Protein AF-0000000084446288 (afdb_homodimer)

pLDDT: mean 91.63, std 8.55, range [51.5, 98.88]

Secondary structure (DSSP, 8-state):
--EEEEEEE-TTPPPPHHHHHHHHHHTGGG-BTEEEEEEETTEEEEEEE---S-TTT--SSEEETTEEEEEEEEETTHHHHHHHHT---SS--TTHHHHHHHHHHGGGTTTT--EEEEEEEEETTTTEEEEEE-TT--S--EEEEETTEEEEESSHHHHHHTTSS--PBPHHHHHHHHHHSS--SSB-SBTT-EEPPTTEEEEEETTEEEEEEE--SS-SS-PPP--HHHHHHHHHHHHHHHHHHHT--SS-EEEE--SSHHHHHHHHHHHHH-SSPPEEEEEEESSS-SHHHHHHHHHHHHHT-EEEEEEE-HHHHHHHHHHHHHT-SS----TTHHHHHHHHHHHTTT-SEEE--TTHHHHHT-SHHHHHHTS-GGGT---TT-S-TTTT-S-BSS---STTHHHHHHHHHH--TT--HHHHHHHHIIIIIIIIIIHHHHHHHHHTTT-EEE-GGG-HHHHHHHTTS-HHHH-BTTBS-HHHHHHHHHH-GGG-TTSPP-----THHHHHHHTHHHHHHHHHHSHHHHHHB-HHHHHHHHHTTTSHHHHHHHHHHHHHHHHHHHHTS-----SSHHHHHH--/--EEEEEEE-TTPPPPHHHHHHHHHHTGGG-BTEEEEEEETTEEEEEEE---S-TTT--SSEEETTEEEEEEEEETTHHHHHHHHT---SS--TTHHHHHHHHHHGGGTTTT--EEEEEEEEETTTTEEEEEE-TT--S--EEEEETTEEEEESSHHHHHHTTSS--PBPHHHHHHHHHHSS--SSB-SBTT-EEPPTTEEEEEETTEEEEEEE--SS-SS-PPP--HHHHHHHHHHHHHHHHHHHT--SS-EEEE--SSHHHHHHHHHHHHH-SSPPEEEEEEESSS-SHHHHHHHHHHHHHT-EEEEEEE-HHHHHHHHHHHHHT-SS----TTHHHHHHHHHHHTTT-SEEE--TTHHHHHT-SHHHHHHTS-GGGT---TT-S-TTTT-S-BSS---STTHHHHHHHHHH--TT--HHHHHHHHIIIIIIIIIIHHHHHHHHHTTT-EEE-GGG-HHHHHHHTTS-HHHH-BTTBS-HHHHHHHHHH-GGG-TTSPP-----THHHHHHHTHHHHHHHHHHSHHHHHHB-HHHHHHHHHTTTSHHHHHHHHHHHHHHHHHHHHTS-----SSHHHHHH--

Solvent-accessible surface area (backbone atoms only — not comparable to full-atom values): 58738 Å² total; per-residue (Å²): 52,31,20,36,34,37,39,40,29,22,80,93,39,68,66,57,67,68,43,55,49,33,34,48,63,58,32,33,59,22,5,78,72,39,52,17,36,44,28,47,59,23,33,32,41,32,30,18,33,39,79,46,52,38,81,83,60,40,67,38,57,41,56,54,48,56,28,37,34,35,62,21,64,46,41,50,48,35,69,57,51,37,62,76,64,66,62,88,69,74,49,72,29,46,70,50,58,58,57,56,34,31,78,73,55,47,85,58,34,63,74,78,63,44,65,36,23,24,38,39,34,42,30,62,83,76,55,35,39,36,39,37,28,21,38,64,21,57,30,56,36,29,36,29,78,44,96,60,16,36,35,38,24,44,44,66,56,22,43,36,71,36,66,70,39,66,63,42,76,29,66,63,33,49,35,14,29,61,34,70,27,26,44,47,78,47,57,46,45,36,52,70,39,31,46,58,47,52,12,28,29,40,34,30,42,68,26,34,79,76,44,79,42,74,44,74,68,67,80,86,61,37,62,47,93,76,52,69,70,57,48,42,53,45,36,53,56,27,44,48,51,32,47,58,43,70,64,70,60,76,52,54,62,35,30,48,42,48,55,44,63,46,23,43,51,50,48,49,48,47,39,73,75,38,92,60,61,44,41,31,37,30,76,44,56,78,70,64,86,72,52,27,62,53,46,27,48,50,38,31,54,75,58,53,35,47,73,46,79,41,76,47,47,71,69,56,46,45,41,41,42,37,56,54,43,55,44,39,68,76,54,44,62,52,76,62,46,57,59,47,30,52,48,27,56,56,41,44,78,71,26,45,33,32,37,37,35,54,49,37,42,52,63,32,41,47,46,69,65,38,60,34,38,59,36,55,62,90,72,67,21,47,66,81,79,75,64,43,48,53,59,96,47,88,36,55,70,60,78,74,74,68,44,52,52,53,54,52,51,43,44,57,67,30,54,44,81,57,46,50,58,43,51,22,49,30,41,27,38,51,70,33,51,36,31,37,29,59,33,40,42,49,45,31,33,18,20,68,51,42,23,29,80,42,44,44,51,68,27,71,57,34,42,70,49,44,63,40,49,41,65,68,51,24,38,47,93,93,37,48,25,37,43,61,32,52,44,31,51,73,75,42,48,82,59,45,54,83,53,80,80,55,73,89,72,80,60,54,24,48,52,42,25,76,42,14,86,70,47,26,62,40,42,38,65,27,66,66,33,45,72,45,36,40,57,86,39,39,42,61,37,20,54,44,5,65,40,72,61,40,13,52,39,41,47,41,51,50,46,47,31,52,32,37,42,33,65,54,70,62,46,89,49,58,62,31,46,68,50,36,54,62,60,126,52,32,21,36,34,36,40,39,28,23,81,94,38,66,65,57,67,69,44,54,50,34,34,48,61,59,31,33,59,21,5,78,75,38,52,15,36,44,30,46,60,23,33,32,41,31,29,18,34,38,78,45,52,37,81,82,60,40,68,37,58,42,55,55,47,56,28,37,35,37,62,21,66,45,40,51,47,36,70,58,51,37,63,76,64,66,62,89,69,73,49,72,30,45,69,50,56,57,56,56,34,31,77,73,55,46,87,58,33,62,74,81,62,42,64,38,24,24,37,40,35,40,29,62,82,76,56,34,39,36,39,37,28,20,39,63,21,57,31,56,36,28,37,28,77,43,96,59,16,35,36,38,23,44,43,64,58,21,43,36,69,34,65,68,39,66,63,43,75,28,65,63,34,49,33,14,30,59,34,69,28,24,42,48,77,46,56,46,46,37,52,69,38,32,46,59,48,50,12,29,28,39,33,29,41,68,25,35,80,77,44,79,43,72,46,73,65,65,80,86,62,37,61,47,93,74,52,71,69,59,46,40,52,44,36,53,55,27,43,47,51,33,46,56,42,69,63,71,60,76,53,52,59,34,30,48,40,50,57,46,62,45,22,45,51,51,48,49,49,47,37,73,73,38,90,60,61,43,41,32,38,32,75,44,56,76,72,62,86,72,51,26,62,54,46,27,49,50,37,29,56,74,53,53,34,47,73,46,80,41,76,47,47,70,69,54,47,44,40,42,43,37,56,54,43,55,44,39,69,78,53,44,62,52,75,63,45,56,57,47,29,54,46,27,56,56,42,43,76,73,25,47,34,32,38,37,36,56,47,38,41,52,62,32,40,47,46,69,64,37,60,33,38,58,37,57,61,90,71,66,22,48,68,80,79,74,64,42,47,51,60,95,47,88,34,55,70,59,78,73,72,69,42,52,52,52,54,50,52,44,43,57,68,30,53,43,82,56,46,48,58,43,50,21,49,30,41,26,38,49,70,33,50,36,29,38,27,58,32,42,43,49,46,31,32,18,22,67,49,43,23,26,76,42,43,45,50,68,27,70,56,33,42,71,49,45,63,40,48,41,66,68,51,24,37,45,93,90,39,48,24,37,44,60,32,53,44,30,51,74,75,42,47,80,60,43,52,83,52,80,79,55,75,88,69,80,58,54,25,48,53,42,23,75,40,14,86,70,46,26,63,40,41,37,65,27,67,67,34,44,72,43,36,39,56,85,38,38,42,61,37,20,54,43,5,63,41,72,60,40,13,51,40,42,45,40,50,50,47,46,30,50,32,36,41,33,64,54,70,63,48,88,49,59,62,30,47,68,50,38,54,62,58,124

Sequence (1168 aa):
MCGIAGLALRPGQAPDSRVLEALTRALAHRGPDGQGHHVVGSVALAHTRLAIIDLETGDQPLFAGPAALVGNGEIYNNPELRAANAFSCATGSDCEPPLHLWRQEGIRFADGLRGMWALAIHDRAARRVVLSRDPFGIKPLYIAEVAGGIAFASEPQALVAAGLVAPKVRAESRDELMQLQFTTGQETIFEGIRRVLPGETLAISDGAVVERHRQAALPEGGPEETSEAEAIARFGRAFAEAVEFHQRADVPYGMFLSGGTDSAAVLHAMSRLNERPVLAFTAGFDTGDKDEREQAAAVARAAGARHVRLEVSEAEVWRHLPEIVGAMDDPAADYAIVPTWFLARRAREEVKVVLSGEGGDEILAGYGRHRSAMRPWWLGGKAMRAHGTFDRLDVLRDPPRLWRDGFEAAETAAATPGRTRLMAAQALDIADWLPNDLLLKLDRCLMAHGVEGRVPFLDRAVTEACWRLPDGLKVRRETGKWLLRQWLAQNFPASQPFAKKKGFTVPMGAWIASAADRLAPLVAAQPGVAEIARPERILPLFRAAGSKREGFAAWHLLFYALWHARHVERRAMQGDVFEALAARMCGIAGLALRPGQAPDSRVLEALTRALAHRGPDGQGHHVVGSVALAHTRLAIIDLETGDQPLFAGPAALVGNGEIYNNPELRAANAFSCATGSDCEPPLHLWRQEGIRFADGLRGMWALAIHDRAARRVVLSRDPFGIKPLYIAEVAGGIAFASEPQALVAAGLVAPKVRAESRDELMQLQFTTGQETIFEGIRRVLPGETLAISDGAVVERHRQAALPEGGPEETSEAEAIARFGRAFAEAVEFHQRADVPYGMFLSGGTDSAAVLHAMSRLNERPVLAFTAGFDTGDKDEREQAAAVARAAGARHVRLEVSEAEVWRHLPEIVGAMDDPAADYAIVPTWFLARRAREEVKVVLSGEGGDEILAGYGRHRSAMRPWWLGGKAMRAHGTFDRLDVLRDPPRLWRDGFEAAETAAATPGRTRLMAAQALDIADWLPNDLLLKLDRCLMAHGVEGRVPFLDRAVTEACWRLPDGLKVRRETGKWLLRQWLAQNFPASQPFAKKKGFTVPMGAWIASAADRLAPLVAAQPGVAEIARPERILPLFRAAGSKREGFAAWHLLFYALWHARHVERRAMQGDVFEALAAR

Radius of gyration: 37.72 Å; Cα contacts (8 Å, |Δi|>4): 2582; chains: 2; bounding box: 59×123×79 Å

InterPro domains:
  IPR001962 Asparagine synthase [PF00733] (237-564)
  IPR001962 Asparagine synthase [cd01991] (249-507)
  IPR006426 Asparagine synthase, glutamine-hydrolyzing [PIRSF001589] (1-574)
  IPR006426 Asparagine synthase, glutamine-hydrolyzing [TIGR01536] (2-504)
  IPR014729 Rossmann-like alpha/beta/alpha sandwich fold [G3DSA:3.40.50.620] (223-537)
  IPR017932 Glutamine amidotransferase type 2 domain [PF13537] (47-160)
  IPR017932 Glutamine amidotransferase type 2 domain [PS51278] (2-207)
  IPR029055 Nucleophile aminohydrolases, N-terminal [G3DSA:3.60.20.10] (12-215)
  IPR029055 Nucleophile aminohydrolases, N-terminal [SSF56235] (1-211)
  IPR033738 Asparagine synthase, N-terminal domain [cd00712] (2-212)
  IPR051786 Asparagine Synthetase/Amidase [PTHR43284] (1-568)

Nearest PDB structures (foldseek):
  7ylz-assembly1_A  TM=8.416E-01  e=2.008E-30  Streptomyces sp. RM72
  7ylz-assembly2_B  TM=8.341E-01  e=2.647E-30  Streptomyces sp. RM72
  1ct9-assembly1_D  TM=7.962E-01  e=8.033E-26  Escherichia coli
  1ct9-assembly1_A  TM=7.570E-01  e=1.272E-26  Escherichia coli
  1ct9-assembly2_C  TM=7.939E-01  e=4.219E-25  Escherichia coli

Structure (mmCIF, N/CA/C/O backbone):
data_AF-0000000084446288-model_v1
#
loop_
_entity.id
_entity.type
_entity.pdbx_description
1 polymer 'asparagine synthase (glutamine-hydrolyzing)'
#
loop_
_atom_site.group_PDB
_atom_site.id
_atom_site.type_symbol
_atom_site.label_atom_id
_atom_site.label_alt_id
_atom_site.label_comp_id
_atom_site.label_asym_id
_atom_site.label_entity_id
_atom_site.label_seq_id
_atom_site.pdbx_PDB_ins_code
_atom_site.Cartn_x
_atom_site.Cartn_y
_atom_site.Cartn_z
_atom_site.occupancy
_atom_site.B_iso_or_equiv
_atom_site.auth_seq_id
_atom_site.auth_comp_id
_atom_site.auth_asym_id
_atom_site.auth_atom_id
_atom_site.pdbx_PDB_model_num
ATOM 1 N N . MET A 1 1 ? 2.148 -14.875 -15.906 1 72.94 1 MET A N 1
ATOM 2 C CA . MET A 1 1 ? 1.218 -14.633 -14.805 1 72.94 1 MET A CA 1
ATOM 3 C C . MET A 1 1 ? 1.897 -13.883 -13.672 1 72.94 1 MET A C 1
ATOM 5 O O . MET A 1 1 ? 3.121 -13.734 -13.664 1 72.94 1 MET A O 1
ATOM 9 N N . CYS A 1 2 ? 1.247 -13.391 -12.672 1 91.44 2 CYS A N 1
ATOM 10 C CA . CYS A 1 2 ? 1.559 -12.469 -11.586 1 91.44 2 CYS A CA 1
ATOM 11 C C . CYS A 1 2 ? 2.064 -13.211 -10.359 1 91.44 2 CYS A C 1
ATOM 13 O O . CYS A 1 2 ? 2.154 -14.445 -10.367 1 91.44 2 CYS A O 1
ATOM 15 N N . GLY A 1 3 ? 2.768 -12.547 -9.492 1 96.88 3 GLY A N 1
ATOM 16 C CA . GLY A 1 3 ? 3.062 -13.023 -8.148 1 96.88 3 GLY A CA 1
ATOM 17 C C . GLY A 1 3 ? 2.35 -12.227 -7.066 1 96.88 3 GLY A C 1
ATOM 18 O O . GLY A 1 3 ? 2.193 -11.008 -7.184 1 96.88 3 GLY A O 1
ATOM 19 N N . ILE A 1 4 ? 1.919 -12.906 -6.031 1 98.44 4 ILE A N 1
ATOM 20 C CA . ILE A 1 4 ? 1.309 -12.211 -4.906 1 98.44 4 ILE A CA 1
ATOM 21 C C . ILE A 1 4 ? 1.956 -12.672 -3.604 1 98.44 4 ILE A C 1
ATOM 23 O O . ILE A 1 4 ? 2.447 -13.797 -3.51 1 98.44 4 ILE A O 1
ATOM 27 N N . ALA A 1 5 ? 2.002 -11.82 -2.666 1 98.69 5 ALA A N 1
ATOM 28 C CA . ALA A 1 5 ? 2.451 -12.094 -1.304 1 98.69 5 ALA A CA 1
ATOM 29 C C . ALA A 1 5 ? 1.832 -11.117 -0.311 1 98.69 5 ALA A C 1
ATOM 31 O O . ALA A 1 5 ? 1.223 -10.125 -0.709 1 98.69 5 ALA A O 1
ATOM 32 N N . GLY A 1 6 ? 1.967 -11.469 0.956 1 98.44 6 GLY A N 1
ATOM 33 C CA . GLY A 1 6 ? 1.427 -10.531 1.926 1 98.44 6 GLY A CA 1
ATOM 34 C C . GLY A 1 6 ? 1.547 -11.016 3.357 1 98.44 6 GLY A C 1
ATOM 35 O O . GLY A 1 6 ? 2.096 -12.086 3.611 1 98.44 6 GLY A O 1
ATOM 36 N N . LEU A 1 7 ? 1.133 -10.102 4.277 1 98.06 7 LEU A N 1
ATOM 37 C CA . LEU A 1 7 ? 1.097 -10.32 5.719 1 98.06 7 LEU A CA 1
ATOM 38 C C . LEU A 1 7 ? -0.276 -9.977 6.289 1 98.06 7 LEU A C 1
ATOM 40 O O . LEU A 1 7 ? -0.839 -8.93 5.965 1 98.06 7 LEU A O 1
ATOM 44 N N . ALA A 1 8 ? -0.879 -10.797 6.988 1 98 8 ALA A N 1
ATOM 45 C CA . ALA A 1 8 ? -2.084 -10.586 7.785 1 98 8 ALA A CA 1
ATOM 46 C C . ALA A 1 8 ? -1.797 -10.773 9.273 1 98 8 ALA A C 1
ATOM 48 O O . ALA A 1 8 ? -1.863 -11.898 9.789 1 98 8 ALA A O 1
ATOM 49 N N . LEU A 1 9 ? -1.577 -9.664 9.969 1 96.25 9 LEU A N 1
ATOM 50 C CA . LEU A 1 9 ? -1.101 -9.711 11.344 1 96.25 9 LEU A CA 1
ATOM 51 C C . LEU A 1 9 ? -2.217 -9.359 12.32 1 96.25 9 LEU A C 1
ATOM 53 O O . LEU A 1 9 ? -3.312 -8.977 11.906 1 96.25 9 LEU A O 1
ATOM 57 N N . ARG A 1 10 ? -1.953 -9.547 13.594 1 94.62 10 ARG A N 1
ATOM 58 C CA . ARG A 1 10 ? -2.893 -9.164 14.641 1 94.62 10 ARG A CA 1
ATOM 59 C C . ARG A 1 10 ? -3.014 -7.652 14.75 1 94.62 10 ARG A C 1
ATOM 61 O O . ARG A 1 10 ? -2.053 -6.926 14.484 1 94.62 10 ARG A O 1
ATOM 68 N N . PRO A 1 11 ? -4.27 -7.23 15.164 1 85.31 11 PRO A N 1
ATOM 69 C CA . PRO A 1 11 ? -4.426 -5.785 15.352 1 85.31 11 PRO A CA 1
ATOM 70 C C . PRO A 1 11 ? -3.363 -5.188 16.266 1 85.31 11 PRO A C 1
ATOM 72 O O . PRO A 1 11 ? -2.992 -5.805 17.266 1 85.31 11 PRO A O 1
ATOM 75 N N . GLY A 1 12 ? -2.926 -4.02 15.961 1 81.62 12 GLY A N 1
ATOM 76 C CA . GLY A 1 12 ? -1.901 -3.355 16.75 1 81.62 12 GLY A CA 1
ATOM 77 C C . GLY A 1 12 ? -0.495 -3.615 16.234 1 81.62 12 GLY A C 1
ATOM 78 O O . GLY A 1 12 ? 0.442 -2.898 16.594 1 81.62 12 GLY A O 1
ATOM 79 N N . GLN A 1 13 ? -0.419 -4.648 15.367 1 87.38 13 GLN A N 1
ATOM 80 C CA . GLN A 1 13 ? 0.88 -4.934 14.773 1 87.38 13 GLN A CA 1
ATOM 81 C C . GLN A 1 13 ? 0.989 -4.324 13.375 1 87.38 13 GLN A C 1
ATOM 83 O O . GLN A 1 13 ? 0.066 -4.441 12.57 1 87.38 13 GLN A O 1
ATOM 88 N N . ALA A 1 14 ? 2.113 -3.715 13.117 1 86.44 14 ALA A N 1
ATOM 89 C CA . ALA A 1 14 ? 2.34 -3.127 11.805 1 86.44 14 ALA A CA 1
ATOM 90 C C . ALA A 1 14 ? 3.238 -4.02 10.953 1 86.44 14 ALA A C 1
ATOM 92 O O . ALA A 1 14 ? 4.254 -4.527 11.43 1 86.44 14 ALA A O 1
ATOM 93 N N . PRO A 1 15 ? 2.803 -4.273 9.719 1 92.44 15 PRO A N 1
ATOM 94 C CA . PRO A 1 15 ? 3.703 -5.016 8.836 1 92.44 15 PRO A CA 1
ATOM 95 C C . PRO A 1 15 ? 5.055 -4.328 8.648 1 92.44 15 PRO A C 1
ATOM 97 O O . PRO A 1 15 ? 5.113 -3.107 8.492 1 92.44 15 PRO A O 1
ATOM 100 N N . ASP A 1 16 ? 6.129 -5.137 8.695 1 90.12 16 ASP A N 1
ATOM 101 C CA . ASP A 1 16 ? 7.477 -4.621 8.469 1 90.12 16 ASP A CA 1
ATOM 102 C C . ASP A 1 16 ? 7.711 -4.34 6.984 1 90.12 16 ASP A C 1
ATOM 104 O O . ASP A 1 16 ? 7.625 -5.246 6.152 1 90.12 16 ASP A O 1
ATOM 108 N N . SER A 1 17 ? 8.086 -3.162 6.656 1 86.94 17 SER A N 1
ATOM 109 C CA . SER A 1 17 ? 8.273 -2.756 5.27 1 86.94 17 SER A CA 1
ATOM 110 C C . SER A 1 17 ? 9.422 -3.518 4.617 1 86.94 17 SER A C 1
ATOM 112 O O . SER A 1 17 ? 9.391 -3.787 3.416 1 86.94 17 SER A O 1
ATOM 114 N N . ARG A 1 18 ? 10.438 -3.875 5.398 1 90.19 18 ARG A N 1
ATOM 115 C CA . ARG A 1 18 ? 11.578 -4.625 4.875 1 90.19 18 ARG A CA 1
ATOM 116 C C . ARG A 1 18 ? 11.164 -6.027 4.453 1 90.19 18 ARG A C 1
ATOM 118 O O . ARG A 1 18 ? 11.656 -6.555 3.451 1 90.19 18 ARG A O 1
ATOM 125 N N . VAL A 1 19 ? 10.32 -6.609 5.176 1 94.69 19 VAL A N 1
ATOM 126 C CA . VAL A 1 19 ? 9.805 -7.938 4.867 1 94.69 19 VAL A CA 1
ATOM 127 C C . VAL A 1 19 ? 8.969 -7.883 3.592 1 94.69 19 VAL A C 1
ATOM 129 O O . VAL A 1 19 ? 9.109 -8.734 2.711 1 94.69 19 VAL A O 1
ATOM 132 N N . LEU A 1 20 ? 8.156 -6.895 3.5 1 94.31 20 LEU A N 1
ATOM 133 C CA . LEU A 1 20 ? 7.305 -6.75 2.324 1 94.31 20 LEU A CA 1
ATOM 134 C C . LEU A 1 20 ? 8.141 -6.547 1.065 1 94.31 20 LEU A C 1
ATOM 136 O O . LEU A 1 20 ? 7.828 -7.105 0.011 1 94.31 20 LEU A O 1
ATOM 140 N N . GLU A 1 21 ? 9.203 -5.812 1.111 1 91.94 21 GLU A N 1
ATOM 141 C CA . GLU A 1 21 ? 10.102 -5.59 -0.017 1 91.94 21 GLU A CA 1
ATOM 142 C C . GLU A 1 21 ? 10.812 -6.879 -0.421 1 91.94 21 GLU A C 1
ATOM 144 O O . GLU A 1 21 ? 11 -7.145 -1.61 1 91.94 21 GLU A O 1
ATOM 149 N N . ALA A 1 22 ? 11.258 -7.613 0.538 1 96.12 22 ALA A N 1
ATOM 150 C CA . ALA A 1 22 ? 11.922 -8.883 0.274 1 96.12 22 ALA A CA 1
ATOM 151 C C . ALA A 1 22 ? 10.984 -9.859 -0.436 1 96.12 22 ALA A C 1
ATOM 153 O O . ALA A 1 22 ? 11.398 -10.57 -1.353 1 96.12 22 ALA A O 1
ATOM 154 N N . LEU A 1 23 ? 9.75 -9.875 -0.03 1 97.5 23 LEU A N 1
ATOM 155 C CA . LEU A 1 23 ? 8.75 -10.711 -0.685 1 97.5 23 LEU A CA 1
ATOM 156 C C . LEU A 1 23 ? 8.57 -10.297 -2.143 1 97.5 23 LEU A C 1
ATOM 158 O O . LEU A 1 23 ? 8.531 -11.148 -3.033 1 97.5 23 LEU A O 1
ATOM 162 N N . THR A 1 24 ? 8.492 -9.039 -2.375 1 95.44 24 THR A N 1
ATOM 163 C CA . THR A 1 24 ? 8.273 -8.5 -3.713 1 95.44 24 THR A CA 1
ATOM 164 C C . THR A 1 24 ? 9.461 -8.82 -4.621 1 95.44 24 THR A C 1
ATOM 166 O O . THR A 1 24 ? 9.273 -9.258 -5.762 1 95.44 24 THR A O 1
ATOM 169 N N . ARG A 1 25 ? 10.672 -8.68 -4.137 1 94.25 25 ARG A N 1
ATOM 170 C CA . ARG A 1 25 ? 11.883 -8.945 -4.91 1 94.25 25 ARG A CA 1
ATOM 171 C C . ARG A 1 25 ? 11.977 -10.422 -5.281 1 94.25 25 ARG A C 1
ATOM 173 O O . ARG A 1 25 ? 12.367 -10.766 -6.402 1 94.25 25 ARG A O 1
ATOM 180 N N . ALA A 1 26 ? 11.586 -11.227 -4.41 1 96.81 26 ALA A N 1
ATOM 181 C CA . ALA A 1 26 ? 11.664 -12.672 -4.613 1 96.81 26 ALA A CA 1
ATOM 182 C C . ALA A 1 26 ? 10.688 -13.133 -5.691 1 96.81 26 ALA A C 1
ATOM 184 O O . ALA A 1 26 ? 10.891 -14.18 -6.32 1 96.81 26 ALA A O 1
ATOM 185 N N . LEU A 1 27 ? 9.656 -12.398 -5.98 1 97.06 27 LEU A N 1
ATOM 186 C CA . LEU A 1 27 ? 8.633 -12.805 -6.938 1 97.06 27 LEU A CA 1
ATOM 187 C C . LEU A 1 27 ? 8.727 -11.977 -8.219 1 97.06 27 LEU A C 1
ATOM 189 O O . LEU A 1 27 ? 7.859 -12.07 -9.086 1 97.06 27 LEU A O 1
ATOM 193 N N . ALA A 1 28 ? 9.773 -11.203 -8.391 1 93.25 28 ALA A N 1
ATOM 194 C CA . ALA A 1 28 ? 9.898 -10.266 -9.508 1 93.25 28 ALA A CA 1
ATOM 195 C C . ALA A 1 28 ? 9.891 -11 -10.844 1 93.25 28 ALA A C 1
ATOM 197 O O . ALA A 1 28 ? 9.383 -10.484 -11.836 1 93.25 28 ALA A O 1
ATOM 198 N N . HIS A 1 29 ? 10.414 -12.203 -10.922 1 93.44 29 HIS A N 1
ATOM 199 C CA . HIS A 1 29 ? 10.5 -12.984 -12.148 1 93.44 29 HIS A CA 1
ATOM 200 C C . HIS A 1 29 ? 9.109 -13.336 -12.672 1 93.44 29 HIS A C 1
ATOM 202 O O . HIS A 1 29 ? 8.93 -13.547 -13.875 1 93.44 29 HIS A O 1
ATOM 208 N N . ARG A 1 30 ? 8.117 -13.422 -11.82 1 95.12 30 ARG A N 1
ATOM 209 C CA . ARG A 1 30 ? 6.758 -13.789 -12.211 1 95.12 30 ARG A CA 1
ATOM 210 C C . ARG A 1 30 ? 6.047 -12.617 -12.883 1 95.12 30 ARG A C 1
ATOM 212 O O . ARG A 1 30 ? 5.066 -12.812 -13.602 1 95.12 30 ARG A O 1
ATOM 219 N N . GLY A 1 31 ? 6.469 -11.438 -12.5 1 92.88 31 GLY A N 1
ATOM 220 C CA . GLY A 1 31 ? 5.816 -10.242 -13.031 1 92.88 31 GLY A CA 1
ATOM 221 C C . GLY A 1 31 ? 6.781 -9.109 -13.297 1 92.88 31 GLY A C 1
ATOM 222 O O . GLY A 1 31 ? 6.848 -8.148 -12.531 1 92.88 31 GLY A O 1
ATOM 223 N N . PRO A 1 32 ? 7.379 -9.164 -14.383 1 87.25 32 PRO A N 1
ATOM 224 C CA . PRO A 1 32 ? 8.43 -8.188 -14.672 1 87.25 32 PRO A CA 1
ATOM 225 C C . PRO A 1 32 ? 7.871 -6.832 -15.109 1 87.25 32 PRO A C 1
ATOM 227 O O . PRO A 1 32 ? 8.617 -5.859 -15.227 1 87.25 32 PRO A O 1
ATOM 230 N N . ASP A 1 33 ? 6.555 -6.777 -15.234 1 87.19 33 ASP A N 1
ATOM 231 C CA . ASP A 1 33 ? 5.984 -5.594 -15.875 1 87.19 33 ASP A CA 1
ATOM 232 C C . ASP A 1 33 ? 5.605 -4.539 -14.844 1 87.19 33 ASP A C 1
ATOM 234 O O . ASP A 1 33 ? 5.203 -3.428 -15.203 1 87.19 33 ASP A O 1
ATOM 238 N N . GLY A 1 34 ? 5.711 -4.914 -13.555 1 86.19 34 GLY A N 1
ATOM 239 C CA . GLY A 1 34 ? 5.332 -3.951 -12.531 1 86.19 34 GLY A CA 1
ATOM 240 C C . GLY A 1 34 ? 5.199 -4.566 -11.148 1 86.19 34 GLY A C 1
ATOM 241 O O . GLY A 1 34 ? 5.219 -5.793 -11.008 1 86.19 34 GLY A O 1
ATOM 242 N N . GLN A 1 35 ? 5.176 -3.615 -10.141 1 90.31 35 GLN A N 1
ATOM 243 C CA . GLN A 1 35 ? 4.949 -4.039 -8.758 1 90.31 35 GLN A CA 1
ATOM 244 C C . GLN A 1 35 ? 3.99 -3.094 -8.047 1 90.31 35 GLN A C 1
ATOM 246 O O . GLN A 1 35 ? 3.838 -1.937 -8.445 1 90.31 35 GLN A O 1
ATOM 251 N N . GLY A 1 36 ? 3.334 -3.564 -6.992 1 92.5 36 GLY A N 1
ATOM 252 C CA . GLY A 1 36 ? 2.402 -2.773 -6.207 1 92.5 36 GLY A CA 1
ATOM 253 C C . GLY A 1 36 ? 2.258 -3.268 -4.777 1 92.5 36 GLY A C 1
ATOM 254 O O . GLY A 1 36 ? 2.473 -4.449 -4.5 1 92.5 36 GLY A O 1
ATOM 255 N N . HIS A 1 37 ? 1.971 -2.232 -3.873 1 94.62 37 HIS A N 1
ATOM 256 C CA . HIS A 1 37 ? 1.777 -2.549 -2.463 1 94.62 37 HIS A CA 1
ATOM 257 C C . HIS A 1 37 ? 0.502 -1.909 -1.925 1 94.62 37 HIS A C 1
ATOM 259 O O . HIS A 1 37 ? 0.106 -0.831 -2.373 1 94.62 37 HIS A O 1
ATOM 265 N N . HIS A 1 38 ? -0.132 -2.537 -1.063 1 94.38 38 HIS A N 1
ATOM 266 C CA . HIS A 1 38 ? -1.229 -2.053 -0.232 1 94.38 38 HIS A CA 1
ATOM 267 C C . HIS A 1 38 ? -0.972 -2.346 1.243 1 94.38 38 HIS A C 1
ATOM 269 O O . HIS A 1 38 ? -0.938 -3.508 1.653 1 94.38 38 HIS A O 1
ATOM 275 N N . VAL A 1 39 ? -0.729 -1.293 1.984 1 93.88 39 VAL A N 1
ATOM 276 C CA . VAL A 1 39 ? -0.498 -1.451 3.416 1 93.88 39 VAL A CA 1
ATOM 277 C C . VAL A 1 39 ? -1.492 -0.596 4.199 1 93.88 39 VAL A C 1
ATOM 279 O O . VAL A 1 39 ? -1.5 0.631 4.07 1 93.88 39 VAL A O 1
ATOM 282 N N . VAL A 1 40 ? -2.281 -1.146 4.984 1 90.69 40 VAL A N 1
ATOM 283 C CA . VAL A 1 40 ? -3.244 -0.466 5.844 1 90.69 40 VAL A CA 1
ATOM 284 C C . VAL A 1 40 ? -3.387 -1.228 7.16 1 90.69 40 VAL A C 1
ATOM 286 O O . VAL A 1 40 ? -3.713 -2.416 7.164 1 90.69 40 VAL A O 1
ATOM 289 N N . GLY A 1 41 ? -3.121 -0.502 8.266 1 87.81 41 GLY A N 1
ATOM 290 C CA . GLY A 1 41 ? -3.203 -1.163 9.562 1 87.81 41 GLY A CA 1
ATOM 291 C C . GLY A 1 41 ? -2.246 -2.332 9.695 1 87.81 41 GLY A C 1
ATOM 292 O O . GLY A 1 41 ? -1.043 -2.186 9.469 1 87.81 41 GLY A O 1
ATOM 293 N N . SER A 1 42 ? -2.85 -3.545 9.961 1 92.69 42 SER A N 1
ATOM 294 C CA . SER A 1 42 ? -2.055 -4.738 10.234 1 92.69 42 SER A CA 1
ATOM 295 C C . SER A 1 42 ? -1.938 -5.621 9 1 92.69 42 SER A C 1
ATOM 297 O O . SER A 1 42 ? -1.539 -6.785 9.094 1 92.69 42 SER A O 1
ATOM 299 N N . VAL A 1 43 ? -2.309 -5.102 7.852 1 95.88 43 VAL A N 1
ATOM 300 C CA . VAL A 1 43 ? -2.346 -5.914 6.641 1 95.88 43 VAL A CA 1
ATOM 301 C C . VAL A 1 43 ? -1.438 -5.297 5.578 1 95.88 43 VAL A C 1
ATOM 303 O O . VAL A 1 43 ? -1.404 -4.074 5.414 1 95.88 43 VAL A O 1
ATOM 306 N N . ALA A 1 44 ? -0.672 -6.117 4.898 1 97.06 44 ALA A N 1
ATOM 307 C CA . ALA A 1 44 ? 0.138 -5.711 3.754 1 97.06 44 ALA A CA 1
ATOM 308 C C . ALA A 1 44 ? -0.027 -6.684 2.59 1 97.06 44 ALA A C 1
ATOM 310 O O . ALA A 1 44 ? -0.007 -7.902 2.785 1 97.06 44 ALA A O 1
ATOM 311 N N . LEU A 1 45 ? -0.29 -6.191 1.423 1 97.94 45 LEU A N 1
ATOM 312 C CA . LEU A 1 45 ? -0.359 -6.969 0.189 1 97.94 45 LEU A CA 1
ATOM 313 C C . LEU A 1 45 ? 0.708 -6.512 -0.8 1 97.94 45 LEU A C 1
ATOM 315 O O . LEU A 1 45 ? 0.985 -5.316 -0.913 1 97.94 45 LEU A O 1
ATOM 319 N N . ALA A 1 46 ? 1.287 -7.438 -1.49 1 97.31 46 ALA A N 1
ATOM 320 C CA . ALA A 1 46 ? 2.254 -7.172 -2.553 1 97.31 46 ALA A CA 1
ATOM 321 C C . ALA A 1 46 ? 1.866 -7.891 -3.84 1 97.31 46 ALA A C 1
ATOM 323 O O . ALA A 1 46 ? 1.336 -9 -3.803 1 97.31 46 ALA A O 1
ATOM 324 N N . HIS A 1 47 ? 2.109 -7.289 -4.961 1 96.75 47 HIS A N 1
ATOM 325 C CA . HIS A 1 47 ? 1.818 -7.84 -6.281 1 96.75 47 HIS A CA 1
ATOM 326 C C . HIS A 1 47 ? 2.963 -7.57 -7.254 1 96.75 47 HIS A C 1
ATOM 328 O O . HIS A 1 47 ? 3.547 -6.484 -7.246 1 96.75 47 HIS A O 1
ATOM 334 N N . THR A 1 48 ? 3.381 -8.539 -8.008 1 94.69 48 THR A N 1
ATOM 335 C CA . THR A 1 48 ? 4.215 -8.375 -9.195 1 94.69 48 THR A CA 1
ATOM 336 C C . THR A 1 48 ? 3.43 -8.711 -10.461 1 94.69 48 THR A C 1
ATOM 338 O O . THR A 1 48 ? 2.783 -9.758 -10.539 1 94.69 48 THR A O 1
ATOM 341 N N . ARG A 1 49 ? 3.486 -7.957 -11.453 1 91.12 49 ARG A N 1
ATOM 342 C CA . ARG A 1 49 ? 2.506 -8.039 -12.531 1 91.12 49 ARG A CA 1
ATOM 343 C C . ARG A 1 49 ? 3.152 -8.523 -13.828 1 91.12 49 ARG A C 1
ATOM 345 O O . ARG A 1 49 ? 4.195 -8.008 -14.234 1 91.12 49 ARG A O 1
ATOM 352 N N . LEU A 1 50 ? 2.59 -9.508 -14.367 1 90.75 50 LEU A N 1
ATOM 353 C CA . LEU A 1 50 ? 2.705 -9.836 -15.781 1 90.75 50 LEU A CA 1
ATOM 354 C C . LEU A 1 50 ? 1.48 -9.359 -16.547 1 90.75 50 LEU A C 1
ATOM 356 O O . LEU A 1 50 ? 0.401 -9.945 -16.438 1 90.75 50 LEU A O 1
ATOM 360 N N . ALA A 1 51 ? 1.62 -8.406 -17.344 1 83.69 51 ALA A N 1
ATOM 361 C CA . ALA A 1 51 ? 0.472 -7.73 -17.938 1 83.69 51 ALA A CA 1
ATOM 362 C C . ALA A 1 51 ? -0.058 -8.5 -19.141 1 83.69 51 ALA A C 1
ATOM 364 O O . ALA A 1 51 ? 0.647 -8.672 -20.141 1 83.69 51 ALA A O 1
ATOM 365 N N . ILE A 1 52 ? -1.303 -8.969 -18.969 1 82.69 52 ILE A N 1
ATOM 366 C CA . ILE A 1 52 ? -1.916 -9.742 -20.047 1 82.69 52 ILE A CA 1
ATOM 367 C C . ILE A 1 52 ? -3.25 -9.117 -20.438 1 82.69 52 ILE A C 1
ATOM 369 O O . ILE A 1 52 ? -3.496 -8.852 -21.625 1 82.69 52 ILE A O 1
ATOM 373 N N . ILE A 1 53 ? -4.082 -8.961 -19.484 1 78.44 53 ILE A N 1
ATOM 374 C CA . ILE A 1 53 ? -5.371 -8.312 -19.703 1 78.44 53 ILE A CA 1
ATOM 375 C C . ILE A 1 53 ? -5.336 -6.895 -19.125 1 78.44 53 ILE A C 1
ATOM 377 O O . ILE A 1 53 ? -4.84 -6.684 -18.016 1 78.44 53 ILE A O 1
ATOM 381 N N . ASP A 1 54 ? -5.82 -5.859 -19.875 1 77.94 54 ASP A N 1
ATOM 382 C CA . ASP A 1 54 ? -5.906 -4.461 -19.469 1 77.94 54 ASP A CA 1
ATOM 383 C C . ASP A 1 54 ? -4.527 -3.895 -19.141 1 77.94 54 ASP A C 1
ATOM 385 O O . ASP A 1 54 ? -4.223 -3.6 -17.984 1 77.94 54 ASP A O 1
ATOM 389 N N . LEU A 1 55 ? -3.758 -3.58 -20.078 1 75.75 55 LEU A N 1
ATOM 390 C CA . LEU A 1 55 ? -2.365 -3.156 -19.969 1 75.75 55 LEU A CA 1
ATOM 391 C C . LEU A 1 55 ? -2.27 -1.759 -19.375 1 75.75 55 LEU A C 1
ATOM 393 O O . LEU A 1 55 ? -1.257 -1.41 -18.766 1 75.75 55 LEU A O 1
ATOM 397 N N . GLU A 1 56 ? -3.322 -1.085 -19.438 1 70.19 56 GLU A N 1
ATOM 398 C CA . GLU A 1 56 ? -3.273 0.328 -19.078 1 70.19 56 GLU A CA 1
ATOM 399 C C . GLU A 1 56 ? -3.725 0.541 -17.641 1 70.19 56 GLU A C 1
ATOM 401 O O . GLU A 1 56 ? -3.066 1.251 -16.875 1 70.19 56 GLU A O 1
ATOM 406 N N . THR A 1 57 ? -4.758 -0.143 -17.234 1 72.5 57 THR A N 1
ATOM 407 C CA . THR A 1 57 ? -5.355 0.169 -15.938 1 72.5 57 THR A CA 1
ATOM 408 C C . THR A 1 57 ? -5.312 -1.045 -15.008 1 72.5 57 THR A C 1
ATOM 410 O O . THR A 1 57 ? -5.785 -0.983 -13.875 1 72.5 57 THR A O 1
ATOM 413 N N . GLY A 1 58 ? -4.645 -2.016 -15.445 1 77.31 58 GLY A N 1
ATOM 414 C CA . GLY A 1 58 ? -4.754 -3.275 -14.734 1 77.31 58 GLY A CA 1
ATOM 415 C C . GLY A 1 58 ? -3.713 -3.434 -13.641 1 77.31 58 GLY A C 1
ATOM 416 O O . GLY A 1 58 ? -3.562 -4.52 -13.07 1 77.31 58 GLY A O 1
ATOM 417 N N . ASP A 1 59 ? -3.01 -2.359 -13.344 1 83.56 59 ASP A N 1
ATOM 418 C CA . ASP A 1 59 ? -2.043 -2.457 -12.25 1 83.56 59 ASP A CA 1
ATOM 419 C C . ASP A 1 59 ? -2.736 -2.779 -10.93 1 83.56 59 ASP A C 1
ATOM 421 O O . ASP A 1 59 ? -3.844 -2.305 -10.672 1 83.56 59 ASP A O 1
ATOM 425 N N . GLN A 1 60 ? -2.092 -3.572 -10.18 1 90.19 60 GLN A N 1
ATOM 426 C CA . GLN A 1 60 ? -2.643 -4.004 -8.898 1 90.19 60 GLN A CA 1
ATOM 427 C C . GLN A 1 60 ? -1.835 -3.439 -7.738 1 90.19 60 GLN A C 1
ATOM 429 O O . GLN A 1 60 ? -0.642 -3.164 -7.879 1 90.19 60 GLN A O 1
ATOM 434 N N . PRO A 1 61 ? -2.48 -3.244 -6.574 1 93.5 61 PRO A N 1
ATOM 435 C CA . PRO A 1 61 ? -3.777 -3.775 -6.148 1 93.5 61 PRO A CA 1
ATOM 436 C C . PRO A 1 61 ? -4.953 -3.08 -6.832 1 93.5 61 PRO A C 1
ATOM 438 O O . PRO A 1 61 ? -4.824 -1.94 -7.281 1 93.5 61 PRO A O 1
ATOM 441 N N . LEU A 1 62 ? -6.059 -3.863 -6.957 1 92.19 62 LEU A N 1
ATOM 442 C CA . LEU A 1 62 ? -7.355 -3.348 -7.387 1 92.19 62 LEU A CA 1
ATOM 443 C C . LEU A 1 62 ? -8.203 -2.945 -6.191 1 92.19 62 LEU A C 1
ATOM 445 O O . LEU A 1 62 ? -8.062 -3.51 -5.102 1 92.19 62 LEU A O 1
ATOM 449 N N . PHE A 1 63 ? -9.109 -2.025 -6.426 1 86.69 63 PHE A N 1
ATOM 450 C CA . PHE A 1 63 ? -9.852 -1.496 -5.285 1 86.69 63 PHE A CA 1
ATOM 451 C C . PHE A 1 63 ? -11.336 -1.403 -5.598 1 86.69 63 PHE A C 1
ATOM 453 O O . PHE A 1 63 ? -11.719 -1.143 -6.742 1 86.69 63 PHE A O 1
ATOM 460 N N . ALA A 1 64 ? -12.156 -1.59 -4.672 1 85 64 ALA A N 1
ATOM 461 C CA . ALA A 1 64 ? -13.602 -1.373 -4.684 1 85 64 ALA A CA 1
ATOM 462 C C . ALA A 1 64 ? -14.117 -1.057 -3.283 1 85 64 ALA A C 1
ATOM 464 O O . ALA A 1 64 ? -14.273 -1.956 -2.453 1 85 64 ALA A O 1
ATOM 465 N N . GLY A 1 65 ? -14.398 0.221 -3.1 1 78.38 65 GLY A N 1
ATOM 466 C CA . GLY A 1 65 ? -14.781 0.604 -1.75 1 78.38 65 GLY A CA 1
ATOM 467 C C . GLY A 1 65 ? -13.695 0.351 -0.727 1 78.38 65 GLY A C 1
ATOM 468 O O . GLY A 1 65 ? -12.562 0.811 -0.892 1 78.38 65 GLY A O 1
ATOM 469 N N . PRO A 1 66 ? -14.07 -0.437 0.332 1 80.75 66 PRO A N 1
ATOM 470 C CA . PRO A 1 66 ? -13.094 -0.707 1.39 1 80.75 66 PRO A CA 1
ATOM 471 C C . PRO A 1 66 ? -12.219 -1.92 1.088 1 80.75 66 PRO A C 1
ATOM 473 O O . PRO A 1 66 ? -11.422 -2.336 1.932 1 80.75 66 PRO A O 1
ATOM 476 N N . ALA A 1 67 ? -12.391 -2.453 -0.092 1 89.69 67 ALA A N 1
ATOM 477 C CA . ALA A 1 67 ? -11.703 -3.713 -0.372 1 89.69 67 ALA A CA 1
ATOM 478 C C . ALA A 1 67 ? -10.586 -3.516 -1.395 1 89.69 67 ALA A C 1
ATOM 480 O O . ALA A 1 67 ? -10.703 -2.676 -2.291 1 89.69 67 ALA A O 1
ATOM 481 N N . ALA A 1 68 ? -9.5 -4.242 -1.148 1 93.19 68 ALA A N 1
ATOM 482 C CA . ALA A 1 68 ? -8.367 -4.281 -2.074 1 93.19 68 ALA A CA 1
ATOM 483 C C . ALA A 1 68 ? -8.039 -5.719 -2.477 1 93.19 68 ALA A C 1
ATOM 485 O O . ALA A 1 68 ? -8.188 -6.645 -1.675 1 93.19 68 ALA A O 1
ATOM 486 N N . LEU A 1 69 ? -7.602 -5.93 -3.686 1 96.5 69 LEU A N 1
ATOM 487 C CA . LEU A 1 69 ? -7.316 -7.273 -4.172 1 96.5 69 LEU A CA 1
ATOM 488 C C . LEU A 1 69 ? -6 -7.309 -4.941 1 96.5 69 LEU A C 1
ATOM 490 O O . LEU A 1 69 ? -5.719 -6.406 -5.738 1 96.5 69 LEU A O 1
ATOM 494 N N . VAL A 1 70 ? -5.191 -8.32 -4.586 1 97.12 70 VAL A N 1
ATOM 495 C CA . VAL A 1 70 ? -4.109 -8.734 -5.473 1 97.12 70 VAL A CA 1
ATOM 496 C C . VAL A 1 70 ? -4.348 -10.164 -5.949 1 97.12 70 VAL A C 1
ATOM 498 O O . VAL A 1 70 ? -4.855 -11 -5.199 1 97.12 70 VAL A O 1
ATOM 501 N N . GLY A 1 71 ? -4.02 -10.445 -7.211 1 97.25 71 GLY A N 1
ATOM 502 C CA . GLY A 1 71 ? -4.328 -11.758 -7.754 1 97.25 71 GLY A CA 1
ATOM 503 C C . GLY A 1 71 ? -3.322 -12.219 -8.789 1 97.25 71 GLY A C 1
ATOM 504 O O . GLY A 1 71 ? -2.723 -11.406 -9.492 1 97.25 71 GLY A O 1
ATOM 505 N N . ASN A 1 72 ? -3.139 -13.523 -8.789 1 95.94 72 ASN A N 1
ATOM 506 C CA . ASN A 1 72 ? -2.439 -14.258 -9.836 1 95.94 72 ASN A CA 1
ATOM 507 C C . ASN A 1 72 ? -3.357 -15.266 -10.523 1 95.94 72 ASN A C 1
ATOM 509 O O . ASN A 1 72 ? -3.752 -16.266 -9.922 1 95.94 72 ASN A O 1
ATOM 513 N N . GLY A 1 73 ? -3.736 -14.938 -11.719 1 95.38 73 GLY A N 1
ATOM 514 C CA . GLY A 1 73 ? -4.629 -15.852 -12.422 1 95.38 73 GLY A CA 1
ATOM 515 C C . GLY A 1 73 ? -5.438 -15.172 -13.516 1 95.38 73 GLY A C 1
ATOM 516 O O . GLY A 1 73 ? -5.102 -14.062 -13.945 1 95.38 73 GLY A O 1
ATOM 517 N N . GLU A 1 74 ? -6.41 -15.898 -14.023 1 96.62 74 GLU A N 1
ATOM 518 C CA . GLU A 1 74 ? -7.344 -15.469 -15.055 1 96.62 74 GLU A CA 1
ATOM 519 C C . GLU A 1 74 ? -8.758 -15.977 -14.773 1 96.62 74 GLU A C 1
ATOM 521 O O . GLU A 1 74 ? -8.984 -17.188 -14.711 1 96.62 74 GLU A O 1
ATOM 526 N N . ILE A 1 75 ? -9.602 -14.992 -14.57 1 97.44 75 ILE A N 1
ATOM 527 C CA . ILE A 1 75 ? -11.016 -15.336 -14.43 1 97.44 75 ILE A CA 1
ATOM 528 C C . ILE A 1 75 ? -11.688 -15.312 -15.805 1 97.44 75 ILE A C 1
ATOM 530 O O . ILE A 1 75 ? -12.102 -14.258 -16.281 1 97.44 75 ILE A O 1
ATOM 534 N N . TYR A 1 76 ? -11.922 -16.469 -16.266 1 97.19 76 TYR A N 1
ATOM 535 C CA . TYR A 1 76 ? -12.312 -16.609 -17.672 1 97.19 76 TYR A CA 1
ATOM 536 C C . TYR A 1 76 ? -13.734 -16.109 -17.891 1 97.19 76 TYR A C 1
ATOM 538 O O . TYR A 1 76 ? -14.07 -15.633 -18.969 1 97.19 76 TYR A O 1
ATOM 546 N N . ASN A 1 77 ? -14.578 -16.234 -16.953 1 96.56 77 ASN A N 1
ATOM 547 C CA . ASN A 1 77 ? -15.961 -15.805 -17.125 1 96.56 77 ASN A CA 1
ATOM 548 C C . ASN A 1 77 ? -16.172 -14.383 -16.625 1 96.56 77 ASN A C 1
ATOM 550 O O . ASN A 1 77 ? -17.25 -14.047 -16.141 1 96.56 77 ASN A O 1
ATOM 554 N N . ASN A 1 78 ? -15.109 -13.586 -16.781 1 94 78 ASN A N 1
ATOM 555 C CA . ASN A 1 78 ? -15.133 -12.188 -16.391 1 94 78 ASN A CA 1
ATOM 556 C C . ASN A 1 78 ? -16.266 -11.43 -17.078 1 94 78 ASN A C 1
ATOM 558 O O . ASN A 1 78 ? -17.109 -10.812 -16.406 1 94 78 ASN A O 1
ATOM 562 N N . PRO A 1 79 ? -16.422 -11.445 -18.391 1 94.94 79 PRO A N 1
ATOM 563 C CA . PRO A 1 79 ? -17.516 -10.727 -19.047 1 94.94 79 PRO A CA 1
ATOM 564 C C . PRO A 1 79 ? -18.891 -11.195 -18.578 1 94.94 79 PRO A C 1
ATOM 566 O O . PRO A 1 79 ? -19.797 -10.383 -18.375 1 94.94 79 PRO A O 1
ATOM 569 N N . GLU A 1 80 ? -19.047 -12.453 -18.438 1 95.19 80 GLU A N 1
ATOM 570 C CA . GLU A 1 80 ? -20.312 -13.039 -18 1 95.19 80 GLU A CA 1
ATOM 571 C C . GLU A 1 80 ? -20.656 -12.609 -16.578 1 95.19 80 GLU A C 1
ATOM 573 O O . GLU A 1 80 ? -21.828 -12.32 -16.266 1 95.19 80 GLU A O 1
ATOM 578 N N . LEU A 1 81 ? -19.625 -12.594 -15.711 1 95.81 81 LEU A N 1
ATOM 579 C CA . LEU A 1 81 ? -19.828 -12.172 -14.336 1 95.81 81 LEU A CA 1
ATOM 580 C C . LEU A 1 81 ? -20.266 -10.711 -14.273 1 95.81 81 LEU A C 1
ATOM 582 O O . LEU A 1 81 ? -21.156 -10.352 -13.508 1 95.81 81 LEU A O 1
ATOM 586 N N . ARG A 1 82 ? -19.547 -9.852 -15.055 1 94.19 82 ARG A N 1
ATOM 587 C CA . ARG A 1 82 ? -19.875 -8.43 -15.094 1 94.19 82 ARG A CA 1
ATOM 588 C C . ARG A 1 82 ? -21.312 -8.219 -15.57 1 94.19 82 ARG A C 1
ATOM 590 O O . ARG A 1 82 ? -22.062 -7.43 -14.977 1 94.19 82 ARG A O 1
ATOM 597 N N . ALA A 1 83 ? -21.734 -8.891 -16.578 1 95.06 83 ALA A N 1
ATOM 598 C CA . ALA A 1 83 ? -23.078 -8.766 -17.141 1 95.06 83 ALA A CA 1
ATOM 599 C C . ALA A 1 83 ? -24.125 -9.297 -16.172 1 95.06 83 ALA A C 1
ATOM 601 O O . ALA A 1 83 ? -25.156 -8.656 -15.961 1 95.06 83 ALA A O 1
ATOM 602 N N . ALA A 1 84 ? -23.844 -10.461 -15.664 1 94.5 84 ALA A N 1
ATOM 603 C CA . ALA A 1 84 ? -24.812 -11.141 -14.812 1 94.5 84 ALA A CA 1
ATOM 604 C C . ALA A 1 84 ? -25.078 -10.344 -13.539 1 94.5 84 ALA A C 1
ATOM 606 O O . ALA A 1 84 ? -26.188 -10.391 -12.992 1 94.5 84 ALA A O 1
ATOM 607 N N . ASN A 1 85 ? -24.047 -9.555 -13.094 1 93.81 85 ASN A N 1
ATOM 608 C CA . ASN A 1 85 ? -24.172 -8.867 -11.812 1 93.81 85 ASN A CA 1
ATOM 609 C C . ASN A 1 85 ? -24.25 -7.355 -11.992 1 93.81 85 ASN A C 1
ATOM 611 O O . ASN A 1 85 ? -24.359 -6.617 -11.008 1 93.81 85 ASN A O 1
ATOM 615 N N . ALA A 1 86 ? -24.078 -6.781 -13.188 1 91.12 86 ALA A N 1
ATOM 616 C CA . ALA A 1 86 ? -24.094 -5.352 -13.5 1 91.12 86 ALA A CA 1
ATOM 617 C C . ALA A 1 86 ? -23.062 -4.602 -12.664 1 91.12 86 ALA A C 1
ATOM 619 O O . ALA A 1 86 ? -23.375 -3.588 -12.039 1 91.12 86 ALA A O 1
ATOM 620 N N . PHE A 1 87 ? -21.844 -5.113 -12.656 1 88.44 87 PHE A N 1
ATOM 621 C CA . PHE A 1 87 ? -20.797 -4.512 -11.852 1 88.44 87 PHE A CA 1
ATOM 622 C C . PHE A 1 87 ? -20.312 -3.207 -12.477 1 88.44 87 PHE A C 1
ATOM 624 O O . PHE A 1 87 ? -20.172 -3.111 -13.695 1 88.44 87 PHE A O 1
ATOM 631 N N . SER A 1 88 ? -20.125 -2.156 -11.672 1 83.62 88 SER A N 1
ATOM 632 C CA . SER A 1 88 ? -19.406 -0.953 -12.078 1 83.62 88 SER A CA 1
ATOM 633 C C . SER A 1 88 ? -17.906 -1.078 -11.781 1 83.62 88 SER A C 1
ATOM 635 O O . SER A 1 88 ? -17.438 -0.6 -10.75 1 83.62 88 SER A O 1
ATOM 637 N N . CYS A 1 89 ? -17.141 -1.636 -12.797 1 86.75 89 CYS A N 1
ATOM 638 C CA . CYS A 1 89 ? -15.719 -1.874 -12.609 1 86.75 89 CYS A CA 1
ATOM 639 C C . CYS A 1 89 ? -14.906 -0.644 -13 1 86.75 89 CYS A C 1
ATOM 641 O O . CYS A 1 89 ? -15.258 0.069 -13.938 1 86.75 89 CYS A O 1
ATOM 643 N N . ALA A 1 90 ? -13.891 -0.404 -12.266 1 79.81 90 ALA A N 1
ATOM 644 C CA . ALA A 1 90 ? -13.016 0.739 -12.516 1 79.81 90 ALA A CA 1
ATOM 645 C C . ALA A 1 90 ? -11.969 0.41 -13.578 1 79.81 90 ALA A C 1
ATOM 647 O O . ALA A 1 90 ? -11.391 1.312 -14.188 1 79.81 90 ALA A O 1
ATOM 648 N N . THR A 1 91 ? -11.789 -0.875 -13.727 1 86.25 91 THR A N 1
ATOM 649 C CA . THR A 1 91 ? -10.766 -1.317 -14.664 1 86.25 91 THR A CA 1
ATOM 650 C C . THR A 1 91 ? -11.305 -2.418 -15.57 1 86.25 91 THR A C 1
ATOM 652 O O . THR A 1 91 ? -12.445 -2.859 -15.414 1 86.25 91 THR A O 1
ATOM 655 N N . GLY A 1 92 ? -10.562 -2.775 -16.562 1 87.62 92 GLY A N 1
ATOM 656 C CA . GLY A 1 92 ? -10.883 -3.908 -17.406 1 87.62 92 GLY A CA 1
ATOM 657 C C . GLY A 1 92 ? -10.258 -5.207 -16.938 1 87.62 92 GLY A C 1
ATOM 658 O O . GLY A 1 92 ? -10.367 -6.234 -17.609 1 87.62 92 GLY A O 1
ATOM 659 N N . SER A 1 93 ? -9.68 -5.203 -15.781 1 90.88 93 SER A N 1
ATOM 660 C CA . SER A 1 93 ? -8.969 -6.371 -15.273 1 90.88 93 SER A CA 1
ATOM 661 C C . SER A 1 93 ? -9.93 -7.52 -14.984 1 90.88 93 SER A C 1
ATOM 663 O O . SER A 1 93 ? -11.016 -7.301 -14.438 1 90.88 93 SER A O 1
ATOM 665 N N . ASP A 1 94 ? -9.547 -8.688 -15.312 1 94.19 94 ASP A N 1
ATOM 666 C CA . ASP A 1 94 ? -10.375 -9.867 -15.062 1 94.19 94 ASP A CA 1
ATOM 667 C C . ASP A 1 94 ? -10.383 -10.227 -13.57 1 94.19 94 ASP A C 1
ATOM 669 O O . ASP A 1 94 ? -11.227 -11.008 -13.125 1 94.19 94 ASP A O 1
ATOM 673 N N . CYS A 1 95 ? -9.562 -9.609 -12.828 1 93.75 95 CYS A N 1
ATOM 674 C CA . CYS A 1 95 ? -9.492 -9.914 -11.398 1 93.75 95 CYS A CA 1
ATOM 675 C C . CYS A 1 95 ? -10.352 -8.945 -10.594 1 93.75 95 CYS A C 1
ATOM 677 O O . CYS A 1 95 ? -10.43 -9.055 -9.367 1 93.75 95 CYS A O 1
ATOM 679 N N . GLU A 1 96 ? -11.031 -7.996 -11.242 1 93.56 96 GLU A N 1
ATOM 680 C CA . GLU A 1 96 ? -11.844 -7.043 -10.484 1 93.56 96 GLU A CA 1
ATOM 681 C C . GLU A 1 96 ? -13.18 -7.656 -10.078 1 93.56 96 GLU A C 1
ATOM 683 O O . GLU A 1 96 ? -13.625 -7.492 -8.945 1 93.56 96 GLU A O 1
ATOM 688 N N . PRO A 1 97 ? -13.82 -8.445 -10.914 1 95.5 97 PRO A N 1
ATOM 689 C CA . PRO A 1 97 ? -15.125 -9 -10.539 1 95.5 97 PRO A CA 1
ATOM 690 C C . PRO A 1 97 ? -15.078 -9.82 -9.25 1 95.5 97 PRO A C 1
ATOM 692 O O . PRO A 1 97 ? -15.984 -9.727 -8.422 1 95.5 97 PRO A O 1
ATOM 695 N N . PRO A 1 98 ? -14.047 -10.672 -9.055 1 96.94 98 PRO A N 1
ATOM 696 C CA . PRO A 1 98 ? -13.984 -11.391 -7.781 1 96.94 98 PRO A CA 1
ATOM 697 C C . PRO A 1 98 ? -14.086 -10.469 -6.57 1 96.94 98 PRO A C 1
ATOM 699 O O . PRO A 1 98 ? -14.648 -10.852 -5.539 1 96.94 98 PRO A O 1
ATOM 702 N N . LEU A 1 99 ? -13.453 -9.312 -6.711 1 94.44 99 LEU A N 1
ATOM 703 C CA . LEU A 1 99 ? -13.5 -8.328 -5.633 1 94.44 99 LEU A CA 1
ATOM 704 C C . LEU A 1 99 ? -14.938 -7.906 -5.34 1 94.44 99 LEU A C 1
ATOM 706 O O . LEU A 1 99 ? -15.344 -7.836 -4.176 1 94.44 99 LEU A O 1
ATOM 710 N N . HIS A 1 100 ? -15.688 -7.621 -6.312 1 93.38 100 HIS A N 1
ATOM 711 C CA . HIS A 1 100 ? -17.094 -7.273 -6.168 1 93.38 100 HIS A CA 1
ATOM 712 C C . HIS A 1 100 ? -17.906 -8.461 -5.656 1 93.38 100 HIS A C 1
ATOM 714 O O . HIS A 1 100 ? -18.812 -8.289 -4.836 1 93.38 100 HIS A O 1
ATOM 720 N N . LEU A 1 101 ? -17.625 -9.617 -6.137 1 96.75 101 LEU A N 1
ATOM 721 C CA . LEU A 1 101 ? -18.328 -10.82 -5.703 1 96.75 101 LEU A CA 1
ATOM 722 C C . LEU A 1 101 ? -18.094 -11.07 -4.215 1 96.75 101 LEU A C 1
ATOM 724 O O . LEU A 1 101 ? -19.016 -11.508 -3.512 1 96.75 101 LEU A O 1
ATOM 728 N N . TRP A 1 102 ? -16.906 -10.875 -3.75 1 95.31 102 TRP A N 1
ATOM 729 C CA . TRP A 1 102 ? -16.641 -11 -2.318 1 95.31 102 TRP A CA 1
ATOM 730 C C . TRP A 1 102 ? -17.562 -10.094 -1.519 1 95.31 102 TRP A C 1
ATOM 732 O O . TRP A 1 102 ? -18.125 -10.508 -0.504 1 95.31 102 TRP A O 1
ATOM 742 N N . ARG A 1 103 ? -17.656 -8.891 -1.943 1 89.75 103 ARG A N 1
ATOM 743 C CA . ARG A 1 103 ? -18.469 -7.91 -1.228 1 89.75 103 ARG A CA 1
ATOM 744 C C . ARG A 1 103 ? -19.938 -8.32 -1.212 1 89.75 103 ARG A C 1
ATOM 746 O O . ARG A 1 103 ? -20.672 -7.996 -0.276 1 89.75 103 ARG A O 1
ATOM 753 N N . GLN A 1 104 ? -20.328 -9.148 -2.131 1 92.12 104 GLN A N 1
ATOM 754 C CA . GLN A 1 104 ? -21.719 -9.586 -2.262 1 92.12 104 GLN A CA 1
ATOM 755 C C . GLN A 1 104 ? -21.938 -10.93 -1.576 1 92.12 104 GLN A C 1
ATOM 757 O O . GLN A 1 104 ? -22.953 -11.141 -0.917 1 92.12 104 GLN A O 1
ATOM 762 N N . GLU A 1 105 ? -20.953 -11.938 -1.667 1 94.75 105 GLU A N 1
ATOM 763 C CA . GLU A 1 105 ? -21.219 -13.336 -1.354 1 94.75 105 GLU A CA 1
ATOM 764 C C . GLU A 1 105 ? -20.344 -13.82 -0.2 1 94.75 105 GLU A C 1
ATOM 766 O O . GLU A 1 105 ? -20.547 -14.922 0.319 1 94.75 105 GLU A O 1
ATOM 771 N N . GLY A 1 106 ? -19.406 -13.117 0.232 1 94.81 106 GLY A N 1
ATOM 772 C CA . GLY A 1 106 ? -18.531 -13.516 1.324 1 94.81 106 GLY A CA 1
ATOM 773 C C . GLY A 1 106 ? -17.609 -14.656 0.961 1 94.81 106 GLY A C 1
ATOM 774 O O . GLY A 1 106 ? -17.031 -14.672 -0.126 1 94.81 106 GLY A O 1
ATOM 775 N N . ILE A 1 107 ? -17.484 -15.656 1.826 1 96.38 107 ILE A N 1
ATOM 776 C CA . ILE A 1 107 ? -16.453 -16.688 1.75 1 96.38 107 ILE A CA 1
ATOM 777 C C . ILE A 1 107 ? -16.719 -17.578 0.54 1 96.38 107 ILE A C 1
ATOM 779 O O . ILE A 1 107 ? -15.82 -18.281 0.071 1 96.38 107 ILE A O 1
ATOM 783 N N . ARG A 1 108 ? -17.891 -17.594 -0.005 1 96.94 108 ARG A N 1
ATOM 784 C CA . ARG A 1 108 ? -18.266 -18.438 -1.139 1 96.94 108 ARG A CA 1
ATOM 785 C C . ARG A 1 108 ? -18.125 -17.672 -2.453 1 96.94 108 ARG A C 1
ATOM 787 O O . ARG A 1 108 ? -18.625 -18.109 -3.488 1 96.94 108 ARG A O 1
ATOM 794 N N . PHE A 1 109 ? -17.406 -16.531 -2.412 1 96.81 109 PHE A N 1
ATOM 795 C CA . PHE A 1 109 ? -17.359 -15.625 -3.551 1 96.81 109 PHE A CA 1
ATOM 796 C C . PHE A 1 109 ? -16.781 -16.312 -4.777 1 96.81 109 PHE A C 1
ATOM 798 O O . PHE A 1 109 ? -17.078 -15.938 -5.91 1 96.81 109 PHE A O 1
ATOM 805 N N . ALA A 1 110 ? -15.984 -17.406 -4.5 1 97.44 110 ALA A N 1
ATOM 806 C CA . ALA A 1 110 ? -15.25 -18 -5.605 1 97.44 110 ALA A CA 1
ATOM 807 C C . ALA A 1 110 ? -16.031 -19.156 -6.238 1 97.44 110 ALA A C 1
ATOM 809 O O . ALA A 1 110 ? -15.617 -19.703 -7.254 1 97.44 110 ALA A O 1
ATOM 810 N N . ASP A 1 111 ? -17.172 -19.469 -5.715 1 96.25 111 ASP A N 1
ATOM 811 C CA . ASP A 1 111 ? -17.938 -20.641 -6.148 1 96.25 111 ASP A CA 1
ATOM 812 C C . ASP A 1 111 ? -18.359 -20.5 -7.609 1 96.25 111 ASP A C 1
ATOM 814 O O . ASP A 1 111 ? -18.484 -21.516 -8.32 1 96.25 111 ASP A O 1
ATOM 818 N N . GLY A 1 112 ? -18.547 -19.312 -7.984 1 94.94 112 GLY A N 1
ATOM 819 C CA . GLY A 1 112 ? -19.047 -19.109 -9.336 1 94.94 112 GLY A CA 1
ATOM 820 C C . GLY A 1 112 ? -17.938 -18.781 -10.328 1 94.94 112 GLY A C 1
ATOM 821 O O . GLY A 1 112 ? -18.203 -18.609 -11.523 1 94.94 112 GLY A O 1
ATOM 822 N N . LEU A 1 113 ? -16.734 -18.734 -9.891 1 97 113 LEU A N 1
ATOM 823 C CA . LEU A 1 113 ? -15.633 -18.359 -10.773 1 97 113 LEU A CA 1
ATOM 824 C C . LEU A 1 113 ? -15.234 -19.516 -11.68 1 97 113 LEU A C 1
ATOM 826 O O . LEU A 1 113 ? -15.25 -20.672 -11.258 1 97 113 LEU A O 1
ATOM 830 N N . ARG A 1 114 ? -14.969 -19.219 -12.883 1 97.19 114 ARG A N 1
ATOM 831 C CA . ARG A 1 114 ? -14.383 -20.156 -13.844 1 97.19 114 ARG A CA 1
ATOM 832 C C . ARG A 1 114 ? -13 -19.688 -14.281 1 97.19 114 ARG A C 1
ATOM 834 O O . ARG A 1 114 ? -12.836 -18.562 -14.773 1 97.19 114 ARG A O 1
ATOM 841 N N . GLY A 1 115 ? -12 -20.531 -13.922 1 97.38 115 GLY A N 1
ATOM 842 C CA . GLY A 1 115 ? -10.664 -20.125 -14.312 1 97.38 115 GLY A CA 1
ATOM 843 C C . GLY A 1 115 ? -9.586 -20.656 -13.383 1 97.38 115 GLY A C 1
ATOM 844 O O . GLY A 1 115 ? -9.758 -21.688 -12.75 1 97.38 115 GLY A O 1
ATOM 845 N N . MET A 1 116 ? -8.445 -20.047 -13.43 1 98.12 116 MET A N 1
ATOM 846 C CA . MET A 1 116 ? -7.297 -20.328 -12.562 1 98.12 116 MET A CA 1
ATOM 847 C C . MET A 1 116 ? -6.93 -19.094 -11.742 1 98.12 116 MET A C 1
ATOM 849 O O . MET A 1 116 ? -6.977 -17.969 -12.242 1 98.12 116 MET A O 1
ATOM 853 N N . TRP A 1 117 ? -6.672 -19.328 -10.398 1 98.12 117 TRP A N 1
ATOM 854 C CA . TRP A 1 117 ? -6.391 -18.125 -9.617 1 98.12 117 TRP A CA 1
ATOM 855 C C . TRP A 1 117 ? -5.73 -18.484 -8.289 1 98.12 117 TRP A C 1
ATOM 857 O O . TRP A 1 117 ? -5.895 -19.609 -7.785 1 98.12 117 TRP A O 1
ATOM 867 N N . ALA A 1 118 ? -4.949 -17.656 -7.801 1 98.69 118 ALA A N 1
ATOM 868 C CA . ALA A 1 118 ? -4.594 -17.391 -6.41 1 98.69 118 ALA A CA 1
ATOM 869 C C . ALA A 1 118 ? -4.883 -15.938 -6.043 1 98.69 118 ALA A C 1
ATOM 871 O O . ALA A 1 118 ? -4.285 -15.016 -6.605 1 98.69 118 ALA A O 1
ATOM 872 N N . LEU A 1 119 ? -5.805 -15.68 -5.184 1 98.56 119 LEU A N 1
ATOM 873 C CA . LEU A 1 119 ? -6.258 -14.328 -4.863 1 98.56 119 LEU A CA 1
ATOM 874 C C . LEU A 1 119 ? -6.051 -14.023 -3.383 1 98.56 119 LEU A C 1
ATOM 876 O O . LEU A 1 119 ? -6.145 -14.914 -2.541 1 98.56 119 LEU A O 1
ATOM 880 N N . ALA A 1 120 ? -5.789 -12.766 -3.137 1 98.75 120 ALA A N 1
ATOM 881 C CA . ALA A 1 120 ? -5.797 -12.211 -1.784 1 98.75 120 ALA A CA 1
ATOM 882 C C . ALA A 1 120 ? -6.637 -10.938 -1.72 1 98.75 120 ALA A C 1
ATOM 884 O O . ALA A 1 120 ? -6.402 -9.992 -2.477 1 98.75 120 ALA A O 1
ATOM 885 N N . ILE A 1 121 ? -7.598 -10.891 -0.878 1 98.19 121 ILE A N 1
ATOM 886 C CA . ILE A 1 121 ? -8.484 -9.742 -0.703 1 98.19 121 ILE A CA 1
ATOM 887 C C . ILE A 1 121 ? -8.367 -9.219 0.726 1 98.19 121 ILE A C 1
ATOM 889 O O . ILE A 1 121 ? -8.445 -9.984 1.687 1 98.19 121 ILE A O 1
ATOM 893 N N . HIS A 1 122 ? -8.094 -7.957 0.843 1 96.62 122 HIS A N 1
ATOM 894 C CA . HIS A 1 122 ? -8.195 -7.266 2.123 1 96.62 122 HIS A CA 1
ATOM 895 C C . HIS A 1 122 ? -9.484 -6.449 2.207 1 96.62 122 HIS A C 1
ATOM 897 O O . HIS A 1 122 ? -9.656 -5.48 1.465 1 96.62 122 HIS A O 1
ATOM 903 N N . ASP A 1 123 ? -10.359 -6.859 3.01 1 93.12 123 ASP A N 1
ATOM 904 C CA . ASP A 1 123 ? -11.594 -6.129 3.27 1 93.12 123 ASP A CA 1
ATOM 905 C C . ASP A 1 123 ? -11.555 -5.441 4.633 1 93.12 123 ASP A C 1
ATOM 907 O O . ASP A 1 123 ? -11.82 -6.07 5.66 1 93.12 123 ASP A O 1
ATOM 911 N N . ARG A 1 124 ? -11.367 -4.164 4.547 1 86.44 124 ARG A N 1
ATOM 912 C CA . ARG A 1 124 ? -11.188 -3.396 5.773 1 86.44 124 ARG A CA 1
ATOM 913 C C . ARG A 1 124 ? -12.492 -3.305 6.562 1 86.44 124 ARG A C 1
ATOM 915 O O . ARG A 1 124 ? -12.477 -3.281 7.793 1 86.44 124 ARG A O 1
ATOM 922 N N . ALA A 1 125 ? -13.555 -3.156 5.867 1 83.44 125 ALA A N 1
ATOM 923 C CA . ALA A 1 125 ? -14.852 -3.062 6.539 1 83.44 125 ALA A CA 1
ATOM 924 C C . ALA A 1 125 ? -15.164 -4.34 7.309 1 83.44 125 ALA A C 1
ATOM 926 O O . ALA A 1 125 ? -15.648 -4.289 8.438 1 83.44 125 ALA A O 1
ATOM 927 N N . ALA A 1 126 ? -14.836 -5.484 6.715 1 88 126 ALA A N 1
ATOM 928 C CA . ALA A 1 126 ? -15.086 -6.773 7.355 1 88 126 ALA A CA 1
ATOM 929 C C . ALA A 1 126 ? -13.922 -7.18 8.25 1 88 126 ALA A C 1
ATOM 931 O O . ALA A 1 126 ? -14.023 -8.133 9.023 1 88 126 ALA A O 1
ATOM 932 N N . ARG A 1 127 ? -12.828 -6.5 8.234 1 89.12 127 ARG A N 1
ATOM 933 C CA . ARG A 1 127 ? -11.594 -6.805 8.961 1 89.12 127 ARG A CA 1
ATOM 934 C C . ARG A 1 127 ? -11.125 -8.227 8.664 1 89.12 127 ARG A C 1
ATOM 936 O O . ARG A 1 127 ? -10.883 -9.008 9.586 1 89.12 127 ARG A O 1
ATOM 943 N N . ARG A 1 128 ? -11.023 -8.531 7.348 1 95.06 128 ARG A N 1
ATOM 944 C CA . ARG A 1 128 ? -10.641 -9.859 6.906 1 95.06 128 ARG A CA 1
ATOM 945 C C . ARG A 1 128 ? -9.641 -9.789 5.75 1 95.06 128 ARG A C 1
ATOM 947 O O . ARG A 1 128 ? -9.711 -8.883 4.918 1 95.06 128 ARG A O 1
ATOM 954 N N . VAL A 1 129 ? -8.719 -10.695 5.848 1 97.94 129 VAL A N 1
ATOM 955 C CA . VAL A 1 129 ? -7.934 -11.031 4.664 1 97.94 129 VAL A CA 1
ATOM 956 C C . VAL A 1 129 ? -8.367 -12.383 4.117 1 97.94 129 VAL A C 1
ATOM 958 O O . VAL A 1 129 ? -8.43 -13.367 4.863 1 97.94 129 VAL A O 1
ATOM 961 N N . VAL A 1 130 ? -8.625 -12.461 2.861 1 98.69 130 VAL A N 1
ATOM 962 C CA . VAL A 1 130 ? -9.156 -13.68 2.258 1 98.69 130 VAL A CA 1
ATOM 963 C C . VAL A 1 130 ? -8.195 -14.195 1.194 1 98.69 130 VAL A C 1
ATOM 965 O O . VAL A 1 130 ? -7.75 -13.438 0.326 1 98.69 130 VAL A O 1
ATOM 968 N N . LEU A 1 131 ? -7.816 -15.477 1.35 1 98.75 131 LEU A N 1
ATOM 969 C CA . LEU A 1 131 ? -7.008 -16.172 0.353 1 98.75 131 LEU A CA 1
ATOM 970 C C . LEU A 1 131 ? -7.832 -17.234 -0.372 1 98.75 131 LEU A C 1
ATOM 972 O O . LEU A 1 131 ? -8.594 -17.969 0.257 1 98.75 131 LEU A O 1
ATOM 976 N N . SER A 1 132 ? -7.652 -17.281 -1.661 1 98.75 132 SER A N 1
ATOM 977 C CA . SER A 1 132 ? -8.43 -18.25 -2.432 1 98.75 132 SER A CA 1
ATOM 978 C C . SER A 1 132 ? -7.594 -18.859 -3.561 1 98.75 132 SER A C 1
ATOM 980 O O . SER A 1 132 ? -6.84 -18.141 -4.227 1 98.75 132 SER A O 1
ATOM 982 N N . ARG A 1 133 ? -7.703 -20.172 -3.688 1 98.69 133 ARG A N 1
ATOM 983 C CA . ARG A 1 133 ? -7.027 -20.891 -4.758 1 98.69 133 ARG A CA 1
ATOM 984 C C . ARG A 1 133 ? -8.031 -21.641 -5.633 1 98.69 133 ARG A C 1
ATOM 986 O O . ARG A 1 133 ? -9.047 -22.125 -5.141 1 98.69 133 ARG A O 1
ATOM 993 N N . ASP A 1 134 ? -7.742 -21.766 -6.898 1 98.44 134 ASP A N 1
ATOM 994 C CA . ASP A 1 134 ? -8.648 -22.406 -7.844 1 98.44 134 ASP A CA 1
ATOM 995 C C . ASP A 1 134 ? -8.797 -23.906 -7.547 1 98.44 134 ASP A C 1
ATOM 997 O O . ASP A 1 134 ? -7.906 -24.5 -6.945 1 98.44 134 ASP A O 1
ATOM 1001 N N . PRO A 1 135 ? -9.812 -24.547 -7.984 1 97.56 135 PRO A N 1
ATOM 1002 C CA . PRO A 1 135 ? -10.172 -25.906 -7.566 1 97.56 135 PRO A CA 1
ATOM 1003 C C . PRO A 1 135 ? -9.18 -26.953 -8.062 1 97.56 135 PRO A C 1
ATOM 1005 O O . PRO A 1 135 ? -9.008 -27.984 -7.43 1 97.56 135 PRO A O 1
ATOM 1008 N N . PHE A 1 136 ? -8.547 -26.766 -9.133 1 97.94 136 PHE A N 1
ATOM 1009 C CA . PHE A 1 136 ? -7.621 -27.75 -9.664 1 97.94 136 PHE A CA 1
ATOM 1010 C C . PHE A 1 136 ? -6.203 -27.5 -9.164 1 97.94 136 PHE A C 1
ATOM 1012 O O . PHE A 1 136 ? -5.312 -28.328 -9.359 1 97.94 136 PHE A O 1
ATOM 1019 N N . GLY A 1 137 ? -6.016 -26.359 -8.547 1 97.75 137 GLY A N 1
ATOM 1020 C CA . GLY A 1 137 ? -4.691 -26 -8.062 1 97.75 137 GLY A CA 1
ATOM 1021 C C . GLY A 1 137 ? -3.75 -25.578 -9.172 1 97.75 137 GLY A C 1
ATOM 1022 O O . GLY A 1 137 ? -2.559 -25.891 -9.141 1 97.75 137 GLY A O 1
ATOM 1023 N N . ILE A 1 138 ? -4.27 -24.906 -10.125 1 98.31 138 ILE A N 1
ATOM 1024 C CA . ILE A 1 138 ? -3.459 -24.469 -11.258 1 98.31 138 ILE A CA 1
ATOM 1025 C C . ILE A 1 138 ? -2.484 -23.375 -10.805 1 98.31 138 ILE A C 1
ATOM 1027 O O . ILE A 1 138 ? -1.304 -23.406 -11.164 1 98.31 138 ILE A O 1
ATOM 1031 N N . LYS A 1 139 ? -2.953 -22.438 -10.07 1 98.31 139 LYS A N 1
ATOM 1032 C CA . LYS A 1 139 ? -2.072 -21.406 -9.531 1 98.31 139 LYS A CA 1
ATOM 1033 C C . LYS A 1 139 ? -1.714 -21.703 -8.078 1 98.31 139 LYS A C 1
ATOM 1035 O O . LYS A 1 139 ? -2.598 -21.812 -7.227 1 98.31 139 LYS A O 1
ATOM 1040 N N . PRO A 1 140 ? -0.454 -21.719 -7.781 1 97.94 140 PRO A N 1
ATOM 1041 C CA . PRO A 1 140 ? -0.044 -22.094 -6.422 1 97.94 140 PRO A CA 1
ATOM 1042 C C . PRO A 1 140 ? -0.17 -20.922 -5.438 1 97.94 140 PRO A C 1
ATOM 1044 O O . PRO A 1 140 ? -0.096 -19.766 -5.84 1 97.94 140 PRO A O 1
ATOM 1047 N N . LEU A 1 141 ? -0.334 -21.234 -4.223 1 98.62 141 LEU A N 1
ATOM 1048 C CA . LEU A 1 141 ? -0.375 -20.312 -3.092 1 98.62 141 LEU A CA 1
ATOM 1049 C C . LEU A 1 141 ? 0.044 -21.016 -1.804 1 98.62 141 LEU A C 1
ATOM 1051 O O . LEU A 1 141 ? -0.398 -22.141 -1.526 1 98.62 141 LEU A O 1
ATOM 1055 N N . TYR A 1 142 ? 0.906 -20.344 -1.053 1 98.81 142 TYR A N 1
ATOM 1056 C CA . TYR A 1 142 ? 1.46 -20.938 0.159 1 98.81 142 TYR A CA 1
ATOM 1057 C C . TYR A 1 142 ? 1.244 -20.031 1.361 1 98.81 142 TYR A C 1
ATOM 1059 O O . TYR A 1 142 ? 1.165 -18.812 1.216 1 98.81 142 TYR A O 1
ATOM 1067 N N . ILE A 1 143 ? 1.177 -20.594 2.5 1 98.69 143 ILE A N 1
ATOM 1068 C CA . ILE A 1 143 ? 1.058 -19.828 3.73 1 98.69 143 ILE A CA 1
ATOM 1069 C C . ILE A 1 143 ? 2.076 -20.328 4.754 1 98.69 143 ILE A C 1
ATOM 1071 O O . ILE A 1 143 ? 2.508 -21.484 4.699 1 98.69 143 ILE A O 1
ATOM 1075 N N . ALA A 1 144 ? 2.451 -19.5 5.645 1 98.5 144 ALA A N 1
ATOM 1076 C CA . ALA A 1 144 ? 3.312 -19.812 6.785 1 98.5 144 ALA A CA 1
ATOM 1077 C C . ALA A 1 144 ? 2.865 -19.047 8.031 1 98.5 144 ALA A C 1
ATOM 1079 O O . ALA A 1 144 ? 2.545 -17.859 7.957 1 98.5 144 ALA A O 1
ATOM 1080 N N . GLU A 1 145 ? 2.754 -19.781 9.117 1 96.62 145 GLU A N 1
ATOM 1081 C CA . GLU A 1 145 ? 2.543 -19.094 10.391 1 96.62 145 GLU A CA 1
ATOM 1082 C C . GLU A 1 145 ? 3.809 -18.375 10.844 1 96.62 145 GLU A C 1
ATOM 1084 O O . GLU A 1 145 ? 4.895 -18.953 10.852 1 96.62 145 GLU A O 1
ATOM 1089 N N . VAL A 1 146 ? 3.689 -17.109 11.094 1 94.81 146 VAL A N 1
ATOM 1090 C CA . VAL A 1 146 ? 4.809 -16.297 11.57 1 94.81 146 VAL A CA 1
ATOM 1091 C C . VAL A 1 146 ? 4.445 -15.633 12.891 1 94.81 146 VAL A C 1
ATOM 1093 O O . VAL A 1 146 ? 3.318 -15.773 13.375 1 94.81 146 VAL A O 1
ATOM 1096 N N . ALA A 1 147 ? 5.461 -14.898 13.469 1 88.88 147 ALA A N 1
ATOM 1097 C CA . ALA A 1 147 ? 5.191 -14.188 14.719 1 88.88 147 ALA A CA 1
ATOM 1098 C C . ALA A 1 147 ? 4.129 -13.109 14.516 1 88.88 147 ALA A C 1
ATOM 1100 O O . ALA A 1 147 ? 4.309 -12.195 13.719 1 88.88 147 ALA A O 1
ATOM 1101 N N . GLY A 1 148 ? 3.025 -13.328 15.055 1 88.56 148 GLY A N 1
ATOM 1102 C CA . GLY A 1 148 ? 1.995 -12.305 15.062 1 88.56 148 GLY A CA 1
ATOM 1103 C C . GLY A 1 148 ? 0.952 -12.5 13.977 1 88.56 148 GLY A C 1
ATOM 1104 O O . GLY A 1 148 ? 0.053 -11.672 13.82 1 88.56 148 GLY A O 1
ATOM 1105 N N . GLY A 1 149 ? 1.188 -13.539 13.164 1 97.31 149 GLY A N 1
ATOM 1106 C CA . GLY A 1 149 ? 0.13 -13.711 12.18 1 97.31 149 GLY A CA 1
ATOM 1107 C C . GLY A 1 149 ? 0.48 -14.719 11.102 1 97.31 149 GLY A C 1
ATOM 1108 O O . GLY A 1 149 ? 1.086 -15.75 11.383 1 97.31 149 GLY A O 1
ATOM 1109 N N . ILE A 1 150 ? -0.079 -14.445 9.883 1 98.31 150 ILE A N 1
ATOM 1110 C CA . ILE A 1 150 ? 0.068 -15.336 8.742 1 98.31 150 ILE A CA 1
ATOM 1111 C C . ILE A 1 150 ? 0.708 -14.586 7.578 1 98.31 150 ILE A C 1
ATOM 1113 O O . ILE A 1 150 ? 0.33 -13.445 7.281 1 98.31 150 ILE A O 1
ATOM 1117 N N . ALA A 1 151 ? 1.751 -15.172 6.992 1 98.69 151 ALA A N 1
ATOM 1118 C CA . ALA A 1 151 ? 2.314 -14.711 5.723 1 98.69 151 ALA A CA 1
ATOM 1119 C C . ALA A 1 151 ? 1.904 -15.633 4.574 1 98.69 151 ALA A C 1
ATOM 1121 O O . ALA A 1 151 ? 1.603 -16.812 4.789 1 98.69 151 ALA A O 1
ATOM 1122 N N . PHE A 1 152 ? 1.853 -15.141 3.383 1 98.88 152 PHE A N 1
ATOM 1123 C CA . PHE A 1 152 ? 1.523 -15.961 2.223 1 98.88 152 PHE A CA 1
ATOM 1124 C C . PHE A 1 152 ? 2.289 -15.492 0.992 1 98.88 152 PHE A C 1
ATOM 1126 O O . PHE A 1 152 ? 2.754 -14.352 0.941 1 98.88 152 PHE A O 1
ATOM 1133 N N . ALA A 1 153 ? 2.443 -16.391 0.039 1 98.88 153 ALA A N 1
ATOM 1134 C CA . ALA A 1 153 ? 3.115 -16.047 -1.213 1 98.88 153 ALA A CA 1
ATOM 1135 C C . ALA A 1 153 ? 2.785 -17.062 -2.303 1 98.88 153 ALA A C 1
ATOM 1137 O O . ALA A 1 153 ? 2.391 -18.203 -2.008 1 98.88 153 ALA A O 1
ATOM 1138 N N . SER A 1 154 ? 3.053 -16.672 -3.539 1 98.56 154 SER A N 1
ATOM 1139 C CA . SER A 1 154 ? 2.857 -17.547 -4.695 1 98.56 154 SER A CA 1
ATOM 1140 C C . SER A 1 154 ? 3.904 -18.656 -4.742 1 98.56 154 SER A C 1
ATOM 1142 O O . SER A 1 154 ? 3.682 -19.688 -5.355 1 98.56 154 SER A O 1
ATOM 1144 N N . GLU A 1 155 ? 5.035 -18.438 -4.16 1 98.44 155 GLU A N 1
ATOM 1145 C CA . GLU A 1 155 ? 6.141 -19.391 -4.133 1 98.44 155 GLU A CA 1
ATOM 1146 C C . GLU A 1 155 ? 6.742 -19.5 -2.736 1 98.44 155 GLU A C 1
ATOM 1148 O O . GLU A 1 155 ? 6.957 -18.484 -2.068 1 98.44 155 GLU A O 1
ATOM 1153 N N . PRO A 1 156 ? 7.055 -20.719 -2.322 1 98.25 156 PRO A N 1
ATOM 1154 C CA . PRO A 1 156 ? 7.664 -20.8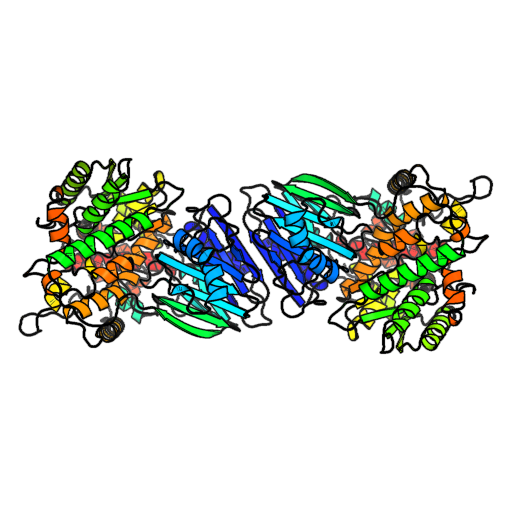59 -0.996 1 98.25 156 PRO A CA 1
ATOM 1155 C C . PRO A 1 156 ? 9.008 -20.141 -0.884 1 98.25 156 PRO A C 1
ATOM 1157 O O . PRO A 1 156 ? 9.352 -19.625 0.185 1 98.25 156 PRO A O 1
ATOM 1160 N N . GLN A 1 157 ? 9.742 -20.109 -1.946 1 96.69 157 GLN A N 1
ATOM 1161 C CA . GLN A 1 157 ? 11.055 -19.484 -1.91 1 96.69 157 GLN A CA 1
ATOM 1162 C C . GLN A 1 157 ? 10.953 -18.016 -1.532 1 96.69 157 GLN A C 1
ATOM 1164 O O . GLN A 1 157 ? 11.883 -17.438 -0.946 1 96.69 157 GLN A O 1
ATOM 1169 N N . ALA A 1 158 ? 9.867 -17.375 -1.808 1 98.19 158 ALA A N 1
ATOM 1170 C CA . ALA A 1 158 ? 9.68 -15.977 -1.43 1 98.19 158 ALA A CA 1
ATOM 1171 C C . ALA A 1 158 ? 9.586 -15.828 0.086 1 98.19 158 ALA A C 1
ATOM 1173 O O . ALA A 1 158 ? 10.125 -14.875 0.654 1 98.19 158 ALA A O 1
ATOM 1174 N N . LEU A 1 159 ? 8.922 -16.719 0.721 1 98.44 159 LEU A N 1
ATOM 1175 C CA . LEU A 1 159 ? 8.805 -16.703 2.176 1 98.44 159 LEU A CA 1
ATOM 1176 C C . LEU A 1 159 ? 10.164 -16.953 2.828 1 98.44 159 LEU A C 1
ATOM 1178 O O . LEU A 1 159 ? 10.492 -16.328 3.834 1 98.44 159 LEU A O 1
ATOM 1182 N N . VAL A 1 160 ? 10.938 -17.797 2.211 1 97.88 160 VAL A N 1
ATOM 1183 C CA . VAL A 1 160 ? 12.281 -18.094 2.709 1 97.88 160 VAL A CA 1
ATOM 1184 C C . VAL A 1 160 ? 13.203 -16.906 2.486 1 97.88 160 VAL A C 1
ATOM 1186 O O . VAL A 1 160 ? 13.93 -16.5 3.391 1 97.88 160 VAL A O 1
ATOM 1189 N N . ALA A 1 161 ? 13.148 -16.344 1.323 1 96.62 161 ALA A N 1
ATOM 1190 C CA . ALA A 1 161 ? 14 -15.219 0.954 1 96.62 161 ALA A CA 1
ATOM 1191 C C . ALA A 1 161 ? 13.727 -14.008 1.84 1 96.62 161 ALA A C 1
ATOM 1193 O O . ALA A 1 161 ? 14.633 -13.227 2.135 1 96.62 161 ALA A O 1
ATOM 1194 N N . ALA A 1 162 ? 12.516 -13.914 2.373 1 97.06 162 ALA A N 1
ATOM 1195 C CA . ALA A 1 162 ? 12.117 -12.781 3.207 1 97.06 162 ALA A CA 1
ATOM 1196 C C . ALA A 1 162 ? 12.469 -13.031 4.672 1 97.06 162 ALA A C 1
ATOM 1198 O O . ALA A 1 162 ? 12.227 -12.18 5.527 1 97.06 162 ALA A O 1
ATOM 1199 N N . GLY A 1 163 ? 13.031 -14.117 4.945 1 96.44 163 GLY A N 1
ATOM 1200 C CA . GLY A 1 163 ? 13.461 -14.453 6.293 1 96.44 163 GLY A CA 1
ATOM 1201 C C . GLY A 1 163 ? 12.312 -14.844 7.207 1 96.44 163 GLY A C 1
ATOM 1202 O O . GLY A 1 163 ? 12.461 -14.852 8.43 1 96.44 163 GLY A O 1
ATOM 1203 N N . LEU A 1 164 ? 11.203 -15.086 6.652 1 96.5 164 LEU A N 1
ATOM 1204 C CA . LEU A 1 164 ? 10.016 -15.414 7.441 1 96.5 164 LEU A CA 1
ATOM 1205 C C . LEU A 1 164 ? 10.055 -16.859 7.918 1 96.5 164 LEU A C 1
ATOM 1207 O O . LEU A 1 164 ? 9.508 -17.188 8.969 1 96.5 164 LEU A O 1
ATOM 1211 N N . VAL A 1 165 ? 10.688 -17.75 7.004 1 97.19 165 VAL A N 1
ATOM 1212 C CA . VAL A 1 165 ? 10.82 -19.172 7.316 1 97.19 165 VAL A CA 1
ATOM 1213 C C . VAL A 1 165 ? 12.234 -19.656 6.992 1 97.19 165 VAL A C 1
ATOM 1215 O O . VAL A 1 165 ? 12.805 -19.266 5.965 1 97.19 165 VAL A O 1
ATOM 1218 N N . ALA A 1 166 ? 12.852 -20.469 7.824 1 96.06 166 ALA A N 1
ATOM 1219 C CA . ALA A 1 166 ? 14.148 -21.078 7.539 1 96.06 166 ALA A CA 1
ATOM 1220 C C . ALA A 1 166 ? 14.008 -22.203 6.523 1 96.06 166 ALA A C 1
ATOM 1222 O O . ALA A 1 166 ? 13.039 -22.969 6.559 1 96.06 166 ALA A O 1
ATOM 1223 N N . PRO A 1 167 ? 15.023 -22.344 5.598 1 96.81 167 PRO A N 1
ATOM 1224 C CA . PRO A 1 167 ? 14.945 -23.391 4.578 1 96.81 167 PRO A CA 1
ATOM 1225 C C . PRO A 1 167 ? 15.367 -24.766 5.102 1 96.81 167 PRO A C 1
ATOM 1227 O O . PRO A 1 167 ? 16.312 -25.359 4.582 1 96.81 167 PRO A O 1
ATOM 1230 N N . LYS A 1 168 ? 14.68 -25.281 5.992 1 97.12 168 LYS A N 1
ATOM 1231 C CA . LYS A 1 168 ? 14.906 -26.609 6.547 1 97.12 168 LYS A CA 1
ATOM 1232 C C . LYS A 1 168 ? 14.086 -27.656 5.809 1 97.12 168 LYS A C 1
ATOM 1234 O O . LYS A 1 168 ? 12.875 -27.5 5.629 1 97.12 168 LYS A O 1
ATOM 1239 N N . VAL A 1 169 ? 14.82 -28.75 5.391 1 96.94 169 VAL A N 1
ATOM 1240 C CA . VAL A 1 169 ? 14.188 -29.797 4.594 1 96.94 169 VAL A CA 1
ATOM 1241 C C . VAL A 1 169 ? 13.422 -30.75 5.508 1 96.94 169 VAL A C 1
ATOM 1243 O O . VAL A 1 169 ? 13.969 -31.234 6.496 1 96.94 169 VAL A O 1
ATOM 1246 N N . ARG A 1 170 ? 12.227 -30.953 5.16 1 95 170 ARG A N 1
ATOM 1247 C CA . ARG A 1 170 ? 11.422 -31.969 5.816 1 95 170 ARG A CA 1
ATOM 1248 C C . ARG A 1 170 ? 11.773 -33.375 5.289 1 95 170 ARG A C 1
ATOM 1250 O O . ARG A 1 170 ? 11.57 -33.656 4.109 1 95 170 ARG A O 1
ATOM 1257 N N . ALA A 1 171 ? 12.219 -34.188 6.117 1 93.31 171 ALA A N 1
ATOM 1258 C CA . ALA A 1 171 ? 12.734 -35.5 5.719 1 93.31 171 ALA A CA 1
ATOM 1259 C C . ALA A 1 171 ? 11.664 -36.312 5.012 1 93.31 171 ALA A C 1
ATOM 1261 O O . ALA A 1 171 ? 11.945 -37.031 4.031 1 93.31 171 ALA A O 1
ATOM 1262 N N . GLU A 1 172 ? 10.492 -36.219 5.512 1 91.38 172 GLU A N 1
ATOM 1263 C CA . GLU A 1 172 ? 9.398 -37 4.93 1 91.38 172 GLU A CA 1
ATOM 1264 C C . GLU A 1 172 ? 9.125 -36.562 3.492 1 91.38 172 GLU A C 1
ATOM 1266 O O . GLU A 1 172 ? 8.953 -37.406 2.609 1 91.38 172 GLU A O 1
ATOM 1271 N N . SER A 1 173 ? 9.125 -35.312 3.273 1 94.38 173 SER A N 1
ATOM 1272 C CA . SER A 1 173 ? 8.867 -34.781 1.94 1 94.38 173 SER A CA 1
ATOM 1273 C C . SER A 1 173 ? 10.031 -35.062 0.999 1 94.38 173 SER A C 1
ATOM 1275 O O . SER A 1 173 ? 9.828 -35.312 -0.195 1 94.38 173 SER A O 1
ATOM 1277 N N . ARG A 1 174 ? 11.242 -35 1.51 1 94 174 ARG A N 1
ATOM 1278 C CA . ARG A 1 174 ? 12.414 -35.375 0.722 1 94 174 ARG A CA 1
ATOM 1279 C C . ARG A 1 174 ? 12.32 -36.812 0.226 1 94 174 ARG A C 1
ATOM 1281 O O . ARG A 1 174 ? 12.602 -37.094 -0.943 1 94 174 ARG A O 1
ATOM 1288 N N . ASP A 1 175 ? 11.938 -37.656 1.109 1 92.12 175 ASP A N 1
ATOM 1289 C CA . ASP A 1 175 ? 11.797 -39.062 0.75 1 92.12 175 ASP A CA 1
ATOM 1290 C C . ASP A 1 175 ? 10.734 -39.25 -0.329 1 92.12 175 ASP A C 1
ATOM 1292 O O . ASP A 1 175 ? 10.891 -40.094 -1.226 1 92.12 175 ASP A O 1
ATOM 1296 N N . GLU A 1 176 ? 9.68 -38.5 -0.2 1 93.06 176 GLU A N 1
ATOM 1297 C CA . GLU A 1 176 ? 8.656 -38.531 -1.24 1 93.06 176 GLU A CA 1
ATOM 1298 C C . GLU A 1 176 ? 9.227 -38.094 -2.588 1 93.06 176 GLU A C 1
ATOM 1300 O O . GLU A 1 176 ? 8.977 -38.75 -3.609 1 93.06 176 GLU A O 1
ATOM 1305 N N . LEU A 1 177 ? 10 -37.094 -2.557 1 94.19 177 LEU A N 1
ATOM 1306 C CA . LEU A 1 177 ? 10.602 -36.594 -3.783 1 94.19 177 LEU A CA 1
ATOM 1307 C C . LEU A 1 177 ? 11.492 -37.625 -4.438 1 94.19 177 LEU A C 1
ATOM 1309 O O . LEU A 1 177 ? 11.438 -37.812 -5.652 1 94.19 177 LEU A O 1
ATOM 1313 N N . MET A 1 178 ? 12.25 -38.344 -3.637 1 92.62 178 MET A N 1
ATOM 1314 C CA . MET A 1 178 ? 13.188 -39.344 -4.141 1 92.62 178 MET A CA 1
ATOM 1315 C C . MET A 1 178 ? 12.445 -40.531 -4.723 1 92.62 178 MET A C 1
ATOM 1317 O O . MET A 1 178 ? 12.859 -41.094 -5.742 1 92.62 178 MET A O 1
ATOM 1321 N N . GLN A 1 179 ? 11.328 -40.812 -4.105 1 90.69 179 GLN A N 1
ATOM 1322 C CA . GLN A 1 179 ? 10.648 -42.062 -4.453 1 90.69 179 GLN A CA 1
ATOM 1323 C C . GLN A 1 179 ? 9.57 -41.812 -5.504 1 90.69 179 GLN A C 1
ATOM 1325 O O . GLN A 1 179 ? 9.281 -42.688 -6.316 1 90.69 179 GLN A O 1
ATOM 1330 N N . LEU A 1 180 ? 8.961 -40.688 -5.465 1 90.06 180 LEU A N 1
ATOM 1331 C CA . LEU A 1 180 ? 7.793 -40.438 -6.305 1 90.06 180 LEU A CA 1
ATOM 1332 C C . LEU A 1 180 ? 8.086 -39.375 -7.34 1 90.06 180 LEU A C 1
ATOM 1334 O O . LEU A 1 180 ? 7.328 -39.188 -8.297 1 90.06 180 LEU A O 1
ATOM 1338 N N . GLN A 1 181 ? 9.133 -38.594 -7.176 1 92.75 181 GLN A N 1
ATOM 1339 C CA . GLN A 1 181 ? 9.562 -37.5 -8.031 1 92.75 181 GLN A CA 1
ATOM 1340 C C . GLN A 1 181 ? 8.844 -36.219 -7.66 1 92.75 181 GLN A C 1
ATOM 1342 O O . GLN A 1 181 ? 9.195 -35.125 -8.148 1 92.75 181 GLN A O 1
ATOM 1347 N N . PHE A 1 182 ? 7.781 -36.281 -6.711 1 93.25 182 PHE A N 1
ATOM 1348 C CA . PHE A 1 182 ? 7.098 -35.094 -6.219 1 93.25 182 PHE A CA 1
ATOM 1349 C C . PHE A 1 182 ? 6.699 -35.281 -4.758 1 93.25 182 PHE A C 1
ATOM 1351 O O . PHE A 1 182 ? 6.938 -36.344 -4.164 1 93.25 182 PHE A O 1
ATOM 1358 N N . THR A 1 183 ? 6.16 -34.188 -4.133 1 93.62 183 THR A N 1
ATOM 1359 C CA . THR A 1 183 ? 5.695 -34.25 -2.75 1 93.62 183 THR A CA 1
ATOM 1360 C C . THR A 1 183 ? 4.176 -34.125 -2.686 1 93.62 183 THR A C 1
ATOM 1362 O O . THR A 1 183 ? 3.551 -33.594 -3.6 1 93.62 183 THR A O 1
ATOM 1365 N N . THR A 1 184 ? 3.58 -34.625 -1.582 1 91.5 184 THR A N 1
ATOM 1366 C CA . THR A 1 184 ? 2.127 -34.75 -1.525 1 91.5 184 THR A CA 1
ATOM 1367 C C . THR A 1 184 ? 1.554 -33.844 -0.423 1 91.5 184 THR A C 1
ATOM 1369 O O . THR A 1 184 ? 2.283 -33.406 0.464 1 91.5 184 THR A O 1
ATOM 1372 N N . GLY A 1 185 ? 0.315 -33.469 -0.568 1 91.38 185 GLY A N 1
ATOM 1373 C CA . GLY A 1 185 ? -0.47 -32.875 0.502 1 91.38 185 GLY A CA 1
ATOM 1374 C C . GLY A 1 185 ? -0.13 -31.422 0.754 1 91.38 185 GLY A C 1
ATOM 1375 O O . GLY A 1 185 ? 0.33 -30.719 -0.15 1 91.38 185 GLY A O 1
ATOM 1376 N N . GLN A 1 186 ? -0.509 -31.047 1.937 1 94.06 186 GLN A N 1
ATOM 1377 C CA . GLN A 1 186 ? -0.422 -29.656 2.34 1 94.06 186 GLN A CA 1
ATOM 1378 C C . GLN A 1 186 ? 1.009 -29.281 2.709 1 94.06 186 GLN A C 1
ATOM 1380 O O . GLN A 1 186 ? 1.42 -28.125 2.523 1 94.06 186 GLN A O 1
ATOM 1385 N N . GLU A 1 187 ? 1.745 -30.203 3.236 1 95 187 GLU A N 1
ATOM 1386 C CA . GLU A 1 187 ? 3.107 -29.938 3.682 1 95 187 GLU A CA 1
ATOM 1387 C C . GLU A 1 187 ? 4.07 -29.859 2.5 1 95 187 GLU A C 1
ATOM 1389 O O . GLU A 1 187 ? 4.012 -30.703 1.596 1 95 187 GLU A O 1
ATOM 1394 N N . THR A 1 188 ? 4.895 -28.875 2.49 1 97.12 188 THR A N 1
ATOM 1395 C CA . THR A 1 188 ? 5.938 -28.781 1.474 1 97.12 188 THR A CA 1
ATOM 1396 C C . THR A 1 188 ? 7.246 -29.391 1.985 1 97.12 188 THR A C 1
ATOM 1398 O O . THR A 1 188 ? 7.305 -29.891 3.105 1 97.12 188 THR A O 1
ATOM 1401 N N . ILE A 1 189 ? 8.195 -29.359 1.186 1 96.94 189 ILE A N 1
ATOM 1402 C CA . ILE A 1 189 ? 9.508 -29.875 1.549 1 96.94 189 ILE A CA 1
ATOM 1403 C C . ILE A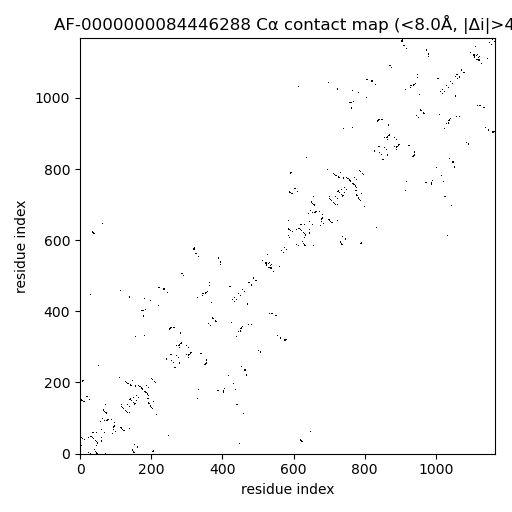 1 189 ? 10.156 -28.969 2.58 1 96.94 189 ILE A C 1
ATOM 1405 O O . ILE A 1 189 ? 11.086 -29.375 3.285 1 96.94 189 ILE A O 1
ATOM 1409 N N . PHE A 1 190 ? 9.711 -27.719 2.672 1 98.12 190 PHE A N 1
ATOM 1410 C CA . PHE A 1 190 ? 10.211 -26.766 3.664 1 98.12 190 PHE A CA 1
ATOM 1411 C C . PHE A 1 190 ? 9.383 -26.844 4.941 1 98.12 190 PHE A C 1
ATOM 1413 O O . PHE A 1 190 ? 8.172 -26.625 4.918 1 98.12 190 PHE A O 1
ATOM 1420 N N . GLU A 1 191 ? 10.016 -27.031 6.027 1 97.12 191 GLU A N 1
ATOM 1421 C CA . GLU A 1 191 ? 9.328 -27 7.312 1 97.12 191 GLU A CA 1
ATOM 1422 C C . GLU A 1 191 ? 8.719 -25.609 7.562 1 97.12 191 GLU A C 1
ATOM 1424 O O . GLU A 1 191 ? 9.375 -24.594 7.367 1 97.12 191 GLU A O 1
ATOM 1429 N N . GLY A 1 192 ? 7.383 -25.609 7.852 1 96.56 192 GLY A N 1
ATOM 1430 C CA . GLY A 1 192 ? 6.75 -24.344 8.211 1 96.56 192 GLY A CA 1
ATOM 1431 C C . GLY A 1 192 ? 5.996 -23.703 7.066 1 96.56 192 GLY A C 1
ATOM 1432 O O . GLY A 1 192 ? 5.281 -22.719 7.262 1 96.56 192 GLY A O 1
ATOM 1433 N N . ILE A 1 193 ? 6.191 -24.219 5.941 1 98.31 193 ILE A N 1
ATOM 1434 C CA . ILE A 1 193 ? 5.453 -23.688 4.797 1 98.31 193 ILE A CA 1
ATOM 1435 C C . ILE A 1 193 ? 4.43 -24.719 4.332 1 98.31 193 ILE A C 1
ATOM 1437 O O . ILE A 1 193 ? 4.77 -25.891 4.121 1 98.31 193 ILE A O 1
ATOM 1441 N N . ARG A 1 194 ? 3.188 -24.297 4.184 1 98.25 194 ARG A N 1
ATOM 1442 C CA . ARG A 1 194 ? 2.096 -25.156 3.742 1 98.25 194 ARG A CA 1
ATOM 1443 C C . ARG A 1 194 ? 1.459 -24.625 2.463 1 98.25 194 ARG A C 1
ATOM 1445 O O . ARG A 1 194 ? 1.493 -23.422 2.205 1 98.25 194 ARG A O 1
ATOM 1452 N N . ARG A 1 195 ? 0.885 -25.562 1.729 1 98.06 195 ARG A N 1
ATOM 1453 C CA . ARG A 1 195 ? 0.12 -25.172 0.548 1 98.06 195 ARG A CA 1
ATOM 1454 C C . ARG A 1 195 ? -1.312 -24.812 0.921 1 98.06 195 ARG A C 1
ATOM 1456 O O . ARG A 1 195 ? -1.914 -25.438 1.793 1 98.06 195 ARG A O 1
ATOM 1463 N N . VAL A 1 196 ? -1.795 -23.688 0.357 1 98.31 196 VAL A N 1
ATOM 1464 C CA . VAL A 1 196 ? -3.246 -23.594 0.246 1 98.31 196 VAL A CA 1
ATOM 1465 C C . VAL A 1 196 ? -3.758 -24.641 -0.737 1 98.31 196 VAL A C 1
ATOM 1467 O O . VAL A 1 196 ? -3.354 -24.656 -1.901 1 98.31 196 VAL A O 1
ATOM 1470 N N . LEU A 1 197 ? -4.613 -25.469 -0.308 1 97.19 197 LEU A N 1
ATOM 1471 C CA . LEU A 1 197 ? -5.004 -26.625 -1.105 1 97.19 197 LEU A CA 1
ATOM 1472 C C . LEU A 1 197 ? -5.859 -26.203 -2.295 1 97.19 197 LEU A C 1
ATOM 1474 O O . LEU A 1 197 ? -6.484 -25.141 -2.27 1 97.19 197 LEU A O 1
ATOM 1478 N N . PRO A 1 198 ? -5.875 -27.047 -3.311 1 97.38 198 PRO A N 1
ATOM 1479 C CA . PRO A 1 198 ? -6.773 -26.766 -4.434 1 97.38 198 PRO A CA 1
ATOM 1480 C C . PRO A 1 198 ? -8.227 -26.594 -3.994 1 97.38 198 PRO A C 1
ATOM 1482 O O . PRO A 1 198 ? -8.766 -27.422 -3.26 1 97.38 198 PRO A O 1
ATOM 1485 N N . GLY A 1 199 ? -8.797 -25.453 -4.422 1 97.75 199 GLY A N 1
ATOM 1486 C CA . GLY A 1 199 ? -10.195 -25.188 -4.137 1 97.75 199 GLY A CA 1
ATOM 1487 C C . GLY A 1 199 ? -10.422 -24.578 -2.768 1 97.75 199 GLY A C 1
ATOM 1488 O O . GLY A 1 199 ? -11.555 -24.25 -2.402 1 97.75 199 GLY A O 1
ATOM 1489 N N . GLU A 1 200 ? -9.43 -24.297 -2.08 1 97.94 200 GLU A N 1
ATOM 1490 C CA . GLU A 1 200 ? -9.547 -23.828 -0.704 1 97.94 200 GLU A CA 1
ATOM 1491 C C . GLU A 1 200 ? -9.609 -22.297 -0.646 1 97.94 200 GLU A C 1
ATOM 1493 O O . GLU A 1 200 ? -8.906 -21.609 -1.387 1 97.94 200 GLU A O 1
ATOM 1498 N N . THR A 1 201 ? -10.523 -21.781 0.158 1 98.62 201 THR A N 1
ATOM 1499 C CA . THR A 1 201 ? -10.586 -20.375 0.554 1 98.62 201 THR A CA 1
ATOM 1500 C C . THR A 1 201 ? -10.43 -20.234 2.066 1 98.62 201 THR A C 1
ATOM 1502 O O . THR A 1 201 ? -11.133 -20.906 2.832 1 98.62 201 THR A O 1
ATOM 1505 N N . LEU A 1 202 ? -9.523 -19.375 2.434 1 98.5 202 LEU A N 1
ATOM 1506 C CA . LEU A 1 202 ? -9.242 -19.141 3.844 1 98.5 202 LEU A CA 1
ATOM 1507 C C . LEU A 1 202 ? -9.555 -17.688 4.219 1 98.5 202 LEU A C 1
ATOM 1509 O O . LEU A 1 202 ? -9.188 -16.766 3.498 1 98.5 202 LEU A O 1
ATOM 1513 N N . ALA A 1 203 ? -10.266 -17.484 5.199 1 98.31 203 ALA A N 1
ATOM 1514 C CA . ALA A 1 203 ? -10.438 -16.156 5.785 1 98.31 203 ALA A CA 1
ATOM 1515 C C . ALA A 1 203 ? -9.594 -15.992 7.043 1 98.31 203 ALA A C 1
ATOM 1517 O O . ALA A 1 203 ? -9.641 -16.828 7.945 1 98.31 203 ALA A O 1
ATOM 1518 N N . ILE A 1 204 ? -8.844 -14.945 7.082 1 98.25 204 ILE A N 1
ATOM 1519 C CA . ILE A 1 204 ? -7.922 -14.672 8.18 1 98.25 204 ILE A CA 1
ATOM 1520 C C . ILE A 1 204 ? -8.375 -13.414 8.93 1 98.25 204 ILE A C 1
ATOM 1522 O O . ILE A 1 204 ? -8.688 -12.398 8.312 1 98.25 204 ILE A O 1
ATOM 1526 N N . SER A 1 205 ? -8.508 -13.469 10.109 1 95.81 205 SER A N 1
ATOM 1527 C CA . SER A 1 205 ? -8.797 -12.344 10.992 1 95.81 205 SER A CA 1
ATOM 1528 C C . SER A 1 205 ? -7.914 -12.367 12.234 1 95.81 205 SER A C 1
ATOM 1530 O O . SER A 1 205 ? -7.668 -13.438 12.805 1 95.81 205 SER A O 1
ATOM 1532 N N . ASP A 1 206 ? -7.367 -11.211 12.602 1 93.69 206 ASP A N 1
ATOM 1533 C CA . ASP A 1 206 ? -6.531 -11.055 13.789 1 93.69 206 ASP A CA 1
ATOM 1534 C C . ASP A 1 206 ? -5.363 -12.039 13.773 1 93.69 206 ASP A C 1
ATOM 1536 O O . ASP A 1 206 ? -5.055 -12.656 14.789 1 93.69 206 ASP A O 1
ATOM 1540 N N . GLY A 1 207 ? -4.902 -12.336 12.602 1 94.38 207 GLY A N 1
ATOM 1541 C CA . GLY A 1 207 ? -3.68 -13.109 12.461 1 94.38 207 GLY A CA 1
ATOM 1542 C C . GLY A 1 207 ? -3.914 -14.609 12.477 1 94.38 207 GLY A C 1
ATOM 1543 O O . GLY A 1 207 ? -2.971 -15.383 12.625 1 94.38 207 GLY A O 1
ATOM 1544 N N . ALA A 1 208 ? -5.152 -15.047 12.352 1 96.19 208 ALA A N 1
ATOM 1545 C CA . ALA A 1 208 ? -5.461 -16.469 12.391 1 96.19 208 ALA A CA 1
ATOM 1546 C C . ALA A 1 208 ? -6.531 -16.828 11.359 1 96.19 208 ALA A C 1
ATOM 1548 O O . ALA A 1 208 ? -7.406 -16.016 11.062 1 96.19 208 ALA A O 1
ATOM 1549 N N . VAL A 1 209 ? -6.371 -18.047 10.898 1 96.5 209 VAL A N 1
ATOM 1550 C CA . VAL A 1 209 ? -7.43 -18.531 10.023 1 96.5 209 VAL A CA 1
ATOM 1551 C C . VAL A 1 209 ? -8.695 -18.797 10.836 1 96.5 209 VAL A C 1
ATOM 1553 O O . VAL A 1 209 ? -8.688 -19.562 11.797 1 96.5 209 VAL A O 1
ATOM 1556 N N . VAL A 1 210 ? -9.758 -18.203 10.438 1 96.56 210 VAL A N 1
ATOM 1557 C CA . VAL A 1 210 ? -10.953 -18.266 11.273 1 96.56 210 VAL A CA 1
ATOM 1558 C C . VAL A 1 210 ? -12.07 -18.969 10.508 1 96.56 210 VAL A C 1
ATOM 1560 O O . VAL A 1 210 ? -13.062 -19.406 11.094 1 96.56 210 VAL A O 1
ATOM 1563 N N . GLU A 1 211 ? -11.922 -19 9.258 1 96 211 GLU A N 1
ATOM 1564 C CA . GLU A 1 211 ? -12.93 -19.641 8.406 1 96 211 GLU A CA 1
ATOM 1565 C C . GLU A 1 211 ? -12.297 -20.312 7.203 1 96 211 GLU A C 1
ATOM 1567 O O . GLU A 1 211 ? -11.266 -19.859 6.699 1 96 211 GLU A O 1
ATOM 1572 N N . ARG A 1 212 ? -12.859 -21.453 6.832 1 96.81 212 ARG A N 1
ATOM 1573 C CA . ARG A 1 212 ? -12.406 -22.219 5.672 1 96.81 212 ARG A CA 1
ATOM 1574 C C . ARG A 1 212 ? -13.586 -22.672 4.816 1 96.81 212 ARG A C 1
ATOM 1576 O O . ARG A 1 212 ? -14.664 -22.938 5.344 1 96.81 212 ARG A O 1
ATOM 1583 N N . HIS A 1 213 ? -13.32 -22.594 3.564 1 97 213 HIS A N 1
ATOM 1584 C CA . HIS A 1 213 ? -14.234 -23.141 2.57 1 97 213 HIS A CA 1
ATOM 1585 C C . HIS A 1 213 ? -13.484 -23.859 1.458 1 97 213 HIS A C 1
ATOM 1587 O O . HIS A 1 213 ? -12.398 -23.422 1.054 1 97 213 HIS A O 1
ATOM 1593 N N . ARG A 1 214 ? -14.039 -25.031 1.069 1 95.56 214 ARG A N 1
ATOM 1594 C CA . ARG A 1 214 ? -13.359 -25.766 -0.004 1 95.56 214 ARG A CA 1
ATOM 1595 C C . ARG A 1 214 ? -14.352 -26.156 -1.1 1 95.56 214 ARG A C 1
ATOM 1597 O O . ARG A 1 214 ? -15.383 -26.766 -0.82 1 95.56 214 ARG A O 1
ATOM 1604 N N . GLN A 1 215 ? -13.961 -25.766 -2.213 1 94.94 215 GLN A N 1
ATOM 1605 C CA . GLN A 1 215 ? -14.711 -26.172 -3.4 1 94.94 215 GLN A CA 1
ATOM 1606 C C . GLN A 1 215 ? -14.047 -27.344 -4.109 1 94.94 215 GLN A C 1
ATOM 1608 O O . GLN A 1 215 ? -12.875 -27.266 -4.48 1 94.94 215 GLN A O 1
ATOM 1613 N N . ALA A 1 216 ? -14.789 -28.422 -4.332 1 91.5 216 ALA A N 1
ATOM 1614 C CA . ALA A 1 216 ? -14.25 -29.594 -5.027 1 91.5 216 ALA A CA 1
ATOM 1615 C C . ALA A 1 216 ? -14.117 -29.328 -6.527 1 91.5 216 ALA A C 1
ATOM 1617 O O . ALA A 1 216 ? -14.984 -28.672 -7.125 1 91.5 216 ALA A O 1
ATOM 1618 N N . ALA A 1 217 ? -13.047 -29.922 -7.035 1 93 217 ALA A N 1
ATOM 1619 C CA . ALA A 1 217 ? -12.852 -29.812 -8.477 1 93 217 ALA A CA 1
ATOM 1620 C C . ALA A 1 217 ? -13.797 -30.734 -9.242 1 93 217 ALA A C 1
ATOM 1622 O O . ALA A 1 217 ? -14.211 -30.422 -10.359 1 93 217 ALA A O 1
ATOM 1623 N N . LEU A 1 218 ? -14.086 -31.891 -8.57 1 94.31 218 LEU A N 1
ATOM 1624 C CA . LEU A 1 218 ? -14.859 -32.938 -9.234 1 94.31 218 LEU A CA 1
ATOM 1625 C C . LEU A 1 218 ? -16.266 -33.031 -8.641 1 94.31 218 LEU A C 1
ATOM 1627 O O . LEU A 1 218 ? -16.438 -32.906 -7.422 1 94.31 218 LEU A O 1
ATOM 1631 N N . PRO A 1 219 ? -17.219 -33.25 -9.477 1 91.31 219 PRO A N 1
ATOM 1632 C CA . PRO A 1 219 ? -18.562 -33.469 -8.945 1 91.31 219 PRO A CA 1
ATOM 1633 C C . PRO A 1 219 ? -18.688 -34.75 -8.141 1 91.31 219 PRO A C 1
ATOM 1635 O O . PRO A 1 219 ? -17.938 -35.688 -8.367 1 91.31 219 PRO A O 1
ATOM 1638 N N . GLU A 1 220 ? -19.703 -34.844 -7.281 1 88.69 220 GLU A N 1
ATOM 1639 C CA . GLU A 1 220 ? -20 -36.031 -6.492 1 88.69 220 GLU A CA 1
ATOM 1640 C C . GLU A 1 220 ? -20.797 -37.031 -7.305 1 88.69 220 GLU A C 1
ATOM 1642 O O . GLU A 1 220 ? -21.453 -36.688 -8.281 1 88.69 220 GLU A O 1
ATOM 1647 N N . GLY A 1 221 ? -20.594 -38.25 -6.797 1 88.94 221 GLY A N 1
ATOM 1648 C CA . GLY A 1 221 ? -21.438 -39.281 -7.383 1 88.94 221 GLY A CA 1
ATOM 1649 C C . GLY A 1 221 ? -20.672 -40.219 -8.305 1 88.94 221 GLY A C 1
ATOM 1650 O O . GLY A 1 221 ? -19.531 -39.969 -8.672 1 88.94 221 GLY A O 1
ATOM 1651 N N . GLY A 1 222 ? -21.297 -41.344 -8.648 1 90.19 222 GLY A N 1
ATOM 1652 C CA . GLY A 1 222 ? -20.75 -42.344 -9.555 1 90.19 222 GLY A CA 1
ATOM 1653 C C . GLY A 1 222 ? -21.125 -42.125 -11 1 90.19 222 GLY A C 1
ATOM 1654 O O . GLY A 1 222 ? -21.703 -41.062 -11.344 1 90.19 222 GLY A O 1
ATOM 1655 N N . PRO A 1 223 ? -20.875 -43.125 -11.789 1 93 223 PRO A N 1
ATOM 1656 C CA . PRO A 1 223 ? -21.172 -42.969 -13.211 1 93 223 PRO A CA 1
ATOM 1657 C C . PRO A 1 223 ? -22.656 -42.812 -13.492 1 93 223 PRO A C 1
ATOM 1659 O O . PRO A 1 223 ? -23.484 -43.375 -12.773 1 93 223 PRO A O 1
ATOM 1662 N N . GLU A 1 224 ? -22.906 -42.094 -14.438 1 94 224 GLU A N 1
ATOM 1663 C CA . GLU A 1 224 ? -24.266 -41.938 -14.914 1 94 224 GLU A CA 1
ATOM 1664 C C . GLU A 1 224 ? -24.5 -42.75 -16.203 1 94 224 GLU A C 1
ATOM 1666 O O . GLU A 1 224 ? -23.547 -43.094 -16.891 1 94 224 GLU A O 1
ATOM 1671 N N . GLU A 1 225 ? -25.781 -42.969 -16.406 1 91.69 225 GLU A N 1
ATOM 1672 C CA . GLU A 1 225 ? -26.125 -43.656 -17.641 1 91.69 225 GLU A CA 1
ATOM 1673 C C . GLU A 1 225 ? -26.203 -42.656 -18.812 1 91.69 225 GLU A C 1
ATOM 1675 O O . GLU A 1 225 ? -26.859 -41.625 -18.703 1 91.69 225 GLU A O 1
ATOM 1680 N N . THR A 1 226 ? -25.484 -43.031 -19.891 1 94.56 226 THR A N 1
ATOM 1681 C CA . THR A 1 226 ? -25.516 -42.219 -21.109 1 94.56 226 THR A CA 1
ATOM 1682 C C . THR A 1 226 ? -25.031 -43.031 -22.312 1 94.56 226 THR A C 1
ATOM 1684 O O . THR A 1 226 ? -24.297 -44 -22.156 1 94.56 226 THR A O 1
ATOM 1687 N N . SER A 1 227 ? -25.453 -42.625 -23.469 1 94.75 227 SER A N 1
ATOM 1688 C CA . SER A 1 227 ? -24.969 -43.25 -24.688 1 94.75 227 SER A CA 1
ATOM 1689 C C . SER A 1 227 ? -23.672 -42.625 -25.156 1 94.75 227 SER A C 1
ATOM 1691 O O . SER A 1 227 ? -23.359 -41.5 -24.797 1 94.75 227 SER A O 1
ATOM 1693 N N . GLU A 1 228 ? -22.969 -43.375 -25.859 1 94.75 228 GLU A N 1
ATOM 1694 C CA . GLU A 1 228 ? -21.703 -42.875 -26.406 1 94.75 228 GLU A CA 1
ATOM 1695 C C . GLU A 1 228 ? -21.922 -41.656 -27.266 1 94.75 228 GLU A C 1
ATOM 1697 O O . GLU A 1 228 ? -21.172 -40.656 -27.172 1 94.75 228 GLU A O 1
ATOM 1702 N N . ALA A 1 229 ? -22.984 -41.656 -28.047 1 95.81 229 ALA A N 1
ATOM 1703 C CA . ALA A 1 229 ? -23.266 -40.531 -28.938 1 95.81 229 ALA A CA 1
ATOM 1704 C C . ALA A 1 229 ? -23.578 -39.25 -28.141 1 95.81 229 ALA A C 1
ATOM 1706 O O . ALA A 1 229 ? -23.109 -38.156 -28.484 1 95.81 229 ALA A O 1
ATOM 1707 N N . GLU A 1 230 ? -24.312 -39.406 -27.156 1 96.12 230 GLU A N 1
ATOM 1708 C CA . GLU A 1 230 ? -24.656 -38.281 -26.312 1 96.12 230 GLU A CA 1
ATOM 1709 C C . GLU A 1 230 ? -23.422 -37.781 -25.562 1 96.12 230 GLU A C 1
ATOM 1711 O O . GLU A 1 230 ? -23.25 -36.562 -25.391 1 96.12 230 GLU A O 1
ATOM 1716 N N . ALA A 1 231 ? -22.625 -38.625 -25.109 1 97.31 231 ALA A N 1
ATOM 1717 C CA . ALA A 1 231 ? -21.406 -38.281 -24.391 1 97.31 231 ALA A CA 1
ATOM 1718 C C . ALA A 1 231 ? -20.438 -37.5 -25.281 1 97.31 231 ALA A C 1
ATOM 1720 O O . ALA A 1 231 ? -19.828 -36.531 -24.844 1 97.31 231 ALA A O 1
ATOM 1721 N N . ILE A 1 232 ? -20.297 -37.906 -26.5 1 96.94 232 ILE A N 1
ATOM 1722 C CA . ILE A 1 232 ? -19.406 -37.25 -27.453 1 96.94 232 ILE A CA 1
ATOM 1723 C C . ILE A 1 232 ? -19.906 -35.844 -27.75 1 96.94 232 ILE A C 1
ATOM 1725 O O . ILE A 1 232 ? -19.109 -34.875 -27.797 1 96.94 232 ILE A O 1
ATOM 1729 N N . ALA A 1 233 ? -21.141 -35.656 -27.906 1 96.25 233 ALA A N 1
ATOM 1730 C CA . ALA A 1 233 ? -21.734 -34.344 -28.188 1 96.25 233 ALA A CA 1
ATOM 1731 C C . ALA A 1 233 ? -21.562 -33.406 -27 1 96.25 233 ALA A C 1
ATOM 1733 O O . ALA A 1 233 ? -21.25 -32.219 -27.172 1 96.25 233 ALA A O 1
ATOM 1734 N N . ARG A 1 234 ? -21.797 -33.969 -25.938 1 96.5 234 ARG A N 1
ATOM 1735 C CA . ARG A 1 234 ? -21.672 -33.219 -24.703 1 96.5 234 ARG A CA 1
ATOM 1736 C C . ARG A 1 234 ? -20.234 -32.781 -24.484 1 96.5 234 ARG A C 1
ATOM 1738 O O . ARG A 1 234 ? -19.984 -31.609 -24.141 1 96.5 234 ARG A O 1
ATOM 1745 N N . PHE A 1 235 ? -19.359 -33.562 -24.656 1 96.38 235 PHE A N 1
ATOM 1746 C CA . PHE A 1 235 ? -17.953 -33.25 -24.547 1 96.38 235 PHE A CA 1
ATOM 1747 C C . PHE A 1 235 ? -17.562 -32.156 -25.562 1 96.38 235 PHE A C 1
ATOM 1749 O O . PHE A 1 235 ? -16.906 -31.188 -25.203 1 96.38 235 PHE A O 1
ATOM 1756 N N . GLY A 1 236 ? -17.875 -32.375 -26.766 1 97.25 236 GLY A N 1
ATOM 1757 C CA . GLY A 1 236 ? -17.531 -31.438 -27.828 1 97.25 236 GLY A CA 1
ATOM 1758 C C . GLY A 1 236 ? -17.969 -30.016 -27.531 1 97.25 236 GLY A C 1
ATOM 1759 O O . GLY A 1 236 ? -17.219 -29.062 -27.75 1 97.25 236 GLY A O 1
ATOM 1760 N N . ARG A 1 237 ? -19.125 -29.828 -27.062 1 96.75 237 ARG A N 1
ATOM 1761 C CA . ARG A 1 237 ? -19.672 -28.516 -26.75 1 96.75 237 ARG A CA 1
ATOM 1762 C C . ARG A 1 237 ? -18.922 -27.875 -25.578 1 96.75 237 ARG A C 1
ATOM 1764 O O . ARG A 1 237 ? -18.516 -26.719 -25.656 1 96.75 237 ARG A O 1
ATOM 1771 N N . ALA A 1 238 ? -18.703 -28.641 -24.594 1 97.75 238 ALA A N 1
ATOM 1772 C CA . ALA A 1 238 ? -18.031 -28.141 -23.391 1 97.75 238 ALA A CA 1
ATOM 1773 C C . ALA A 1 238 ? -16.578 -27.781 -23.703 1 97.75 238 ALA A C 1
ATOM 1775 O O . ALA A 1 238 ? -16.062 -26.781 -23.203 1 97.75 238 ALA A O 1
ATOM 1776 N N . PHE A 1 239 ? -16.016 -28.578 -24.516 1 97.75 239 PHE A N 1
ATOM 1777 C CA . PHE A 1 239 ? -14.594 -28.391 -24.812 1 97.75 239 PHE A CA 1
ATOM 1778 C C . PHE A 1 239 ? -14.391 -27.172 -25.703 1 97.75 239 PHE A C 1
ATOM 1780 O O . PHE A 1 239 ? -13.469 -26.391 -25.5 1 97.75 239 PHE A O 1
ATOM 1787 N N . ALA A 1 240 ? -15.133 -26.969 -26.656 1 97 240 ALA A N 1
ATOM 1788 C CA . ALA A 1 240 ? -15.055 -25.797 -27.531 1 97 240 ALA A CA 1
ATOM 1789 C C . ALA A 1 240 ? -15.242 -24.516 -26.734 1 97 240 ALA A C 1
ATOM 1791 O O . ALA A 1 240 ? -14.539 -23.531 -26.953 1 97 240 ALA A O 1
ATOM 1792 N N . GLU A 1 241 ? -16.125 -24.516 -25.875 1 97.25 241 GLU A N 1
ATOM 1793 C CA . GLU A 1 241 ? -16.359 -23.375 -25.016 1 97.25 241 GLU A CA 1
ATOM 1794 C C . GLU A 1 241 ? -15.164 -23.094 -24.125 1 97.25 241 GLU A C 1
ATOM 1796 O O . GLU A 1 241 ? -14.758 -21.953 -23.938 1 97.25 241 GLU A O 1
ATOM 1801 N N . ALA A 1 242 ? -14.656 -24.141 -23.547 1 98 242 ALA A N 1
ATOM 1802 C CA . ALA A 1 242 ? -13.492 -24 -22.672 1 98 242 ALA A CA 1
ATOM 1803 C C . ALA A 1 242 ? -12.32 -23.375 -23.422 1 98 242 ALA A C 1
ATOM 1805 O O . ALA A 1 242 ? -11.656 -22.484 -22.891 1 98 242 ALA A O 1
ATOM 1806 N N . VAL A 1 243 ? -12.047 -23.797 -24.594 1 97.88 243 VAL A N 1
ATOM 1807 C CA . VAL A 1 243 ? -10.93 -23.281 -25.375 1 97.88 243 VAL A CA 1
ATOM 1808 C C . VAL A 1 243 ? -11.18 -21.812 -25.75 1 97.88 243 VAL A C 1
ATOM 1810 O O . VAL A 1 243 ? -10.266 -21 -25.719 1 97.88 243 VAL A O 1
ATOM 1813 N N . GLU A 1 244 ? -12.383 -21.5 -26.078 1 97 244 GLU A N 1
ATOM 1814 C CA . GLU A 1 244 ? -12.742 -20.125 -26.375 1 97 244 GLU A CA 1
ATOM 1815 C C . GLU A 1 244 ? -12.453 -19.203 -25.188 1 97 244 GLU A C 1
ATOM 1817 O O . GLU A 1 244 ? -11.844 -18.156 -25.344 1 97 244 GLU A O 1
ATOM 1822 N N . PHE A 1 245 ? -12.828 -19.625 -24.031 1 97.06 245 PHE A N 1
ATOM 1823 C CA . PHE A 1 245 ? -12.617 -18.859 -22.812 1 97.06 245 PHE A CA 1
ATOM 1824 C C . PHE A 1 245 ? -11.133 -18.703 -22.516 1 97.06 245 PHE A C 1
ATOM 1826 O O . PHE A 1 245 ? -10.68 -17.625 -22.125 1 97.06 245 PHE A O 1
ATOM 1833 N N . HIS A 1 246 ? -10.367 -19.688 -22.766 1 97.5 246 HIS A N 1
ATOM 1834 C CA . HIS A 1 246 ? -8.953 -19.703 -22.438 1 97.5 246 HIS A CA 1
ATOM 1835 C C . HIS A 1 246 ? -8.148 -18.875 -23.438 1 97.5 246 HIS A C 1
ATOM 1837 O O . HIS A 1 246 ? -6.977 -18.562 -23.188 1 97.5 246 HIS A O 1
ATOM 1843 N N . GLN A 1 247 ? -8.734 -18.438 -24.547 1 95.62 247 GLN A N 1
ATOM 1844 C CA . GLN A 1 247 ? -8.047 -17.625 -25.547 1 95.62 247 GLN A CA 1
ATOM 1845 C C . GLN A 1 247 ? -8.258 -16.141 -25.297 1 95.62 247 GLN A C 1
ATOM 1847 O O . GLN A 1 247 ? -7.688 -15.305 -26 1 95.62 247 GLN A O 1
ATOM 1852 N N . ARG A 1 248 ? -8.93 -15.766 -24.312 1 92.69 248 ARG A N 1
ATOM 1853 C CA . ARG A 1 248 ? -9.172 -14.359 -24 1 92.69 248 ARG A CA 1
ATOM 1854 C C . ARG A 1 248 ? -7.895 -13.68 -23.516 1 92.69 248 ARG A C 1
ATOM 1856 O O . ARG A 1 248 ? -7.383 -13.992 -22.438 1 92.69 248 ARG A O 1
ATOM 1863 N N . ALA A 1 249 ? -7.367 -12.75 -24.297 1 90.19 249 ALA A N 1
ATOM 1864 C CA . ALA A 1 249 ? -6.133 -12.039 -23.984 1 90.19 249 ALA A CA 1
ATOM 1865 C C . ALA A 1 249 ? -5.977 -10.797 -24.859 1 90.19 249 ALA A C 1
ATOM 1867 O O . ALA A 1 249 ? -6.418 -10.789 -26.016 1 90.19 249 ALA A O 1
ATOM 1868 N N . ASP A 1 250 ? -5.305 -9.719 -24.312 1 86 250 ASP A N 1
ATOM 1869 C CA . ASP A 1 250 ? -4.98 -8.523 -25.078 1 86 250 ASP A CA 1
ATOM 1870 C C . ASP A 1 250 ? -3.555 -8.586 -25.625 1 86 250 ASP A C 1
ATOM 1872 O O . ASP A 1 250 ? -3.002 -7.574 -26.047 1 86 250 ASP A O 1
ATOM 1876 N N . VAL A 1 251 ? -2.977 -9.727 -25.469 1 88.81 251 VAL A N 1
ATOM 1877 C CA . VAL A 1 251 ? -1.616 -9.977 -25.938 1 88.81 251 VAL A CA 1
ATOM 1878 C C . VAL A 1 251 ? -1.589 -11.234 -26.797 1 88.81 251 VAL A C 1
ATOM 1880 O O . VAL A 1 251 ? -2.535 -12.031 -26.781 1 88.81 251 VAL A O 1
ATOM 1883 N N . PRO A 1 252 ? -0.539 -11.5 -27.625 1 91.25 252 PRO A N 1
ATOM 1884 C CA . PRO A 1 252 ? -0.433 -12.711 -28.453 1 91.25 252 PRO A CA 1
ATOM 1885 C C . PRO A 1 252 ? -0.362 -13.984 -27.609 1 91.25 252 PRO A C 1
ATOM 1887 O O . PRO A 1 252 ? 0.219 -13.984 -26.531 1 91.25 252 PRO A O 1
ATOM 1890 N N . TYR A 1 253 ? -1.024 -15.047 -28.172 1 94.81 253 TYR A N 1
ATOM 1891 C CA . TYR A 1 253 ? -1.002 -16.344 -27.516 1 94.81 253 TYR A CA 1
ATOM 1892 C C . TYR A 1 253 ? -0.727 -17.469 -28.516 1 94.81 253 TYR A C 1
ATOM 1894 O O . TYR A 1 253 ? -0.889 -17.281 -29.719 1 94.81 253 TYR A O 1
ATOM 1902 N N . GLY A 1 254 ? -0.317 -18.578 -28.078 1 97.38 254 GLY A N 1
ATOM 1903 C CA . GLY A 1 254 ? -0.057 -19.797 -28.828 1 97.38 254 GLY A CA 1
ATOM 1904 C C . GLY A 1 254 ? -0.359 -21.047 -28.031 1 97.38 254 GLY A C 1
ATOM 1905 O O . GLY A 1 254 ? -1.227 -21.047 -27.156 1 97.38 254 GLY A O 1
ATOM 1906 N N . MET A 1 255 ? 0.207 -22.125 -28.5 1 97.88 255 MET A N 1
ATOM 1907 C CA . MET A 1 255 ? -0.024 -23.359 -27.75 1 97.88 255 MET A CA 1
ATOM 1908 C C . MET A 1 255 ? 1.17 -24.312 -27.875 1 97.88 255 MET A C 1
ATOM 1910 O O . MET A 1 255 ? 1.991 -24.156 -28.781 1 97.88 255 MET A O 1
ATOM 1914 N N . PHE A 1 256 ? 1.293 -25.203 -26.969 1 96.94 256 PHE A N 1
ATOM 1915 C CA . PHE A 1 256 ? 2.268 -26.281 -27.031 1 96.94 256 PHE A CA 1
ATOM 1916 C C . PHE A 1 256 ? 1.665 -27.516 -27.703 1 96.94 256 PHE A C 1
ATOM 1918 O O . PHE A 1 256 ? 0.636 -28.016 -27.25 1 96.94 256 PHE A O 1
ATOM 1925 N N . LEU A 1 257 ? 2.303 -27.953 -28.734 1 94.81 257 LEU A N 1
ATOM 1926 C CA . LEU A 1 257 ? 1.812 -29.094 -29.516 1 94.81 257 LEU A CA 1
ATOM 1927 C C . LEU A 1 257 ? 2.734 -30.297 -29.359 1 94.81 257 LEU A C 1
ATOM 1929 O O . LEU A 1 257 ? 3.951 -30.172 -29.516 1 94.81 257 LEU A O 1
ATOM 1933 N N . SER A 1 258 ? 2.084 -31.375 -28.969 1 89.31 258 SER A N 1
ATOM 1934 C CA . SER A 1 258 ? 2.787 -32.656 -28.938 1 89.31 258 SER A CA 1
ATOM 1935 C C . SER A 1 258 ? 2.193 -33.625 -29.953 1 89.31 258 SER A C 1
ATOM 1937 O O . SER A 1 258 ? 1.32 -33.25 -30.75 1 89.31 258 SER A O 1
ATOM 1939 N N . GLY A 1 259 ? 2.674 -34.781 -30.062 1 82.5 259 GLY A N 1
ATOM 1940 C CA . GLY A 1 259 ? 2.109 -35.812 -30.922 1 82.5 259 GLY A CA 1
ATOM 1941 C C . GLY A 1 259 ? 0.928 -36.531 -30.297 1 82.5 259 GLY A C 1
ATOM 1942 O O . GLY A 1 259 ? 0.409 -37.5 -30.875 1 82.5 259 GLY A O 1
ATOM 1943 N N . GLY A 1 260 ? 0.417 -36 -29.219 1 88 260 GLY A N 1
ATOM 1944 C CA . GLY A 1 260 ? -0.641 -36.688 -28.5 1 88 260 GLY A CA 1
ATOM 1945 C C . GLY A 1 260 ? -2.025 -36.156 -28.812 1 88 260 GLY A C 1
ATOM 1946 O O . GLY A 1 260 ? -2.164 -35.125 -29.5 1 88 260 GLY A O 1
ATOM 1947 N N . THR A 1 261 ? -3.002 -36.844 -28.328 1 93.19 261 THR A N 1
ATOM 1948 C CA . THR A 1 261 ? -4.398 -36.562 -28.641 1 93.19 261 THR A CA 1
ATOM 1949 C C . THR A 1 261 ? -4.859 -35.281 -27.938 1 93.19 261 THR A C 1
ATOM 1951 O O . THR A 1 261 ? -5.648 -34.531 -28.5 1 93.19 261 THR A O 1
ATOM 1954 N N . ASP A 1 262 ? -4.367 -35.094 -26.75 1 94.62 262 ASP A N 1
ATOM 1955 C CA . ASP A 1 262 ? -4.848 -33.938 -25.984 1 94.62 262 ASP A CA 1
ATOM 1956 C C . ASP A 1 262 ? -4.488 -32.625 -26.688 1 94.62 262 ASP A C 1
ATOM 1958 O O . ASP A 1 262 ? -5.352 -31.766 -26.891 1 94.62 262 ASP A O 1
ATOM 1962 N N . SER A 1 263 ? -3.191 -32.5 -27.031 1 94.75 263 SER A N 1
ATOM 1963 C CA . SER A 1 263 ? -2.76 -31.281 -27.703 1 94.75 263 SER A CA 1
ATOM 1964 C C . SER A 1 263 ? -3.398 -31.156 -29.078 1 94.75 263 SER A C 1
ATOM 1966 O O . SER A 1 263 ? -3.686 -30.047 -29.547 1 94.75 263 SER A O 1
ATOM 1968 N N . ALA A 1 264 ? -3.648 -32.25 -29.719 1 95.5 264 ALA A N 1
ATOM 1969 C CA . ALA A 1 264 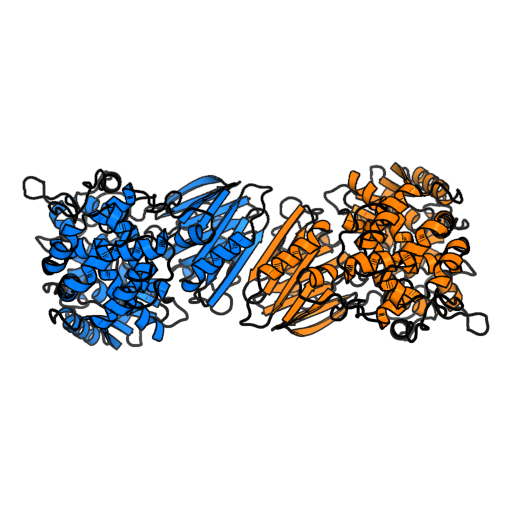? -4.332 -32.219 -31 1 95.5 264 ALA A CA 1
ATOM 1970 C C . ALA A 1 264 ? -5.75 -31.656 -30.859 1 95.5 264 ALA A C 1
ATOM 1972 O O . ALA A 1 264 ? -6.223 -30.906 -31.719 1 95.5 264 ALA A O 1
ATOM 1973 N N . ALA A 1 265 ? -6.395 -32.094 -29.844 1 97.5 265 ALA A N 1
ATOM 1974 C CA . ALA A 1 265 ? -7.746 -31.594 -29.609 1 97.5 265 ALA A CA 1
ATOM 1975 C C . ALA A 1 265 ? -7.746 -30.078 -29.391 1 97.5 265 ALA A C 1
ATOM 1977 O O . ALA A 1 265 ? -8.609 -29.375 -29.922 1 97.5 265 ALA A O 1
ATOM 1978 N N . VAL A 1 266 ? -6.797 -29.594 -28.609 1 97.88 266 VAL A N 1
ATOM 1979 C CA . VAL A 1 266 ? -6.684 -28.172 -28.344 1 97.88 266 VAL A CA 1
ATOM 1980 C C . VAL A 1 266 ? -6.41 -27.422 -29.656 1 97.88 266 VAL A C 1
ATOM 1982 O O . VAL A 1 266 ? -7.051 -26.406 -29.953 1 97.88 266 VAL A O 1
ATOM 1985 N N . LEU A 1 267 ? -5.527 -27.938 -30.422 1 97.88 267 LEU A N 1
ATOM 1986 C CA . LEU A 1 267 ? -5.188 -27.312 -31.688 1 97.88 267 LEU A CA 1
ATOM 1987 C C . LEU A 1 267 ? -6.406 -27.234 -32.594 1 97.88 267 LEU A C 1
ATOM 1989 O O . LEU A 1 267 ? -6.664 -26.219 -33.219 1 97.88 267 LEU A O 1
ATOM 1993 N N . HIS A 1 268 ? -7.086 -28.297 -32.656 1 97.25 268 HIS A N 1
ATOM 1994 C CA . HIS A 1 268 ? -8.273 -28.344 -33.531 1 97.25 268 HIS A CA 1
ATOM 1995 C C . HIS A 1 268 ? -9.289 -27.281 -33.094 1 97.25 268 HIS A C 1
ATOM 1997 O O . HIS A 1 268 ? -9.797 -26.531 -33.938 1 97.25 268 HIS A O 1
ATOM 2003 N N . ALA A 1 269 ? -9.578 -27.312 -31.859 1 97.62 269 ALA A N 1
ATOM 2004 C CA . ALA A 1 269 ? -10.539 -26.344 -31.344 1 97.62 269 ALA A CA 1
ATOM 2005 C C . ALA A 1 269 ? -10.078 -24.922 -31.625 1 97.62 269 ALA A C 1
ATOM 2007 O O . ALA A 1 269 ? -10.875 -24.078 -32.031 1 97.62 269 ALA A O 1
ATOM 2008 N N . MET A 1 270 ? -8.797 -24.641 -31.391 1 97.62 270 MET A N 1
ATOM 2009 C CA . MET A 1 270 ? -8.258 -23.297 -31.609 1 97.62 270 MET A CA 1
ATOM 2010 C C . MET A 1 270 ? -8.336 -22.938 -33.094 1 97.62 270 MET A C 1
ATOM 2012 O O . MET A 1 270 ? -8.664 -21.797 -33.438 1 97.62 270 MET A O 1
ATOM 2016 N N . SER A 1 271 ? -8.07 -23.828 -33.906 1 97.12 271 SER A N 1
ATOM 2017 C CA . SER A 1 271 ? -8.07 -23.578 -35.344 1 97.12 271 SER A CA 1
ATOM 2018 C C . SER A 1 271 ? -9.469 -23.219 -35.844 1 97.12 271 SER A C 1
ATOM 2020 O O . SER A 1 271 ? -9.617 -22.422 -36.781 1 97.12 271 SER A O 1
ATOM 2022 N N . ARG A 1 272 ? -10.43 -23.734 -35.25 1 94.81 272 ARG A N 1
ATOM 2023 C CA . ARG A 1 272 ? -11.812 -23.438 -35.625 1 94.81 272 ARG A CA 1
ATOM 2024 C C . ARG A 1 272 ? -12.242 -22.078 -35.094 1 94.81 272 ARG A C 1
ATOM 2026 O O . ARG A 1 272 ? -13.125 -21.438 -35.688 1 94.81 272 ARG A O 1
ATOM 2033 N N . LEU A 1 273 ? -11.617 -21.688 -34.031 1 94 273 LEU A N 1
ATOM 2034 C CA . LEU A 1 273 ? -12.047 -20.469 -33.344 1 94 273 LEU A CA 1
ATOM 2035 C C . LEU A 1 273 ? -11.266 -19.25 -33.844 1 94 273 LEU A C 1
ATOM 2037 O O . LEU A 1 273 ? -11.688 -18.109 -33.625 1 94 273 LEU A O 1
ATOM 2041 N N . ASN A 1 274 ? -10.156 -19.531 -34.5 1 94.06 274 ASN A N 1
ATOM 2042 C CA . ASN A 1 274 ? -9.297 -18.422 -34.906 1 94.06 274 ASN A CA 1
ATOM 2043 C C . ASN A 1 274 ? -9.258 -18.281 -36.438 1 94.06 274 ASN A C 1
ATOM 2045 O O . ASN A 1 274 ? -9.242 -19.281 -37.156 1 94.06 274 ASN A O 1
ATOM 2049 N N . GLU A 1 275 ? -9.188 -16.984 -36.844 1 88.56 275 GLU A N 1
ATOM 2050 C CA . GLU A 1 275 ? -9.07 -16.734 -38.281 1 88.56 275 GLU A CA 1
ATOM 2051 C C . GLU A 1 275 ? -7.629 -16.875 -38.75 1 88.56 275 GLU A C 1
ATOM 2053 O O . GLU A 1 275 ? -7.371 -17.375 -39.844 1 88.56 275 GLU A O 1
ATOM 2058 N N . ARG A 1 276 ? -6.809 -16.406 -37.875 1 91.62 276 ARG A N 1
ATOM 2059 C CA . ARG A 1 276 ? -5.391 -16.516 -38.219 1 91.62 276 ARG A CA 1
ATOM 2060 C C . ARG A 1 276 ? -4.836 -17.875 -37.781 1 91.62 276 ARG A C 1
ATOM 2062 O O . ARG A 1 276 ? -5.355 -18.5 -36.844 1 91.62 276 ARG A O 1
ATOM 2069 N N . PRO A 1 277 ? -3.783 -18.312 -38.406 1 94.38 277 PRO A N 1
ATOM 2070 C CA . PRO A 1 277 ? -3.172 -19.594 -38.031 1 94.38 277 PRO A CA 1
ATOM 2071 C C . PRO A 1 277 ? -2.723 -19.609 -36.562 1 94.38 277 PRO A C 1
ATOM 2073 O O . PRO A 1 277 ? -2.131 -18.641 -36.094 1 94.38 277 PRO A O 1
ATOM 2076 N N . VAL A 1 278 ? -2.984 -20.719 -35.969 1 95.69 278 VAL A N 1
ATOM 2077 C CA . VAL A 1 278 ? -2.584 -20.906 -34.594 1 95.69 278 VAL A CA 1
ATOM 2078 C C . VAL A 1 278 ? -1.072 -21.109 -34.5 1 95.69 278 VAL A C 1
ATOM 2080 O O . VAL A 1 278 ? -0.5 -21.859 -35.312 1 95.69 278 VAL A O 1
ATOM 2083 N N . LEU A 1 279 ? -0.412 -20.406 -33.625 1 96.69 279 LEU A N 1
ATOM 2084 C CA . LEU A 1 279 ? 1.009 -20.609 -33.375 1 96.69 279 LEU A CA 1
ATOM 2085 C C . LEU A 1 279 ? 1.224 -21.812 -32.438 1 96.69 279 LEU A C 1
ATOM 2087 O O . LEU A 1 279 ? 0.821 -21.766 -31.281 1 96.69 279 LEU A O 1
ATOM 2091 N N . ALA A 1 280 ? 1.851 -22.828 -32.969 1 97.31 280 ALA A N 1
ATOM 2092 C CA . ALA A 1 280 ? 2.059 -24.062 -32.219 1 97.31 280 ALA A CA 1
ATOM 2093 C C . ALA A 1 280 ? 3.545 -24.359 -32.062 1 97.31 280 ALA A C 1
ATOM 2095 O O . ALA A 1 280 ? 4.309 -24.312 -33.031 1 97.31 280 ALA A O 1
ATOM 2096 N N . PHE A 1 281 ? 3.961 -24.594 -30.797 1 95.81 281 PHE A N 1
ATOM 2097 C CA . PHE A 1 281 ? 5.359 -24.875 -30.484 1 95.81 281 PHE A CA 1
ATOM 2098 C C . PHE A 1 281 ? 5.555 -26.344 -30.125 1 95.81 281 PHE A C 1
ATOM 2100 O O . PHE A 1 281 ? 4.766 -26.906 -29.359 1 95.81 281 PHE A O 1
ATOM 2107 N N . THR A 1 282 ? 6.555 -26.922 -30.656 1 93.38 282 THR A N 1
ATOM 2108 C CA . THR A 1 282 ? 6.914 -28.297 -30.344 1 93.38 282 THR A CA 1
ATOM 2109 C C . THR A 1 282 ? 8.414 -28.422 -30.062 1 93.38 282 THR A C 1
ATOM 2111 O O . THR A 1 282 ? 9.227 -27.828 -30.766 1 93.38 282 THR A O 1
ATOM 2114 N N . ALA A 1 283 ? 8.695 -29.062 -29.016 1 89.75 283 ALA A N 1
ATOM 2115 C CA . ALA A 1 283 ? 10.109 -29.297 -28.703 1 89.75 283 ALA A CA 1
ATOM 2116 C C . ALA A 1 283 ? 10.523 -30.719 -29.094 1 89.75 283 ALA A C 1
ATOM 2118 O O . ALA A 1 283 ? 9.734 -31.656 -28.969 1 89.75 283 ALA A O 1
ATOM 2119 N N . GLY A 1 284 ? 11.68 -30.797 -29.688 1 85.81 284 GLY A N 1
ATOM 2120 C CA . GLY A 1 284 ? 12.297 -32.094 -29.984 1 85.81 284 GLY A CA 1
ATOM 2121 C C . GLY A 1 284 ? 13.758 -32.156 -29.594 1 85.81 284 GLY A C 1
ATOM 2122 O O . GLY A 1 284 ? 14.375 -31.109 -29.297 1 85.81 284 GLY A O 1
ATOM 2123 N N . PHE A 1 285 ? 14.211 -33.344 -29.5 1 81.06 285 PHE A N 1
ATOM 2124 C CA . PHE A 1 285 ? 15.609 -33.562 -29.109 1 81.06 285 PHE A CA 1
ATOM 2125 C C . PHE A 1 285 ? 16.391 -34.188 -30.266 1 81.06 285 PHE A C 1
ATOM 2127 O O . PHE A 1 285 ? 15.82 -34.844 -31.141 1 81.06 285 PHE A O 1
ATOM 2134 N N . ASP A 1 286 ? 17.641 -33.75 -30.469 1 68 286 ASP A N 1
ATOM 2135 C CA . ASP A 1 286 ? 18.5 -34.156 -31.578 1 68 286 ASP A CA 1
ATOM 2136 C C . ASP A 1 286 ? 18.656 -35.688 -31.594 1 68 286 ASP A C 1
ATOM 2138 O O . ASP A 1 286 ? 18.844 -36.281 -32.656 1 68 286 ASP A O 1
ATOM 2142 N N . THR A 1 287 ? 18.859 -36.188 -30.5 1 60.16 287 THR A N 1
ATOM 2143 C CA . THR A 1 287 ? 19.062 -37.625 -30.391 1 60.16 287 THR A CA 1
ATOM 2144 C C . THR A 1 287 ? 17.828 -38.312 -29.812 1 60.16 287 THR A C 1
ATOM 2146 O O . THR A 1 287 ? 17.125 -37.75 -28.984 1 60.16 287 THR A O 1
ATOM 2149 N N . GLY A 1 288 ? 17.078 -39.062 -30.781 1 54.81 288 GLY A N 1
ATOM 2150 C CA . GLY A 1 288 ? 15.984 -39.844 -30.234 1 54.81 288 GLY A CA 1
ATOM 2151 C C . GLY A 1 288 ? 14.977 -40.281 -31.281 1 54.81 288 GLY A C 1
ATOM 2152 O O . GLY A 1 288 ? 15.039 -39.812 -32.438 1 54.81 288 GLY A O 1
ATOM 2153 N N . ASP A 1 289 ? 14.273 -41.156 -30.953 1 51.91 289 ASP A N 1
ATOM 2154 C CA . ASP A 1 289 ? 13.328 -41.781 -31.859 1 51.91 289 ASP A CA 1
ATOM 2155 C C . ASP A 1 289 ? 12.391 -40.781 -32.5 1 51.91 289 ASP A C 1
ATOM 2157 O O . ASP A 1 289 ? 11.875 -39.875 -31.828 1 51.91 289 ASP A O 1
ATOM 2161 N N . LYS A 1 290 ? 12.367 -40.375 -33.969 1 52.22 290 LYS A N 1
ATOM 2162 C CA . LYS A 1 290 ? 11.734 -39.562 -34.969 1 52.22 290 LYS A CA 1
ATOM 2163 C C . LYS A 1 290 ? 10.266 -39.281 -34.625 1 52.22 290 LYS A C 1
ATOM 2165 O O . LYS A 1 290 ? 9.578 -38.562 -35.344 1 52.22 290 LYS A O 1
ATOM 2170 N N . ASP A 1 291 ? 9.555 -39.719 -33.875 1 57.72 291 ASP A N 1
ATOM 2171 C CA . ASP A 1 291 ? 8.219 -40.031 -34.406 1 57.72 291 ASP A CA 1
ATOM 2172 C C . ASP A 1 291 ? 7.207 -38.969 -33.969 1 57.72 291 ASP A C 1
ATOM 2174 O O . ASP A 1 291 ? 6.309 -38.625 -34.719 1 57.72 291 ASP A O 1
ATOM 2178 N N . GLU A 1 292 ? 7.535 -38.156 -32.719 1 68.5 292 GLU A N 1
ATOM 2179 C CA . GLU A 1 292 ? 6.359 -37.375 -32.344 1 68.5 292 GLU A CA 1
ATOM 2180 C C . GLU A 1 292 ? 6.309 -36.062 -33.094 1 68.5 292 GLU A C 1
ATOM 2182 O O . GLU A 1 292 ? 5.238 -35.469 -33.281 1 68.5 292 GLU A O 1
ATOM 2187 N N . ARG A 1 293 ? 7.523 -35.656 -33.656 1 76.06 293 ARG A N 1
ATOM 2188 C CA . ARG A 1 293 ? 7.598 -34.375 -34.344 1 76.06 293 ARG A CA 1
ATOM 2189 C C . ARG A 1 293 ? 6.895 -34.438 -35.688 1 76.06 293 ARG A C 1
ATOM 2191 O O . ARG A 1 293 ? 6.223 -33.5 -36.094 1 76.06 293 ARG A O 1
ATOM 2198 N N . GLU A 1 294 ? 7.113 -35.562 -36.188 1 81 294 GLU A N 1
ATOM 2199 C CA . GLU A 1 294 ? 6.477 -35.719 -37.469 1 81 294 GLU A CA 1
ATOM 2200 C C . GLU A 1 294 ? 4.957 -35.75 -37.344 1 81 294 GLU A C 1
ATOM 2202 O O . GLU A 1 294 ? 4.242 -35.188 -38.188 1 81 294 GLU A O 1
ATOM 2207 N N . GLN A 1 295 ? 4.621 -36.469 -36.406 1 84.12 295 GLN A N 1
ATOM 2208 C CA . GLN A 1 295 ? 3.182 -36.5 -36.188 1 84.12 295 GLN A CA 1
ATOM 2209 C C . GLN A 1 295 ? 2.635 -35.125 -35.812 1 84.12 295 GLN A C 1
ATOM 2211 O O . GLN A 1 295 ? 1.572 -34.719 -36.312 1 84.12 295 GLN A O 1
ATOM 2216 N N . ALA A 1 296 ? 3.32 -34.438 -34.969 1 88.88 296 ALA A N 1
ATOM 2217 C CA . ALA A 1 296 ? 2.908 -33.094 -34.594 1 88.88 296 ALA A CA 1
ATOM 2218 C C . ALA A 1 296 ? 2.871 -32.156 -35.812 1 88.88 296 ALA A C 1
ATOM 2220 O O . ALA A 1 296 ? 1.953 -31.359 -35.969 1 88.88 296 ALA A O 1
ATOM 2221 N N . ALA A 1 297 ? 3.826 -32.344 -36.625 1 91.06 297 ALA A N 1
ATOM 2222 C CA . ALA A 1 297 ? 3.887 -31.531 -37.844 1 91.06 297 ALA A CA 1
ATOM 2223 C C . ALA A 1 297 ? 2.705 -31.828 -38.75 1 91.06 297 ALA A C 1
ATOM 2225 O O . ALA A 1 297 ? 2.141 -30.922 -39.375 1 91.06 297 ALA A O 1
ATOM 2226 N N . ALA A 1 298 ? 2.406 -33.031 -38.875 1 91.31 298 ALA A N 1
ATOM 2227 C CA . ALA A 1 298 ? 1.283 -33.438 -39.719 1 91.31 298 ALA A CA 1
ATOM 2228 C C . ALA A 1 298 ? -0.031 -32.875 -39.188 1 91.31 298 ALA A C 1
ATOM 2230 O O . ALA A 1 298 ? -0.874 -32.406 -39.969 1 91.31 298 ALA A O 1
ATOM 2231 N N . VAL A 1 299 ? -0.17 -33.031 -37.969 1 92.75 299 VAL A N 1
ATOM 2232 C CA . VAL A 1 299 ? -1.373 -32.5 -37.312 1 92.75 299 VAL A CA 1
ATOM 2233 C C . VAL A 1 299 ? -1.454 -31 -37.469 1 92.75 299 VAL A C 1
ATOM 2235 O O . VAL A 1 299 ? -2.523 -30.453 -37.75 1 92.75 299 VAL A O 1
ATOM 2238 N N . ALA A 1 300 ? -0.34 -30.297 -37.312 1 94.75 300 ALA A N 1
ATOM 2239 C CA . ALA A 1 300 ? -0.285 -28.859 -37.469 1 94.75 300 ALA A CA 1
ATOM 2240 C C . ALA A 1 300 ? -0.666 -28.453 -38.906 1 94.75 300 ALA A C 1
ATOM 2242 O O .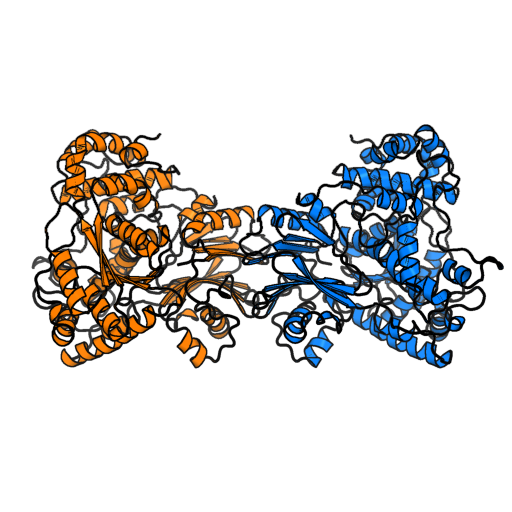 ALA A 1 300 ? -1.438 -27.516 -39.094 1 94.75 300 ALA A O 1
ATOM 2243 N N . ARG A 1 301 ? -0.198 -29.172 -39.812 1 95.5 301 ARG A N 1
ATOM 2244 C CA . ARG A 1 301 ? -0.503 -28.906 -41.219 1 95.5 301 ARG A CA 1
ATOM 2245 C C . ARG A 1 301 ? -1.988 -29.109 -41.5 1 95.5 301 ARG A C 1
ATOM 2247 O O . ARG A 1 301 ? -2.607 -28.297 -42.188 1 95.5 301 ARG A O 1
ATOM 2254 N N . ALA A 1 302 ? -2.432 -30.141 -41 1 95.19 302 ALA A N 1
ATOM 2255 C CA . ALA A 1 302 ? -3.838 -30.469 -41.219 1 95.19 302 ALA A CA 1
ATOM 2256 C C . ALA A 1 302 ? -4.746 -29.375 -40.656 1 95.19 302 ALA A C 1
ATOM 2258 O O . ALA A 1 302 ? -5.812 -29.094 -41.219 1 95.19 302 ALA A O 1
ATOM 2259 N N . ALA A 1 303 ? -4.312 -28.75 -39.625 1 94.62 303 ALA A N 1
ATOM 2260 C CA . ALA A 1 303 ? -5.109 -27.719 -38.969 1 94.62 303 ALA A CA 1
ATOM 2261 C C . ALA A 1 303 ? -4.82 -26.344 -39.562 1 94.62 303 ALA A C 1
ATOM 2263 O O . ALA A 1 303 ? -5.457 -25.359 -39.188 1 94.62 303 ALA A O 1
ATOM 2264 N N . GLY A 1 304 ? -3.801 -26.234 -40.375 1 94.56 304 GLY A N 1
ATOM 2265 C CA . GLY A 1 304 ? -3.398 -24.953 -40.938 1 94.56 304 GLY A CA 1
ATOM 2266 C C . GLY A 1 304 ? -2.672 -24.062 -39.938 1 94.56 304 GLY A C 1
ATOM 2267 O O . GLY A 1 304 ? -2.729 -22.844 -40.031 1 94.56 304 GLY A O 1
ATOM 2268 N N . ALA A 1 305 ? -1.937 -24.625 -39.062 1 95.69 305 ALA A N 1
ATOM 2269 C CA . ALA A 1 305 ? -1.265 -23.875 -38 1 95.69 305 ALA A CA 1
ATOM 2270 C C . ALA A 1 305 ? 0.133 -23.453 -38.438 1 95.69 305 ALA A C 1
ATOM 2272 O O . ALA A 1 305 ? 0.713 -24.031 -39.344 1 95.69 305 ALA A O 1
ATOM 2273 N N . ARG A 1 306 ? 0.622 -22.328 -37.812 1 95.75 306 ARG A N 1
ATOM 2274 C CA . ARG A 1 306 ? 2.041 -22 -37.906 1 95.75 306 ARG A CA 1
ATOM 2275 C C . ARG A 1 306 ? 2.844 -22.797 -36.875 1 95.75 306 ARG A C 1
ATOM 2277 O O . ARG A 1 306 ? 2.76 -22.531 -35.656 1 95.75 306 ARG A O 1
ATOM 2284 N N . HIS A 1 307 ? 3.605 -23.703 -37.375 1 94.94 307 HIS A N 1
ATOM 2285 C CA . HIS A 1 307 ? 4.289 -24.656 -36.531 1 94.94 307 HIS A CA 1
ATOM 2286 C C . HIS A 1 307 ? 5.742 -24.266 -36.312 1 94.94 307 HIS A C 1
ATOM 2288 O O . HIS A 1 307 ? 6.504 -24.125 -37.25 1 94.94 307 HIS A O 1
ATOM 2294 N N . VAL A 1 308 ? 6.176 -24.016 -35.031 1 94.31 308 VAL A N 1
ATOM 2295 C CA . VAL A 1 308 ? 7.551 -23.719 -34.656 1 94.31 308 VAL A CA 1
ATOM 2296 C C . VAL A 1 308 ? 8.18 -24.922 -33.969 1 94.31 308 VAL A C 1
ATOM 2298 O O . VAL A 1 308 ? 7.707 -25.344 -32.906 1 94.31 308 VAL A O 1
ATOM 2301 N N . ARG A 1 309 ? 9.219 -25.391 -34.562 1 92.31 309 ARG A N 1
ATOM 2302 C CA . ARG A 1 309 ? 9.914 -26.547 -34 1 92.31 309 ARG A CA 1
ATOM 2303 C C . ARG A 1 309 ? 11.219 -26.141 -33.312 1 92.31 309 ARG A C 1
ATOM 2305 O O . ARG A 1 309 ? 12.023 -25.422 -33.906 1 92.31 309 ARG A O 1
ATOM 2312 N N . LEU A 1 310 ? 11.328 -26.594 -32.125 1 90.75 310 LEU A N 1
ATOM 2313 C CA . LEU A 1 310 ? 12.555 -26.344 -31.375 1 90.75 310 LEU A CA 1
ATOM 2314 C C . LEU A 1 310 ? 13.359 -27.625 -31.188 1 90.75 310 LEU A C 1
ATOM 2316 O O . LEU A 1 310 ? 12.812 -28.641 -30.766 1 90.75 310 LEU A O 1
ATOM 2320 N N . GLU A 1 311 ? 14.57 -27.516 -31.547 1 89.12 311 GLU A N 1
ATOM 2321 C CA . GLU A 1 311 ? 15.484 -28.625 -31.297 1 89.12 311 GLU A CA 1
ATOM 2322 C C . GLU A 1 311 ? 16.422 -28.328 -30.141 1 89.12 311 GLU A C 1
ATOM 2324 O O . GLU A 1 311 ? 17.156 -27.344 -30.156 1 89.12 311 GLU A O 1
ATOM 2329 N N . VAL A 1 312 ? 16.359 -29.141 -29.172 1 90.75 312 VAL A N 1
ATOM 2330 C CA . VAL A 1 312 ? 17.188 -28.953 -27.984 1 90.75 312 VAL A CA 1
ATOM 2331 C C . VAL A 1 312 ? 18.344 -29.953 -28 1 90.75 312 VAL A C 1
ATOM 2333 O O . VAL A 1 312 ? 18.125 -31.156 -28.125 1 90.75 312 VAL A O 1
ATOM 2336 N N . SER A 1 313 ? 19.547 -29.406 -27.812 1 91.19 313 SER A N 1
ATOM 2337 C CA . SER A 1 313 ? 20.719 -30.266 -27.828 1 91.19 313 SER A CA 1
ATOM 2338 C C . SER A 1 313 ? 21.109 -30.688 -26.422 1 91.19 313 SER A C 1
ATOM 2340 O O . SER A 1 313 ? 20.734 -30.047 -25.438 1 91.19 313 SER A O 1
ATOM 2342 N N . GLU A 1 314 ? 21.844 -31.672 -26.438 1 91.75 314 GLU A N 1
ATOM 2343 C CA . GLU A 1 314 ? 22.391 -32.125 -25.172 1 91.75 314 GLU A CA 1
ATOM 2344 C C . GLU A 1 314 ? 23.203 -31.016 -24.5 1 91.75 314 GLU A C 1
ATOM 2346 O O . GLU A 1 314 ? 23.094 -30.797 -23.297 1 91.75 314 GLU A O 1
ATOM 2351 N N . ALA A 1 315 ? 23.984 -30.328 -25.234 1 92.88 315 ALA A N 1
ATOM 2352 C CA . ALA A 1 315 ? 24.844 -29.25 -24.703 1 92.88 315 ALA A CA 1
ATOM 2353 C C . ALA A 1 315 ? 24 -28.141 -24.078 1 92.88 315 ALA A C 1
ATOM 2355 O O . ALA A 1 315 ? 24.375 -27.594 -23.047 1 92.88 315 ALA A O 1
ATOM 2356 N N . GLU A 1 316 ? 22.953 -27.844 -24.672 1 93.56 316 GLU A N 1
ATOM 2357 C CA . GLU A 1 316 ? 22.062 -26.828 -24.141 1 93.56 316 GLU A CA 1
ATOM 2358 C C . GLU A 1 316 ? 21.438 -27.266 -22.828 1 93.56 316 GLU A C 1
ATOM 2360 O O . GLU A 1 316 ? 21.25 -26.453 -21.922 1 93.56 316 GLU A O 1
ATOM 2365 N N . VAL A 1 317 ? 21.109 -28.484 -22.766 1 93.06 317 VAL A N 1
ATOM 2366 C CA . VAL A 1 317 ? 20.516 -29 -21.547 1 93.06 317 VAL A CA 1
ATOM 2367 C C . VAL A 1 317 ? 21.516 -28.922 -20.391 1 93.06 317 VAL A C 1
ATOM 2369 O O . VAL A 1 317 ? 21.172 -28.438 -19.312 1 93.06 317 VAL A O 1
ATOM 2372 N N . TRP A 1 318 ? 22.734 -29.359 -20.625 1 94.5 318 TRP A N 1
ATOM 2373 C CA . TRP A 1 318 ? 23.734 -29.297 -19.578 1 94.5 318 TRP A CA 1
ATOM 2374 C C . TRP A 1 318 ? 24 -27.859 -19.156 1 94.5 318 TRP A C 1
ATOM 2376 O O . TRP A 1 318 ? 24.25 -27.578 -17.984 1 94.5 318 TRP A O 1
ATOM 2386 N N . ARG A 1 319 ? 23.906 -26.953 -20.047 1 95.31 319 ARG A N 1
ATOM 2387 C CA . ARG A 1 319 ? 24.188 -25.547 -19.797 1 95.31 319 ARG A CA 1
ATOM 2388 C C . ARG A 1 319 ? 23.109 -24.906 -18.938 1 95.31 319 ARG A C 1
ATOM 2390 O O . ARG A 1 319 ? 23.391 -24.125 -18.047 1 95.31 319 ARG A O 1
ATOM 2397 N N . HIS A 1 320 ? 21.891 -25.297 -19.125 1 96.12 320 HIS A N 1
ATOM 2398 C CA . HIS A 1 320 ? 20.781 -24.547 -18.531 1 96.12 320 HIS A CA 1
ATOM 2399 C C . HIS A 1 320 ? 20.125 -25.344 -17.406 1 96.12 320 HIS A C 1
ATOM 2401 O O . HIS A 1 320 ? 19.25 -24.828 -16.719 1 96.12 320 HIS A O 1
ATOM 2407 N N . LEU A 1 321 ? 20.5 -26.531 -17.172 1 96.19 321 LEU A N 1
ATOM 2408 C CA . LEU A 1 321 ? 19.844 -27.406 -16.203 1 96.19 321 LEU A CA 1
ATOM 2409 C C . LEU A 1 321 ? 19.844 -26.781 -14.812 1 96.19 321 LEU A C 1
ATOM 2411 O O . LEU A 1 321 ? 18.859 -26.891 -14.078 1 96.19 321 LEU A O 1
ATOM 2415 N N . PRO A 1 322 ? 20.938 -26.094 -14.359 1 96.62 322 PRO A N 1
ATOM 2416 C CA . PRO A 1 322 ? 20.891 -25.422 -13.055 1 96.62 322 PRO A CA 1
ATOM 2417 C C . PRO A 1 322 ? 19.781 -24.375 -12.961 1 96.62 322 PRO A C 1
ATOM 2419 O O . PRO A 1 322 ? 19.109 -24.281 -11.938 1 96.62 322 PRO A O 1
ATOM 2422 N N . GLU A 1 323 ? 19.578 -23.656 -14 1 95.69 323 GLU A N 1
ATOM 2423 C CA . GLU A 1 323 ? 18.516 -22.672 -14.039 1 95.69 323 GLU A CA 1
ATOM 2424 C C . GLU A 1 323 ? 17.141 -23.344 -14.031 1 95.69 323 GLU A C 1
ATOM 2426 O O . GLU A 1 323 ? 16.219 -22.875 -13.375 1 95.69 323 GLU A O 1
ATOM 2431 N N . ILE A 1 324 ? 17.078 -24.438 -14.75 1 97.25 324 ILE A N 1
ATOM 2432 C CA . ILE A 1 324 ? 15.828 -25.172 -14.875 1 97.25 324 ILE A CA 1
ATOM 2433 C C . ILE A 1 324 ? 15.414 -25.719 -13.516 1 97.25 324 ILE A C 1
ATOM 2435 O O . ILE A 1 324 ? 14.281 -25.484 -13.07 1 97.25 324 ILE A O 1
ATOM 2439 N N . VAL A 1 325 ? 16.297 -26.359 -12.859 1 97.19 325 VAL A N 1
ATOM 2440 C CA . VAL A 1 325 ? 16 -26.922 -11.547 1 97.19 325 VAL A CA 1
ATOM 2441 C C . VAL A 1 325 ? 15.797 -25.797 -10.531 1 97.19 325 VAL A C 1
ATOM 2443 O O . VAL A 1 325 ? 14.977 -25.922 -9.625 1 97.19 325 VAL A O 1
ATOM 2446 N N . GLY A 1 326 ? 16.5 -24.734 -10.711 1 96.19 326 GLY A N 1
ATOM 2447 C CA . GLY A 1 326 ? 16.375 -23.562 -9.836 1 96.19 326 GLY A CA 1
ATOM 2448 C C . GLY A 1 326 ? 14.984 -22.969 -9.852 1 96.19 326 GLY A C 1
ATOM 2449 O O . GLY A 1 326 ? 14.547 -22.359 -8.867 1 96.19 326 GLY A O 1
ATOM 2450 N N . ALA A 1 327 ? 14.289 -23.188 -10.875 1 95.75 327 ALA A N 1
ATOM 2451 C CA . ALA A 1 327 ? 12.93 -22.641 -10.984 1 95.75 327 ALA A CA 1
ATOM 2452 C C . ALA A 1 327 ? 11.945 -23.484 -10.164 1 95.75 327 ALA A C 1
ATOM 2454 O O . ALA A 1 327 ? 10.852 -23.016 -9.844 1 95.75 327 ALA A O 1
ATOM 2455 N N . MET A 1 328 ? 12.32 -24.609 -9.828 1 97.88 328 MET A N 1
ATOM 2456 C CA . MET A 1 328 ? 11.438 -25.562 -9.156 1 97.88 328 MET A CA 1
ATOM 2457 C C . MET A 1 328 ? 11.617 -25.484 -7.641 1 97.88 328 MET A C 1
ATOM 2459 O O . MET A 1 328 ? 12 -26.469 -7.012 1 97.88 328 MET A O 1
ATOM 2463 N N . ASP A 1 329 ? 11.219 -24.391 -7.035 1 97.56 329 ASP A N 1
ATOM 2464 C CA . ASP A 1 329 ? 11.367 -24.203 -5.598 1 97.56 329 ASP A CA 1
ATOM 2465 C C . ASP A 1 329 ? 10.562 -25.234 -4.816 1 97.56 329 ASP A C 1
ATOM 2467 O O . ASP A 1 329 ? 11.062 -25.828 -3.857 1 97.56 329 ASP A O 1
ATOM 2471 N N . ASP A 1 330 ? 9.266 -25.359 -5.09 1 98.12 330 ASP A N 1
ATOM 2472 C CA . ASP A 1 330 ? 8.555 -26.578 -4.73 1 98.12 330 ASP A CA 1
ATOM 2473 C C . ASP A 1 330 ? 8.883 -27.703 -5.695 1 98.12 330 ASP A C 1
ATOM 2475 O O . ASP A 1 330 ? 8.5 -27.656 -6.871 1 98.12 330 ASP A O 1
ATOM 2479 N N . PRO A 1 331 ? 9.648 -28.656 -5.215 1 97.62 331 PRO A N 1
ATOM 2480 C CA . PRO A 1 331 ? 10.328 -29.547 -6.164 1 97.62 331 PRO A CA 1
ATOM 2481 C C . PRO A 1 331 ? 9.391 -30.562 -6.801 1 97.62 331 PRO A C 1
ATOM 2483 O O . PRO A 1 331 ? 8.516 -31.109 -6.121 1 97.62 331 PRO A O 1
ATOM 2486 N N . ALA A 1 332 ? 9.57 -30.828 -8.055 1 97.31 332 ALA A N 1
ATOM 2487 C CA . ALA A 1 332 ? 9.078 -31.938 -8.867 1 97.31 332 ALA A CA 1
ATOM 2488 C C . ALA A 1 332 ? 10.156 -32.438 -9.828 1 97.31 332 ALA A C 1
ATOM 2490 O O . ALA A 1 332 ? 10.531 -31.719 -10.766 1 97.31 332 ALA A O 1
ATOM 2491 N N . ALA A 1 333 ? 10.648 -33.594 -9.648 1 96.12 333 ALA A N 1
ATOM 2492 C CA . ALA A 1 333 ? 11.742 -34.156 -10.438 1 96.12 333 ALA A CA 1
ATOM 2493 C C . ALA A 1 333 ? 11.219 -34.875 -11.672 1 96.12 333 ALA A C 1
ATOM 2495 O O . ALA A 1 333 ? 11.602 -36.031 -11.93 1 96.12 333 ALA A O 1
ATOM 2496 N N . ASP A 1 334 ? 10.367 -34.25 -12.391 1 93.62 334 ASP A N 1
ATOM 2497 C CA . ASP A 1 334 ? 9.852 -34.688 -13.688 1 93.62 334 ASP A CA 1
ATOM 2498 C C . ASP A 1 334 ? 10.758 -34.219 -14.82 1 93.62 334 ASP A C 1
ATOM 2500 O O . ASP A 1 334 ? 11.016 -33.031 -14.969 1 93.62 334 ASP A O 1
ATOM 2504 N N . TYR A 1 335 ? 11.188 -35.219 -15.672 1 91.31 335 TYR A N 1
ATOM 2505 C CA . TYR A 1 335 ? 12.07 -34.875 -16.781 1 91.31 335 TYR A CA 1
ATOM 2506 C C . TYR A 1 335 ? 11.43 -33.812 -17.688 1 91.31 335 TYR A C 1
ATOM 2508 O O . TYR A 1 335 ? 12.133 -33.031 -18.344 1 91.31 335 TYR A O 1
ATOM 2516 N N . ALA A 1 336 ? 10.195 -33.75 -17.609 1 92.56 336 ALA A N 1
ATOM 2517 C CA . ALA A 1 336 ? 9.461 -32.906 -18.531 1 92.56 336 ALA A CA 1
ATOM 2518 C C . ALA A 1 336 ? 9.711 -31.422 -18.219 1 92.56 336 ALA A C 1
ATOM 2520 O O . ALA A 1 336 ? 9.375 -30.547 -19.016 1 92.56 336 ALA A O 1
ATOM 2521 N N . ILE A 1 337 ? 10.375 -31.078 -17.062 1 95.81 337 ILE A N 1
ATOM 2522 C CA . ILE A 1 337 ? 10.703 -29.688 -16.75 1 95.81 337 ILE A CA 1
ATOM 2523 C C . ILE A 1 337 ? 11.703 -29.141 -17.766 1 95.81 337 ILE A C 1
ATOM 2525 O O . ILE A 1 337 ? 11.727 -27.953 -18.047 1 95.81 337 ILE A O 1
ATOM 2529 N N . VAL A 1 338 ? 12.492 -30.031 -18.359 1 95.44 338 VAL A N 1
ATOM 2530 C CA . VAL A 1 338 ? 13.562 -29.625 -19.281 1 95.44 338 VAL A CA 1
ATOM 2531 C C . VAL A 1 338 ? 12.953 -29.109 -20.578 1 95.44 338 VAL A C 1
ATOM 2533 O O . VAL A 1 338 ? 13.133 -27.938 -20.938 1 95.44 338 VAL A O 1
ATOM 2536 N N . PRO A 1 339 ? 12.195 -29.938 -21.281 1 94.5 339 PRO A N 1
ATOM 2537 C CA . PRO A 1 339 ? 11.625 -29.406 -22.531 1 94.5 339 PRO A CA 1
ATOM 2538 C C . PRO A 1 339 ? 10.648 -28.266 -22.281 1 94.5 339 PRO A C 1
ATOM 2540 O O . PRO A 1 339 ? 10.562 -27.328 -23.094 1 94.5 339 PRO A O 1
ATOM 2543 N N . THR A 1 340 ? 9.891 -28.312 -21.203 1 95.75 340 THR A N 1
ATOM 2544 C CA . THR A 1 340 ? 8.914 -27.266 -20.906 1 95.75 340 THR A CA 1
ATOM 2545 C C . THR A 1 340 ? 9.602 -25.922 -20.719 1 95.75 340 THR A C 1
ATOM 2547 O O . THR A 1 340 ? 9.125 -24.906 -21.203 1 95.75 340 THR A O 1
ATOM 2550 N N . TRP A 1 341 ? 10.695 -25.906 -19.969 1 96.81 341 TRP A N 1
ATOM 2551 C CA . TRP A 1 341 ? 11.461 -24.688 -19.734 1 96.81 341 TRP A CA 1
ATOM 2552 C C . TRP A 1 341 ? 11.977 -24.094 -21.047 1 96.81 341 TRP A C 1
ATOM 2554 O O . TRP A 1 341 ? 11.859 -22.891 -21.281 1 96.81 341 TRP A O 1
ATOM 2564 N N . PHE A 1 342 ? 12.484 -24.953 -21.938 1 96.62 342 PHE A N 1
ATOM 2565 C CA . PHE A 1 342 ? 13.016 -24.5 -23.219 1 96.62 342 PHE A CA 1
ATOM 2566 C C . PHE A 1 342 ? 11.891 -23.984 -24.109 1 96.62 342 PHE A C 1
ATOM 2568 O O . PHE A 1 342 ? 12.062 -22.984 -24.812 1 96.62 342 PHE A O 1
ATOM 2575 N N . LEU A 1 343 ? 10.789 -24.703 -24.062 1 96.38 343 LEU A N 1
ATOM 2576 C CA . LEU A 1 343 ? 9.633 -24.25 -24.844 1 96.38 343 LEU A CA 1
ATOM 2577 C C . LEU A 1 343 ? 9.172 -22.875 -24.391 1 96.38 343 LEU A C 1
ATOM 2579 O O . LEU A 1 343 ? 8.859 -22.016 -25.219 1 96.38 343 LEU A O 1
ATOM 2583 N N . ALA A 1 344 ? 9.156 -22.719 -23.109 1 96.62 344 ALA A N 1
ATOM 2584 C CA . ALA A 1 344 ? 8.734 -21.438 -22.547 1 96.62 344 ALA A CA 1
ATOM 2585 C C . ALA A 1 344 ? 9.688 -20.312 -22.953 1 96.62 344 ALA A C 1
ATOM 2587 O O . ALA A 1 344 ? 9.258 -19.219 -23.328 1 96.62 344 ALA A O 1
ATOM 2588 N N . ARG A 1 345 ? 10.945 -20.562 -22.828 1 97.25 345 ARG A N 1
ATOM 2589 C CA . ARG A 1 345 ? 11.961 -19.594 -23.219 1 97.25 345 ARG A CA 1
ATOM 2590 C C . ARG A 1 345 ? 11.766 -19.172 -24.672 1 97.25 345 ARG A C 1
ATOM 2592 O O . ARG A 1 345 ? 11.859 -17.984 -24.984 1 97.25 345 ARG A O 1
ATOM 2599 N N . ARG A 1 346 ? 11.453 -20.141 -25.484 1 96.5 346 ARG A N 1
ATOM 2600 C CA . ARG A 1 346 ? 11.25 -19.828 -26.891 1 96.5 346 ARG A CA 1
ATOM 2601 C C . ARG A 1 346 ? 9.945 -19.078 -27.109 1 96.5 346 ARG A C 1
ATOM 2603 O O . ARG A 1 346 ? 9.883 -18.141 -27.906 1 96.5 346 ARG A O 1
ATOM 2610 N N . ALA A 1 347 ? 8.93 -19.562 -26.516 1 96.75 347 ALA A N 1
ATOM 2611 C CA . ALA A 1 347 ? 7.598 -18.984 -26.688 1 96.75 347 ALA A CA 1
ATOM 2612 C C . ALA A 1 347 ? 7.59 -17.516 -26.297 1 96.75 347 ALA A C 1
ATOM 2614 O O . ALA A 1 347 ? 6.918 -16.703 -26.922 1 96.75 347 ALA A O 1
ATOM 2615 N N . ARG A 1 348 ? 8.352 -17.156 -25.234 1 95.25 348 ARG A N 1
ATOM 2616 C CA . ARG A 1 348 ? 8.359 -15.797 -24.688 1 95.25 348 ARG A CA 1
ATOM 2617 C C . ARG A 1 348 ? 8.797 -14.789 -25.75 1 95.25 348 ARG A C 1
ATOM 2619 O O . ARG A 1 348 ? 8.453 -13.609 -25.672 1 95.25 348 ARG A O 1
ATOM 2626 N N . GLU A 1 349 ? 9.5 -15.258 -26.734 1 96.44 349 GLU A N 1
ATOM 2627 C CA . GLU A 1 349 ? 9.984 -14.375 -27.797 1 96.44 349 GLU A CA 1
ATOM 2628 C C . GLU A 1 349 ? 8.828 -13.867 -28.656 1 96.44 349 GLU A C 1
ATOM 2630 O O . GLU A 1 349 ? 8.953 -12.836 -29.328 1 96.44 349 GLU A O 1
ATOM 2635 N N . GLU A 1 350 ? 7.703 -14.617 -28.547 1 95.38 350 GLU A N 1
ATOM 2636 C CA . GLU A 1 350 ? 6.652 -14.266 -29.5 1 95.38 350 GLU A CA 1
ATOM 2637 C C . GLU A 1 350 ? 5.312 -14.078 -28.797 1 95.38 350 GLU A C 1
ATOM 2639 O O . GLU A 1 350 ? 4.457 -13.32 -29.266 1 95.38 350 GLU A O 1
ATOM 2644 N N . VAL A 1 351 ? 5.172 -14.844 -27.734 1 96.12 351 VAL A N 1
ATOM 2645 C CA . VAL A 1 351 ? 3.859 -14.797 -27.094 1 96.12 351 VAL A CA 1
ATOM 2646 C C . VAL A 1 351 ? 4.02 -14.633 -25.594 1 96.12 351 VAL A C 1
ATOM 2648 O O . VAL A 1 351 ? 5.102 -14.867 -25.047 1 96.12 351 VAL A O 1
ATOM 2651 N N . LYS A 1 352 ? 2.939 -14.273 -24.859 1 95.06 352 LYS A N 1
ATOM 2652 C CA . LYS A 1 352 ? 2.922 -14.164 -23.406 1 95.06 352 LYS A CA 1
ATOM 2653 C C . LYS A 1 352 ? 2.021 -15.227 -22.781 1 95.06 352 LYS A C 1
ATOM 2655 O O . LYS A 1 352 ? 2.064 -15.453 -21.578 1 95.06 352 LYS A O 1
ATOM 2660 N N . VAL A 1 353 ? 1.204 -15.891 -23.672 1 96.38 353 VAL A N 1
ATOM 2661 C CA . VAL A 1 353 ? 0.266 -16.906 -23.203 1 96.38 353 VAL A CA 1
ATOM 2662 C C . VAL A 1 353 ? 0.377 -18.156 -24.062 1 96.38 353 VAL A C 1
ATOM 2664 O O . VAL A 1 353 ? 0.526 -18.062 -25.281 1 96.38 353 VAL A O 1
ATOM 2667 N N . VAL A 1 354 ? 0.322 -19.266 -23.422 1 98 354 VAL A N 1
ATOM 2668 C CA . VAL A 1 354 ? 0.317 -20.516 -24.172 1 98 354 VAL A CA 1
ATOM 2669 C C . VAL A 1 354 ? -0.75 -21.453 -23.609 1 98 354 VAL A C 1
ATOM 2671 O O . VAL A 1 354 ? -0.943 -21.531 -22.391 1 98 354 VAL A O 1
ATOM 2674 N N . LEU A 1 355 ? -1.502 -22.062 -24.5 1 98.12 355 LEU A N 1
ATOM 2675 C CA . LEU A 1 355 ? -2.424 -23.125 -24.094 1 98.12 355 LEU A CA 1
ATOM 2676 C C . LEU A 1 355 ? -1.744 -24.484 -24.156 1 98.12 355 LEU A C 1
ATOM 2678 O O . LEU A 1 355 ? -0.876 -24.719 -25 1 98.12 355 LEU A O 1
ATOM 2682 N N . SER A 1 356 ? -2.119 -25.359 -23.219 1 97.25 356 SER A N 1
ATOM 2683 C CA . SER A 1 356 ? -1.54 -26.703 -23.141 1 97.25 356 SER A CA 1
ATOM 2684 C C . SER A 1 356 ? -2.619 -27.766 -22.953 1 97.25 356 SER A C 1
ATOM 2686 O O . SER A 1 356 ? -3.727 -27.453 -22.5 1 97.25 356 SER A O 1
ATOM 2688 N N . GLY A 1 357 ? -2.275 -28.984 -23.359 1 96.12 357 GLY A N 1
ATOM 2689 C CA . GLY A 1 357 ? -3.203 -30.109 -23.234 1 96.12 357 GLY A CA 1
ATOM 2690 C C . GLY A 1 357 ? -3.154 -30.781 -21.875 1 96.12 357 GLY A C 1
ATOM 2691 O O . GLY A 1 357 ? -3.781 -31.812 -21.672 1 96.12 357 GLY A O 1
ATOM 2692 N N . GLU A 1 358 ? -2.494 -30.219 -20.938 1 95.06 358 GLU A N 1
ATOM 2693 C CA . GLU A 1 358 ? -2.422 -30.781 -19.594 1 95.06 358 GLU A CA 1
ATOM 2694 C C . GLU A 1 358 ? -3.812 -30.969 -19 1 95.06 358 GLU A C 1
ATOM 2696 O O . GLU A 1 358 ? -4.691 -30.125 -19.188 1 95.06 358 GLU A O 1
ATOM 2701 N N . GLY A 1 359 ? -4.008 -32.062 -18.266 1 96 359 GLY A N 1
ATOM 2702 C CA . GLY A 1 359 ? -5.273 -32.375 -17.625 1 96 359 GLY A CA 1
ATOM 2703 C C . GLY A 1 359 ? -6.121 -33.375 -18.375 1 96 359 GLY A C 1
ATOM 2704 O O . GLY A 1 359 ? -7.031 -33.969 -17.812 1 96 359 GLY A O 1
ATOM 2705 N N . GLY A 1 360 ? -5.82 -33.594 -19.641 1 95.81 360 GLY A N 1
ATOM 2706 C CA . GLY A 1 360 ? -6.598 -34.5 -20.469 1 95.81 360 GLY A CA 1
ATOM 2707 C C . GLY A 1 360 ? -6.543 -35.938 -19.984 1 95.81 360 GLY A C 1
ATOM 2708 O O . GLY A 1 360 ? -7.566 -36.625 -19.953 1 95.81 360 GLY A O 1
ATOM 2709 N N . ASP A 1 361 ? -5.363 -36.406 -19.625 1 95.19 361 ASP A N 1
ATOM 2710 C CA . ASP A 1 361 ? -5.184 -37.781 -19.156 1 95.19 361 ASP A CA 1
ATOM 2711 C C . ASP A 1 361 ? -5.914 -38 -17.844 1 95.19 361 ASP A C 1
ATOM 2713 O O . ASP A 1 361 ? -6.488 -39.062 -17.625 1 95.19 361 ASP A O 1
ATOM 2717 N N . GLU A 1 362 ? -5.867 -37.094 -17 1 95.19 362 GLU A N 1
ATOM 2718 C CA . GLU A 1 362 ? -6.484 -37.25 -15.695 1 95.19 362 GLU A CA 1
ATOM 2719 C C . GLU A 1 362 ? -8.008 -37.281 -15.797 1 95.19 362 GLU A C 1
ATOM 2721 O O . GLU A 1 362 ? -8.672 -38.062 -15.109 1 95.19 362 GLU A O 1
ATOM 2726 N N . ILE A 1 363 ? -8.516 -36.469 -16.672 1 95.75 363 ILE A N 1
ATOM 2727 C CA . ILE A 1 363 ? -9.961 -36.344 -16.781 1 95.75 363 ILE A CA 1
ATOM 2728 C C . ILE A 1 363 ? -10.531 -37.5 -17.578 1 95.75 363 ILE A C 1
ATOM 2730 O O . ILE A 1 363 ? -11.602 -38.031 -17.266 1 95.75 363 ILE A O 1
ATOM 2734 N N . LEU A 1 364 ? -9.781 -38.031 -18.594 1 96.69 364 LEU A N 1
ATOM 2735 C CA . LEU A 1 364 ? -10.344 -39 -19.531 1 96.69 364 LEU A CA 1
ATOM 2736 C C . LEU A 1 364 ? -9.625 -40.344 -19.438 1 96.69 364 LEU A C 1
ATOM 2738 O O . LEU A 1 364 ? -9.75 -41.188 -20.328 1 96.69 364 LEU A O 1
ATOM 2742 N N . ALA A 1 365 ? -8.82 -40.531 -18.375 1 94.75 365 ALA A N 1
ATOM 2743 C CA . ALA A 1 365 ? -8.172 -41.812 -18.062 1 94.75 365 ALA A CA 1
ATOM 2744 C C . ALA A 1 365 ? -7.18 -42.188 -19.156 1 94.75 365 ALA A C 1
ATOM 2746 O O . ALA A 1 365 ? -7.277 -43.281 -19.734 1 94.75 365 ALA A O 1
ATOM 2747 N N . GLY A 1 366 ? -6.207 -41.406 -19.266 1 91.12 366 GLY A N 1
ATOM 2748 C CA . GLY A 1 366 ? -5.242 -41.625 -20.328 1 91.12 366 GLY A CA 1
ATOM 2749 C C . GLY A 1 366 ? -4.035 -42.438 -19.891 1 91.12 366 GLY A C 1
ATOM 2750 O O . GLY A 1 366 ? -3.283 -42.938 -20.734 1 91.12 366 GLY A O 1
ATOM 2751 N N . TYR A 1 367 ? -3.824 -42.656 -18.672 1 86.69 367 TYR A N 1
ATOM 2752 C CA . TYR A 1 367 ? -2.615 -43.312 -18.188 1 86.69 367 TYR A CA 1
ATOM 2753 C C . TYR A 1 367 ? -2.811 -44.812 -18.109 1 86.69 367 TYR A C 1
ATOM 2755 O O . TYR A 1 367 ? -3.895 -45.312 -17.766 1 86.69 367 TYR A O 1
ATOM 2763 N N . GLY A 1 368 ? -1.705 -45.5 -18.344 1 84.19 368 GLY A N 1
ATOM 2764 C CA . GLY A 1 368 ? -1.727 -46.938 -18.188 1 84.19 368 GLY A CA 1
ATOM 2765 C C . GLY A 1 368 ? -2.076 -47.375 -16.766 1 84.19 368 GLY A C 1
ATOM 2766 O O . GLY A 1 368 ? -2.746 -48.375 -16.578 1 84.19 368 GLY A O 1
ATOM 2767 N N . ARG A 1 369 ? -1.655 -46.688 -15.844 1 83.12 369 ARG A N 1
ATOM 2768 C CA . ARG A 1 369 ? -1.927 -47.031 -14.453 1 83.12 369 ARG A CA 1
ATOM 2769 C C . ARG A 1 369 ? -3.418 -46.938 -14.148 1 83.12 369 ARG A C 1
ATOM 2771 O O . ARG A 1 369 ? -3.92 -47.656 -13.266 1 83.12 369 ARG A O 1
ATOM 2778 N N . HIS A 1 370 ? -4.109 -46.125 -14.812 1 85.31 370 HIS A N 1
ATOM 2779 C CA . HIS A 1 370 ? -5.559 -46.094 -14.656 1 85.31 370 HIS A CA 1
ATOM 2780 C C . HIS A 1 370 ? -6.203 -47.406 -15.109 1 85.31 370 HIS A C 1
ATOM 2782 O O . HIS A 1 370 ? -7.094 -47.938 -14.438 1 85.31 370 HIS A O 1
ATOM 2788 N N . ARG A 1 371 ? -5.711 -47.844 -16.156 1 82.62 371 ARG A N 1
ATOM 2789 C CA . ARG A 1 371 ? -6.215 -49.094 -16.688 1 82.62 371 ARG A CA 1
ATOM 2790 C C . ARG A 1 371 ? -5.898 -50.25 -15.75 1 82.62 371 ARG A C 1
ATOM 2792 O O . ARG A 1 371 ? -6.73 -51.156 -15.555 1 82.62 371 ARG A O 1
ATOM 2799 N N . SER A 1 372 ? -4.723 -50.188 -15.258 1 81 372 SER A N 1
ATOM 2800 C CA . SER A 1 372 ? -4.301 -51.25 -14.344 1 81 372 SER A CA 1
ATOM 2801 C C . SER A 1 372 ? -5.129 -51.25 -13.062 1 81 372 SER A C 1
ATOM 2803 O O . SER A 1 372 ? -5.367 -52.281 -12.461 1 81 372 SER A O 1
ATOM 2805 N N . ALA A 1 373 ? -5.52 -50.156 -12.672 1 79.56 373 ALA A N 1
ATOM 2806 C CA . ALA A 1 373 ? -6.277 -50 -11.43 1 79.56 373 ALA A CA 1
ATOM 2807 C C . ALA A 1 373 ? -7.68 -50.594 -11.57 1 79.56 373 ALA A C 1
ATOM 2809 O O . ALA A 1 373 ? -8.32 -50.906 -10.57 1 79.56 373 ALA A O 1
ATOM 2810 N N . MET A 1 374 ? -8.078 -50.688 -12.727 1 77.75 374 MET A N 1
ATOM 2811 C CA . MET A 1 374 ? -9.414 -51.219 -12.984 1 77.75 374 MET A CA 1
ATOM 2812 C C . MET A 1 374 ? -9.484 -52.688 -12.641 1 77.75 374 MET A C 1
ATOM 2814 O O . MET A 1 374 ? -10.555 -53.219 -12.336 1 77.75 374 MET A O 1
ATOM 2818 N N . ARG A 1 375 ? -8.281 -53.312 -12.664 1 73.75 375 ARG A N 1
ATOM 2819 C CA . ARG A 1 375 ? -8.25 -54.75 -12.484 1 73.75 375 ARG A CA 1
ATOM 2820 C C . ARG A 1 375 ? -8.047 -55.125 -11.023 1 73.75 375 ARG A C 1
ATOM 2822 O O . ARG A 1 375 ? -7.324 -54.438 -10.297 1 73.75 375 ARG A O 1
ATOM 2829 N N . PRO A 1 376 ? -8.805 -56.188 -10.562 1 62.41 376 PRO A N 1
ATOM 2830 C CA . PRO A 1 376 ? -8.539 -56.688 -9.211 1 62.41 376 PRO A CA 1
ATOM 2831 C C . PRO A 1 376 ? -7.117 -57.219 -9.039 1 62.41 376 PRO A C 1
ATOM 2833 O O . PRO A 1 376 ? -6.453 -57.531 -10.031 1 62.41 376 PRO A O 1
ATOM 2836 N N . TRP A 1 377 ? -6.574 -57.188 -7.809 1 60.47 377 TRP A N 1
ATOM 2837 C CA . TRP A 1 377 ? -5.188 -57.562 -7.535 1 60.47 377 TRP A CA 1
ATOM 2838 C C . TRP A 1 377 ? -4.859 -58.938 -8.086 1 60.47 377 TRP A C 1
ATOM 2840 O O . TRP A 1 377 ? -3.742 -59.188 -8.547 1 60.47 377 TRP A O 1
ATOM 2850 N N . TRP A 1 378 ? -5.824 -59.781 -8.008 1 57.69 378 TRP A N 1
ATOM 2851 C CA . TRP A 1 378 ? -5.566 -61.156 -8.398 1 57.69 378 TRP A CA 1
ATOM 2852 C C . TRP A 1 378 ? -5.52 -61.281 -9.914 1 57.69 378 TRP A C 1
ATOM 2854 O O . TRP A 1 378 ? -5.082 -62.312 -10.438 1 57.69 378 TRP A O 1
ATOM 2864 N N . LEU A 1 379 ? -5.934 -60.375 -10.461 1 56.47 379 LEU A N 1
ATOM 2865 C CA . LEU A 1 379 ? -5.875 -60.406 -11.922 1 56.47 379 LEU A CA 1
ATOM 2866 C C . LEU A 1 379 ? -4.84 -59.406 -12.445 1 56.47 379 LEU A C 1
ATOM 2868 O O . LEU A 1 379 ? -4.996 -58.844 -13.539 1 56.47 379 LEU A O 1
ATOM 2872 N N . GLY A 1 380 ? -3.908 -59.062 -11.531 1 55.97 380 GLY A N 1
ATOM 2873 C CA . GLY A 1 380 ? -2.795 -58.281 -12.023 1 55.97 380 GLY A CA 1
ATOM 2874 C C . GLY A 1 380 ? -2.941 -56.781 -11.719 1 55.97 380 GLY A C 1
ATOM 2875 O O . GLY A 1 380 ? -2.17 -55.969 -12.211 1 55.97 380 GLY A O 1
ATOM 2876 N N . GLY A 1 381 ? -3.982 -56.562 -10.984 1 57.31 381 GLY A N 1
ATOM 2877 C CA . GLY A 1 381 ? -4.129 -55.188 -10.586 1 57.31 381 GLY A CA 1
ATOM 2878 C C . GLY A 1 381 ? -3.025 -54.688 -9.664 1 57.31 381 GLY A C 1
ATOM 2879 O O . GLY A 1 381 ? -2.553 -55.438 -8.805 1 57.31 381 GLY A O 1
ATOM 2880 N N . LYS A 1 382 ? -2.314 -53.562 -10.07 1 61.88 382 LYS A N 1
ATOM 2881 C CA . LYS A 1 382 ? -1.22 -53 -9.273 1 61.88 382 LYS A CA 1
ATOM 2882 C C . LYS A 1 382 ? -1.603 -51.656 -8.656 1 61.88 382 LYS A C 1
ATOM 2884 O O . LYS A 1 382 ? -2.328 -50.875 -9.273 1 61.88 382 LYS A O 1
ATOM 2889 N N . ALA A 1 383 ? -1.293 -51.656 -7.414 1 66 383 ALA A N 1
ATOM 2890 C CA . ALA A 1 383 ? -1.502 -50.375 -6.727 1 66 383 ALA A CA 1
ATOM 2891 C C . ALA A 1 383 ? -0.685 -49.25 -7.375 1 66 383 ALA A C 1
ATOM 2893 O O . ALA A 1 383 ? 0.428 -49.5 -7.852 1 66 383 ALA A O 1
ATOM 2894 N N . MET A 1 384 ? -1.317 -48.188 -7.52 1 70.38 384 MET A N 1
ATOM 2895 C CA . MET A 1 384 ? -0.617 -47.031 -8.078 1 70.38 384 MET A CA 1
ATOM 2896 C C . MET A 1 384 ? 0.605 -46.688 -7.238 1 70.38 384 MET A C 1
ATOM 2898 O O . MET A 1 384 ? 0.52 -46.594 -6.012 1 70.38 384 MET A O 1
ATOM 2902 N N . ARG A 1 385 ? 1.718 -46.594 -7.844 1 67.56 385 ARG A N 1
ATOM 2903 C CA . ARG A 1 385 ? 2.969 -46.156 -7.23 1 67.56 385 ARG A CA 1
ATOM 2904 C C . ARG A 1 385 ? 3.328 -47.031 -6.035 1 67.56 385 ARG A C 1
ATOM 2906 O O . ARG A 1 385 ? 3.633 -46.531 -4.957 1 67.56 385 ARG A O 1
ATOM 2913 N N . ALA A 1 386 ? 3.244 -48.25 -6.246 1 69.19 386 ALA A N 1
ATOM 2914 C CA . ALA A 1 386 ? 3.539 -49.25 -5.223 1 69.19 386 ALA A CA 1
ATOM 2915 C C . ALA A 1 386 ? 5.043 -49.406 -5.008 1 69.19 386 ALA A C 1
ATOM 29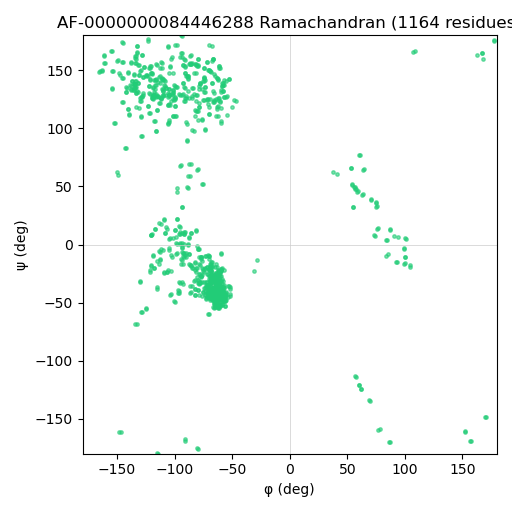17 O O . ALA A 1 386 ? 5.488 -49.844 -3.953 1 69.19 386 ALA A O 1
ATOM 2918 N N . HIS A 1 387 ? 5.75 -48.969 -6.023 1 79.25 387 HIS A N 1
ATOM 2919 C CA . HIS A 1 387 ? 7.203 -49.062 -5.922 1 79.25 387 HIS A CA 1
ATOM 2920 C C . HIS A 1 387 ? 7.863 -47.688 -6.121 1 79.25 387 HIS A C 1
ATOM 2922 O O . HIS A 1 387 ? 7.414 -46.906 -6.945 1 79.25 387 HIS A O 1
ATOM 2928 N N . GLY A 1 388 ? 8.891 -47.594 -5.398 1 84.19 388 GLY A N 1
ATOM 2929 C CA . GLY A 1 388 ? 9.648 -46.344 -5.5 1 84.19 388 GLY A CA 1
ATOM 2930 C C . GLY A 1 388 ? 10.797 -46.438 -6.484 1 84.19 388 GLY A C 1
ATOM 2931 O O . GLY A 1 388 ? 11.234 -47.531 -6.855 1 84.19 388 GLY A O 1
ATOM 2932 N N . THR A 1 389 ? 11.297 -45.312 -6.848 1 86.19 389 THR A N 1
ATOM 2933 C CA . THR A 1 389 ? 12.344 -45.188 -7.852 1 86.19 389 THR A CA 1
ATOM 2934 C C . THR A 1 389 ? 13.617 -45.906 -7.387 1 86.19 389 THR A C 1
ATOM 2936 O O . THR A 1 389 ? 14.328 -46.5 -8.195 1 86.19 389 THR A O 1
ATOM 2939 N N . PHE A 1 390 ? 13.922 -45.844 -6.188 1 87.75 390 PHE A N 1
ATOM 2940 C CA . PHE A 1 390 ? 15.195 -46.375 -5.695 1 87.75 390 PHE A CA 1
ATOM 2941 C C . PHE A 1 390 ? 15 -47.75 -5.086 1 87.75 390 PHE A C 1
ATOM 2943 O O . PHE A 1 390 ? 15.922 -48.312 -4.477 1 87.75 390 PHE A O 1
ATOM 2950 N N . ASP A 1 391 ? 13.734 -48.156 -5.297 1 83.25 391 ASP A N 1
ATOM 2951 C CA . ASP A 1 391 ? 13.516 -49.531 -4.793 1 83.25 391 ASP A CA 1
ATOM 2952 C C . ASP A 1 391 ? 14.469 -50.5 -5.453 1 83.25 391 ASP A C 1
ATOM 2954 O O . ASP A 1 391 ? 14.664 -50.5 -6.672 1 83.25 391 ASP A O 1
ATOM 2958 N N . ARG A 1 392 ? 15.109 -51.312 -4.754 1 82.94 392 ARG A N 1
ATOM 2959 C CA . ARG A 1 392 ? 15.984 -52.406 -5.207 1 82.94 392 ARG A CA 1
ATOM 2960 C C . ARG A 1 392 ? 17.297 -51.844 -5.734 1 82.94 392 ARG A C 1
ATOM 2962 O O . ARG A 1 392 ? 18.047 -52.562 -6.422 1 82.94 392 ARG A O 1
ATOM 2969 N N . LEU A 1 393 ? 17.469 -50.562 -5.562 1 87.5 393 LEU A N 1
ATOM 2970 C CA . LEU A 1 393 ? 18.766 -49.969 -5.871 1 87.5 393 LEU A CA 1
ATOM 2971 C C . LEU A 1 393 ? 19.562 -49.719 -4.598 1 87.5 393 LEU A C 1
ATOM 2973 O O . LEU A 1 393 ? 19 -49.312 -3.574 1 87.5 393 LEU A O 1
ATOM 2977 N N . ASP A 1 394 ? 20.672 -50.156 -4.461 1 86.88 394 ASP A N 1
ATOM 2978 C CA . ASP A 1 394 ? 21.516 -50.031 -3.283 1 86.88 394 ASP A CA 1
ATOM 2979 C C . ASP A 1 394 ? 22.344 -48.75 -3.354 1 86.88 394 ASP A C 1
ATOM 2981 O O . ASP A 1 394 ? 23.578 -48.812 -3.275 1 86.88 394 ASP A O 1
ATOM 2985 N N . VAL A 1 395 ? 21.578 -47.656 -3.434 1 91.31 395 VAL A N 1
ATOM 2986 C CA . VAL A 1 395 ? 22.266 -46.375 -3.6 1 91.31 395 VAL A CA 1
ATOM 2987 C C . VAL A 1 395 ? 22.031 -45.5 -2.381 1 91.31 395 VAL A C 1
ATOM 2989 O O . VAL A 1 395 ? 22.953 -44.844 -1.892 1 91.31 395 VAL A O 1
ATOM 2992 N N . LEU A 1 396 ? 20.812 -45.531 -1.813 1 90.44 396 LEU A N 1
ATOM 2993 C CA . LEU A 1 396 ? 20.484 -44.688 -0.668 1 90.44 396 LEU A CA 1
ATOM 2994 C C . LEU A 1 396 ? 20.984 -45.312 0.628 1 90.44 396 LEU A C 1
ATOM 2996 O O . LEU A 1 396 ? 20.984 -46.531 0.779 1 90.44 396 LEU A O 1
ATOM 3000 N N . ARG A 1 397 ? 21.344 -44.406 1.521 1 87.75 397 ARG A N 1
ATOM 3001 C CA . ARG A 1 397 ? 21.906 -44.875 2.787 1 87.75 397 ARG A CA 1
ATOM 3002 C C . ARG A 1 397 ? 20.828 -45.562 3.633 1 87.75 397 ARG A C 1
ATOM 3004 O O . ARG A 1 397 ? 21.062 -46.625 4.215 1 87.75 397 ARG A O 1
ATOM 3011 N N . ASP A 1 398 ? 19.672 -44.844 3.727 1 84.75 398 ASP A N 1
ATOM 3012 C CA . ASP A 1 398 ? 18.547 -45.375 4.512 1 84.75 398 ASP A CA 1
ATOM 3013 C C . ASP A 1 398 ? 17.328 -45.625 3.629 1 84.75 398 ASP A C 1
ATOM 3015 O O . ASP A 1 398 ? 17 -44.812 2.76 1 84.75 398 ASP A O 1
ATOM 3019 N N . PRO A 1 399 ? 16.859 -46.719 3.879 1 78.69 399 PRO A N 1
ATOM 3020 C CA . PRO A 1 399 ? 15.648 -46.969 3.098 1 78.69 399 PRO A CA 1
ATOM 3021 C C . PRO A 1 399 ? 14.547 -45.938 3.391 1 78.69 399 PRO A C 1
ATOM 3023 O O . PRO A 1 399 ? 14.273 -45.656 4.555 1 78.69 399 PRO A O 1
ATOM 3026 N N . PRO A 1 400 ? 14.172 -45.344 2.361 1 73.94 400 PRO A N 1
ATOM 3027 C CA . PRO A 1 400 ? 13.117 -44.375 2.586 1 73.94 400 PRO A CA 1
ATOM 3028 C C . PRO A 1 400 ? 11.852 -44.969 3.176 1 73.94 400 PRO A C 1
ATOM 3030 O O . PRO A 1 400 ? 11.156 -45.75 2.504 1 73.94 400 PRO A O 1
ATOM 3033 N N . ARG A 1 401 ? 11.711 -44.625 4.539 1 72.06 401 ARG A N 1
ATOM 3034 C CA . ARG A 1 401 ? 10.539 -45.125 5.246 1 72.06 401 ARG A CA 1
ATOM 3035 C C . ARG A 1 401 ? 9.375 -44.156 5.156 1 72.06 401 ARG A C 1
ATOM 3037 O O . ARG A 1 401 ? 9.578 -42.938 4.996 1 72.06 401 ARG A O 1
ATOM 3044 N N . LEU A 1 402 ? 8.125 -44.438 4.754 1 74.69 402 LEU A N 1
ATOM 3045 C CA . LEU A 1 402 ? 6.875 -43.688 4.926 1 74.69 402 LEU A CA 1
ATOM 3046 C C . LEU A 1 402 ? 6.598 -42.812 3.725 1 74.69 402 LEU A C 1
ATOM 3048 O O . LEU A 1 402 ? 5.758 -41.906 3.793 1 74.69 402 LEU A O 1
ATOM 3052 N N . TRP A 1 403 ? 7.484 -43.031 2.729 1 77.19 403 TRP A N 1
ATOM 3053 C CA . TRP A 1 403 ? 7.355 -42.156 1.552 1 77.19 403 TRP A CA 1
ATOM 3054 C C . TRP A 1 403 ? 5.977 -42.312 0.92 1 77.19 403 TRP A C 1
ATOM 3056 O O . TRP A 1 403 ? 5.543 -41.438 0.154 1 77.19 403 TRP A O 1
ATOM 3066 N N . ARG A 1 404 ? 5.219 -43.25 1.397 1 78.75 404 ARG A N 1
ATOM 3067 C CA . ARG A 1 404 ? 3.926 -43.5 0.774 1 78.75 404 ARG A CA 1
ATOM 3068 C C . ARG A 1 404 ? 2.787 -42.906 1.596 1 78.75 404 ARG A C 1
ATOM 3070 O O . ARG A 1 404 ? 1.641 -42.875 1.142 1 78.75 404 ARG A O 1
ATOM 3077 N N . ASP A 1 405 ? 3.055 -42.469 2.775 1 75.12 405 ASP A N 1
ATOM 3078 C CA . ASP A 1 405 ? 1.998 -42.062 3.695 1 75.12 405 ASP A CA 1
ATOM 3079 C C . ASP A 1 405 ? 1.128 -40.969 3.076 1 75.12 405 ASP A C 1
ATOM 3081 O O . ASP A 1 405 ? -0.102 -41.031 3.117 1 75.12 405 ASP A O 1
ATOM 3085 N N . GLY A 1 406 ? 1.752 -40.031 2.572 1 73.94 406 GLY A N 1
ATOM 3086 C CA . GLY A 1 406 ? 0.995 -38.938 1.95 1 73.94 406 GLY A CA 1
ATOM 3087 C C . GLY A 1 406 ? 0.166 -39.406 0.767 1 73.94 406 GLY A C 1
ATOM 3088 O O . GLY A 1 406 ? -0.978 -38.969 0.598 1 73.94 406 GLY A O 1
ATOM 3089 N N . PHE A 1 407 ? 0.72 -40.25 0.124 1 76.88 407 PHE A N 1
ATOM 3090 C CA . PHE A 1 407 ? 0.044 -40.812 -1.048 1 76.88 407 PHE A CA 1
ATOM 3091 C C . PHE A 1 407 ? -1.149 -41.656 -0.638 1 76.88 407 PHE A C 1
ATOM 3093 O O . PHE A 1 407 ? -2.209 -41.594 -1.264 1 76.88 407 PHE A O 1
ATOM 3100 N N . GLU A 1 408 ? -0.952 -42.375 0.328 1 79.75 408 GLU A N 1
ATOM 3101 C CA . GLU A 1 408 ? -2.031 -43.25 0.822 1 79.75 408 GLU A CA 1
ATOM 3102 C C . GLU A 1 408 ? -3.178 -42.406 1.386 1 79.75 408 GLU A C 1
ATOM 3104 O O . GLU A 1 408 ? -4.348 -42.781 1.239 1 79.75 408 GLU A O 1
ATOM 3109 N N . ALA A 1 409 ? -2.836 -41.375 2.006 1 75.12 409 ALA A N 1
ATOM 3110 C CA . ALA A 1 409 ? -3.861 -40.469 2.516 1 75.12 409 ALA A CA 1
ATOM 3111 C C . ALA A 1 409 ? -4.684 -39.875 1.377 1 75.12 409 ALA A C 1
ATOM 3113 O O . ALA A 1 409 ? -5.91 -39.781 1.472 1 75.12 409 ALA A O 1
ATOM 3114 N N . ALA A 1 410 ? -4.043 -39.531 0.392 1 75.94 410 ALA A N 1
ATOM 3115 C CA . ALA A 1 410 ? -4.727 -39 -0.781 1 75.94 410 ALA A CA 1
ATOM 3116 C C . ALA A 1 410 ? -5.613 -40.062 -1.43 1 75.94 410 ALA A C 1
ATOM 3118 O O . ALA A 1 410 ? -6.703 -39.781 -1.914 1 75.94 410 ALA A O 1
ATOM 3119 N N . GLU A 1 411 ? -5.133 -41.188 -1.43 1 79.19 411 GLU A N 1
ATOM 3120 C CA . GLU A 1 411 ? -5.871 -42.312 -2.006 1 79.19 411 GLU A CA 1
ATOM 3121 C C . GLU A 1 411 ? -7.176 -42.562 -1.25 1 79.19 411 GLU A C 1
ATOM 3123 O O . GLU A 1 411 ? -8.227 -42.781 -1.862 1 79.19 411 GLU A O 1
ATOM 3128 N N . THR A 1 412 ? -7.02 -42.469 -0.011 1 75.38 412 THR A N 1
ATOM 3129 C CA . THR A 1 412 ? -8.195 -42.688 0.829 1 75.38 412 THR A CA 1
ATOM 3130 C C . THR A 1 412 ? -9.219 -41.562 0.627 1 75.38 412 THR A C 1
ATOM 3132 O O . THR A 1 412 ? -10.414 -41.844 0.527 1 75.38 412 THR A O 1
ATOM 3135 N N . ALA A 1 413 ? -8.719 -40.469 0.489 1 76.19 413 ALA A N 1
ATOM 3136 C CA . ALA A 1 413 ? -9.594 -39.312 0.313 1 76.19 413 ALA A CA 1
ATOM 3137 C C . ALA A 1 413 ? -10.281 -39.344 -1.053 1 76.19 413 ALA A C 1
ATOM 3139 O O . ALA A 1 413 ? -11.406 -38.875 -1.202 1 76.19 413 ALA A O 1
ATOM 3140 N N . ALA A 1 414 ? -9.648 -39.906 -1.956 1 79.62 414 ALA A N 1
ATOM 3141 C CA . ALA A 1 414 ? -10.141 -39.906 -3.332 1 79.62 414 ALA A CA 1
ATOM 3142 C C . ALA A 1 414 ? -11.188 -41 -3.521 1 79.62 414 ALA A C 1
ATOM 3144 O O . ALA A 1 414 ? -11.992 -40.969 -4.457 1 79.62 414 ALA A O 1
ATOM 3145 N N . ALA A 1 415 ? -11.117 -41.938 -2.6 1 77 415 ALA A N 1
ATOM 3146 C CA . ALA A 1 415 ? -12.031 -43.062 -2.725 1 77 415 ALA A CA 1
ATOM 3147 C C . ALA A 1 415 ? -13.383 -42.75 -2.076 1 77 415 ALA A C 1
ATOM 3149 O O . ALA A 1 415 ? -13.781 -43.406 -1.121 1 77 415 ALA A O 1
ATOM 3150 N N . THR A 1 416 ? -14.055 -41.938 -2.619 1 80.5 416 THR A N 1
ATOM 3151 C CA . THR A 1 416 ? -15.367 -41.562 -2.115 1 80.5 416 THR A CA 1
ATOM 3152 C C . THR A 1 416 ? -16.422 -42.594 -2.52 1 80.5 416 THR A C 1
ATOM 3154 O O . THR A 1 416 ? -16.328 -43.188 -3.582 1 80.5 416 THR A O 1
ATOM 3157 N N . PRO A 1 417 ? -17.422 -42.656 -1.725 1 80.38 417 PRO A N 1
ATOM 3158 C CA . PRO A 1 417 ? -18.484 -43.594 -2.059 1 80.38 417 PRO A CA 1
ATOM 3159 C C . PRO A 1 417 ? -19.125 -43.312 -3.42 1 80.38 417 PRO A C 1
ATOM 3161 O O . PRO A 1 417 ? -19.344 -42.156 -3.777 1 80.38 417 PRO A O 1
ATOM 3164 N N . GLY A 1 418 ? -19.203 -44.344 -4.098 1 86.81 418 GLY A N 1
ATOM 3165 C CA . GLY A 1 418 ? -19.859 -44.25 -5.391 1 86.81 418 GLY A CA 1
ATOM 3166 C C . GLY A 1 418 ? -18.875 -44.25 -6.555 1 86.81 418 GLY A C 1
ATOM 3167 O O . GLY A 1 418 ? -19.266 -44.562 -7.688 1 86.81 418 GLY A O 1
ATOM 3168 N N . ARG A 1 419 ? -17.734 -44 -6.32 1 89.25 419 ARG A N 1
ATOM 3169 C CA . ARG A 1 419 ? -16.719 -44 -7.379 1 89.25 419 ARG A CA 1
ATOM 3170 C C . ARG A 1 419 ? -16.297 -45.406 -7.734 1 89.25 419 ARG A C 1
ATOM 3172 O O . ARG A 1 419 ? -16.172 -46.281 -6.852 1 89.25 419 ARG A O 1
ATOM 3179 N N . THR A 1 420 ? -16.172 -45.594 -8.992 1 92.12 420 THR A N 1
ATOM 3180 C CA . THR A 1 420 ? -15.539 -46.844 -9.43 1 92.12 420 THR A CA 1
ATOM 3181 C C . THR A 1 420 ? -14.055 -46.812 -9.094 1 92.12 420 THR A C 1
ATOM 3183 O O . THR A 1 420 ? -13.508 -45.781 -8.688 1 92.12 420 THR A O 1
ATOM 3186 N N . ARG A 1 421 ? -13.43 -47.969 -9.289 1 90.38 421 ARG A N 1
ATOM 3187 C CA . ARG A 1 421 ? -11.992 -48.031 -9.07 1 90.38 421 ARG A CA 1
ATOM 3188 C C . ARG A 1 421 ? -11.234 -47.094 -10.008 1 90.38 421 ARG A C 1
ATOM 3190 O O . ARG A 1 421 ? -10.242 -46.5 -9.617 1 90.38 421 ARG A O 1
ATOM 3197 N N . LEU A 1 422 ? -11.711 -47.031 -11.211 1 92.19 422 LEU A N 1
ATOM 3198 C CA . LEU A 1 422 ? -11.102 -46.156 -12.18 1 92.19 422 LEU A CA 1
ATOM 3199 C C . LEU A 1 422 ? -11.242 -44.688 -11.742 1 92.19 422 LEU A C 1
ATOM 3201 O O . LEU A 1 422 ? -10.273 -43.938 -11.75 1 92.19 422 LEU A O 1
ATOM 3205 N N . MET A 1 423 ? -12.453 -44.344 -11.352 1 93.25 423 MET A N 1
ATOM 3206 C CA . MET A 1 423 ? -12.727 -43 -10.906 1 93.25 423 MET A CA 1
ATOM 3207 C C . MET A 1 423 ? -11.875 -42.625 -9.695 1 93.25 423 MET A C 1
ATOM 3209 O O . MET A 1 423 ? -11.375 -41.5 -9.586 1 93.25 423 MET A O 1
ATOM 3213 N N . ALA A 1 424 ? -11.719 -43.562 -8.852 1 91.62 424 ALA A N 1
ATOM 3214 C CA . ALA A 1 424 ? -10.906 -43.312 -7.656 1 91.62 424 ALA A CA 1
ATOM 3215 C C . ALA A 1 424 ? -9.445 -43.062 -8.023 1 91.62 424 ALA A C 1
ATOM 3217 O O . ALA A 1 424 ? -8.789 -42.219 -7.434 1 91.62 424 ALA A O 1
ATOM 3218 N N . ALA A 1 425 ? -8.977 -43.812 -8.953 1 91.88 425 ALA A N 1
ATOM 3219 C CA . ALA A 1 425 ? -7.602 -43.656 -9.406 1 91.88 425 ALA A CA 1
ATOM 3220 C C . ALA A 1 425 ? -7.398 -42.281 -10.062 1 91.88 425 ALA A C 1
ATOM 3222 O O . ALA A 1 425 ? -6.387 -41.625 -9.836 1 91.88 425 ALA A O 1
ATOM 3223 N N . GLN A 1 426 ? -8.312 -41.938 -10.898 1 94.06 426 GLN A N 1
ATOM 3224 C CA . GLN A 1 426 ? -8.258 -40.625 -11.539 1 94.06 426 GLN A CA 1
ATOM 3225 C C . GLN A 1 426 ? -8.32 -39.5 -10.508 1 94.06 426 GLN A C 1
ATOM 3227 O O . GLN A 1 426 ? -7.555 -38.531 -10.586 1 94.06 426 GLN A O 1
ATOM 3232 N N . ALA A 1 427 ? -9.25 -39.656 -9.602 1 93.81 427 ALA A N 1
ATOM 3233 C CA . ALA A 1 427 ? -9.43 -38.656 -8.562 1 93.81 427 ALA A CA 1
ATOM 3234 C C . ALA A 1 427 ? -8.164 -38.5 -7.738 1 93.81 427 ALA A C 1
ATOM 3236 O O . ALA A 1 427 ? -7.832 -37.375 -7.32 1 93.81 427 ALA A O 1
ATOM 3237 N N . LEU A 1 428 ? -7.508 -39.531 -7.535 1 91.38 428 LEU A N 1
ATOM 3238 C CA . LEU A 1 428 ? -6.258 -39.5 -6.785 1 91.38 428 LEU A CA 1
ATOM 3239 C C . LEU A 1 428 ? -5.203 -38.688 -7.527 1 91.38 428 LEU A C 1
ATOM 3241 O O . LEU A 1 428 ? -4.535 -37.844 -6.93 1 91.38 428 LEU A O 1
ATOM 3245 N N . ASP A 1 429 ? -5.07 -38.875 -8.781 1 93.56 429 ASP A N 1
ATOM 3246 C CA . ASP A 1 429 ? -4.113 -38.125 -9.594 1 93.56 429 ASP A CA 1
ATOM 3247 C C . ASP A 1 429 ? -4.473 -36.625 -9.625 1 93.56 429 ASP A C 1
ATOM 3249 O O . ASP A 1 429 ? -3.592 -35.781 -9.594 1 93.56 429 ASP A O 1
ATOM 3253 N N . ILE A 1 430 ? -5.738 -36.406 -9.734 1 94.62 430 ILE A N 1
ATOM 3254 C CA . ILE A 1 430 ? -6.207 -35.031 -9.836 1 94.62 430 ILE A CA 1
ATOM 3255 C C . ILE A 1 430 ? -5.988 -34.312 -8.508 1 94.62 430 ILE A C 1
ATOM 3257 O O . ILE A 1 430 ? -5.672 -33.125 -8.484 1 94.62 430 ILE A O 1
ATOM 3261 N N . ALA A 1 431 ? -6.066 -35 -7.473 1 90.62 431 ALA A N 1
ATOM 3262 C CA . ALA A 1 431 ? -5.953 -34.406 -6.145 1 90.62 431 ALA A CA 1
ATOM 3263 C C . ALA A 1 431 ? -4.492 -34.156 -5.77 1 90.62 431 ALA A C 1
ATOM 3265 O O . ALA A 1 431 ? -4.172 -33.219 -5.043 1 90.62 431 ALA A O 1
ATOM 3266 N N . ASP A 1 432 ? -3.631 -34.969 -6.27 1 89.06 432 ASP A N 1
ATOM 3267 C CA . ASP A 1 432 ? -2.295 -34.906 -5.684 1 89.06 432 ASP A CA 1
ATOM 3268 C C . ASP A 1 432 ? -1.229 -34.75 -6.766 1 89.06 432 ASP A C 1
ATOM 3270 O O . ASP A 1 432 ? -0.566 -33.719 -6.852 1 89.06 432 ASP A O 1
ATOM 3274 N N . TRP A 1 433 ? -1.146 -35.656 -7.699 1 92.5 433 TRP A N 1
ATOM 3275 C CA . TRP A 1 433 ? -0.111 -35.656 -8.727 1 92.5 433 TRP A CA 1
ATOM 3276 C C . TRP A 1 433 ? -0.264 -34.438 -9.641 1 92.5 433 TRP A C 1
ATOM 3278 O O . TRP A 1 433 ? 0.716 -33.75 -9.945 1 92.5 433 TRP A O 1
ATOM 3288 N N . LEU A 1 434 ? -1.401 -34.156 -10.047 1 96 434 LEU A N 1
ATOM 3289 C CA . LEU A 1 434 ? -1.679 -33.094 -11.008 1 96 434 LEU A CA 1
ATOM 3290 C C . LEU A 1 434 ? -1.257 -31.734 -10.453 1 96 434 LEU A C 1
ATOM 3292 O O . LEU A 1 434 ? -0.454 -31.016 -11.062 1 96 434 LEU A O 1
ATOM 3296 N N . PRO A 1 435 ? -1.732 -31.312 -9.25 1 96.94 435 PRO A N 1
ATOM 3297 C CA . PRO A 1 435 ? -1.373 -29.984 -8.75 1 96.94 435 PRO A CA 1
ATOM 3298 C C . PRO A 1 435 ? 0.064 -29.922 -8.242 1 96.94 435 PRO A C 1
ATOM 3300 O O . PRO A 1 435 ? 0.675 -28.844 -8.25 1 96.94 435 PRO A O 1
ATOM 3303 N N . ASN A 1 436 ? 0.679 -31.031 -7.844 1 96.44 436 ASN A N 1
ATOM 3304 C CA . ASN A 1 436 ? 1.951 -31 -7.133 1 96.44 436 ASN A CA 1
ATOM 3305 C C . ASN A 1 436 ? 3.111 -31.406 -8.031 1 96.44 436 ASN A C 1
ATOM 3307 O O . ASN A 1 436 ? 4.273 -31.328 -7.629 1 96.44 436 ASN A O 1
ATOM 3311 N N . ASP A 1 437 ? 2.793 -31.781 -9.258 1 96.88 437 ASP A N 1
ATOM 3312 C CA . ASP A 1 437 ? 3.842 -32.125 -10.219 1 96.88 437 ASP A CA 1
ATOM 3313 C C . ASP A 1 437 ? 3.584 -31.469 -11.57 1 96.88 437 ASP A C 1
ATOM 3315 O O . ASP A 1 437 ? 4.199 -30.453 -11.898 1 96.88 437 ASP A O 1
ATOM 3319 N N . LEU A 1 438 ? 2.564 -31.891 -12.242 1 97 438 LEU A N 1
ATOM 3320 C CA . LEU A 1 438 ? 2.334 -31.484 -13.617 1 97 438 LEU A CA 1
ATOM 3321 C C . LEU A 1 438 ? 2.055 -29.984 -13.703 1 97 438 LEU A C 1
ATOM 3323 O O . LEU A 1 438 ? 2.699 -29.266 -14.469 1 97 438 LEU A O 1
ATOM 3327 N N . LEU A 1 439 ? 1.066 -29.547 -12.906 1 98.12 439 LEU A N 1
ATOM 3328 C CA . LEU A 1 439 ? 0.69 -28.141 -12.961 1 98.12 439 LEU A CA 1
ATOM 3329 C C . LEU A 1 439 ? 1.765 -27.266 -12.32 1 98.12 439 LEU A C 1
ATOM 3331 O O . LEU A 1 439 ? 1.991 -26.141 -12.758 1 98.12 439 LEU A O 1
ATOM 3335 N N . LEU A 1 440 ? 2.377 -27.766 -11.305 1 97.94 440 LEU A N 1
ATOM 3336 C CA . LEU A 1 440 ? 3.482 -27.047 -10.672 1 97.94 440 LEU A CA 1
ATOM 3337 C C . LEU A 1 440 ? 4.633 -26.844 -11.656 1 97.94 440 LEU A C 1
ATOM 3339 O O . LEU A 1 440 ? 5.176 -25.75 -11.766 1 97.94 440 LEU A O 1
ATOM 3343 N N . LYS A 1 441 ? 4.973 -27.891 -12.328 1 97.5 441 LYS A N 1
ATOM 3344 C CA . LYS A 1 441 ? 6.004 -27.844 -13.359 1 97.5 441 LYS A CA 1
ATOM 3345 C C . LYS A 1 441 ? 5.66 -26.797 -14.43 1 97.5 441 LYS A C 1
ATOM 3347 O O . LYS A 1 441 ? 6.508 -26 -14.82 1 97.5 441 LYS A O 1
ATOM 3352 N N . LEU A 1 442 ? 4.477 -26.891 -14.852 1 97.38 442 LEU A N 1
ATOM 3353 C CA . LEU A 1 442 ? 4.035 -25.969 -15.891 1 97.38 442 LEU A CA 1
ATOM 3354 C C . LEU A 1 442 ? 4.141 -24.516 -15.406 1 97.38 442 LEU A C 1
ATOM 3356 O O . LEU A 1 442 ? 4.672 -23.656 -16.125 1 97.38 442 LEU A O 1
ATOM 3360 N N . ASP A 1 443 ? 3.689 -24.281 -14.234 1 97.44 443 ASP A N 1
ATOM 3361 C CA . ASP A 1 443 ? 3.705 -22.938 -13.664 1 97.44 443 ASP A CA 1
ATOM 3362 C C . ASP A 1 443 ? 5.137 -22.438 -13.5 1 97.44 443 ASP A C 1
ATOM 3364 O O . ASP A 1 443 ? 5.465 -21.328 -13.938 1 97.44 443 ASP A O 1
ATOM 3368 N N . ARG A 1 444 ? 5.973 -23.203 -12.922 1 97.88 444 ARG A N 1
ATOM 3369 C CA . ARG A 1 444 ? 7.32 -22.766 -12.578 1 97.88 444 ARG A CA 1
ATOM 3370 C C . ARG A 1 444 ? 8.156 -22.547 -13.828 1 97.88 444 ARG A C 1
ATOM 3372 O O . ARG A 1 444 ? 8.844 -21.516 -13.953 1 97.88 444 ARG A O 1
ATOM 3379 N N . CYS A 1 445 ? 8.109 -23.469 -14.734 1 97.62 445 CYS A N 1
ATOM 3380 C CA . CYS A 1 445 ? 8.922 -23.375 -15.945 1 97.62 445 CYS A CA 1
ATOM 3381 C C . CYS A 1 445 ? 8.461 -22.203 -16.812 1 97.62 445 CYS A C 1
ATOM 3383 O O . CYS A 1 445 ? 9.289 -21.469 -17.359 1 97.62 445 CYS A O 1
ATOM 3385 N N . LEU A 1 446 ? 7.199 -22.062 -16.906 1 97.56 446 LEU A N 1
ATOM 3386 C CA . LEU A 1 446 ? 6.676 -20.969 -17.719 1 97.56 446 LEU A CA 1
ATOM 3387 C C . LEU A 1 446 ? 6.934 -19.625 -17.047 1 97.56 446 LEU A C 1
ATOM 3389 O O . LEU A 1 446 ? 7.398 -18.688 -17.688 1 97.56 446 LEU A O 1
ATOM 3393 N N . MET A 1 447 ? 6.719 -19.547 -15.734 1 96.56 447 MET A N 1
ATOM 3394 C CA . MET A 1 447 ? 6.836 -18.281 -15.031 1 96.56 447 MET A CA 1
ATOM 3395 C C . MET A 1 447 ? 8.297 -17.875 -14.875 1 96.56 447 MET A C 1
ATOM 3397 O O . MET A 1 447 ? 8.602 -16.703 -14.68 1 96.56 447 MET A O 1
ATOM 3401 N N . ALA A 1 448 ? 9.18 -18.812 -14.984 1 96.06 448 ALA A N 1
ATOM 3402 C CA . ALA A 1 448 ? 10.602 -18.469 -15.008 1 96.06 448 ALA A CA 1
ATOM 3403 C C . ALA A 1 448 ? 10.922 -17.547 -16.172 1 96.06 448 ALA A C 1
ATOM 3405 O O . ALA A 1 448 ? 11.93 -16.828 -16.141 1 96.06 448 ALA A O 1
ATOM 3406 N N . HIS A 1 449 ? 10.062 -17.547 -17.188 1 95.5 449 HIS A N 1
ATOM 3407 C CA . HIS A 1 449 ? 10.305 -16.75 -18.375 1 95.5 449 HIS A CA 1
ATOM 3408 C C . HIS A 1 449 ? 9.188 -15.742 -18.609 1 95.5 449 HIS A C 1
ATOM 3410 O O . HIS A 1 449 ? 9.086 -15.141 -19.688 1 95.5 449 HIS A O 1
ATOM 3416 N N . GLY A 1 450 ? 8.305 -15.648 -17.641 1 94 450 GLY A N 1
ATOM 3417 C CA . GLY A 1 450 ? 7.211 -14.695 -17.75 1 94 450 GLY A CA 1
ATOM 3418 C C . GLY A 1 450 ? 6.18 -15.086 -18.797 1 94 450 GLY A C 1
ATOM 3419 O O . GLY A 1 450 ? 5.691 -14.234 -19.547 1 94 450 GLY A O 1
ATOM 3420 N N . VAL A 1 451 ? 5.883 -16.344 -18.875 1 96 451 VAL A N 1
ATOM 3421 C CA . VAL A 1 451 ? 4.86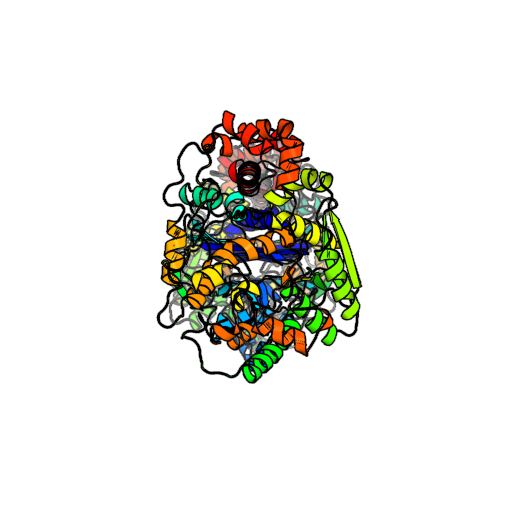3 -16.844 -19.781 1 96 451 VAL A CA 1
ATOM 3422 C C . VAL A 1 451 ? 3.729 -17.484 -18.984 1 96 451 VAL A C 1
ATOM 3424 O O . VAL A 1 451 ? 3.973 -18.203 -18.016 1 96 451 VAL A O 1
ATOM 3427 N N . GLU A 1 452 ? 2.518 -17.188 -19.406 1 97 452 GLU A N 1
ATOM 3428 C CA . GLU A 1 452 ? 1.355 -17.75 -18.734 1 97 452 GLU A CA 1
ATOM 3429 C C . GLU A 1 452 ? 0.863 -19.016 -19.438 1 97 452 GLU A C 1
ATOM 3431 O O . GLU A 1 452 ? 0.661 -19.016 -20.656 1 97 452 GLU A O 1
ATOM 3436 N N . GLY A 1 453 ? 0.695 -20.047 -18.656 1 97.75 453 GLY A N 1
ATOM 3437 C CA . GLY A 1 453 ? 0.145 -21.297 -19.188 1 97.75 453 GLY A CA 1
ATOM 3438 C C . GLY A 1 453 ? -1.32 -21.484 -18.844 1 97.75 453 GLY A C 1
ATOM 3439 O O . GLY A 1 453 ? -1.728 -21.297 -17.703 1 97.75 453 GLY A O 1
ATOM 3440 N N . ARG A 1 454 ? -2.117 -21.859 -19.875 1 98.12 454 ARG A N 1
ATOM 3441 C CA . ARG A 1 454 ? -3.539 -22.125 -19.688 1 98.12 454 ARG A CA 1
ATOM 3442 C C . ARG A 1 454 ? -3.893 -23.531 -20.109 1 98.12 454 ARG A C 1
ATOM 3444 O O . ARG A 1 454 ? -3.35 -24.047 -21.094 1 98.12 454 ARG A O 1
ATOM 3451 N N . VAL A 1 455 ? -4.832 -24.219 -19.344 1 98.56 455 VAL A N 1
ATOM 3452 C CA . VAL A 1 455 ? -5.094 -25.641 -19.516 1 98.56 455 VAL A CA 1
ATOM 3453 C C . VAL A 1 455 ? -6.594 -25.875 -19.688 1 98.56 455 VAL A C 1
ATOM 3455 O O . VAL A 1 455 ? -7.27 -26.281 -18.734 1 98.56 455 VAL A O 1
ATOM 3458 N N . PRO A 1 456 ? -7.066 -25.922 -20.891 1 98.31 456 PRO A N 1
ATOM 3459 C CA . PRO A 1 456 ? -8.508 -25.953 -21.125 1 98.31 456 PRO A CA 1
ATOM 3460 C C . PRO A 1 456 ? -9.156 -27.266 -20.656 1 98.31 456 PRO A C 1
ATOM 3462 O O . PRO A 1 456 ? -10.344 -27.281 -20.328 1 98.31 456 PRO A O 1
ATOM 3465 N N . PHE A 1 457 ? -8.477 -28.359 -20.594 1 98.31 457 PHE A N 1
ATOM 3466 C CA . PHE A 1 457 ? -9.039 -29.625 -20.141 1 98.31 457 PHE A CA 1
ATOM 3467 C C . PHE A 1 457 ? -9.461 -29.547 -18.672 1 98.31 457 PHE A C 1
ATOM 3469 O O . PHE A 1 457 ? -10.312 -30.312 -18.219 1 98.31 457 PHE A O 1
ATOM 3476 N N . LEU A 1 458 ? -8.852 -28.688 -17.969 1 98.19 458 LEU A N 1
ATOM 3477 C CA . LEU A 1 458 ? -9.172 -28.516 -16.562 1 98.19 458 LEU A CA 1
ATOM 3478 C C . LEU A 1 458 ? -10.125 -27.344 -16.359 1 98.19 458 LEU A C 1
ATOM 3480 O O . LEU A 1 458 ? -9.867 -26.453 -15.547 1 98.19 458 LEU A O 1
ATOM 3484 N N . ASP A 1 459 ? -11.102 -27.344 -17.109 1 97.5 459 ASP A N 1
ATOM 3485 C CA . ASP A 1 459 ? -12.203 -26.406 -17.031 1 97.5 459 ASP A CA 1
ATOM 3486 C C . ASP A 1 459 ? -13.445 -27.047 -16.422 1 97.5 459 ASP A C 1
ATOM 3488 O O . ASP A 1 459 ? -13.711 -28.219 -16.656 1 97.5 459 ASP A O 1
ATOM 3492 N N . ARG A 1 460 ? -14.164 -26.25 -15.75 1 95.06 460 ARG A N 1
ATOM 3493 C CA . ARG A 1 460 ? -15.352 -26.734 -15.055 1 95.06 460 ARG A CA 1
ATOM 3494 C C . ARG A 1 460 ? -16.344 -27.344 -16.031 1 95.06 460 ARG A C 1
ATOM 3496 O O . ARG A 1 460 ? -16.953 -28.375 -15.75 1 95.06 460 ARG A O 1
ATOM 3503 N N . ALA A 1 461 ? -16.5 -26.703 -17.094 1 95.62 461 ALA A N 1
ATOM 3504 C CA . ALA A 1 461 ? -17.453 -27.203 -18.078 1 95.62 461 ALA A CA 1
ATOM 3505 C C . ALA A 1 461 ? -17.016 -28.562 -18.625 1 95.62 461 ALA A C 1
ATOM 3507 O O . ALA A 1 461 ? -17.859 -29.438 -18.875 1 95.62 461 ALA A O 1
ATOM 3508 N N . VAL A 1 462 ? -15.781 -28.766 -18.812 1 98 462 VAL A N 1
ATOM 3509 C CA . VAL A 1 462 ? -15.25 -30.031 -19.328 1 98 462 VAL A CA 1
ATOM 3510 C C . VAL A 1 462 ? -15.391 -31.109 -18.25 1 98 462 VAL A C 1
ATOM 3512 O O . VAL A 1 462 ? -15.773 -32.25 -18.562 1 98 462 VAL A O 1
ATOM 3515 N N . THR A 1 463 ? -15.109 -30.812 -17.062 1 96.44 463 THR A N 1
ATOM 3516 C CA . THR A 1 463 ? -15.227 -31.75 -15.945 1 96.44 463 THR A CA 1
ATOM 3517 C C . THR A 1 463 ? -16.672 -32.219 -15.773 1 96.44 463 THR A C 1
ATOM 3519 O O . THR A 1 463 ? -16.938 -33.406 -15.594 1 96.44 463 THR A O 1
ATOM 3522 N N . GLU A 1 464 ? -17.547 -31.281 -15.852 1 94.44 464 GLU A N 1
ATOM 3523 C CA . GLU A 1 464 ? -18.969 -31.609 -15.734 1 94.44 464 GLU A CA 1
ATOM 3524 C C . GLU A 1 464 ? -19.422 -32.531 -16.859 1 94.44 464 GLU A C 1
ATOM 3526 O O . GLU A 1 464 ? -20.266 -33.406 -16.656 1 94.44 464 GLU A O 1
ATOM 3531 N N . ALA A 1 465 ? -18.828 -32.344 -17.922 1 96.56 465 ALA A N 1
ATOM 3532 C CA . ALA A 1 465 ? -19.234 -33.094 -19.109 1 96.56 465 ALA A CA 1
ATOM 3533 C C . ALA A 1 465 ? -18.672 -34.531 -19.078 1 96.56 465 ALA A C 1
ATOM 3535 O O . ALA A 1 465 ? -19.281 -35.438 -19.609 1 96.56 465 ALA A O 1
ATOM 3536 N N . CYS A 1 466 ? -17.562 -34.781 -18.375 1 97.12 466 CYS A N 1
ATOM 3537 C CA . CYS A 1 466 ? -16.828 -36 -18.625 1 97.12 466 CYS A CA 1
ATOM 3538 C C . CYS A 1 466 ? -16.719 -36.844 -17.344 1 97.12 466 CYS A C 1
ATOM 3540 O O . CYS A 1 466 ? -16.5 -38.062 -17.406 1 97.12 466 CYS A O 1
ATOM 3542 N N . TRP A 1 467 ? -16.812 -36.312 -16.172 1 95.88 467 TRP A N 1
ATOM 3543 C CA . TRP A 1 467 ? -16.391 -36.969 -14.938 1 95.88 467 TRP A CA 1
ATOM 3544 C C . TRP A 1 467 ? -17.281 -38.156 -14.641 1 95.88 467 TRP A C 1
ATOM 3546 O O . TRP A 1 467 ? -16.797 -39.219 -14.289 1 95.88 467 TRP A O 1
ATOM 3556 N N . ARG A 1 468 ? -18.562 -38.031 -14.867 1 94.75 468 ARG A N 1
ATOM 3557 C CA . ARG A 1 468 ? -19.5 -39.094 -14.453 1 94.75 468 ARG A CA 1
ATOM 3558 C C . ARG A 1 468 ? -19.828 -40 -15.617 1 94.75 468 ARG A C 1
ATOM 3560 O O . ARG A 1 468 ? -20.844 -40.719 -15.578 1 94.75 468 ARG A O 1
ATOM 3567 N N . LEU A 1 469 ? -19 -40.031 -16.578 1 97.19 469 LEU A N 1
ATOM 3568 C CA . LEU A 1 469 ? -19.156 -40.969 -17.672 1 97.19 469 LEU A CA 1
ATOM 3569 C C . LEU A 1 469 ? -18.875 -42.406 -17.188 1 97.19 469 LEU A C 1
ATOM 3571 O O . LEU A 1 469 ? -18.031 -42.625 -16.328 1 97.19 469 LEU A O 1
ATOM 3575 N N . PRO A 1 470 ? -19.531 -43.375 -17.828 1 94.75 470 PRO A N 1
ATOM 3576 C CA . PRO A 1 470 ? -19.172 -44.781 -17.531 1 94.75 470 PRO A CA 1
ATOM 3577 C C . PRO A 1 470 ? -17.719 -45.094 -17.875 1 94.75 470 PRO A C 1
ATOM 3579 O O . PRO A 1 470 ? -17.188 -44.594 -18.859 1 94.75 470 PRO A O 1
ATOM 3582 N N . ASP A 1 471 ? -17.172 -46.094 -17.109 1 94.38 471 ASP A N 1
ATOM 3583 C CA . ASP A 1 471 ? -15.773 -46.469 -17.312 1 94.38 471 ASP A CA 1
ATOM 3584 C C . ASP A 1 471 ? -15.516 -46.875 -18.75 1 94.38 471 ASP A C 1
ATOM 3586 O O . ASP A 1 471 ? -14.453 -46.594 -19.312 1 94.38 471 ASP A O 1
ATOM 3590 N N . GLY A 1 472 ? -16.469 -47.5 -19.266 1 93.94 472 GLY A N 1
ATOM 3591 C CA . GLY A 1 472 ? -16.328 -48 -20.625 1 93.94 472 GLY A CA 1
ATOM 3592 C C . GLY A 1 472 ? -16.203 -46.906 -21.656 1 93.94 472 GLY A C 1
ATOM 3593 O O . GLY A 1 472 ? -15.758 -47.125 -22.781 1 93.94 472 GLY A O 1
ATOM 3594 N N . LEU A 1 473 ? -16.594 -45.688 -21.391 1 95 473 LEU A N 1
ATOM 3595 C CA . LEU A 1 473 ? -16.469 -44.562 -22.312 1 95 473 LEU A CA 1
ATOM 3596 C C . LEU A 1 473 ? -15.141 -43.844 -22.109 1 95 473 LEU A C 1
ATOM 3598 O O . LEU A 1 473 ? -14.773 -43 -22.906 1 95 473 LEU A O 1
ATOM 3602 N N . LYS A 1 474 ? -14.461 -44.25 -21.094 1 96.06 474 LYS A N 1
ATOM 3603 C CA . LYS A 1 474 ? -13.133 -43.688 -20.875 1 96.06 474 LYS A CA 1
ATOM 3604 C C . LYS A 1 474 ? -12.039 -44.656 -21.297 1 96.06 474 LYS A C 1
ATOM 3606 O O . LYS A 1 474 ? -11.023 -44.25 -21.859 1 96.06 474 LYS A O 1
ATOM 3611 N N . VAL A 1 475 ? -12.297 -45.906 -20.906 1 94.44 475 VAL A N 1
ATOM 3612 C CA . VAL A 1 475 ? -11.344 -46.969 -21.234 1 94.44 475 VAL A CA 1
ATOM 3613 C C . VAL A 1 475 ? -12.07 -48.125 -21.922 1 94.44 475 VAL A C 1
ATOM 3615 O O . VAL A 1 475 ? -13.086 -48.625 -21.422 1 94.44 475 VAL A O 1
ATOM 3618 N N . ARG A 1 476 ? -11.555 -48.5 -22.938 1 90.31 476 ARG A N 1
ATOM 3619 C CA . ARG A 1 476 ? -12.055 -49.688 -23.625 1 90.31 476 ARG A CA 1
ATOM 3620 C C . ARG A 1 476 ? -10.914 -50.594 -24.016 1 90.31 476 ARG A C 1
ATOM 3622 O O . ARG A 1 476 ? -10.039 -50.219 -24.797 1 90.31 476 ARG A O 1
ATOM 3629 N N . ARG A 1 477 ? -11.023 -51.844 -23.391 1 82.81 477 ARG A N 1
ATOM 3630 C CA . ARG A 1 477 ? -9.938 -52.781 -23.562 1 82.81 477 ARG A CA 1
ATOM 3631 C C . ARG A 1 477 ? -8.609 -52.188 -23.094 1 82.81 477 ARG A C 1
ATOM 3633 O O . ARG A 1 477 ? -8.508 -51.719 -21.969 1 82.81 477 ARG A O 1
ATOM 3640 N N . GLU A 1 478 ? -7.707 -51.969 -23.984 1 82.81 478 GLU A N 1
ATOM 3641 C CA . GLU A 1 478 ? -6.402 -51.469 -23.562 1 82.81 478 GLU A CA 1
ATOM 3642 C C . GLU A 1 478 ? -6.172 -50.031 -24.047 1 82.81 478 GLU A C 1
ATOM 3644 O O . GLU A 1 478 ? -5.047 -49.531 -24.016 1 82.81 478 GLU A O 1
ATOM 3649 N N . THR A 1 479 ? -7.316 -49.469 -24.391 1 89.19 479 THR A N 1
ATOM 3650 C CA . THR A 1 479 ? -7.176 -48.125 -24.938 1 89.19 479 THR A CA 1
ATOM 3651 C C . THR A 1 479 ? -7.789 -47.094 -24 1 89.19 479 THR A C 1
ATOM 3653 O O . THR A 1 479 ? -8.977 -47.188 -23.672 1 89.19 479 THR A O 1
ATOM 3656 N N . GLY A 1 480 ? -6.988 -46.156 -23.562 1 92.25 480 GLY A N 1
ATOM 3657 C CA . GLY A 1 480 ? -7.461 -45.062 -22.734 1 92.25 480 GLY A CA 1
ATOM 3658 C C . GLY A 1 480 ? -7.984 -43.875 -23.547 1 92.25 480 GLY A C 1
ATOM 3659 O O . GLY A 1 480 ? -7.832 -43.844 -24.766 1 92.25 480 GLY A O 1
ATOM 3660 N N . LYS A 1 481 ? -8.75 -43 -22.938 1 96.06 481 LYS A N 1
ATOM 3661 C CA . LYS A 1 481 ? -9.32 -41.781 -23.531 1 96.06 481 LYS A CA 1
ATOM 3662 C C . LYS A 1 481 ? -10.195 -42.156 -24.734 1 96.06 481 LYS A C 1
ATOM 3664 O O . LYS A 1 481 ? -10.109 -41.5 -25.781 1 96.06 481 LYS A O 1
ATOM 3669 N N . TRP A 1 482 ? -10.953 -43.094 -24.516 1 95.5 482 TRP A N 1
ATOM 3670 C CA . TRP A 1 482 ? -11.781 -43.594 -25.594 1 95.5 482 TRP A CA 1
ATOM 3671 C C . TRP A 1 482 ? -12.688 -42.531 -26.156 1 95.5 482 TRP A C 1
ATOM 3673 O O . TRP A 1 482 ? -12.766 -42.344 -27.375 1 95.5 482 TRP A O 1
ATOM 3683 N N . LEU A 1 483 ? -13.344 -41.812 -25.344 1 96.69 483 LEU A N 1
ATOM 3684 C CA . LEU A 1 483 ? -14.281 -40.781 -25.75 1 96.69 483 LEU A CA 1
ATOM 3685 C C . LEU A 1 483 ? -13.57 -39.719 -26.578 1 96.69 483 LEU A C 1
ATOM 3687 O O . LEU A 1 483 ? -14.102 -39.25 -27.594 1 96.69 483 LEU A O 1
ATOM 3691 N N . LEU A 1 484 ? -12.422 -39.25 -26.109 1 96.88 484 LEU A N 1
ATOM 3692 C CA . LEU A 1 484 ? -11.656 -38.219 -26.812 1 96.88 484 LEU A CA 1
ATOM 3693 C C . LEU A 1 484 ? -11.227 -38.719 -28.188 1 96.88 484 LEU A C 1
ATOM 3695 O O . LEU A 1 484 ? -11.297 -37.969 -29.156 1 96.88 484 LEU A O 1
ATOM 3699 N N . ARG A 1 485 ? -10.82 -39.938 -28.203 1 96.44 485 ARG A N 1
ATOM 3700 C CA . ARG A 1 485 ? -10.398 -40.5 -29.469 1 96.44 485 ARG A CA 1
ATOM 3701 C C . ARG A 1 485 ? -11.57 -40.594 -30.453 1 96.44 485 ARG A C 1
ATOM 3703 O O . ARG A 1 485 ? -11.398 -40.312 -31.641 1 96.44 485 ARG A O 1
ATOM 3710 N N . GLN A 1 486 ? -12.695 -40.969 -29.922 1 96.5 486 GLN A N 1
ATOM 3711 C CA . GLN A 1 486 ? -13.891 -41.031 -30.75 1 96.5 486 GLN A CA 1
ATOM 3712 C C . GLN A 1 486 ? -14.266 -39.656 -31.266 1 96.5 486 GLN A C 1
ATOM 3714 O O . GLN A 1 486 ? -14.617 -39.469 -32.438 1 96.5 486 GLN A O 1
ATOM 3719 N N . TRP A 1 487 ? -14.203 -38.719 -30.422 1 97.44 487 TRP A N 1
ATOM 3720 C CA . TRP A 1 487 ? -14.508 -37.344 -30.797 1 97.44 487 TRP A CA 1
ATOM 3721 C C . TRP A 1 487 ? -13.555 -36.844 -31.875 1 97.44 487 TRP A C 1
ATOM 3723 O O . TRP A 1 487 ? -13.977 -36.188 -32.844 1 97.44 487 TRP A O 1
ATOM 3733 N N . LEU A 1 488 ? -12.32 -37.125 -31.781 1 96.75 488 LEU A N 1
ATOM 3734 C CA . LEU A 1 488 ? -11.312 -36.719 -32.75 1 96.75 488 LEU A CA 1
ATOM 3735 C C . LEU A 1 488 ? -11.516 -37.438 -34.062 1 96.75 488 LEU A C 1
ATOM 3737 O O . LEU A 1 488 ? -11.312 -36.875 -35.156 1 96.75 488 LEU A O 1
ATOM 3741 N N . ALA A 1 489 ? -11.875 -38.656 -33.906 1 96.12 489 ALA A N 1
ATOM 3742 C CA . ALA A 1 489 ? -12.125 -39.438 -35.125 1 96.12 489 ALA A CA 1
ATOM 3743 C C . ALA A 1 489 ? -13.234 -38.812 -35.969 1 96.12 489 ALA A C 1
ATOM 3745 O O . ALA A 1 489 ? -13.203 -38.844 -37.188 1 96.12 489 ALA A O 1
ATOM 3746 N N . GLN A 1 490 ? -14.102 -38.219 -35.375 1 96.12 490 GLN A N 1
ATOM 3747 C CA . GLN A 1 490 ? -15.242 -37.625 -36.031 1 96.12 490 GLN A CA 1
ATOM 3748 C C . GLN A 1 490 ? -14.906 -36.219 -36.5 1 96.12 490 GLN A C 1
ATOM 3750 O O . GLN A 1 490 ? -15.344 -35.781 -37.594 1 96.12 490 GLN A O 1
ATOM 3755 N N . ASN A 1 491 ? -14.125 -35.469 -35.781 1 94.88 491 ASN A N 1
ATOM 3756 C CA . ASN A 1 491 ? -13.992 -34.031 -36 1 94.88 491 ASN A CA 1
ATOM 3757 C C . ASN A 1 491 ? -12.625 -33.688 -36.594 1 94.88 491 ASN A C 1
ATOM 3759 O O . ASN A 1 491 ? -12.469 -32.656 -37.25 1 94.88 491 ASN A O 1
ATOM 3763 N N . PHE A 1 492 ? -11.734 -34.531 -36.344 1 96.38 492 PHE A N 1
ATOM 3764 C CA . PHE A 1 492 ? -10.367 -34.281 -36.781 1 96.38 492 PHE A CA 1
ATOM 3765 C C . PHE A 1 492 ? -9.641 -35.594 -37.094 1 96.38 492 PHE A C 1
ATOM 3767 O O . PHE A 1 492 ? -8.578 -35.844 -36.531 1 96.38 492 PHE A O 1
ATOM 3774 N N . PRO A 1 493 ? -10.07 -36.281 -37.906 1 94.38 493 PRO A N 1
ATOM 3775 C CA . PRO A 1 493 ? -9.508 -37.625 -38.188 1 94.38 493 PRO A CA 1
ATOM 3776 C C . PRO A 1 493 ? -8.047 -37.562 -38.625 1 94.38 493 PRO A C 1
ATOM 3778 O O . PRO A 1 493 ? -7.305 -38.531 -38.438 1 94.38 493 PRO A O 1
ATOM 3781 N N . ALA A 1 494 ? -7.633 -36.469 -39.125 1 91.5 494 ALA A N 1
ATOM 3782 C CA . ALA A 1 494 ? -6.262 -36.312 -39.594 1 91.5 494 ALA A CA 1
ATOM 3783 C C . ALA A 1 494 ? -5.266 -36.469 -38.438 1 91.5 494 ALA A C 1
ATOM 3785 O O . ALA A 1 494 ? -4.082 -36.719 -38.656 1 91.5 494 ALA A O 1
ATOM 3786 N N . SER A 1 495 ? -5.738 -36.312 -37.25 1 91.25 495 SER A N 1
ATOM 3787 C CA . SER A 1 495 ? -4.859 -36.438 -36.094 1 91.25 495 SER A CA 1
ATOM 3788 C C . SER A 1 495 ? -4.578 -37.906 -35.812 1 91.25 495 SER A C 1
ATOM 3790 O O . SER A 1 495 ? -3.764 -38.25 -34.938 1 91.25 495 SER A O 1
ATOM 3792 N N . GLN A 1 496 ? -5.238 -38.812 -36.406 1 91.88 496 GLN A N 1
ATOM 3793 C CA . GLN A 1 496 ? -5.059 -40.25 -36.219 1 91.88 496 GLN A CA 1
ATOM 3794 C C . GLN A 1 496 ? -5.145 -40.625 -34.719 1 91.88 496 GLN A C 1
ATOM 3796 O O . GLN A 1 496 ? -4.211 -41.188 -34.188 1 91.88 496 GLN A O 1
ATOM 3801 N N . PRO A 1 497 ? -6.27 -40.438 -34.188 1 92.44 497 PRO A N 1
ATOM 3802 C CA . PRO A 1 497 ? -6.379 -40.531 -32.719 1 92.44 497 PRO A CA 1
ATOM 3803 C C . PRO A 1 497 ? -6.168 -41.969 -32.219 1 92.44 497 PRO A C 1
ATOM 3805 O O . PRO A 1 497 ? -5.895 -42.156 -31.016 1 92.44 497 PRO A O 1
ATOM 3808 N N . PHE A 1 498 ? -6.246 -42.938 -33 1 91.5 498 PHE A N 1
ATOM 3809 C CA . PHE A 1 498 ? -6.113 -44.312 -32.531 1 91.5 498 PHE A CA 1
ATOM 3810 C C . PHE A 1 498 ? -4.746 -44.906 -32.906 1 91.5 498 PHE A C 1
ATOM 3812 O O . PHE A 1 498 ? -4.473 -46.062 -32.656 1 91.5 498 PHE A O 1
ATOM 3819 N N . ALA A 1 499 ? -4.004 -44.062 -33.438 1 82.31 499 ALA A N 1
ATOM 3820 C CA . ALA A 1 499 ? -2.652 -44.5 -33.75 1 82.31 499 ALA A CA 1
ATOM 3821 C C . ALA A 1 499 ? -1.821 -44.719 -32.5 1 82.31 499 ALA A C 1
ATOM 3823 O O . ALA A 1 499 ? -2.084 -44.094 -31.469 1 82.31 499 ALA A O 1
ATOM 3824 N N . LYS A 1 500 ? -0.932 -45.625 -32.625 1 72.5 500 LYS A N 1
ATOM 3825 C CA . LYS A 1 500 ? -0.072 -45.906 -31.484 1 72.5 500 LYS A CA 1
ATOM 3826 C C . LYS A 1 500 ? 0.78 -44.719 -31.125 1 72.5 500 LYS A C 1
ATOM 3828 O O . LYS A 1 500 ? 1.329 -44.031 -32 1 72.5 500 LYS A O 1
ATOM 3833 N N . LYS A 1 501 ? 0.632 -44.344 -29.797 1 65.19 501 LYS A N 1
ATOM 3834 C CA . LYS A 1 501 ? 1.367 -43.156 -29.328 1 65.19 501 LYS A CA 1
ATOM 3835 C C . LYS A 1 501 ? 2.873 -43.375 -29.453 1 65.19 501 LYS A C 1
ATOM 3837 O O . LYS A 1 501 ? 3.396 -44.438 -29.094 1 65.19 501 LYS A O 1
ATOM 3842 N N . LYS A 1 502 ? 3.453 -42.469 -30.297 1 57.28 502 LYS A N 1
ATOM 3843 C CA . LYS A 1 502 ? 4.914 -42.469 -30.297 1 57.28 502 LYS A CA 1
ATOM 3844 C C . LYS A 1 502 ? 5.465 -41.625 -29.156 1 57.28 502 LYS A C 1
ATOM 3846 O O . LYS A 1 502 ? 4.941 -40.531 -28.859 1 57.28 502 LYS A O 1
ATOM 3851 N N . GLY A 1 503 ? 5.852 -42.156 -28.047 1 54.25 503 GLY A N 1
ATOM 3852 C CA . GLY A 1 503 ? 6.25 -41.562 -26.781 1 54.25 503 GLY A CA 1
ATOM 3853 C C . GLY A 1 503 ? 7.25 -40.438 -26.938 1 54.25 503 GLY A C 1
ATOM 3854 O O . GLY A 1 503 ? 8.016 -40.406 -27.906 1 54.25 503 GLY A O 1
ATOM 3855 N N . PHE A 1 504 ? 6.969 -39.156 -26.406 1 58.81 504 PHE A N 1
ATOM 3856 C CA . PHE A 1 504 ? 7.934 -38.062 -26.234 1 58.81 504 PHE A CA 1
ATOM 3857 C C . PHE A 1 504 ? 8.867 -38.375 -25.062 1 58.81 504 PHE A C 1
ATOM 3859 O O . PHE A 1 504 ? 8.414 -38.5 -23.922 1 58.81 504 PHE A O 1
ATOM 3866 N N . THR A 1 505 ? 10.141 -38.906 -25.375 1 65.88 505 THR A N 1
ATOM 3867 C CA . THR A 1 505 ? 11.008 -39.156 -24.234 1 65.88 505 THR A CA 1
ATOM 3868 C C . THR A 1 505 ? 12.258 -38.281 -24.297 1 65.88 505 THR A C 1
ATOM 3870 O O . THR A 1 505 ? 12.883 -38.156 -25.344 1 65.88 505 THR A O 1
ATOM 3873 N N . VAL A 1 506 ? 12.461 -37.594 -23.203 1 79.12 506 VAL A N 1
ATOM 3874 C CA . VAL A 1 506 ? 13.727 -36.875 -23 1 79.12 506 VAL A CA 1
ATOM 3875 C C . VAL A 1 506 ? 14.836 -37.906 -22.75 1 79.12 506 VAL A C 1
ATOM 3877 O O . VAL A 1 506 ? 14.758 -38.688 -21.812 1 79.12 506 VAL A O 1
ATOM 3880 N N . PRO A 1 507 ? 15.773 -37.875 -23.562 1 87.94 507 PRO A N 1
ATOM 3881 C CA . PRO A 1 507 ? 16.828 -38.875 -23.375 1 87.94 507 PRO A CA 1
ATOM 3882 C C . PRO A 1 507 ? 17.766 -38.531 -22.234 1 87.94 507 PRO A C 1
ATOM 3884 O O . PRO A 1 507 ? 19 -38.656 -22.391 1 87.94 507 PRO A O 1
ATOM 3887 N N . MET A 1 508 ? 17.281 -38.281 -21.156 1 90.12 508 MET A N 1
ATOM 3888 C CA . MET A 1 508 ? 18.062 -37.812 -20 1 90.12 508 MET A CA 1
ATOM 3889 C C . MET A 1 508 ? 18.953 -38.938 -19.484 1 90.12 508 MET A C 1
ATOM 3891 O O . MET A 1 508 ? 20.125 -38.688 -19.188 1 90.12 508 MET A O 1
ATOM 3895 N N . GLY A 1 509 ? 18.375 -40.094 -19.422 1 91.62 509 GLY A N 1
ATOM 3896 C CA . GLY A 1 509 ? 19.172 -41.25 -18.969 1 91.62 509 GLY A CA 1
ATOM 3897 C C . GLY A 1 509 ? 20.406 -41.469 -19.797 1 91.62 509 GLY A C 1
ATOM 3898 O O . GLY A 1 509 ? 21.5 -41.688 -19.266 1 91.62 509 GLY A O 1
ATOM 3899 N N . ALA A 1 510 ? 20.25 -41.406 -21.062 1 91.31 510 ALA A N 1
ATOM 3900 C CA . ALA A 1 510 ? 21.359 -41.625 -21.984 1 91.31 510 ALA A CA 1
ATOM 3901 C C . ALA A 1 510 ? 22.406 -40.531 -21.844 1 91.31 510 ALA A C 1
ATOM 3903 O O . ALA A 1 510 ? 23.609 -40.781 -21.906 1 91.31 510 ALA A O 1
ATOM 3904 N N . TRP A 1 511 ? 22.016 -39.344 -21.719 1 92.81 511 TRP A N 1
ATOM 3905 C CA . TRP A 1 511 ? 22.938 -38.219 -21.547 1 92.81 511 TRP A CA 1
ATOM 3906 C C . TRP A 1 511 ? 23.703 -38.344 -20.25 1 92.81 511 TRP A C 1
ATOM 3908 O O . TRP A 1 511 ? 24.906 -38.062 -20.203 1 92.81 511 TRP A O 1
ATOM 3918 N N . ILE A 1 512 ? 23.031 -38.719 -19.266 1 95.25 512 ILE A N 1
ATOM 3919 C CA . ILE A 1 512 ? 23.688 -38.906 -17.984 1 95.25 512 ILE A CA 1
ATOM 3920 C C . ILE A 1 512 ? 24.734 -40.031 -18.078 1 95.25 512 ILE A C 1
ATOM 3922 O O . ILE A 1 512 ? 25.859 -39.875 -17.594 1 95.25 512 ILE A O 1
ATOM 3926 N N . ALA A 1 513 ? 24.312 -41.062 -18.734 1 95.12 513 ALA A N 1
ATOM 3927 C CA . ALA A 1 513 ? 25.234 -42.188 -18.906 1 95.12 513 ALA A CA 1
ATOM 3928 C C . ALA A 1 513 ? 26.484 -41.75 -19.672 1 95.12 513 ALA A C 1
ATOM 3930 O O . ALA A 1 513 ? 27.594 -42.156 -19.328 1 95.12 513 ALA A O 1
ATOM 3931 N N . SER A 1 514 ? 26.359 -41 -20.656 1 93.31 514 SER A N 1
ATOM 3932 C CA . SER A 1 514 ? 27.469 -40.562 -21.5 1 93.31 514 SER A CA 1
ATOM 3933 C C . SER A 1 514 ? 28.406 -39.656 -20.719 1 93.31 514 SER A C 1
ATOM 3935 O O . SER A 1 514 ? 29.594 -39.594 -21 1 93.31 514 SER A O 1
ATOM 3937 N N . ALA A 1 515 ? 27.906 -38.969 -19.766 1 94.56 515 ALA A N 1
ATOM 3938 C CA . ALA A 1 515 ? 28.703 -38 -19.016 1 94.56 515 ALA A CA 1
ATOM 3939 C C . ALA A 1 515 ? 29.016 -38.531 -17.609 1 94.56 515 ALA A C 1
ATOM 3941 O O . ALA A 1 515 ? 29.453 -37.75 -16.75 1 94.56 515 ALA A O 1
ATOM 3942 N N . ALA A 1 516 ? 28.812 -39.688 -17.406 1 96.12 516 ALA A N 1
ATOM 3943 C CA . ALA A 1 516 ? 28.797 -40.281 -16.078 1 96.12 516 ALA A CA 1
ATOM 3944 C C . ALA A 1 516 ? 30.109 -40.031 -15.336 1 96.12 516 ALA A C 1
ATOM 3946 O O . ALA A 1 516 ? 30.109 -39.688 -14.156 1 96.12 516 ALA A O 1
ATOM 3947 N N . ASP A 1 517 ? 31.203 -40.156 -15.969 1 94.94 517 ASP A N 1
ATOM 3948 C CA . ASP A 1 517 ? 32.531 -40.094 -15.328 1 94.94 517 ASP A CA 1
ATOM 3949 C C . ASP A 1 517 ? 32.812 -38.688 -14.812 1 94.94 517 ASP A C 1
ATOM 3951 O O . ASP A 1 517 ? 33.5 -38.5 -13.797 1 94.94 517 ASP A O 1
ATOM 3955 N N . ARG A 1 518 ? 32.25 -37.75 -15.398 1 94.56 518 ARG A N 1
ATOM 3956 C CA . ARG A 1 518 ? 32.438 -36.344 -14.984 1 94.56 518 ARG A CA 1
ATOM 3957 C C . ARG A 1 518 ? 31.359 -35.906 -13.984 1 94.56 518 ARG A C 1
ATOM 3959 O O . ARG A 1 518 ? 31.641 -35.156 -13.055 1 94.56 518 ARG A O 1
ATOM 3966 N N . LEU A 1 519 ? 30.219 -36.406 -14.133 1 94.75 519 LEU A N 1
ATOM 3967 C CA . LEU A 1 519 ? 29.047 -35.938 -13.406 1 94.75 519 LEU A CA 1
ATOM 3968 C C . LEU A 1 519 ? 28.938 -36.625 -12.039 1 94.75 519 LEU A C 1
ATOM 3970 O O . LEU A 1 519 ? 28.609 -35.969 -11.047 1 94.75 519 LEU A O 1
ATOM 3974 N N . ALA A 1 520 ? 29.188 -37.812 -11.984 1 96.06 520 ALA A N 1
ATOM 3975 C CA . ALA A 1 520 ? 28.922 -38.625 -10.805 1 96.06 520 ALA A CA 1
ATOM 3976 C C . ALA A 1 520 ? 29.719 -38.125 -9.602 1 96.06 520 ALA A C 1
ATOM 3978 O O . ALA A 1 520 ? 29.188 -38 -8.5 1 96.06 520 ALA A O 1
ATOM 3979 N N . PRO A 1 521 ? 30.984 -37.844 -9.75 1 95.06 521 PRO A N 1
ATOM 3980 C CA . PRO A 1 521 ? 31.734 -37.375 -8.586 1 95.06 521 PRO A CA 1
ATOM 3981 C C . PRO A 1 521 ? 31.219 -36.031 -8.062 1 95.06 521 PRO A C 1
ATOM 3983 O O . PRO A 1 521 ? 31.234 -35.781 -6.855 1 95.06 521 PRO A O 1
ATOM 3986 N N . LEU A 1 522 ? 30.797 -35.156 -8.891 1 95.25 522 LEU A N 1
ATOM 3987 C CA . LEU A 1 522 ? 30.266 -33.844 -8.492 1 95.25 522 LEU A CA 1
ATOM 3988 C C . LEU A 1 522 ? 28.953 -34 -7.73 1 95.25 522 LEU A C 1
ATOM 3990 O O . LEU A 1 522 ? 28.734 -33.344 -6.715 1 95.25 522 LEU A O 1
ATOM 3994 N N . VAL A 1 523 ? 28.141 -34.906 -8.18 1 95.5 523 VAL A N 1
ATOM 3995 C CA . VAL A 1 523 ? 26.844 -35.156 -7.539 1 95.5 523 VAL A CA 1
ATOM 3996 C C . VAL A 1 523 ? 27.062 -35.844 -6.188 1 95.5 523 VAL A C 1
ATOM 3998 O O . VAL A 1 523 ? 26.406 -35.5 -5.203 1 95.5 523 VAL A O 1
ATOM 4001 N N . ALA A 1 524 ? 27.938 -36.75 -6.145 1 95.31 524 ALA A N 1
ATOM 4002 C CA . ALA A 1 524 ? 28.234 -37.469 -4.914 1 95.31 524 ALA A CA 1
ATOM 4003 C C . ALA A 1 524 ? 28.75 -36.531 -3.834 1 95.31 524 ALA A C 1
ATOM 4005 O O . ALA A 1 524 ? 28.5 -36.719 -2.646 1 95.31 524 ALA A O 1
ATOM 4006 N N . ALA A 1 525 ? 29.375 -35.5 -4.23 1 93.75 525 ALA A N 1
ATOM 4007 C CA . ALA A 1 525 ? 30.016 -34.562 -3.293 1 93.75 525 ALA A CA 1
ATOM 4008 C C . ALA A 1 525 ? 29.016 -33.531 -2.795 1 93.75 525 ALA A C 1
ATOM 4010 O O . ALA A 1 525 ? 29.281 -32.844 -1.801 1 93.75 525 ALA A O 1
ATOM 4011 N N . GLN A 1 526 ? 27.953 -33.375 -3.428 1 93.69 526 GLN A N 1
ATOM 4012 C CA . GLN A 1 526 ? 26.969 -32.375 -3.041 1 93.69 526 GLN A CA 1
ATOM 4013 C C . GLN A 1 526 ? 26.344 -32.719 -1.684 1 93.69 526 GLN A C 1
ATOM 4015 O O . GLN A 1 526 ? 25.891 -33.812 -1.466 1 93.69 526 GLN A O 1
ATOM 4020 N N . PRO A 1 527 ? 26.25 -31.781 -0.748 1 93.5 527 PRO A N 1
ATOM 4021 C CA . PRO A 1 527 ? 25.891 -32.062 0.646 1 93.5 527 PRO A CA 1
ATOM 4022 C C . PRO A 1 527 ? 24.531 -32.719 0.786 1 93.5 527 PRO A C 1
ATOM 4024 O O . PRO A 1 527 ? 24.359 -33.625 1.619 1 93.5 527 PRO A O 1
ATOM 4027 N N . GLY A 1 528 ? 23.562 -32.281 0.09 1 94.31 528 GLY A N 1
ATOM 4028 C CA . GLY A 1 528 ? 22.25 -32.875 0.158 1 94.31 528 GLY A CA 1
ATOM 4029 C C . GLY A 1 528 ? 22.25 -34.344 -0.255 1 94.31 528 GLY A C 1
ATOM 4030 O O . GLY A 1 528 ? 21.594 -35.156 0.388 1 94.31 528 GLY A O 1
ATOM 4031 N N . VAL A 1 529 ? 22.984 -34.625 -1.272 1 95.69 529 VAL A N 1
ATOM 4032 C CA . VAL A 1 529 ? 23.062 -36 -1.781 1 95.69 529 VAL A CA 1
ATOM 4033 C C . VAL A 1 529 ? 23.938 -36.844 -0.857 1 95.69 529 VAL A C 1
ATOM 4035 O O . VAL A 1 529 ? 23.609 -38 -0.575 1 95.69 529 VAL A O 1
ATOM 4038 N N . ALA A 1 530 ? 25.016 -36.219 -0.429 1 94.12 530 ALA A N 1
ATOM 4039 C CA . ALA A 1 530 ? 25.938 -36.938 0.46 1 94.12 530 ALA A CA 1
ATOM 4040 C C . ALA A 1 530 ? 25.234 -37.406 1.728 1 94.12 530 ALA A C 1
ATOM 4042 O O . ALA A 1 530 ? 25.594 -38.438 2.301 1 94.12 530 ALA A O 1
ATOM 4043 N N . GLU A 1 531 ? 24.281 -36.656 2.08 1 93.56 531 GLU A N 1
ATOM 4044 C CA . GLU A 1 531 ? 23.531 -37 3.289 1 93.56 531 GLU A CA 1
ATOM 4045 C C . GLU A 1 531 ? 22.688 -38.25 3.098 1 93.56 531 GLU A C 1
ATOM 4047 O O . GLU A 1 531 ? 22.5 -39.031 4.039 1 93.56 531 GLU A O 1
ATOM 4052 N N . ILE A 1 532 ? 22.297 -38.531 1.896 1 93.31 532 ILE A N 1
ATOM 4053 C CA . ILE A 1 532 ? 21.25 -39.531 1.771 1 93.31 532 ILE A CA 1
ATOM 4054 C C . ILE A 1 532 ? 21.75 -40.719 0.925 1 93.31 532 ILE A C 1
ATOM 4056 O O . ILE A 1 532 ? 21.141 -41.781 0.9 1 93.31 532 ILE A O 1
ATOM 4060 N N . ALA A 1 533 ? 22.859 -40.562 0.111 1 93.5 533 ALA A N 1
ATOM 4061 C CA . ALA A 1 533 ? 23.281 -41.562 -0.849 1 93.5 533 ALA A CA 1
ATOM 4062 C C . ALA A 1 533 ? 24.719 -42.031 -0.562 1 93.5 533 ALA A C 1
ATOM 4064 O O . ALA A 1 533 ? 25.531 -41.25 -0.067 1 93.5 533 ALA A O 1
ATOM 4065 N N . ARG A 1 534 ? 24.969 -43.281 -0.959 1 94.69 534 ARG A N 1
ATOM 4066 C CA . ARG A 1 534 ? 26.312 -43.812 -0.875 1 94.69 534 ARG A CA 1
ATOM 4067 C C . ARG A 1 534 ? 27.172 -43.375 -2.055 1 94.69 534 ARG A C 1
ATOM 4069 O O . ARG A 1 534 ? 26.906 -43.75 -3.199 1 94.69 534 ARG A O 1
ATOM 4076 N N . PRO A 1 535 ? 28.281 -42.75 -1.767 1 92.81 535 PRO A N 1
ATOM 4077 C CA . PRO A 1 535 ? 29.047 -42.125 -2.857 1 92.81 535 PRO A CA 1
ATOM 4078 C C . PRO A 1 535 ? 29.609 -43.156 -3.832 1 92.81 535 PRO A C 1
ATOM 4080 O O . PRO A 1 535 ? 29.672 -42.906 -5.035 1 92.81 535 PRO A O 1
ATOM 4083 N N . GLU A 1 536 ? 30.031 -44.281 -3.365 1 91.38 536 GLU A N 1
ATOM 4084 C CA . GLU A 1 536 ? 30.656 -45.312 -4.195 1 91.38 536 GLU A CA 1
ATOM 4085 C C . GLU A 1 536 ? 29.656 -45.938 -5.16 1 91.38 536 GLU A C 1
ATOM 4087 O O . GLU A 1 536 ? 30.047 -46.594 -6.125 1 91.38 536 GLU A O 1
ATOM 4092 N N . ARG A 1 537 ? 28.422 -45.719 -4.93 1 94.12 537 ARG A N 1
ATOM 4093 C CA . ARG A 1 537 ? 27.391 -46.344 -5.738 1 94.12 537 ARG A CA 1
ATOM 4094 C C . ARG A 1 537 ? 26.875 -45.375 -6.805 1 94.12 537 ARG A C 1
ATOM 4096 O O . ARG A 1 537 ? 26.172 -45.781 -7.73 1 94.12 537 ARG A O 1
ATOM 4103 N N . ILE A 1 538 ? 27.234 -44.188 -6.785 1 96.12 538 ILE A N 1
ATOM 4104 C CA . ILE A 1 538 ? 26.672 -43.156 -7.656 1 96.12 538 ILE A CA 1
ATOM 4105 C C . ILE A 1 538 ? 27.25 -43.312 -9.062 1 96.12 538 ILE A C 1
ATOM 4107 O O . ILE A 1 538 ? 26.516 -43.25 -10.055 1 96.12 538 ILE A O 1
ATOM 4111 N N . LEU A 1 539 ? 28.578 -43.531 -9.195 1 95.94 539 LEU A N 1
ATOM 4112 C CA . LEU A 1 539 ? 29.188 -43.656 -10.516 1 95.94 539 LEU A CA 1
ATOM 4113 C C . LEU A 1 539 ? 28.625 -44.875 -11.258 1 95.94 539 LEU A C 1
ATOM 4115 O O . LEU A 1 539 ? 28.219 -44.75 -12.414 1 95.94 539 LEU A O 1
ATOM 4119 N N . PRO A 1 540 ? 28.578 -46.031 -10.609 1 94.62 540 PRO A N 1
ATOM 4120 C CA . PRO A 1 540 ? 27.953 -47.188 -11.289 1 94.62 540 PRO A CA 1
ATOM 4121 C C . PRO A 1 540 ? 26.516 -46.906 -11.711 1 94.62 540 PRO A C 1
ATOM 4123 O O . PRO A 1 540 ? 26.094 -47.312 -12.797 1 94.62 540 PRO A O 1
ATOM 4126 N N . LEU A 1 541 ? 25.781 -46.281 -10.898 1 96.5 541 LEU A N 1
ATOM 4127 C CA . LEU A 1 541 ? 24.406 -45.938 -11.227 1 96.5 541 LEU A CA 1
ATOM 4128 C C . LEU A 1 541 ? 24.344 -45.031 -12.453 1 96.5 541 LEU A C 1
ATOM 4130 O O . LEU A 1 541 ? 23.531 -45.25 -13.359 1 96.5 541 LEU A O 1
ATOM 4134 N N . PHE A 1 542 ? 25.203 -44.031 -12.516 1 97.19 542 PHE A N 1
ATOM 4135 C CA . PHE A 1 542 ? 25.203 -43.062 -13.609 1 97.19 542 PHE A CA 1
ATOM 4136 C C . PHE A 1 542 ? 25.641 -43.75 -14.914 1 97.19 542 PHE A C 1
ATOM 4138 O O . PHE A 1 542 ? 25.125 -43.438 -15.984 1 97.19 542 PHE A O 1
ATOM 4145 N N . ARG A 1 543 ? 26.531 -44.625 -14.82 1 96 543 ARG A N 1
ATOM 4146 C CA . ARG A 1 543 ? 26.984 -45.375 -16 1 96 543 ARG A CA 1
ATOM 4147 C C . ARG A 1 543 ? 25.875 -46.25 -16.547 1 96 543 ARG A C 1
ATOM 4149 O O . ARG A 1 543 ? 25.781 -46.469 -17.766 1 96 543 ARG A O 1
ATOM 4156 N N . ALA A 1 544 ? 25.031 -46.656 -15.711 1 95.25 544 ALA A N 1
ATOM 4157 C CA . ALA A 1 544 ? 23.938 -47.562 -16.094 1 95.25 544 ALA A CA 1
ATOM 4158 C C . ALA A 1 544 ? 22.672 -46.75 -16.406 1 95.25 544 ALA A C 1
ATOM 4160 O O . ALA A 1 544 ? 21.594 -47.344 -16.609 1 95.25 544 ALA A O 1
ATOM 4161 N N . ALA A 1 545 ? 22.75 -45.562 -16.5 1 92.62 545 ALA A N 1
ATOM 4162 C CA . ALA A 1 545 ? 21.578 -44.688 -16.562 1 92.62 545 ALA A CA 1
ATOM 4163 C C . ALA A 1 545 ? 20.844 -44.844 -17.891 1 92.62 545 ALA A C 1
ATOM 4165 O O . ALA A 1 545 ? 19.719 -44.375 -18.047 1 92.62 545 ALA A O 1
ATOM 4166 N N . GLY A 1 546 ? 21.453 -45.531 -18.781 1 90.25 546 GLY A N 1
ATOM 4167 C CA . GLY A 1 546 ? 20.781 -45.812 -20.047 1 90.25 546 GLY A CA 1
ATOM 4168 C C . GLY A 1 546 ? 19.547 -46.688 -19.875 1 90.25 546 GLY A C 1
ATOM 4169 O O . GLY A 1 546 ? 18.656 -46.688 -20.719 1 90.25 546 GLY A O 1
ATOM 4170 N N . SER A 1 547 ? 19.547 -47.438 -18.828 1 89.5 547 SER A N 1
ATOM 4171 C CA . SER A 1 547 ? 18.375 -48.25 -18.5 1 89.5 547 SER A CA 1
ATOM 4172 C C . SER A 1 547 ? 17.297 -47.406 -17.828 1 89.5 547 SER A C 1
ATOM 4174 O O . SER A 1 547 ? 17.594 -46.344 -17.25 1 89.5 547 SER A O 1
ATOM 4176 N N . LYS A 1 548 ? 16.078 -47.906 -17.875 1 86.62 548 LYS A N 1
ATOM 4177 C CA . LYS A 1 548 ? 14.93 -47.125 -17.438 1 86.62 548 LYS A CA 1
ATOM 4178 C C . LYS A 1 548 ? 14.992 -46.844 -15.945 1 86.62 548 LYS A C 1
ATOM 4180 O O . LYS A 1 548 ? 14.969 -45.688 -15.523 1 86.62 548 LYS A O 1
ATOM 4185 N N . ARG A 1 549 ? 15.109 -47.812 -15.141 1 89.69 549 ARG A N 1
ATOM 4186 C CA . ARG A 1 549 ? 15.086 -47.656 -13.688 1 89.69 549 ARG A CA 1
ATOM 4187 C C . ARG A 1 549 ? 16.281 -46.875 -13.195 1 89.69 549 ARG A C 1
ATOM 4189 O O . ARG A 1 549 ? 16.125 -45.938 -12.398 1 89.69 549 ARG A O 1
ATOM 4196 N N . GLU A 1 550 ? 17.422 -47.25 -13.602 1 92.44 550 GLU A N 1
ATOM 4197 C CA . GLU A 1 550 ? 18.641 -46.531 -13.195 1 92.44 550 GLU A CA 1
ATOM 4198 C C . GLU A 1 550 ? 18.672 -45.125 -13.727 1 92.44 550 GLU A C 1
ATOM 4200 O O . GLU A 1 550 ? 19.188 -44.219 -13.07 1 92.44 550 GLU A O 1
ATOM 4205 N N . GLY A 1 551 ? 18.094 -44.969 -14.867 1 93.31 551 GLY A N 1
ATOM 4206 C CA . GLY A 1 551 ? 18.031 -43.656 -15.438 1 93.31 551 GLY A CA 1
ATOM 4207 C C . GLY A 1 551 ? 17.219 -42.688 -14.602 1 93.31 551 GLY A C 1
ATOM 4208 O O . GLY A 1 551 ? 17.625 -41.531 -14.391 1 93.31 551 GLY A O 1
ATOM 4209 N N . PHE A 1 552 ? 16.078 -43.125 -14.086 1 92.31 552 PHE A N 1
ATOM 4210 C CA . PHE A 1 552 ? 15.234 -42.312 -13.234 1 92.31 552 PHE A CA 1
ATOM 4211 C C . PHE A 1 552 ? 15.93 -42 -11.914 1 92.31 552 PHE A C 1
ATOM 4213 O O . PHE A 1 552 ? 15.883 -40.875 -11.438 1 92.31 552 PHE A O 1
ATOM 4220 N N . ALA A 1 553 ? 16.516 -42.969 -11.352 1 95 553 ALA A N 1
ATOM 4221 C CA . ALA A 1 553 ? 17.219 -42.781 -10.078 1 95 553 ALA A CA 1
ATOM 4222 C C . ALA A 1 553 ? 18.375 -41.781 -10.227 1 95 553 ALA A C 1
ATOM 4224 O O . ALA A 1 553 ? 18.562 -40.906 -9.375 1 95 553 ALA A O 1
ATOM 4225 N N . ALA A 1 554 ? 19.109 -41.938 -11.305 1 96.19 554 ALA A N 1
ATOM 4226 C CA . ALA A 1 554 ? 20.234 -41.031 -11.562 1 96.19 554 ALA A CA 1
ATOM 4227 C C . ALA A 1 554 ? 19.75 -39.594 -11.75 1 96.19 554 ALA A C 1
ATOM 4229 O O . ALA A 1 554 ? 20.359 -38.656 -11.234 1 96.19 554 ALA A O 1
ATOM 4230 N N . TRP A 1 555 ? 18.672 -39.5 -12.398 1 96.44 555 TRP A N 1
ATOM 4231 C CA . TRP A 1 555 ? 18.094 -38.156 -12.617 1 96.44 555 TRP A CA 1
ATOM 4232 C C . TRP A 1 555 ? 17.625 -37.562 -11.297 1 96.44 555 TRP A C 1
ATOM 4234 O O . TRP A 1 555 ? 17.875 -36.375 -11.039 1 96.44 555 TRP A O 1
ATOM 4244 N N . HIS A 1 556 ? 16.953 -38.312 -10.438 1 96.56 556 HIS A N 1
ATOM 4245 C CA . HIS A 1 556 ? 16.469 -37.812 -9.164 1 96.56 556 HIS A CA 1
ATOM 4246 C C . HIS A 1 556 ? 17.609 -37.281 -8.297 1 96.56 556 HIS A C 1
ATOM 4248 O O . HIS A 1 556 ? 17.484 -36.25 -7.66 1 96.56 556 HIS A O 1
ATOM 4254 N N . LEU A 1 557 ? 18.688 -38 -8.32 1 97.25 557 LEU A N 1
ATOM 4255 C CA . LEU A 1 557 ? 19.844 -37.562 -7.535 1 97.25 557 LEU A CA 1
ATOM 4256 C C . LEU A 1 557 ? 20.453 -36.281 -8.109 1 97.25 557 LEU A C 1
ATOM 4258 O O . LEU A 1 557 ? 20.828 -35.375 -7.367 1 97.25 557 LEU A O 1
ATOM 4262 N N . LEU A 1 558 ? 20.562 -36.281 -9.43 1 97.12 558 LEU A N 1
ATOM 4263 C CA . LEU A 1 558 ? 21.109 -35.094 -10.078 1 97.12 558 LEU A CA 1
ATOM 4264 C C . LEU A 1 558 ? 20.219 -33.875 -9.828 1 97.12 558 LEU A C 1
ATOM 4266 O O . LEU A 1 558 ? 20.719 -32.781 -9.492 1 97.12 558 LEU A O 1
ATOM 4270 N N . PHE A 1 559 ? 18.938 -34.062 -9.953 1 97.44 559 PHE A N 1
ATOM 4271 C CA . PHE A 1 559 ? 17.953 -33 -9.688 1 97.44 559 PHE A CA 1
ATOM 4272 C C . PHE A 1 559 ? 18.078 -32.5 -8.258 1 97.44 559 PHE A C 1
ATOM 4274 O O . PHE A 1 559 ? 18.141 -31.297 -8.016 1 97.44 559 PHE A O 1
ATOM 4281 N N . TYR A 1 560 ? 18.047 -33.375 -7.32 1 97.5 560 TYR A N 1
ATOM 4282 C CA . TYR A 1 560 ? 18.094 -33 -5.91 1 97.5 560 TYR A CA 1
ATOM 4283 C C . TYR A 1 560 ? 19.391 -32.281 -5.566 1 97.5 560 TYR A C 1
ATOM 4285 O O . TYR A 1 560 ? 19.375 -31.344 -4.762 1 97.5 560 TYR A O 1
ATOM 4293 N N . ALA A 1 561 ? 20.469 -32.719 -6.117 1 97.31 561 ALA A N 1
ATOM 4294 C CA . ALA A 1 561 ? 21.75 -32.062 -5.887 1 97.31 561 ALA A CA 1
ATOM 4295 C C . ALA A 1 561 ? 21.688 -30.594 -6.301 1 97.31 561 ALA A C 1
ATOM 4297 O O . ALA A 1 561 ? 22.094 -29.703 -5.539 1 97.31 561 ALA A O 1
ATOM 4298 N N . LEU A 1 562 ? 21.188 -30.375 -7.449 1 97.38 562 LEU A N 1
ATOM 4299 C CA . LEU A 1 562 ? 21.078 -29.016 -7.965 1 97.38 562 LEU A CA 1
ATOM 4300 C C . LEU A 1 562 ? 20.047 -28.203 -7.176 1 97.38 562 LEU A C 1
ATOM 4302 O O . LEU A 1 562 ? 20.281 -27.047 -6.855 1 97.38 562 LEU A O 1
ATOM 4306 N N . TRP A 1 563 ? 18.984 -28.828 -6.848 1 97.56 563 TRP A N 1
ATOM 4307 C CA . TRP A 1 563 ? 17.891 -28.188 -6.113 1 97.56 563 TRP A CA 1
ATOM 4308 C C . TRP A 1 563 ? 18.344 -27.781 -4.719 1 97.56 563 TRP A C 1
ATOM 4310 O O . TRP A 1 563 ? 18.078 -26.656 -4.281 1 97.56 563 TRP A O 1
ATOM 4320 N N . HIS A 1 564 ? 18.953 -28.672 -4.008 1 97.62 564 HIS A N 1
ATOM 4321 C CA . HIS A 1 564 ? 19.453 -28.422 -2.662 1 97.62 564 HIS A CA 1
ATOM 4322 C C . HIS A 1 564 ? 20.453 -27.266 -2.656 1 97.62 564 HIS A C 1
ATOM 4324 O O . HIS A 1 564 ? 20.422 -26.406 -1.778 1 97.62 564 HIS A O 1
ATOM 4330 N N . ALA A 1 565 ? 21.297 -27.281 -3.607 1 96.44 565 ALA A N 1
ATOM 4331 C CA . ALA A 1 565 ? 22.297 -26.219 -3.719 1 96.44 565 ALA A CA 1
ATOM 4332 C C . ALA A 1 565 ? 21.625 -24.844 -3.887 1 96.44 565 ALA A C 1
ATOM 4334 O O . ALA A 1 565 ? 22.031 -23.875 -3.252 1 96.44 565 ALA A O 1
ATOM 4335 N N . ARG A 1 566 ? 20.609 -24.812 -4.586 1 96.75 566 ARG A N 1
ATOM 4336 C CA . ARG A 1 566 ? 19.953 -23.562 -4.91 1 96.75 566 ARG A CA 1
ATOM 4337 C C . ARG A 1 566 ? 19.031 -23.109 -3.773 1 96.75 566 ARG A C 1
ATOM 4339 O O . ARG A 1 566 ? 19.031 -21.953 -3.385 1 96.75 566 ARG A O 1
ATOM 4346 N N . HIS A 1 567 ? 18.266 -23.984 -3.197 1 96.69 567 HIS A N 1
ATOM 4347 C CA . HIS A 1 567 ? 17.125 -23.562 -2.387 1 96.69 567 HIS A CA 1
ATOM 4348 C C . HIS A 1 567 ? 17.391 -23.766 -0.902 1 96.69 567 HIS A C 1
ATOM 4350 O O . HIS A 1 567 ? 16.766 -23.141 -0.054 1 96.69 567 HIS A O 1
ATOM 4356 N N . VAL A 1 568 ? 18.266 -24.641 -0.606 1 96.75 568 VAL A N 1
ATOM 4357 C CA . VAL A 1 568 ? 18.609 -24.891 0.792 1 96.75 568 VAL A CA 1
ATOM 4358 C C . VAL A 1 568 ? 19.906 -24.156 1.147 1 96.75 568 VAL A C 1
ATOM 4360 O O . VAL A 1 568 ? 19.953 -23.406 2.113 1 96.75 568 VAL A O 1
ATOM 4363 N N . GLU A 1 569 ? 20.922 -24.344 0.272 1 94.56 569 GLU A N 1
ATOM 4364 C CA . GLU A 1 569 ? 22.203 -23.688 0.514 1 94.56 569 GLU A CA 1
ATOM 4365 C C . GLU A 1 569 ? 22.188 -22.234 0.012 1 94.56 569 GLU A C 1
ATOM 4367 O O . GLU A 1 569 ? 23.062 -21.453 0.356 1 94.56 569 GLU A O 1
ATOM 4372 N N . ARG A 1 570 ? 21.188 -21.875 -0.841 1 93.38 570 ARG A N 1
ATOM 4373 C CA . ARG A 1 570 ? 20.953 -20.531 -1.355 1 93.38 570 ARG A CA 1
ATOM 4374 C C . ARG A 1 570 ? 22.125 -20.062 -2.205 1 93.38 570 ARG A C 1
ATOM 4376 O O . ARG A 1 570 ? 22.562 -18.906 -2.086 1 93.38 570 ARG A O 1
ATOM 4383 N N . ARG A 1 571 ? 22.578 -20.984 -3.043 1 92.44 571 ARG A N 1
ATOM 4384 C CA . ARG A 1 571 ? 23.641 -20.625 -3.967 1 92.44 571 ARG A CA 1
ATOM 4385 C C . ARG A 1 571 ? 23.094 -20.031 -5.25 1 92.44 571 ARG A C 1
ATOM 4387 O O . ARG A 1 571 ? 21.984 -20.359 -5.672 1 92.44 571 ARG A O 1
ATOM 4394 N N . ALA A 1 572 ? 23.734 -19.125 -6.203 1 85.31 572 ALA A N 1
ATOM 4395 C CA . ALA A 1 572 ? 23.297 -18.438 -7.418 1 85.31 572 ALA A CA 1
ATOM 4396 C C . ALA A 1 572 ? 23.328 -19.391 -8.617 1 85.31 572 ALA A C 1
ATOM 4398 O O . ALA A 1 572 ? 22.609 -19.172 -9.602 1 85.31 572 ALA A O 1
ATOM 4399 N N . MET A 1 573 ? 23.656 -20.5 -8.641 1 81.44 573 MET A N 1
ATOM 4400 C CA . MET A 1 573 ? 23.75 -21.531 -9.664 1 81.44 573 MET A CA 1
ATOM 4401 C C . MET A 1 573 ? 24.219 -20.953 -10.992 1 81.44 573 MET A C 1
ATOM 4403 O O . MET A 1 573 ? 23.5 -21.047 -12 1 81.44 573 MET A O 1
ATOM 4407 N N . GLN A 1 574 ? 25.328 -20.406 -11.164 1 85.62 574 GLN A N 1
ATOM 4408 C CA . GLN A 1 574 ? 25.891 -19.828 -12.375 1 85.62 574 GLN A CA 1
ATOM 4409 C C . GLN A 1 574 ? 26.641 -20.891 -13.188 1 85.62 574 GLN A C 1
ATOM 4411 O O . GLN A 1 574 ? 27.156 -21.844 -12.625 1 85.62 574 GLN A O 1
ATOM 4416 N N . GLY A 1 575 ? 26.562 -20.75 -14.492 1 88.31 575 GLY A N 1
ATOM 4417 C CA . GLY A 1 575 ? 27.297 -21.656 -15.367 1 88.31 575 GLY A CA 1
ATOM 4418 C C . GLY A 1 575 ? 26.531 -22.922 -15.695 1 88.31 575 GLY A C 1
ATOM 4419 O O . GLY A 1 575 ? 25.328 -23.016 -15.414 1 88.31 575 GLY A O 1
ATOM 4420 N N . ASP A 1 576 ? 27.219 -23.938 -16.344 1 93.31 576 ASP A N 1
ATOM 4421 C CA . ASP A 1 576 ? 26.594 -25.219 -16.688 1 93.31 576 ASP A CA 1
ATOM 4422 C C . ASP A 1 576 ? 26.531 -26.141 -15.484 1 93.31 576 ASP A C 1
ATOM 4424 O O . ASP A 1 576 ? 26.875 -25.75 -14.367 1 93.31 576 ASP A O 1
ATOM 4428 N N . VAL A 1 577 ? 26.078 -27.328 -15.664 1 94.31 577 VAL A N 1
ATOM 4429 C CA . VAL A 1 577 ? 25.812 -28.281 -14.586 1 94.31 577 VAL A CA 1
ATOM 4430 C C . VAL A 1 577 ? 27.109 -28.609 -13.859 1 94.31 577 VAL A C 1
ATOM 4432 O O . VAL A 1 577 ? 27.141 -28.703 -12.625 1 94.31 577 VAL A O 1
ATOM 4435 N N . PHE A 1 578 ? 28.188 -28.734 -14.594 1 93.38 578 PHE A N 1
ATOM 4436 C CA . PHE A 1 578 ? 29.469 -29.125 -14.023 1 93.38 578 PHE A CA 1
ATOM 4437 C C . PHE A 1 578 ? 30.062 -28 -13.188 1 93.38 578 PHE A C 1
ATOM 4439 O O . PHE A 1 578 ? 30.562 -28.234 -12.086 1 93.38 578 PHE A O 1
ATOM 4446 N N . GLU A 1 579 ? 29.953 -26.828 -13.648 1 92.75 579 GLU A N 1
ATOM 4447 C CA . GLU A 1 579 ? 30.438 -25.656 -12.922 1 92.75 579 GLU A CA 1
ATOM 4448 C C . GLU A 1 579 ? 29.594 -25.391 -11.68 1 92.75 579 GLU A C 1
ATOM 4450 O O . GLU A 1 579 ? 30.125 -25.078 -10.609 1 92.75 579 GLU A O 1
ATOM 4455 N N . ALA A 1 580 ? 28.297 -25.531 -11.828 1 91.62 580 ALA A N 1
ATOM 4456 C CA . ALA A 1 580 ? 27.375 -25.25 -10.734 1 91.62 580 ALA A CA 1
ATOM 4457 C C . ALA A 1 580 ? 27.594 -26.219 -9.57 1 91.62 580 ALA A C 1
ATOM 4459 O O . ALA A 1 580 ? 27.516 -25.828 -8.406 1 91.62 580 ALA A O 1
ATOM 4460 N N . LEU A 1 581 ? 27.844 -27.422 -9.891 1 92.88 581 LEU A N 1
ATOM 4461 C CA . LEU A 1 581 ? 28 -28.438 -8.852 1 92.88 581 LEU A CA 1
ATOM 4462 C C . LEU A 1 581 ? 29.406 -28.391 -8.273 1 92.88 581 LEU A C 1
ATOM 4464 O O . LEU A 1 581 ? 29.625 -28.844 -7.145 1 92.88 581 LEU A O 1
ATOM 4468 N N . ALA A 1 582 ? 30.312 -27.844 -9.094 1 90.94 582 ALA A N 1
ATOM 4469 C CA . ALA A 1 582 ? 31.688 -27.766 -8.617 1 90.94 582 ALA A CA 1
ATOM 4470 C C . ALA A 1 582 ? 31.891 -26.547 -7.711 1 90.94 582 ALA A C 1
ATOM 4472 O O . ALA A 1 582 ? 32.812 -26.531 -6.879 1 90.94 582 ALA A O 1
ATOM 4473 N N . ALA A 1 583 ? 31.094 -25.484 -8.023 1 81.06 583 ALA A N 1
ATOM 4474 C CA . ALA A 1 583 ? 31.234 -24.234 -7.266 1 81.06 583 ALA A CA 1
ATOM 4475 C C . ALA A 1 583 ? 30.875 -24.453 -5.797 1 81.06 583 ALA A C 1
ATOM 4477 O O . ALA A 1 583 ? 29.984 -25.219 -5.473 1 81.06 583 ALA A O 1
ATOM 4478 N N . ARG A 1 584 ? 31.875 -24.219 -4.938 1 69.25 584 ARG A N 1
ATOM 4479 C CA . ARG A 1 584 ? 31.625 -24.375 -3.508 1 69.25 584 ARG A CA 1
ATOM 4480 C C . ARG A 1 584 ? 31.359 -23.031 -2.842 1 69.25 584 ARG A C 1
ATOM 4482 O O . ARG A 1 584 ? 31.922 -22.016 -3.246 1 69.25 584 ARG A O 1
ATOM 4489 N N . MET B 1 1 ? -3.646 15.82 14.188 1 72.81 1 MET B N 1
ATOM 4490 C CA . MET B 1 1 ? -3.807 15.734 12.734 1 72.81 1 MET B CA 1
ATOM 4491 C C . MET B 1 1 ? -2.771 14.789 12.133 1 72.81 1 MET B C 1
ATOM 4493 O O . MET B 1 1 ? -1.821 14.391 12.805 1 72.81 1 MET B O 1
ATOM 4497 N N . CYS B 1 2 ? -2.82 14.375 10.914 1 91.44 2 CYS B N 1
ATOM 4498 C CA . CYS B 1 2 ? -2.158 13.336 10.133 1 91.44 2 CYS B CA 1
ATOM 4499 C C . CYS B 1 2 ? -0.914 13.883 9.445 1 91.44 2 CYS B C 1
ATOM 4501 O O . CYS B 1 2 ? -0.587 15.062 9.586 1 91.44 2 CYS B O 1
ATOM 4503 N N . GLY B 1 3 ? -0.003 13.039 9.062 1 96.81 3 GLY B N 1
ATOM 4504 C CA . GLY B 1 3 ? 1.074 13.359 8.141 1 96.81 3 GLY B CA 1
ATOM 4505 C C . GLY B 1 3 ? 0.936 12.656 6.801 1 96.81 3 GLY B C 1
ATOM 4506 O O . GLY B 1 3 ? 0.495 11.508 6.738 1 96.81 3 GLY B O 1
ATOM 4507 N N . ILE B 1 4 ? 1.289 13.336 5.754 1 98.44 4 ILE B N 1
ATOM 4508 C CA . ILE B 1 4 ? 1.276 12.703 4.438 1 98.44 4 ILE B CA 1
ATOM 4509 C C . ILE B 1 4 ? 2.617 12.93 3.742 1 98.44 4 ILE B C 1
ATOM 4511 O O . ILE B 1 4 ? 3.301 13.922 4.008 1 98.44 4 ILE B O 1
ATOM 4515 N N . ALA B 1 5 ? 3.008 12.039 2.934 1 98.69 5 ALA B N 1
ATOM 4516 C CA . ALA B 1 5 ? 4.184 12.133 2.072 1 98.69 5 ALA B CA 1
ATOM 4517 C C . ALA B 1 5 ? 4.031 11.234 0.843 1 98.69 5 ALA B C 1
ATOM 4519 O O . ALA B 1 5 ? 3.107 10.422 0.77 1 98.69 5 ALA B O 1
ATOM 4520 N N . GLY B 1 6 ? 4.91 11.477 -0.11 1 98.44 6 GLY B N 1
ATOM 4521 C CA . GLY B 1 6 ? 4.816 10.609 -1.273 1 98.44 6 GLY B CA 1
ATOM 4522 C C . GLY B 1 6 ? 5.809 10.961 -2.365 1 98.44 6 GLY B C 1
ATOM 4523 O O . GLY B 1 6 ? 6.617 11.883 -2.203 1 98.44 6 GLY B O 1
ATOM 4524 N N . LEU B 1 7 ? 5.789 10.109 -3.416 1 98.06 7 LEU B N 1
ATOM 4525 C CA . LEU B 1 7 ? 6.605 10.234 -4.617 1 98.06 7 LEU B CA 1
ATOM 4526 C C . LEU B 1 7 ? 5.742 10.148 -5.871 1 98.06 7 LEU B C 1
ATOM 4528 O O . LEU B 1 7 ? 4.891 9.266 -5.984 1 98.06 7 LEU B O 1
ATOM 4532 N N . ALA B 1 8 ? 5.816 11.031 -6.73 1 98 8 ALA B N 1
ATOM 4533 C CA . ALA B 1 8 ? 5.246 11.023 -8.078 1 98 8 ALA B CA 1
ATOM 4534 C C . ALA B 1 8 ? 6.34 11.055 -9.141 1 98 8 ALA B C 1
ATOM 4536 O O . ALA B 1 8 ? 6.805 12.125 -9.531 1 98 8 ALA B O 1
ATOM 4537 N N . LEU B 1 9 ? 6.676 9.875 -9.656 1 96.31 9 LEU B N 1
ATOM 4538 C CA . LEU B 1 9 ? 7.836 9.734 -10.531 1 96.31 9 LEU B CA 1
ATOM 4539 C C . LEU B 1 9 ? 7.402 9.555 -11.977 1 96.31 9 LEU B C 1
ATOM 4541 O O . LEU B 1 9 ? 6.211 9.43 -12.266 1 96.31 9 LEU B O 1
ATOM 4545 N N . ARG B 1 10 ? 8.367 9.617 -12.883 1 94.62 10 ARG B N 1
ATOM 4546 C CA . ARG B 1 10 ? 8.117 9.375 -14.305 1 94.62 10 ARG B CA 1
ATOM 4547 C C . ARG B 1 10 ? 7.762 7.91 -14.555 1 94.62 10 ARG B C 1
ATOM 4549 O O . ARG B 1 10 ? 8.234 7.023 -13.836 1 94.62 10 ARG B O 1
ATOM 4556 N N . PRO B 1 11 ? 6.883 7.734 -15.617 1 85.44 11 PRO B N 1
ATOM 4557 C CA . PRO B 1 11 ? 6.559 6.344 -15.945 1 85.44 11 PRO B CA 1
ATOM 4558 C C . PRO B 1 11 ? 7.805 5.48 -16.156 1 85.44 11 PRO B C 1
ATOM 4560 O O . PRO B 1 11 ? 8.789 5.941 -16.734 1 85.44 11 PRO B O 1
ATOM 4563 N N . GLY B 1 12 ? 7.75 4.273 -15.727 1 81.62 12 GLY B N 1
ATOM 4564 C CA . GLY B 1 12 ? 8.875 3.359 -15.852 1 81.62 12 GLY B CA 1
ATOM 4565 C C . GLY B 1 12 ? 9.781 3.354 -14.633 1 81.62 12 GLY B C 1
ATOM 4566 O O . GLY B 1 12 ? 10.586 2.438 -14.453 1 81.62 12 GLY B O 1
ATOM 4567 N N . GLN B 1 13 ? 9.562 4.402 -13.812 1 87.56 13 GLN B N 1
ATOM 4568 C CA . GLN B 1 13 ? 10.336 4.449 -12.578 1 87.56 13 GLN B CA 1
ATOM 4569 C C . GLN B 1 13 ? 9.531 3.918 -11.398 1 87.56 13 GLN B C 1
ATOM 4571 O O . GLN B 1 13 ? 8.359 4.281 -11.219 1 87.56 13 GLN B O 1
ATOM 4576 N N . ALA B 1 14 ? 10.18 3.102 -10.586 1 86.56 14 ALA B N 1
ATOM 4577 C CA . ALA B 1 14 ? 9.516 2.561 -9.406 1 86.56 14 ALA B CA 1
ATOM 4578 C C . ALA B 1 14 ? 9.945 3.303 -8.141 1 86.56 14 ALA B C 1
ATOM 4580 O O . ALA B 1 14 ? 11.133 3.561 -7.945 1 86.56 14 ALA B O 1
ATOM 4581 N N . PRO B 1 15 ? 8.953 3.715 -7.363 1 92.44 15 PRO B N 1
ATOM 4582 C CA . PRO B 1 15 ? 9.344 4.312 -6.082 1 92.44 15 PRO B CA 1
ATOM 4583 C C . PRO B 1 15 ? 10.188 3.375 -5.227 1 92.44 15 PRO B C 1
ATOM 4585 O O . PRO B 1 15 ? 9.898 2.18 -5.141 1 92.44 15 PRO B O 1
ATOM 4588 N N . ASP B 1 16 ? 11.258 3.947 -4.609 1 90.25 16 ASP B N 1
ATOM 4589 C CA . ASP B 1 16 ? 12.109 3.184 -3.703 1 90.25 16 ASP B CA 1
ATOM 4590 C C . ASP B 1 16 ? 11.414 2.953 -2.361 1 90.25 16 ASP B C 1
ATOM 4592 O O . ASP B 1 16 ? 11.07 3.908 -1.661 1 90.25 16 ASP B O 1
ATOM 4596 N N . SER B 1 17 ? 11.289 1.742 -1.96 1 87 17 SER B N 1
ATOM 4597 C CA . SER B 1 17 ? 10.578 1.395 -0.731 1 87 17 SER B CA 1
ATOM 4598 C C . SER B 1 17 ? 11.297 1.943 0.496 1 87 17 SER B C 1
ATOM 4600 O O . SER B 1 17 ? 10.664 2.287 1.494 1 87 17 SER B O 1
ATOM 4602 N N . ARG B 1 18 ? 12.633 2.035 0.439 1 90.25 18 ARG B N 1
ATOM 4603 C CA . ARG B 1 18 ? 13.414 2.561 1.554 1 90.25 18 ARG B CA 1
ATOM 4604 C C . ARG B 1 18 ? 13.133 4.047 1.764 1 90.25 18 ARG B C 1
ATOM 4606 O O . ARG B 1 18 ? 13.094 4.52 2.9 1 90.25 18 ARG B O 1
ATOM 4613 N N . VAL B 1 19 ? 12.977 4.746 0.727 1 94.75 19 VAL B N 1
ATOM 4614 C CA . VAL B 1 19 ? 12.664 6.168 0.778 1 94.75 19 VAL B CA 1
ATOM 4615 C C . VAL B 1 19 ? 11.273 6.371 1.366 1 94.75 19 VAL B C 1
ATOM 4617 O O . VAL B 1 19 ? 11.078 7.23 2.23 1 94.75 19 VAL B O 1
ATOM 4620 N N . LEU B 1 20 ? 10.359 5.57 0.934 1 94.44 20 LEU B N 1
ATOM 4621 C CA . LEU B 1 20 ? 8.992 5.68 1.428 1 94.44 20 LEU B CA 1
ATOM 4622 C C . LEU B 1 20 ? 8.93 5.395 2.924 1 94.44 20 LEU B C 1
ATOM 4624 O O . LEU B 1 20 ? 8.203 6.07 3.66 1 94.44 20 LEU B O 1
ATOM 4628 N N . GLU B 1 21 ? 9.656 4.461 3.432 1 92.06 21 GLU B N 1
ATOM 4629 C CA . GLU B 1 21 ? 9.711 4.129 4.852 1 92.06 21 GLU B CA 1
ATOM 4630 C C . GLU B 1 21 ? 10.32 5.27 5.66 1 92.06 21 GLU B C 1
ATOM 4632 O O . GLU B 1 21 ? 9.875 5.555 6.777 1 92.06 21 GLU B O 1
ATOM 4637 N N . ALA B 1 22 ? 11.367 5.824 5.16 1 96.06 22 ALA B N 1
ATOM 4638 C CA . ALA B 1 22 ? 12.016 6.945 5.828 1 96.06 22 ALA B CA 1
ATOM 4639 C C . ALA B 1 22 ? 11.07 8.133 5.957 1 96.06 22 ALA B C 1
ATOM 4641 O O . ALA B 1 22 ? 11.047 8.805 6.992 1 96.06 22 ALA B O 1
ATOM 4642 N N . LEU B 1 23 ? 10.305 8.383 4.93 1 97.56 23 LEU B N 1
ATOM 4643 C CA . LEU B 1 23 ? 9.305 9.445 4.969 1 97.56 23 LEU B CA 1
ATOM 4644 C C . LEU B 1 23 ? 8.273 9.172 6.051 1 97.56 23 LEU B C 1
ATOM 4646 O O . LEU B 1 23 ? 7.926 10.07 6.824 1 97.56 23 LEU B O 1
ATOM 4650 N N . THR B 1 24 ? 7.82 7.973 6.129 1 95.38 24 THR B N 1
ATOM 4651 C CA . THR B 1 24 ? 6.793 7.578 7.086 1 95.38 24 THR B CA 1
ATOM 4652 C C . THR B 1 24 ? 7.309 7.699 8.516 1 95.38 24 THR B C 1
ATOM 4654 O O . THR B 1 24 ? 6.617 8.234 9.391 1 95.38 24 THR B O 1
ATOM 4657 N N . ARG B 1 25 ? 8.523 7.285 8.781 1 94.19 25 ARG B N 1
ATOM 4658 C CA . ARG B 1 25 ? 9.125 7.344 10.109 1 94.19 25 ARG B CA 1
ATOM 4659 C C . ARG B 1 25 ? 9.305 8.789 10.562 1 94.19 25 ARG B C 1
ATOM 4661 O O . ARG B 1 25 ? 9.07 9.109 11.734 1 94.19 25 ARG B O 1
ATOM 4668 N N . ALA B 1 26 ? 9.641 9.602 9.664 1 96.81 26 ALA B N 1
ATOM 4669 C CA . ALA B 1 26 ? 9.898 11.008 9.969 1 96.81 26 ALA B CA 1
ATOM 4670 C C . ALA B 1 26 ? 8.609 11.727 10.359 1 96.81 26 ALA B C 1
ATOM 4672 O O . ALA B 1 26 ? 8.641 12.742 11.055 1 96.81 26 ALA B O 1
ATOM 4673 N N . LEU B 1 27 ? 7.457 11.242 9.977 1 97 27 LEU B N 1
ATOM 4674 C CA . LEU B 1 27 ? 6.184 11.906 10.234 1 97 27 LEU B CA 1
ATOM 4675 C C . LEU B 1 27 ? 5.379 11.164 11.289 1 97 27 LEU B C 1
ATOM 4677 O O . LEU B 1 27 ? 4.215 11.492 11.539 1 97 27 LEU B O 1
ATOM 4681 N N . ALA B 1 28 ? 5.969 10.195 11.961 1 93.12 28 ALA B N 1
ATOM 4682 C CA . ALA B 1 28 ? 5.262 9.328 12.898 1 93.12 28 ALA B CA 1
ATOM 4683 C C . ALA B 1 28 ? 4.664 10.133 14.055 1 93.12 28 ALA B C 1
ATOM 4685 O O . ALA B 1 28 ? 3.594 9.797 14.562 1 93.12 28 ALA B O 1
ATOM 4686 N N . HIS B 1 29 ? 5.293 11.211 14.477 1 93.19 29 HIS B N 1
ATOM 4687 C CA . HIS B 1 29 ? 4.84 12.031 15.594 1 93.19 29 HIS B CA 1
ATOM 4688 C C . HIS B 1 29 ? 3.506 12.695 15.281 1 93.19 29 HIS B C 1
ATOM 4690 O O . HIS B 1 29 ? 2.738 13.016 16.188 1 93.19 29 HIS B O 1
ATOM 4696 N N . ARG B 1 30 ? 3.193 12.938 14.031 1 95 30 ARG B N 1
ATOM 4697 C CA . ARG B 1 30 ? 1.958 13.602 13.625 1 95 30 ARG B CA 1
ATOM 4698 C C . ARG B 1 30 ? 0.771 12.641 13.703 1 95 30 ARG B C 1
ATOM 4700 O O . ARG B 1 30 ? -0.38 13.078 13.773 1 95 30 ARG B O 1
ATOM 4707 N N . GLY B 1 31 ? 1.078 11.375 13.555 1 92.75 31 GLY B N 1
ATOM 4708 C CA . GLY B 1 31 ? 0.016 10.383 13.547 1 92.75 31 GLY B CA 1
ATOM 4709 C C . GLY B 1 31 ? 0.408 9.086 14.234 1 92.75 31 GLY B C 1
ATOM 4710 O O . GLY B 1 31 ? 0.701 8.094 13.57 1 92.75 31 GLY B O 1
ATOM 4711 N N . PRO B 1 32 ? 0.289 9.078 15.469 1 87.06 32 PRO B N 1
ATOM 4712 C CA . PRO B 1 32 ? 0.772 7.93 16.234 1 87.06 32 PRO B CA 1
ATOM 4713 C C . PRO B 1 32 ? -0.198 6.75 16.203 1 87.06 32 PRO B C 1
ATOM 4715 O O . PRO B 1 32 ? 0.142 5.656 16.656 1 87.06 32 PRO B O 1
ATOM 4718 N N . ASP B 1 33 ? -1.333 6.977 15.578 1 87.12 33 ASP B N 1
ATOM 4719 C CA . ASP B 1 33 ? -2.389 5.98 15.719 1 87.12 33 ASP B CA 1
ATOM 4720 C C . ASP B 1 33 ? -2.342 4.965 14.578 1 87.12 33 ASP B C 1
ATOM 4722 O O . ASP B 1 33 ? -3.092 3.984 14.586 1 87.12 33 ASP B O 1
ATOM 4726 N N . GLY B 1 34 ? -1.46 5.23 13.594 1 86.19 34 GLY B N 1
ATOM 4727 C CA . GLY B 1 34 ? -1.397 4.305 12.477 1 86.19 34 GLY B CA 1
ATOM 4728 C C . GLY B 1 34 ? -0.61 4.84 11.297 1 86.19 34 GLY B C 1
ATOM 4729 O O . GLY B 1 34 ? -0.26 6.023 11.266 1 86.19 34 GLY B O 1
ATOM 4730 N N . GLN B 1 35 ? -0.271 3.855 10.391 1 90.38 35 GLN B N 1
ATOM 4731 C CA . GLN B 1 35 ? 0.4 4.227 9.148 1 90.38 35 GLN B CA 1
ATOM 4732 C C . GLN B 1 35 ? -0.175 3.461 7.957 1 90.38 35 GLN B C 1
ATOM 4734 O O . GLN B 1 35 ? -0.761 2.391 8.133 1 90.38 35 GLN B O 1
ATOM 4739 N N . GLY B 1 36 ? -0.038 3.982 6.754 1 92.56 36 GLY B N 1
ATOM 4740 C CA . GLY B 1 36 ? -0.52 3.355 5.535 1 92.56 36 GLY B CA 1
ATOM 4741 C C . GLY B 1 36 ? 0.262 3.77 4.305 1 92.56 36 GLY B C 1
ATOM 4742 O O . GLY B 1 36 ? 0.834 4.859 4.262 1 92.56 36 GLY B O 1
ATOM 4743 N N . HIS B 1 37 ? 0.316 2.771 3.33 1 94.62 37 HIS B N 1
ATOM 4744 C CA . HIS B 1 37 ? 1.01 3.027 2.072 1 94.62 37 HIS B CA 1
ATOM 4745 C C . HIS B 1 37 ? 0.148 2.637 0.877 1 94.62 37 HIS B C 1
ATOM 4747 O O . HIS B 1 37 ? -0.648 1.699 0.96 1 94.62 37 HIS B O 1
ATOM 4753 N N . HIS B 1 38 ? 0.255 3.32 -0.161 1 94.38 38 HIS B N 1
ATOM 4754 C CA . HIS B 1 38 ? -0.27 3.021 -1.488 1 94.38 38 HIS B CA 1
ATOM 4755 C C . HIS B 1 38 ? 0.814 3.156 -2.553 1 94.38 38 HIS B C 1
ATOM 4757 O O . HIS B 1 38 ? 1.312 4.258 -2.803 1 94.38 38 HIS B O 1
ATOM 4763 N N . VAL B 1 39 ? 1.203 2.039 -3.088 1 93.88 39 VAL B N 1
ATOM 4764 C CA . VAL B 1 39 ? 2.215 2.055 -4.137 1 93.88 39 VAL B CA 1
ATOM 4765 C C . VAL B 1 39 ? 1.669 1.376 -5.391 1 93.88 39 VAL B C 1
ATOM 4767 O O . VAL B 1 39 ? 1.331 0.19 -5.367 1 93.88 39 VAL B O 1
ATOM 4770 N N . VAL B 1 40 ? 1.58 2.027 -6.457 1 90.69 40 VAL B N 1
ATOM 4771 C CA . VAL B 1 40 ? 1.145 1.508 -7.75 1 90.69 40 VAL B CA 1
ATOM 4772 C C . VAL B 1 40 ? 1.922 2.193 -8.867 1 90.69 40 VAL B C 1
ATOM 4774 O O . VAL B 1 40 ? 1.913 3.42 -8.977 1 90.69 40 VAL B O 1
ATOM 4777 N N . GLY B 1 41 ? 2.607 1.355 -9.68 1 87.88 41 GLY B N 1
ATOM 4778 C CA . GLY B 1 41 ? 3.4 1.934 -10.758 1 87.88 41 GLY B CA 1
ATOM 4779 C C . GLY B 1 41 ? 4.484 2.869 -10.258 1 87.88 41 GLY B C 1
ATOM 4780 O O . GLY B 1 41 ? 5.297 2.492 -9.414 1 87.88 41 GLY B O 1
ATOM 4781 N N . SER B 1 42 ? 4.387 4.156 -10.742 1 92.75 42 SER B N 1
ATOM 4782 C CA . SER B 1 42 ? 5.426 5.141 -10.461 1 92.75 42 SER B CA 1
ATOM 4783 C C . SER B 1 42 ? 5.016 6.059 -9.312 1 92.75 42 SER B C 1
ATOM 4785 O O . SER B 1 42 ? 5.633 7.105 -9.094 1 92.75 42 SER B O 1
ATOM 4787 N N . VAL B 1 43 ? 3.979 5.699 -8.594 1 95.94 43 VAL B N 1
ATOM 4788 C CA . VAL B 1 43 ? 3.443 6.578 -7.559 1 95.94 43 VAL B CA 1
ATOM 4789 C C . VAL B 1 43 ? 3.459 5.855 -6.211 1 95.94 43 VAL B C 1
ATOM 4791 O O . VAL B 1 43 ? 3.145 4.668 -6.133 1 95.94 43 VAL B O 1
ATOM 4794 N N . ALA B 1 44 ? 3.867 6.547 -5.176 1 97.06 44 ALA B N 1
ATOM 4795 C CA . ALA B 1 44 ? 3.803 6.055 -3.803 1 97.06 44 ALA B CA 1
ATOM 4796 C C . ALA B 1 44 ? 3.229 7.113 -2.867 1 97.06 44 ALA B C 1
ATOM 4798 O O . ALA B 1 44 ? 3.607 8.281 -2.938 1 97.06 44 ALA B O 1
ATOM 4799 N N . LEU B 1 45 ? 2.266 6.758 -2.072 1 97.94 45 LEU B N 1
ATOM 4800 C CA . LEU B 1 45 ? 1.688 7.609 -1.036 1 97.94 45 LEU B CA 1
ATOM 4801 C C . LEU B 1 45 ? 1.903 7.004 0.347 1 97.94 45 LEU B C 1
ATOM 4803 O O . LEU B 1 45 ? 1.814 5.785 0.517 1 97.94 45 LEU B O 1
ATOM 4807 N N . ALA B 1 46 ? 2.18 7.836 1.3 1 97.38 46 ALA B N 1
ATOM 4808 C CA . ALA B 1 46 ? 2.314 7.445 2.701 1 97.38 46 ALA B CA 1
ATOM 4809 C C . ALA B 1 46 ? 1.438 8.312 3.6 1 97.38 46 ALA B C 1
ATOM 4811 O O . ALA B 1 46 ? 1.257 9.5 3.342 1 97.38 46 ALA B O 1
ATOM 4812 N N . HIS B 1 47 ? 0.875 7.738 4.633 1 96.69 47 HIS B N 1
ATOM 4813 C CA . HIS B 1 47 ? 0.025 8.422 5.602 1 96.69 47 HIS B CA 1
ATOM 4814 C C . HIS B 1 47 ? 0.35 7.984 7.027 1 96.69 47 HIS B C 1
ATOM 4816 O O . HIS B 1 47 ? 0.601 6.805 7.273 1 96.69 47 HIS B O 1
ATOM 4822 N N . THR B 1 48 ? 0.489 8.914 7.938 1 94.69 48 THR B N 1
ATOM 4823 C CA . THR B 1 48 ? 0.47 8.656 9.375 1 94.69 48 THR B CA 1
ATOM 4824 C C . THR B 1 48 ? -0.796 9.227 10.008 1 94.69 48 THR B C 1
ATOM 4826 O O . THR B 1 48 ? -1.141 10.391 9.789 1 94.69 48 THR B O 1
ATOM 4829 N N . ARG B 1 49 ? -1.467 8.539 10.812 1 90.94 49 ARG B N 1
ATOM 4830 C CA . ARG B 1 49 ? -2.838 8.883 11.18 1 90.94 49 ARG B CA 1
ATOM 4831 C C . ARG B 1 49 ? -2.928 9.312 12.641 1 90.94 49 ARG B C 1
ATOM 4833 O O . ARG B 1 49 ? -2.418 8.617 13.523 1 90.94 49 ARG B O 1
ATOM 4840 N N . LEU B 1 50 ? -3.461 10.414 12.844 1 90.44 50 LEU B N 1
ATOM 4841 C CA . LEU B 1 50 ? -4.086 10.805 14.102 1 90.44 50 LEU B CA 1
ATOM 4842 C C . LEU B 1 50 ? -5.602 10.641 14.031 1 90.44 50 LEU B C 1
ATOM 4844 O O . LEU B 1 50 ? -6.285 11.43 13.375 1 90.44 50 LEU B O 1
ATOM 4848 N N . ALA B 1 51 ? -6.148 9.734 14.703 1 83.5 51 ALA B N 1
ATOM 4849 C CA . ALA B 1 51 ? -7.543 9.344 14.523 1 83.5 51 ALA B CA 1
ATOM 4850 C C . ALA B 1 51 ? -8.477 10.289 15.273 1 83.5 51 ALA B C 1
ATOM 4852 O O . ALA B 1 51 ? -8.422 10.375 16.5 1 83.5 51 ALA B O 1
ATOM 4853 N N . ILE B 1 52 ? -9.281 10.992 14.484 1 82.44 52 ILE B N 1
ATOM 4854 C CA . ILE B 1 52 ? -10.203 11.953 15.078 1 82.44 52 ILE B CA 1
ATOM 4855 C C . ILE B 1 52 ? -11.625 11.641 14.633 1 82.44 52 ILE B C 1
ATOM 4857 O O . ILE B 1 52 ? -12.531 11.516 15.453 1 82.44 52 ILE B O 1
ATOM 4861 N N . ILE B 1 53 ? -11.805 11.602 13.375 1 78.62 53 ILE B N 1
ATOM 4862 C CA . ILE B 1 53 ? -13.102 11.242 12.797 1 78.62 53 ILE B CA 1
ATOM 4863 C C . ILE B 1 53 ? -13.047 9.82 12.242 1 78.62 53 ILE B C 1
ATOM 4865 O O . ILE B 1 53 ? -12.07 9.445 11.586 1 78.62 53 ILE B O 1
ATOM 4869 N N . ASP B 1 54 ? -14.062 8.953 12.531 1 78.12 54 ASP B N 1
ATOM 4870 C CA . ASP B 1 54 ? -14.195 7.578 12.047 1 78.12 54 ASP B CA 1
ATOM 4871 C C . ASP B 1 54 ? -13.023 6.719 12.516 1 78.12 54 ASP B C 1
ATOM 4873 O O . ASP B 1 54 ? -12.203 6.293 11.703 1 78.12 54 ASP B O 1
ATOM 4877 N N . LEU B 1 55 ? -12.984 6.305 13.695 1 76 55 LEU B N 1
ATOM 4878 C CA . LEU B 1 55 ? -11.883 5.598 14.344 1 76 55 LEU B CA 1
ATOM 4879 C C . LEU B 1 55 ? -11.766 4.172 13.812 1 76 55 LEU B C 1
ATOM 4881 O O . LEU B 1 55 ? -10.68 3.584 13.844 1 76 55 LEU B O 1
ATOM 4885 N N . GLU B 1 56 ? -12.805 3.742 13.25 1 70 56 GLU B N 1
ATOM 4886 C CA . GLU B 1 56 ? -12.852 2.33 12.875 1 70 56 GLU B CA 1
ATOM 4887 C C . GLU B 1 56 ? -12.469 2.127 11.414 1 70 56 GLU B C 1
ATOM 4889 O O . GLU B 1 56 ? -11.648 1.255 11.102 1 70 56 GLU B O 1
ATOM 4894 N N . THR B 1 57 ? -12.938 2.977 10.555 1 72.5 57 THR B N 1
ATOM 4895 C CA . THR B 1 57 ? -12.766 2.715 9.125 1 72.5 57 THR B CA 1
ATOM 4896 C C . THR B 1 57 ? -11.969 3.83 8.461 1 72.5 57 THR B C 1
ATOM 4898 O O . THR B 1 57 ? -11.727 3.793 7.254 1 72.5 57 THR B O 1
ATOM 4901 N N . GLY B 1 58 ? -11.461 4.664 9.266 1 77.38 58 GLY B N 1
ATOM 4902 C CA . GLY B 1 58 ? -10.891 5.871 8.688 1 77.38 58 GLY B CA 1
ATOM 4903 C C . GLY B 1 58 ? -9.414 5.738 8.375 1 77.38 58 GLY B C 1
ATOM 4904 O O . GLY B 1 58 ? -8.742 6.73 8.062 1 77.38 58 GLY B O 1
ATOM 4905 N N . ASP B 1 59 ? -8.906 4.523 8.445 1 83.56 59 ASP B N 1
ATOM 4906 C CA . ASP B 1 59 ? -7.5 4.348 8.078 1 83.56 59 ASP B CA 1
ATOM 4907 C C . ASP B 1 59 ? -7.258 4.715 6.621 1 83.56 59 ASP B C 1
ATOM 4909 O O . ASP B 1 59 ? -8.109 4.465 5.762 1 83.56 59 ASP B O 1
ATOM 4913 N N . GLN B 1 60 ? -6.168 5.32 6.398 1 90 60 GLN B N 1
ATOM 4914 C CA . GLN B 1 60 ? -5.812 5.773 5.059 1 90 60 GLN B CA 1
ATOM 4915 C C . GLN B 1 60 ? -4.633 4.973 4.504 1 90 60 GLN B C 1
ATOM 4917 O O . GLN B 1 60 ? -3.811 4.461 5.266 1 90 60 GLN B O 1
ATOM 4922 N N . PRO B 1 61 ? -4.555 4.844 3.164 1 93.5 61 PRO B N 1
ATOM 4923 C CA . PRO B 1 61 ? -5.25 5.605 2.127 1 93.5 61 PRO B CA 1
ATOM 4924 C C . PRO B 1 61 ? -6.723 5.219 1.997 1 93.5 61 PRO B C 1
ATOM 4926 O O . PRO B 1 61 ? -7.105 4.109 2.371 1 93.5 61 PRO B O 1
ATOM 4929 N N . LEU B 1 62 ? -7.516 6.219 1.539 1 92.19 62 LEU B N 1
ATOM 4930 C CA . LEU B 1 62 ? -8.906 6.012 1.146 1 92.19 62 LEU B CA 1
ATOM 4931 C C . LEU B 1 62 ? -9.008 5.719 -0.347 1 92.19 62 LEU B C 1
ATOM 4933 O O . LEU B 1 62 ? -8.172 6.164 -1.133 1 92.19 62 LEU B O 1
ATOM 4937 N N . PHE B 1 63 ? -10.062 5.02 -0.702 1 86.75 63 PHE B N 1
ATOM 4938 C CA . PHE B 1 63 ? -10.141 4.586 -2.092 1 86.75 63 PHE B CA 1
ATOM 4939 C C . PHE B 1 63 ? -11.531 4.82 -2.658 1 86.75 63 PHE B C 1
ATOM 4941 O O . PHE B 1 63 ? -12.523 4.711 -1.938 1 86.75 63 PHE B O 1
ATOM 4948 N N . ALA B 1 64 ? -11.641 5.125 -3.867 1 84.94 64 ALA B N 1
ATOM 4949 C CA . ALA B 1 64 ? -12.859 5.211 -4.672 1 84.94 64 ALA B CA 1
ATOM 4950 C C . ALA B 1 64 ? -12.57 4.918 -6.141 1 84.94 64 ALA B C 1
ATOM 4952 O O . ALA B 1 64 ? -12.039 5.773 -6.855 1 84.94 64 ALA B O 1
ATOM 4953 N N . GLY B 1 65 ? -12.961 3.721 -6.535 1 78.31 65 GLY B N 1
ATOM 4954 C CA . GLY B 1 65 ? -12.602 3.342 -7.891 1 78.31 65 GLY B CA 1
ATOM 4955 C C . GLY B 1 65 ? -11.102 3.291 -8.117 1 78.31 65 GLY B C 1
ATOM 4956 O O . GLY B 1 65 ? -10.375 2.617 -7.379 1 78.31 65 GLY B O 1
ATOM 4957 N N . PRO B 1 66 ? -10.648 4.07 -9.156 1 80.38 66 PRO B N 1
ATOM 4958 C CA . PRO B 1 66 ? -9.211 4.062 -9.477 1 80.38 66 PRO B CA 1
ATOM 4959 C C . PRO B 1 66 ? -8.43 5.09 -8.664 1 80.38 66 PRO B C 1
ATOM 4961 O O . PRO B 1 66 ? -7.23 5.281 -8.898 1 80.38 66 PRO B O 1
ATOM 4964 N N . ALA B 1 67 ? -9.109 5.715 -7.742 1 89.69 67 ALA B N 1
ATOM 4965 C CA . ALA B 1 67 ? -8.453 6.82 -7.047 1 89.69 67 ALA B CA 1
ATOM 4966 C C . ALA B 1 67 ? -8.156 6.461 -5.594 1 89.69 67 ALA B C 1
ATOM 4968 O O . ALA B 1 67 ? -8.914 5.711 -4.969 1 89.69 67 ALA B O 1
ATOM 4969 N N . ALA B 1 68 ? -6.984 6.93 -5.156 1 93.19 68 ALA B N 1
ATOM 4970 C CA . ALA B 1 68 ? -6.574 6.789 -3.762 1 93.19 68 ALA B CA 1
ATOM 4971 C C . ALA B 1 68 ? -6.23 8.148 -3.152 1 93.19 68 ALA B C 1
ATOM 4973 O O . ALA B 1 68 ? -5.711 9.031 -3.84 1 93.19 68 ALA B O 1
ATOM 4974 N N . LEU B 1 69 ? -6.52 8.336 -1.89 1 96.5 69 LEU B N 1
ATOM 4975 C CA . LEU B 1 69 ? -6.277 9.625 -1.244 1 96.5 69 LEU B CA 1
ATOM 4976 C C . LEU B 1 69 ? -5.637 9.43 0.127 1 96.5 69 LEU B C 1
ATOM 4978 O O . LEU B 1 69 ? -6.039 8.547 0.886 1 96.5 69 LEU B O 1
ATOM 4982 N N . VAL B 1 70 ? -4.57 10.234 0.339 1 97.12 70 VAL B N 1
ATOM 4983 C CA . VAL B 1 70 ? -4.102 10.469 1.702 1 97.12 70 VAL B CA 1
ATOM 4984 C C . VAL B 1 70 ? -4.266 11.945 2.057 1 97.12 70 VAL B C 1
ATOM 4986 O O . VAL B 1 70 ? -4.086 12.82 1.204 1 97.12 70 VAL B O 1
ATOM 4989 N N . GLY B 1 71 ? -4.66 12.234 3.289 1 97.25 71 GLY B N 1
ATOM 4990 C CA . GLY B 1 71 ? -4.938 13.609 3.654 1 97.25 71 GLY B CA 1
ATOM 4991 C C . GLY B 1 71 ? -4.605 13.93 5.098 1 97.25 71 GLY B C 1
ATOM 4992 O O . GLY B 1 71 ? -4.68 13.055 5.965 1 97.25 71 GLY B O 1
ATOM 4993 N N . ASN B 1 72 ? -4.164 15.164 5.285 1 96 72 ASN B N 1
ATOM 4994 C CA . ASN B 1 72 ? -4.027 15.805 6.59 1 96 72 ASN B CA 1
ATOM 4995 C C . ASN B 1 72 ? -4.945 17.016 6.715 1 96 72 ASN B C 1
ATOM 4997 O O . ASN B 1 72 ? -4.727 18.031 6.062 1 96 72 ASN B O 1
ATOM 5001 N N . GLY B 1 73 ? -5.988 16.859 7.473 1 95.31 73 GLY B N 1
ATOM 5002 C CA . GLY B 1 73 ? -6.906 17.984 7.613 1 95.31 73 GLY B CA 1
ATOM 5003 C C . GLY B 1 73 ? -8.297 17.562 8.039 1 95.31 73 GLY B C 1
ATOM 5004 O O . GLY B 1 73 ? -8.492 16.438 8.523 1 95.31 73 GLY B O 1
ATOM 5005 N N . GLU B 1 74 ? -9.227 18.5 7.969 1 96.56 74 GLU B N 1
ATOM 5006 C CA . GLU B 1 74 ? -10.641 18.344 8.281 1 96.56 74 GLU B CA 1
ATOM 5007 C C . GLU B 1 74 ? -11.516 19.109 7.301 1 96.56 74 GLU B C 1
ATOM 5009 O O . GLU B 1 74 ? -11.414 20.328 7.199 1 96.56 74 GLU B O 1
ATOM 5014 N N . ILE B 1 75 ? -12.281 18.312 6.602 1 97.44 75 ILE B N 1
ATOM 5015 C CA . ILE B 1 75 ? -13.273 18.922 5.723 1 97.44 75 ILE B CA 1
ATOM 5016 C C . ILE B 1 75 ? -14.578 19.141 6.484 1 97.44 75 ILE B C 1
ATOM 5018 O O . ILE B 1 75 ? -15.406 18.219 6.578 1 97.44 75 ILE B O 1
ATOM 5022 N N . TYR B 1 76 ? -14.781 20.328 6.82 1 97.12 76 TYR B N 1
ATOM 5023 C CA . TYR B 1 76 ? -15.836 20.641 7.777 1 97.12 76 TYR B CA 1
ATOM 5024 C C . TYR B 1 76 ? -17.219 20.469 7.137 1 97.12 76 TYR B C 1
ATOM 5026 O O . TYR B 1 76 ? -18.188 20.141 7.82 1 97.12 76 TYR B O 1
ATOM 5034 N N . ASN B 1 77 ? -17.359 20.703 5.898 1 96.5 77 ASN B N 1
ATOM 5035 C CA . ASN B 1 77 ? -18.656 20.578 5.246 1 96.5 77 ASN B CA 1
ATOM 5036 C C . ASN B 1 77 ? -18.844 19.203 4.629 1 96.5 77 ASN B C 1
ATOM 5038 O O . ASN B 1 77 ? -19.516 19.062 3.596 1 96.5 77 ASN B O 1
ATOM 5042 N N . ASN B 1 78 ? -18.234 18.203 5.293 1 93.88 78 ASN B N 1
ATOM 5043 C CA . ASN B 1 78 ? -18.328 16.812 4.863 1 93.88 78 ASN B CA 1
ATOM 5044 C C . ASN B 1 78 ? -19.781 16.359 4.758 1 93.88 78 ASN B C 1
ATOM 5046 O O . ASN B 1 78 ? -20.203 15.883 3.707 1 93.88 78 ASN B O 1
ATOM 5050 N N . PRO B 1 79 ? -20.625 16.516 5.781 1 94.81 79 PRO B N 1
ATOM 5051 C CA . PRO B 1 79 ? -22.016 16.078 5.668 1 94.81 79 PRO B CA 1
ATOM 5052 C C . PRO B 1 79 ? -22.766 16.781 4.547 1 94.81 79 PRO B C 1
ATOM 5054 O O . PRO B 1 79 ? -23.547 16.156 3.826 1 94.81 79 PRO B O 1
ATOM 5057 N N . GLU B 1 80 ? -22.562 18.031 4.422 1 95.19 80 GLU B N 1
ATOM 5058 C CA . GLU B 1 80 ? -23.219 18.844 3.395 1 95.19 80 GLU B CA 1
ATOM 5059 C C . GLU B 1 80 ? -22.797 18.406 1.996 1 95.19 80 GLU B C 1
ATOM 5061 O O . GLU B 1 80 ? -23.609 18.344 1.082 1 95.19 80 GLU B O 1
ATOM 5066 N N . LEU B 1 81 ? -21.484 18.109 1.844 1 95.69 81 LEU B N 1
ATOM 5067 C CA . LEU B 1 81 ? -20.969 17.656 0.556 1 95.69 81 LEU B CA 1
ATOM 5068 C C . LEU B 1 81 ? -21.578 16.312 0.177 1 95.69 81 LEU B C 1
ATOM 5070 O O . LEU B 1 81 ? -21.953 16.094 -0.979 1 95.69 81 LEU B O 1
ATOM 5074 N N . ARG B 1 82 ? -21.625 15.367 1.178 1 94.19 82 ARG B N 1
ATOM 5075 C CA . ARG B 1 82 ? -22.203 14.055 0.938 1 94.19 82 ARG B CA 1
ATOM 5076 C C . ARG B 1 82 ? -23.672 14.18 0.521 1 94.19 82 ARG B C 1
ATOM 5078 O O . ARG B 1 82 ? -24.109 13.523 -0.431 1 94.19 82 ARG B O 1
ATOM 5085 N N . ALA B 1 83 ? -24.422 14.984 1.189 1 95.12 83 ALA B N 1
ATOM 5086 C CA . ALA B 1 83 ? -25.844 15.18 0.908 1 95.12 83 ALA B CA 1
ATOM 5087 C C . ALA B 1 83 ? -26.047 15.852 -0.446 1 95.12 83 ALA B C 1
ATOM 5089 O O . ALA B 1 83 ? -26.891 15.422 -1.239 1 95.12 83 ALA B O 1
ATOM 5090 N N . ALA B 1 84 ? -25.297 16.906 -0.655 1 94.62 84 ALA B N 1
ATOM 5091 C CA . ALA B 1 84 ? -25.469 17.719 -1.856 1 94.62 84 ALA B CA 1
ATOM 5092 C C . ALA B 1 84 ? -25.141 16.922 -3.113 1 94.62 84 ALA B C 1
ATOM 5094 O O . ALA B 1 84 ? -25.719 17.156 -4.176 1 94.62 84 ALA B O 1
ATOM 5095 N N . ASN B 1 85 ? -24.234 15.891 -2.965 1 93.88 85 ASN B N 1
ATOM 5096 C CA . ASN B 1 85 ? -23.766 15.164 -4.141 1 93.88 85 ASN B CA 1
ATOM 5097 C C . ASN B 1 85 ? -24.234 13.719 -4.133 1 93.88 85 ASN B C 1
ATOM 5099 O O . ASN B 1 85 ? -23.953 12.953 -5.055 1 93.88 85 ASN B O 1
ATOM 5103 N N . ALA B 1 86 ? -24.891 13.188 -3.074 1 91.31 86 ALA B N 1
ATOM 5104 C CA . ALA B 1 86 ? -25.359 11.82 -2.912 1 91.31 86 ALA B CA 1
ATOM 5105 C C . ALA B 1 86 ? -24.219 10.812 -3.082 1 91.31 86 ALA B C 1
ATOM 5107 O O . ALA B 1 86 ? -24.344 9.852 -3.846 1 91.31 86 ALA B O 1
ATOM 5108 N N . PHE B 1 87 ? -23.141 11.07 -2.375 1 88.56 87 PHE B N 1
ATOM 5109 C CA . PHE B 1 87 ? -21.969 10.211 -2.492 1 88.56 87 PHE B CA 1
ATOM 5110 C C . PHE B 1 87 ? -22.203 8.875 -1.791 1 88.56 87 PHE B C 1
ATOM 5112 O O . PHE B 1 87 ? -22.797 8.836 -0.708 1 88.56 87 PHE B O 1
ATOM 5119 N N . SER B 1 88 ? -21.828 7.762 -2.422 1 83.69 88 SER B N 1
ATOM 5120 C CA . SER B 1 88 ? -21.719 6.465 -1.763 1 83.69 88 SER B CA 1
ATOM 5121 C C . SER B 1 88 ? -20.328 6.254 -1.176 1 83.69 88 SER B C 1
ATOM 5123 O O . SER B 1 88 ? -19.469 5.629 -1.802 1 83.69 88 SER B O 1
ATOM 5125 N N . CYS B 1 89 ? -20.141 6.691 0.134 1 86.69 89 CYS B N 1
ATOM 5126 C CA . CYS B 1 89 ? -18.844 6.617 0.782 1 86.69 89 CYS B CA 1
ATOM 5127 C C . CYS B 1 89 ? -18.656 5.273 1.477 1 86.69 89 CYS B C 1
ATOM 5129 O O . CYS B 1 89 ? -19.609 4.707 2.01 1 86.69 89 CYS B O 1
ATOM 5131 N N . ALA B 1 90 ? -17.469 4.789 1.421 1 79.75 90 ALA B N 1
ATOM 5132 C CA . ALA B 1 90 ? -17.141 3.51 2.041 1 79.75 90 ALA B CA 1
ATOM 5133 C C . ALA B 1 90 ? -16.812 3.684 3.521 1 79.75 90 ALA B C 1
ATOM 5135 O O . ALA B 1 90 ? -16.859 2.723 4.293 1 79.75 90 ALA B O 1
ATOM 5136 N N . THR B 1 91 ? -16.484 4.914 3.814 1 86.31 91 THR B N 1
ATOM 5137 C CA . THR B 1 91 ? -16.078 5.195 5.188 1 86.31 91 THR B CA 1
ATOM 5138 C C . THR B 1 91 ? -16.797 6.434 5.719 1 86.31 91 THR B C 1
ATOM 5140 O O . THR B 1 91 ? -17.547 7.086 4.988 1 86.31 91 THR B O 1
ATOM 5143 N N . GLY B 1 92 ? -16.672 6.699 6.965 1 87.62 92 GLY B N 1
ATOM 5144 C CA . GLY B 1 92 ? -17.172 7.926 7.566 1 87.62 92 GLY B CA 1
ATOM 5145 C C . GLY B 1 92 ? -16.141 9.031 7.602 1 87.62 92 GLY B C 1
ATOM 5146 O O . GLY B 1 92 ? -16.375 10.102 8.172 1 87.62 92 GLY B O 1
ATOM 5147 N N . SER B 1 93 ? -15.031 8.836 6.945 1 90.81 93 SER B N 1
ATOM 5148 C CA . SER B 1 93 ? -13.938 9.805 6.988 1 90.81 93 SER B CA 1
ATOM 5149 C C . SER B 1 93 ? -14.32 11.102 6.289 1 90.81 93 SER B C 1
ATOM 5151 O O . SER B 1 93 ? -14.938 11.078 5.227 1 90.81 93 SER B O 1
ATOM 5153 N N . ASP B 1 94 ? -13.953 12.195 6.852 1 94 94 ASP B N 1
ATOM 5154 C CA . ASP B 1 94 ? -14.234 13.5 6.262 1 94 94 ASP B CA 1
ATOM 5155 C C . ASP B 1 94 ? -13.344 13.75 5.043 1 94 94 ASP B C 1
ATOM 5157 O O . ASP B 1 94 ? -13.609 14.656 4.254 1 94 94 ASP B O 1
ATOM 5161 N N . CYS B 1 95 ? -12.391 12.93 4.844 1 93.69 95 CYS B N 1
ATOM 5162 C CA . CYS B 1 95 ? -11.484 13.117 3.721 1 93.69 95 CYS B CA 1
ATOM 5163 C C . CYS B 1 95 ? -11.922 12.297 2.516 1 93.69 95 CYS B C 1
ATOM 5165 O O . CYS B 1 95 ? -11.281 12.344 1.463 1 93.69 95 CYS B O 1
ATOM 5167 N N . GLU B 1 96 ? -13.039 11.555 2.609 1 93.56 96 GLU B N 1
ATOM 5168 C CA . GLU B 1 96 ? -13.477 10.742 1.474 1 93.56 96 GLU B CA 1
ATOM 5169 C C . GLU B 1 96 ? -14.203 11.594 0.435 1 93.56 96 GLU B C 1
ATOM 5171 O O . GLU B 1 96 ? -13.961 11.453 -0.767 1 93.56 96 GLU B O 1
ATOM 5176 N N . PRO B 1 97 ? -15.016 12.547 0.827 1 95.5 97 PRO B N 1
ATOM 5177 C CA . PRO B 1 97 ? -15.75 13.336 -0.168 1 95.5 97 PRO B CA 1
ATOM 5178 C C . PRO B 1 97 ? -14.828 14.039 -1.158 1 95.5 97 PRO B C 1
ATOM 5180 O O . PRO B 1 97 ? -15.117 14.086 -2.355 1 95.5 97 PRO B O 1
ATOM 5183 N N . PRO B 1 98 ? -13.695 14.656 -0.698 1 96.94 98 PRO B N 1
ATOM 5184 C CA . PRO B 1 98 ? -12.797 15.266 -1.675 1 96.94 98 PRO B CA 1
ATOM 5185 C C . PRO B 1 98 ? -12.398 14.305 -2.795 1 96.94 98 PRO B C 1
ATOM 5187 O O . PRO B 1 98 ? -12.203 14.734 -3.936 1 96.94 98 PRO B O 1
ATOM 5190 N N . LEU B 1 99 ? -12.219 13.047 -2.408 1 94.38 99 LEU B N 1
ATOM 5191 C CA . LEU B 1 99 ? -11.859 12.031 -3.391 1 94.38 99 LEU B CA 1
ATOM 5192 C C . LEU B 1 99 ? -12.945 11.898 -4.453 1 94.38 99 LEU B C 1
ATOM 5194 O O . LEU B 1 99 ? -12.641 11.836 -5.648 1 94.38 99 LEU B O 1
ATOM 5198 N N . HIS B 1 100 ? -14.141 11.852 -4.086 1 93.38 100 HIS B N 1
ATOM 5199 C CA . HIS B 1 100 ? -15.273 11.789 -5.008 1 93.38 100 HIS B CA 1
ATOM 5200 C C . HIS B 1 100 ? -15.398 13.086 -5.809 1 93.38 100 HIS B C 1
ATOM 5202 O O . HIS B 1 100 ? -15.711 13.055 -7 1 93.38 100 HIS B O 1
ATOM 5208 N N . LEU B 1 101 ? -15.195 14.188 -5.172 1 96.62 101 LEU B N 1
ATOM 5209 C CA . LEU B 1 101 ? -15.266 15.477 -5.844 1 96.62 101 LEU B CA 1
ATOM 5210 C C . LEU B 1 101 ? -14.211 15.586 -6.938 1 96.62 101 LEU B C 1
ATOM 5212 O O . LEU B 1 101 ? -14.469 16.156 -8 1 96.62 101 LEU B O 1
ATOM 5216 N N . TRP B 1 102 ? -13.023 15.102 -6.68 1 95.25 102 TRP B N 1
ATOM 5217 C CA . TRP B 1 102 ? -12 15.086 -7.719 1 95.25 102 TRP B CA 1
ATOM 5218 C C . TRP B 1 102 ? -12.492 14.336 -8.953 1 95.25 102 TRP B C 1
ATOM 5220 O O . TRP B 1 102 ? -12.297 14.797 -10.078 1 95.25 102 TRP B O 1
ATOM 5230 N N . ARG B 1 103 ? -13.047 13.211 -8.711 1 89.56 103 ARG B N 1
ATOM 5231 C CA . ARG B 1 103 ? -13.516 12.383 -9.82 1 89.56 103 ARG B CA 1
ATOM 5232 C C . ARG B 1 103 ? -14.602 13.094 -10.617 1 89.56 103 ARG B C 1
ATOM 5234 O O . ARG B 1 103 ? -14.742 12.867 -11.82 1 89.56 103 ARG B O 1
ATOM 5241 N N . GLN B 1 104 ? -15.258 14.031 -10.023 1 92.06 104 GLN B N 1
ATOM 5242 C CA . GLN B 1 104 ? -16.359 14.758 -10.648 1 92.06 104 GLN B CA 1
ATOM 5243 C C . GLN B 1 104 ? -15.875 16.078 -11.258 1 92.06 104 GLN B C 1
ATOM 5245 O O . GLN B 1 104 ? -16.297 16.438 -12.352 1 92.06 104 GLN B O 1
ATOM 5250 N N . GLU B 1 105 ? -14.922 16.875 -10.57 1 94.62 105 GLU B N 1
ATOM 5251 C CA . GLU B 1 105 ? -14.68 18.266 -10.891 1 94.62 105 GLU B CA 1
ATOM 5252 C C . GLU B 1 105 ? -13.234 18.484 -11.336 1 94.62 105 GLU B C 1
ATOM 5254 O O . GLU B 1 105 ? -12.883 19.578 -11.812 1 94.62 105 GLU B O 1
ATOM 5259 N N . GLY B 1 106 ? -12.391 17.578 -11.234 1 94.75 106 GLY B N 1
ATOM 5260 C CA . GLY B 1 106 ? -10.992 17.703 -11.633 1 94.75 106 GLY B CA 1
ATOM 5261 C C . GLY B 1 106 ? -10.211 18.656 -10.742 1 94.75 106 GLY B C 1
ATOM 5262 O O . GLY B 1 106 ? -10.344 18.609 -9.516 1 94.75 106 GLY B O 1
ATOM 5263 N N . ILE B 1 107 ? -9.422 19.547 -11.328 1 96.31 107 ILE B N 1
ATOM 5264 C CA . ILE B 1 107 ? -8.422 20.359 -10.633 1 96.31 107 ILE B CA 1
ATOM 5265 C C . ILE B 1 107 ? -9.117 21.359 -9.711 1 96.31 107 ILE B C 1
ATOM 5267 O O . ILE B 1 107 ? -8.5 21.875 -8.781 1 96.31 107 ILE B O 1
ATOM 5271 N N . ARG B 1 108 ? -10.375 21.641 -9.906 1 96.88 108 ARG B N 1
ATOM 5272 C CA . ARG B 1 108 ? -11.125 22.609 -9.117 1 96.88 108 ARG B CA 1
ATOM 5273 C C . ARG B 1 108 ? -11.898 21.922 -8 1 96.88 108 ARG B C 1
ATOM 5275 O O . ARG B 1 108 ? -12.781 22.531 -7.391 1 96.88 108 ARG B O 1
ATOM 5282 N N . PHE B 1 109 ? -11.523 20.656 -7.711 1 96.81 109 PHE B N 1
ATOM 5283 C CA . PHE B 1 109 ? -12.305 19.828 -6.801 1 96.81 109 PHE B CA 1
ATOM 5284 C C . PHE B 1 109 ? -12.375 20.453 -5.418 1 96.81 109 PHE B C 1
ATOM 5286 O O . PHE B 1 109 ? -13.312 20.219 -4.66 1 96.81 109 PHE B O 1
ATOM 5293 N N . ALA B 1 110 ? -11.359 21.344 -5.137 1 97.38 110 ALA B N 1
ATOM 5294 C CA . ALA B 1 110 ? -11.25 21.844 -3.77 1 97.38 110 ALA B CA 1
ATOM 5295 C C . ALA B 1 110 ? -12 23.156 -3.605 1 97.38 110 ALA B C 1
ATOM 5297 O O . ALA B 1 110 ? -12.109 23.688 -2.494 1 97.38 110 ALA B O 1
ATOM 5298 N N . ASP B 1 111 ? -12.562 23.672 -4.656 1 96.19 111 ASP B N 1
ATOM 5299 C CA . ASP B 1 111 ? -13.172 25 -4.645 1 96.19 111 ASP B CA 1
ATOM 5300 C C . ASP B 1 111 ? -14.352 25.062 -3.678 1 96.19 111 ASP B C 1
ATOM 5302 O O . ASP B 1 111 ? -14.641 26.109 -3.096 1 96.19 111 ASP B O 1
ATOM 5306 N N . GLY B 1 112 ? -14.961 23.953 -3.529 1 94.69 112 GLY B N 1
ATOM 5307 C CA . GLY B 1 112 ? -16.156 23.938 -2.693 1 94.69 112 GLY B CA 1
ATOM 5308 C C . GLY B 1 112 ? -15.883 23.453 -1.283 1 94.69 112 GLY B C 1
ATOM 5309 O O . GLY B 1 112 ? -16.797 23.422 -0.449 1 94.69 112 GLY B O 1
ATOM 5310 N N . LEU B 1 113 ? -14.664 23.141 -0.981 1 97 113 LEU B N 1
ATOM 5311 C CA . LEU B 1 113 ? -14.336 22.594 0.332 1 97 113 LEU B CA 1
ATOM 5312 C C . LEU B 1 113 ? -14.281 23.703 1.382 1 97 113 LEU B C 1
ATOM 5314 O O . LEU B 1 113 ? -13.828 24.812 1.098 1 97 113 LEU B O 1
ATOM 5318 N N . ARG B 1 114 ? -14.797 23.438 2.508 1 97.19 114 ARG B N 1
ATOM 5319 C CA . ARG B 1 114 ? -14.656 24.281 3.691 1 97.19 114 ARG B CA 1
ATOM 5320 C C . ARG B 1 114 ? -13.875 23.562 4.789 1 97.19 114 ARG B C 1
ATOM 5322 O O . ARG B 1 114 ? -14.258 22.469 5.215 1 97.19 114 ARG B O 1
ATOM 5329 N N . GLY B 1 115 ? -12.711 24.141 5.082 1 97.38 115 GLY B N 1
ATOM 5330 C CA . GLY B 1 115 ? -11.93 23.5 6.125 1 97.38 115 GLY B CA 1
ATOM 5331 C C . GLY B 1 115 ? -10.438 23.734 5.977 1 97.38 115 GLY B C 1
ATOM 5332 O O . GLY B 1 115 ? -10.016 24.75 5.422 1 97.38 115 GLY B O 1
ATOM 5333 N N . MET B 1 116 ? -9.672 22.906 6.609 1 98.06 116 MET B N 1
ATOM 5334 C CA . MET B 1 116 ? -8.211 22.891 6.543 1 98.06 116 MET B CA 1
ATOM 5335 C C . MET B 1 116 ? -7.711 21.562 5.984 1 98.06 116 MET B C 1
ATOM 5337 O O . MET B 1 116 ? -8.258 20.516 6.301 1 98.06 116 MET B O 1
ATOM 5341 N N . TRP B 1 117 ? -6.719 21.656 5.02 1 98.12 117 TRP B N 1
ATOM 5342 C CA . TRP B 1 117 ? -6.305 20.375 4.449 1 98.12 117 TRP B CA 1
ATOM 5343 C C . TRP B 1 117 ? -4.961 20.5 3.738 1 98.12 117 TRP B C 1
ATOM 5345 O O . TRP B 1 117 ? -4.586 21.594 3.305 1 98.12 117 TRP B O 1
ATOM 5355 N N . ALA B 1 118 ? -4.223 19.5 3.719 1 98.69 118 ALA B N 1
ATOM 5356 C CA . ALA B 1 118 ? -3.225 19.078 2.742 1 98.69 118 ALA B CA 1
ATOM 5357 C C . ALA B 1 118 ? -3.555 17.703 2.188 1 98.69 118 ALA B C 1
ATOM 5359 O O . ALA B 1 118 ? -3.574 16.703 2.928 1 98.69 118 ALA B O 1
ATOM 5360 N N . LEU B 1 119 ? -3.891 17.578 0.952 1 98.56 119 LEU B N 1
ATOM 5361 C CA . LEU B 1 119 ? -4.355 16.328 0.35 1 98.56 119 LEU B CA 1
ATOM 5362 C C . LEU B 1 119 ? -3.432 15.898 -0.782 1 98.56 119 LEU B C 1
ATOM 5364 O O . LEU B 1 119 ? -2.855 16.734 -1.477 1 98.56 119 LEU B O 1
ATOM 5368 N N . ALA B 1 120 ? -3.328 14.609 -0.926 1 98.75 120 ALA B N 1
ATOM 5369 C CA . ALA B 1 120 ? -2.701 13.984 -2.088 1 98.75 120 ALA B CA 1
ATOM 5370 C C . ALA B 1 120 ? -3.605 12.906 -2.689 1 98.75 120 ALA B C 1
ATOM 5372 O O . ALA B 1 120 ? -4.031 11.984 -1.991 1 98.75 120 ALA B O 1
ATOM 5373 N N . ILE B 1 121 ? -3.936 13.008 -3.916 1 98.19 121 ILE B N 1
ATOM 5374 C CA . ILE B 1 121 ? -4.789 12.062 -4.629 1 98.19 121 ILE B CA 1
ATOM 5375 C C . ILE B 1 121 ? -4.012 11.438 -5.781 1 98.19 121 ILE B C 1
ATOM 5377 O O . ILE B 1 121 ? -3.383 12.141 -6.574 1 98.19 121 ILE B O 1
ATOM 5381 N N . HIS B 1 122 ? -3.982 10.141 -5.801 1 96.62 122 HIS B N 1
ATOM 5382 C CA . HIS B 1 122 ? -3.502 9.414 -6.969 1 96.62 122 HIS B CA 1
ATOM 5383 C C . HIS B 1 122 ? -4.66 8.875 -7.801 1 96.62 122 HIS B C 1
ATOM 5385 O O . HIS B 1 122 ? -5.418 8.016 -7.34 1 96.62 122 HIS B O 1
ATOM 5391 N N . ASP B 1 123 ? -4.836 9.414 -8.922 1 93.12 123 ASP B N 1
ATOM 5392 C CA . ASP B 1 123 ? -5.84 8.938 -9.875 1 93.12 123 ASP B CA 1
ATOM 5393 C C . ASP B 1 123 ? -5.191 8.172 -11.023 1 93.12 123 ASP B C 1
ATOM 5395 O O . ASP B 1 123 ? -4.711 8.773 -11.984 1 93.12 123 ASP B O 1
ATOM 5399 N N . ARG B 1 124 ? -5.363 6.895 -10.93 1 86.25 124 ARG B N 1
ATOM 5400 C CA . ARG B 1 124 ? -4.695 6.027 -11.898 1 86.25 124 ARG B CA 1
ATOM 5401 C C . ARG B 1 124 ? -5.328 6.16 -13.273 1 86.25 124 ARG B C 1
ATOM 5403 O O . ARG B 1 124 ? -4.641 6.059 -14.297 1 86.25 124 ARG B O 1
ATOM 5410 N N . ALA B 1 125 ? -6.598 6.273 -13.297 1 83.31 125 ALA B N 1
ATOM 5411 C CA . ALA B 1 125 ? -7.293 6.406 -14.578 1 83.31 125 ALA B CA 1
ATOM 5412 C C . ALA B 1 125 ? -6.852 7.668 -15.312 1 83.31 125 ALA B C 1
ATOM 5414 O O . ALA B 1 125 ? -6.625 7.645 -16.516 1 83.31 125 ALA B O 1
ATOM 5415 N N . ALA B 1 126 ? -6.684 8.766 -14.562 1 87.81 126 ALA B N 1
ATOM 5416 C CA . ALA B 1 126 ? -6.262 10.031 -15.156 1 87.81 126 ALA B CA 1
ATOM 5417 C C . ALA B 1 126 ? -4.742 10.125 -15.227 1 87.81 126 ALA B C 1
ATOM 5419 O O . ALA B 1 126 ? -4.199 11.031 -15.867 1 87.81 126 ALA B O 1
ATOM 5420 N N . ARG B 1 127 ? -4.008 9.234 -14.648 1 89.19 127 ARG B N 1
ATOM 5421 C CA . ARG B 1 127 ? -2.553 9.234 -14.547 1 89.19 127 ARG B CA 1
ATOM 5422 C C . ARG B 1 127 ? -2.043 10.547 -13.945 1 89.19 127 ARG B C 1
ATOM 5424 O O . ARG B 1 127 ? -1.174 11.203 -14.523 1 89.19 127 ARG B O 1
ATOM 5431 N N . ARG B 1 128 ? -2.635 10.898 -12.789 1 94.94 128 ARG B N 1
ATOM 5432 C CA . ARG B 1 128 ? -2.289 12.148 -12.117 1 94.94 128 ARG B CA 1
ATOM 5433 C C . ARG B 1 128 ? -2.139 11.938 -10.609 1 94.94 128 ARG B C 1
ATOM 5435 O O . ARG B 1 128 ? -2.846 11.117 -10.023 1 94.94 128 ARG B O 1
ATOM 5442 N N . VAL B 1 129 ? -1.13 12.625 -10.117 1 97.94 129 VAL B N 1
ATOM 5443 C CA . VAL B 1 129 ? -1.082 12.867 -8.68 1 97.94 129 VAL B CA 1
ATOM 5444 C C . VAL B 1 129 ? -1.453 14.312 -8.383 1 97.94 129 VAL B C 1
ATOM 5446 O O . VAL B 1 129 ? -0.888 15.242 -8.969 1 97.94 129 VAL B O 1
ATOM 5449 N N . VAL B 1 130 ? -2.367 14.516 -7.484 1 98.62 130 VAL B N 1
ATOM 5450 C CA . VAL B 1 130 ? -2.881 15.852 -7.207 1 98.62 130 VAL B CA 1
ATOM 5451 C C . VAL B 1 130 ? -2.586 16.219 -5.754 1 98.62 130 VAL B C 1
ATOM 5453 O O . VAL B 1 130 ? -2.865 15.453 -4.84 1 98.62 130 VAL B O 1
ATOM 5456 N N . LEU B 1 131 ? -1.906 17.391 -5.594 1 98.75 131 LEU B N 1
ATOM 5457 C CA . LEU B 1 131 ? -1.666 17.969 -4.273 1 98.75 131 LEU B CA 1
ATOM 5458 C C . LEU B 1 131 ? -2.516 19.219 -4.062 1 98.75 131 LEU B C 1
ATOM 5460 O O . LEU B 1 131 ? -2.631 20.047 -4.961 1 98.75 131 LEU B O 1
ATOM 5464 N N . SER B 1 132 ? -3.094 19.312 -2.898 1 98.75 132 SER B N 1
ATOM 5465 C CA . SER B 1 132 ? -3.943 20.469 -2.625 1 98.75 132 SER B CA 1
ATOM 5466 C C . SER B 1 132 ? -3.77 20.953 -1.19 1 98.75 132 SER B C 1
ATOM 5468 O O . SER B 1 132 ? -3.672 20.141 -0.264 1 98.75 132 SER B O 1
ATOM 5470 N N . ARG B 1 133 ? -3.641 22.25 -1.061 1 98.69 133 ARG B N 1
ATOM 5471 C CA . ARG B 1 133 ? -3.539 22.891 0.248 1 98.69 133 ARG B CA 1
ATOM 5472 C C . ARG B 1 133 ? -4.68 23.891 0.465 1 98.69 133 ARG B C 1
ATOM 5474 O O . ARG B 1 133 ? -5.121 24.547 -0.476 1 98.69 133 ARG B O 1
ATOM 5481 N N . ASP B 1 134 ? -5.137 24.031 1.683 1 98.44 134 ASP B N 1
ATOM 5482 C CA . ASP B 1 134 ? -6.266 24.906 2 1 98.44 134 ASP B CA 1
ATOM 5483 C C . ASP B 1 134 ? -5.91 26.375 1.77 1 98.44 134 ASP B C 1
ATOM 5485 O O . ASP B 1 134 ? -4.738 26.75 1.805 1 98.44 134 ASP B O 1
ATOM 5489 N N . PRO B 1 135 ? -6.828 27.234 1.606 1 97.56 135 PRO B N 1
ATOM 5490 C CA . PRO B 1 135 ? -6.609 28.609 1.147 1 97.56 135 PRO B CA 1
ATOM 5491 C C . PRO B 1 135 ? -5.867 29.469 2.174 1 97.56 135 PRO B C 1
ATOM 5493 O O . PRO B 1 135 ? -5.164 30.406 1.807 1 97.56 135 PRO B O 1
ATOM 5496 N N . PHE B 1 136 ? -5.98 29.219 3.402 1 97.94 136 PHE B N 1
ATOM 5497 C CA . PHE B 1 136 ? -5.328 30.031 4.422 1 97.94 136 PHE B CA 1
ATOM 5498 C C . PHE B 1 136 ? -3.959 29.453 4.773 1 97.94 136 PHE B C 1
ATOM 5500 O O . PHE B 1 136 ? -3.176 30.094 5.477 1 97.94 136 PHE B O 1
ATOM 5507 N N . GLY B 1 137 ? -3.697 28.266 4.285 1 97.81 137 GLY B N 1
ATOM 5508 C CA . GLY B 1 137 ? -2.439 27.609 4.598 1 97.81 137 GLY B CA 1
ATOM 5509 C C . GLY B 1 137 ? -2.383 27.062 6.012 1 97.81 137 GLY B C 1
ATOM 5510 O O . GLY B 1 137 ? -1.341 27.125 6.664 1 97.81 137 GLY B O 1
ATOM 5511 N N . ILE B 1 138 ? -3.482 26.578 6.48 1 98.31 138 ILE B N 1
ATOM 5512 C CA . ILE B 1 138 ? -3.551 26.062 7.84 1 98.31 138 ILE B CA 1
ATOM 5513 C C . ILE B 1 138 ? -2.738 24.766 7.938 1 98.31 138 ILE B C 1
ATOM 5515 O O . ILE B 1 138 ? -1.98 24.578 8.891 1 98.31 138 ILE B O 1
ATOM 5519 N N . LYS B 1 139 ? -2.898 23.891 6.996 1 98.25 139 LYS B N 1
ATOM 5520 C CA . LYS B 1 139 ? -2.102 22.672 6.961 1 98.25 139 LYS B CA 1
ATOM 5521 C C . LYS B 1 139 ? -0.948 22.797 5.969 1 98.25 139 LYS B C 1
ATOM 5523 O O . LYS B 1 139 ? -1.168 23.047 4.781 1 98.25 139 LYS B O 1
ATOM 5528 N N . PRO B 1 140 ? 0.238 22.547 6.434 1 97.88 140 PRO B N 1
ATOM 5529 C CA . PRO B 1 140 ? 1.396 22.734 5.555 1 97.88 140 PRO B CA 1
ATOM 5530 C C . PRO B 1 140 ? 1.602 21.562 4.598 1 97.88 140 PRO B C 1
ATOM 5532 O O . PRO B 1 140 ? 1.192 20.438 4.895 1 97.88 140 PRO B O 1
ATOM 5535 N N . LEU B 1 141 ? 2.209 21.812 3.527 1 98.62 141 LEU B N 1
ATOM 5536 C CA . LEU B 1 141 ? 2.611 20.844 2.51 1 98.62 141 LEU B CA 1
ATOM 5537 C C . LEU B 1 141 ? 3.811 21.359 1.719 1 98.62 141 LEU B C 1
ATOM 5539 O O . LEU B 1 141 ? 3.84 22.531 1.313 1 98.62 141 LEU B O 1
ATOM 5543 N N . TYR B 1 142 ? 4.781 20.484 1.526 1 98.81 142 TYR B N 1
ATOM 5544 C CA . TYR B 1 142 ? 6.023 20.875 0.865 1 98.81 142 TYR B CA 1
ATOM 5545 C C . TYR B 1 142 ? 6.324 19.953 -0.31 1 98.81 142 TYR B C 1
ATOM 5547 O O . TYR B 1 142 ? 5.926 18.797 -0.312 1 98.81 142 TYR B O 1
ATOM 5555 N N . ILE B 1 143 ? 7.016 20.453 -1.256 1 98.69 143 ILE B N 1
ATOM 5556 C CA . ILE B 1 143 ? 7.441 19.641 -2.391 1 98.69 143 ILE B CA 1
ATOM 5557 C C . ILE B 1 143 ? 8.938 19.844 -2.641 1 98.69 143 ILE B C 1
ATOM 5559 O O . ILE B 1 143 ? 9.492 20.891 -2.283 1 98.69 143 ILE B O 1
ATOM 5563 N N . ALA B 1 144 ? 9.562 18.922 -3.215 1 98.5 144 ALA B N 1
ATOM 5564 C CA . ALA B 1 144 ? 10.953 18.969 -3.662 1 98.5 144 ALA B CA 1
ATOM 5565 C C . ALA B 1 144 ? 11.125 18.234 -4.992 1 98.5 144 ALA B C 1
ATOM 5567 O O . ALA B 1 144 ? 10.57 17.156 -5.188 1 98.5 144 ALA B O 1
ATOM 5568 N N . GLU B 1 145 ? 11.789 18.906 -5.898 1 96.5 145 GLU B N 1
ATOM 5569 C CA . GLU B 1 145 ? 12.188 18.203 -7.117 1 96.5 145 GLU B CA 1
ATOM 5570 C C . GLU B 1 145 ? 13.312 17.203 -6.84 1 96.5 145 GLU B C 1
ATOM 5572 O O . GLU B 1 145 ? 14.312 17.562 -6.215 1 96.5 145 GLU B O 1
ATOM 5577 N N . VAL B 1 146 ? 13.086 15.984 -7.188 1 94.75 146 VAL B N 1
ATOM 5578 C CA . VAL B 1 146 ? 14.078 14.93 -7.008 1 94.75 146 VAL B CA 1
ATOM 5579 C C . VAL B 1 146 ? 14.383 14.266 -8.352 1 94.75 146 VAL B C 1
ATOM 5581 O O . VAL B 1 146 ? 13.766 14.602 -9.367 1 94.75 146 VAL B O 1
ATOM 5584 N N . ALA B 1 147 ? 15.391 13.32 -8.32 1 88.75 147 ALA B N 1
ATOM 5585 C CA . ALA B 1 147 ? 15.719 12.602 -9.547 1 88.75 147 ALA B CA 1
ATOM 5586 C C . ALA B 1 147 ? 14.523 11.781 -10.039 1 88.75 147 ALA B C 1
ATOM 5588 O O . ALA B 1 147 ? 14.039 10.898 -9.328 1 88.75 147 ALA B O 1
ATOM 5589 N N . GLY B 1 148 ? 13.977 12.172 -11.078 1 88.38 148 GLY B N 1
ATOM 5590 C CA . GLY B 1 148 ? 12.938 11.375 -11.711 1 88.38 148 GLY B CA 1
ATOM 5591 C C . GLY B 1 148 ? 11.539 11.859 -11.391 1 88.38 148 GLY B C 1
ATOM 5592 O O . GLY B 1 148 ? 10.555 11.258 -11.828 1 88.38 148 GLY B O 1
ATOM 5593 N N . GLY B 1 149 ? 11.492 12.875 -10.516 1 97.25 149 GLY B N 1
ATOM 5594 C CA . GLY B 1 149 ? 10.133 13.336 -10.281 1 97.25 149 GLY B CA 1
ATOM 5595 C C . GLY B 1 149 ? 10.016 14.305 -9.125 1 97.25 149 GLY B C 1
ATOM 5596 O O . GLY B 1 149 ? 10.875 15.18 -8.953 1 97.25 149 GLY B O 1
ATOM 5597 N N . ILE B 1 150 ? 8.836 14.234 -8.453 1 98.25 150 ILE B N 1
ATOM 5598 C CA . ILE B 1 150 ? 8.5 15.141 -7.367 1 98.25 150 ILE B CA 1
ATOM 5599 C C . ILE B 1 150 ? 8.219 14.352 -6.094 1 98.25 150 ILE B C 1
ATOM 5601 O O . ILE B 1 150 ? 7.516 13.336 -6.133 1 98.25 150 ILE B O 1
ATOM 5605 N N . ALA B 1 151 ? 8.867 14.75 -4.984 1 98.69 151 ALA B N 1
ATOM 5606 C CA . ALA B 1 151 ? 8.523 14.266 -3.65 1 98.69 151 ALA B CA 1
ATOM 5607 C C . ALA B 1 151 ? 7.746 15.32 -2.867 1 98.69 151 ALA B C 1
ATOM 5609 O O . ALA B 1 151 ? 7.867 16.516 -3.139 1 98.69 151 ALA B O 1
ATOM 5610 N N . PHE B 1 152 ? 6.93 14.922 -1.951 1 98.81 152 PHE B N 1
ATOM 5611 C CA . PHE B 1 152 ? 6.191 15.867 -1.119 1 98.81 152 PHE B CA 1
ATOM 5612 C C . PHE B 1 152 ? 6.027 15.328 0.296 1 98.81 152 PHE B C 1
ATOM 5614 O O . PHE B 1 152 ? 6.137 14.117 0.523 1 98.81 152 PHE B O 1
ATOM 5621 N N . ALA B 1 153 ? 5.812 16.234 1.233 1 98.88 153 ALA B N 1
ATOM 5622 C CA . ALA B 1 153 ? 5.59 15.844 2.625 1 98.88 153 ALA B CA 1
ATOM 5623 C C . ALA B 1 153 ? 4.93 16.969 3.408 1 98.88 153 ALA B C 1
ATOM 5625 O O . ALA B 1 153 ? 5.016 18.141 3.018 1 98.88 153 ALA B O 1
ATOM 5626 N N . SER B 1 154 ? 4.367 16.609 4.547 1 98.56 154 SER B N 1
ATOM 5627 C CA . SER B 1 154 ? 3.748 17.578 5.457 1 98.56 154 SER B CA 1
ATOM 5628 C C . SER B 1 154 ? 4.797 18.438 6.141 1 98.56 154 SER B C 1
ATOM 5630 O O . SER B 1 154 ? 4.492 19.547 6.594 1 98.56 154 SER B O 1
ATOM 5632 N N . GLU B 1 155 ? 5.988 17.969 6.277 1 98.44 155 GLU B N 1
ATOM 5633 C CA . GLU B 1 155 ? 7.094 18.672 6.926 1 98.44 155 GLU B CA 1
ATOM 5634 C C . GLU B 1 155 ? 8.375 18.562 6.105 1 98.44 155 GLU B C 1
ATOM 5636 O O . GLU B 1 155 ? 8.711 17.484 5.605 1 98.44 155 GLU B O 1
ATOM 5641 N N . PRO B 1 156 ? 9.102 19.672 6.008 1 98.25 156 PRO B N 1
ATOM 5642 C CA . PRO B 1 156 ? 10.359 19.594 5.254 1 98.25 156 PRO B CA 1
ATOM 5643 C C . PRO B 1 156 ? 11.352 18.609 5.859 1 98.25 156 PRO B C 1
ATOM 5645 O O . PRO B 1 156 ? 12.117 17.969 5.129 1 98.25 156 PRO B O 1
ATOM 5648 N N . GLN B 1 157 ? 11.352 18.5 7.16 1 96.69 157 GLN B N 1
ATOM 5649 C CA . GLN B 1 157 ? 12.305 17.609 7.82 1 96.69 157 GLN B CA 1
ATOM 5650 C C . GLN B 1 157 ? 12.125 16.172 7.355 1 96.69 157 GLN B C 1
ATOM 5652 O O . GLN B 1 157 ? 13.078 15.391 7.355 1 96.69 157 GLN B O 1
ATOM 5657 N N . ALA B 1 158 ? 10.969 15.789 6.941 1 98.19 158 ALA B N 1
ATOM 5658 C CA . ALA B 1 158 ? 10.742 14.438 6.438 1 98.19 158 ALA B CA 1
ATOM 5659 C C . ALA B 1 158 ? 11.477 14.211 5.121 1 98.19 158 ALA B C 1
ATOM 5661 O O . ALA B 1 158 ? 12.023 13.125 4.887 1 98.19 158 ALA B O 1
ATOM 5662 N N . LEU B 1 159 ? 11.477 15.18 4.273 1 98.44 159 LEU B N 1
ATOM 5663 C CA . LEU B 1 159 ? 12.188 15.094 3.004 1 98.44 159 LEU B CA 1
ATOM 5664 C C . LEU B 1 159 ? 13.695 15.016 3.232 1 98.44 159 LEU B C 1
ATOM 5666 O O . LEU B 1 159 ? 14.391 14.273 2.541 1 98.44 159 LEU B O 1
ATOM 5670 N N . VAL B 1 160 ? 14.156 15.727 4.238 1 97.94 160 VAL B N 1
ATOM 5671 C CA . VAL B 1 160 ? 15.57 15.711 4.586 1 97.94 160 VAL B CA 1
ATOM 5672 C C . VAL B 1 160 ? 15.945 14.367 5.211 1 97.94 160 VAL B C 1
ATOM 5674 O O . VAL B 1 160 ? 16.953 13.766 4.844 1 97.94 160 VAL B O 1
ATOM 5677 N N . ALA B 1 161 ? 15.133 13.914 6.105 1 96.62 161 ALA B N 1
ATOM 5678 C CA . ALA B 1 161 ? 15.383 12.664 6.812 1 96.62 161 ALA B CA 1
ATOM 5679 C C . ALA B 1 161 ? 15.398 11.484 5.852 1 96.62 161 ALA B C 1
ATOM 5681 O O . ALA B 1 161 ? 16.125 10.516 6.062 1 96.62 161 ALA B O 1
ATOM 5682 N N . ALA B 1 162 ? 14.703 11.594 4.734 1 97.06 162 ALA B N 1
ATOM 5683 C CA . ALA B 1 162 ? 14.609 10.516 3.752 1 97.06 162 ALA B CA 1
ATOM 5684 C C . ALA B 1 162 ? 15.758 10.594 2.746 1 97.06 162 ALA B C 1
ATOM 5686 O O . ALA B 1 162 ? 15.859 9.758 1.848 1 97.06 162 ALA B O 1
ATOM 5687 N N . GLY B 1 163 ? 16.578 11.539 2.891 1 96.44 163 GLY B N 1
ATOM 5688 C CA . GLY B 1 163 ? 17.75 11.688 2.029 1 96.44 163 GLY B CA 1
ATOM 5689 C C . GLY B 1 163 ? 17.406 12.242 0.662 1 96.44 163 GLY B C 1
ATOM 5690 O O . GLY B 1 163 ? 18.203 12.141 -0.272 1 96.44 163 GLY B O 1
ATOM 5691 N N . LEU B 1 164 ? 16.266 12.75 0.532 1 96.5 164 LEU B N 1
ATOM 5692 C CA . LEU B 1 164 ? 15.812 13.258 -0.758 1 96.5 164 LEU B CA 1
ATOM 5693 C C . LEU B 1 164 ? 16.406 14.633 -1.04 1 96.5 164 LEU B C 1
ATOM 5695 O O . LEU B 1 164 ? 16.609 15 -2.199 1 96.5 164 LEU B O 1
ATOM 5699 N N . VAL B 1 165 ? 16.594 15.422 0.128 1 97.19 165 VAL B N 1
ATOM 5700 C CA . VAL B 1 165 ? 17.172 16.766 0.029 1 97.19 165 VAL B CA 1
ATOM 5701 C C . VAL B 1 165 ? 18.219 16.953 1.114 1 97.19 165 VAL B C 1
ATOM 5703 O O . VAL B 1 165 ? 18.031 16.531 2.256 1 97.19 165 VAL B O 1
ATOM 5706 N N . ALA B 1 166 ? 19.359 17.562 0.815 1 96.06 166 ALA B N 1
ATOM 5707 C CA . ALA B 1 166 ? 20.375 17.922 1.808 1 96.06 166 ALA B CA 1
ATOM 5708 C C . ALA B 1 166 ? 19.922 19.125 2.641 1 96.06 166 ALA B C 1
ATOM 5710 O O . ALA B 1 166 ? 19.312 20.062 2.117 1 96.06 166 ALA B O 1
ATOM 5711 N N . PRO B 1 167 ? 20.234 19.109 3.992 1 96.88 167 PRO B N 1
ATOM 5712 C CA . PRO B 1 167 ? 19.828 20.219 4.855 1 96.88 167 PRO B CA 1
ATOM 5713 C C . PRO B 1 167 ? 20.75 21.422 4.742 1 96.88 167 PRO B C 1
ATOM 5715 O O . PRO B 1 167 ? 21.344 21.844 5.734 1 96.88 167 PRO B O 1
ATOM 5718 N N . LYS B 1 168 ? 20.781 22.016 3.637 1 97.19 168 LYS B N 1
ATOM 5719 C CA . LYS B 1 168 ? 21.562 23.234 3.391 1 97.19 168 LYS B CA 1
ATOM 5720 C C . LYS B 1 168 ? 20.703 24.484 3.609 1 97.19 168 LYS B C 1
ATOM 5722 O O . LYS B 1 168 ? 19.594 24.578 3.078 1 97.19 168 LYS B O 1
ATOM 5727 N N . VAL B 1 169 ? 21.281 25.406 4.441 1 97 169 VAL B N 1
ATOM 5728 C CA . VAL B 1 169 ? 20.531 26.609 4.812 1 97 169 VAL B CA 1
ATOM 5729 C C . VAL B 1 169 ? 20.625 27.641 3.689 1 97 169 VAL B C 1
ATOM 5731 O O . VAL B 1 169 ? 21.719 27.938 3.201 1 97 169 VAL B O 1
ATOM 5734 N N . ARG B 1 170 ? 19.516 28.094 3.322 1 94.88 170 ARG B N 1
ATOM 5735 C CA . ARG B 1 170 ? 19.453 29.219 2.398 1 94.88 170 ARG B CA 1
ATOM 5736 C C . ARG B 1 170 ? 19.719 30.547 3.117 1 94.88 170 ARG B C 1
ATOM 5738 O O . ARG B 1 170 ? 18.969 30.938 4.004 1 94.88 170 ARG B O 1
ATOM 5745 N N . ALA B 1 171 ? 20.734 31.203 2.73 1 93.38 171 ALA B N 1
ATOM 5746 C CA . ALA B 1 171 ? 21.188 32.406 3.43 1 93.38 171 ALA B CA 1
ATOM 5747 C C . ALA B 1 171 ? 20.109 33.469 3.471 1 93.38 171 ALA B C 1
ATOM 5749 O O . ALA B 1 171 ? 19.938 34.156 4.484 1 93.38 171 ALA B O 1
ATOM 5750 N N . GLU B 1 172 ? 19.406 33.594 2.398 1 91.44 172 GLU B N 1
ATOM 57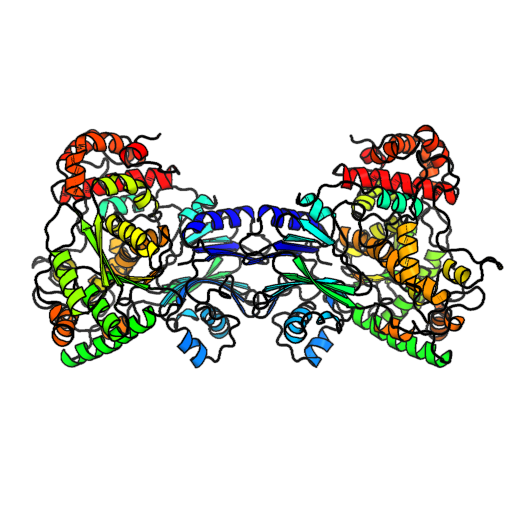51 C CA . GLU B 1 172 ? 18.359 34.625 2.324 1 91.44 172 GLU B CA 1
ATOM 5752 C C . GLU B 1 172 ? 17.25 34.344 3.338 1 91.44 172 GLU B C 1
ATOM 5754 O O . GLU B 1 172 ? 16.797 35.25 4.027 1 91.44 172 GLU B O 1
ATOM 5759 N N . SER B 1 173 ? 16.875 33.125 3.438 1 94.31 173 SER B N 1
ATOM 5760 C CA . SER B 1 173 ? 15.82 32.719 4.367 1 94.31 173 SER B CA 1
ATOM 5761 C C . SER B 1 173 ? 16.297 32.812 5.812 1 94.31 173 SER B C 1
ATOM 5763 O O . SER B 1 173 ? 15.516 33.156 6.707 1 94.31 173 SER B O 1
ATOM 5765 N N . ARG B 1 174 ? 17.547 32.5 6.055 1 94.06 174 ARG B N 1
ATOM 5766 C CA . ARG B 1 174 ? 18.125 32.656 7.383 1 94.06 174 ARG B CA 1
ATOM 5767 C C . ARG B 1 174 ? 18.078 34.125 7.832 1 94.06 174 ARG B C 1
ATOM 5769 O O . ARG B 1 174 ? 17.703 34.406 8.977 1 94.06 174 ARG B O 1
ATOM 5776 N N . ASP B 1 175 ? 18.438 34.969 6.945 1 92.31 175 ASP B N 1
ATOM 5777 C CA . ASP B 1 175 ? 18.406 36.406 7.25 1 92.31 175 ASP B CA 1
ATOM 5778 C C . ASP B 1 175 ? 16.984 36.875 7.566 1 92.31 175 ASP B C 1
ATOM 5780 O O . ASP B 1 175 ? 16.781 37.719 8.445 1 92.31 175 ASP B O 1
ATOM 5784 N N . GLU B 1 176 ? 16.047 36.344 6.816 1 93.19 176 GLU B N 1
ATOM 5785 C CA . GLU B 1 176 ? 14.641 36.625 7.113 1 93.19 176 GLU B CA 1
ATOM 5786 C C . GLU B 1 176 ? 14.273 36.188 8.523 1 93.19 176 GLU B C 1
ATOM 5788 O O . GLU B 1 176 ? 13.633 36.906 9.273 1 93.19 176 GLU B O 1
ATOM 5793 N N . LEU B 1 177 ? 14.719 35.031 8.867 1 94.25 177 LEU B N 1
ATOM 5794 C CA . LEU B 1 177 ? 14.414 34.469 10.188 1 94.25 177 LEU B CA 1
ATOM 5795 C C . LEU B 1 177 ? 14.984 35.375 11.289 1 94.25 177 LEU B C 1
ATOM 5797 O O . LEU B 1 177 ? 14.312 35.656 12.281 1 94.25 177 LEU B O 1
ATOM 5801 N N . MET B 1 178 ? 16.188 35.844 11.086 1 92.69 178 MET B N 1
ATOM 5802 C CA . MET B 1 178 ? 16.875 36.656 12.086 1 92.69 178 MET B CA 1
ATOM 5803 C C . MET B 1 178 ? 16.203 38.031 12.234 1 92.69 178 MET B C 1
ATOM 5805 O O . MET B 1 178 ? 16.078 38.531 13.352 1 92.69 178 MET B O 1
ATOM 5809 N N . GLN B 1 179 ? 15.695 38.5 11.125 1 90.88 179 GLN B N 1
ATOM 5810 C CA . GLN B 1 179 ? 15.219 39.875 11.109 1 90.88 179 GLN B CA 1
ATOM 5811 C C . GLN B 1 179 ? 13.711 39.938 11.359 1 90.88 179 GLN B C 1
ATOM 5813 O O . GLN B 1 179 ? 13.211 40.906 11.938 1 90.88 179 GLN B O 1
ATOM 5818 N N . LEU B 1 180 ? 13.008 38.938 10.914 1 90.12 180 LEU B N 1
ATOM 5819 C CA . LEU B 1 180 ? 11.555 39 10.945 1 90.12 180 LEU B CA 1
ATOM 5820 C C . LEU B 1 180 ? 10.992 37.938 11.898 1 90.12 180 LEU B C 1
ATOM 5822 O O . LEU B 1 180 ? 9.812 38 12.266 1 90.12 180 LEU B O 1
ATOM 5826 N N . GLN B 1 181 ? 11.773 37 12.305 1 92.81 181 GLN B N 1
ATOM 5827 C CA . GLN B 1 181 ? 11.414 35.875 13.18 1 92.81 181 GLN B CA 1
ATOM 5828 C C . GLN B 1 181 ? 10.789 34.719 12.383 1 92.81 181 GLN B C 1
ATOM 5830 O O . GLN B 1 181 ? 10.586 33.625 12.922 1 92.81 181 GLN B O 1
ATOM 5835 N N . PHE B 1 182 ? 10.461 34.969 11.016 1 93.25 182 PHE B N 1
ATOM 5836 C CA . PHE B 1 182 ? 9.945 33.906 10.148 1 93.25 182 PHE B CA 1
ATOM 5837 C C . PHE B 1 182 ? 10.461 34.094 8.727 1 93.25 182 PHE B C 1
ATOM 5839 O O . PHE B 1 182 ? 11.195 35.031 8.43 1 93.25 182 PHE B O 1
ATOM 5846 N N . THR B 1 183 ? 10.164 33.094 7.844 1 93.62 183 THR B N 1
ATOM 5847 C CA . THR B 1 183 ? 10.57 33.156 6.445 1 93.62 183 THR B CA 1
ATOM 5848 C C . THR B 1 183 ? 9.352 33.344 5.543 1 93.62 183 THR B C 1
ATOM 5850 O O . THR B 1 183 ? 8.234 33 5.918 1 93.62 183 THR B O 1
ATOM 5853 N N . THR B 1 184 ? 9.586 33.906 4.344 1 91.62 184 THR B N 1
ATOM 5854 C CA . THR B 1 184 ? 8.469 34.312 3.5 1 91.62 184 THR B CA 1
ATOM 5855 C C . THR B 1 184 ? 8.43 33.5 2.211 1 91.62 184 THR B C 1
ATOM 5857 O O . THR B 1 184 ? 9.422 32.844 1.853 1 91.62 184 THR B O 1
ATOM 5860 N N . GLY B 1 185 ? 7.277 33.375 1.616 1 91.38 185 GLY B N 1
ATOM 5861 C CA . GLY B 1 185 ? 7.113 32.906 0.256 1 91.38 185 GLY B CA 1
ATOM 5862 C C . GLY B 1 185 ? 7.23 31.391 0.142 1 91.38 185 GLY B C 1
ATOM 5863 O O . GLY B 1 185 ? 6.957 30.672 1.102 1 91.38 185 GLY B O 1
ATOM 5864 N N . GLN B 1 186 ? 7.516 31.016 -1.068 1 94 186 GLN B N 1
ATOM 5865 C CA . GLN B 1 186 ? 7.527 29.609 -1.445 1 94 186 GLN B CA 1
ATOM 5866 C C . GLN B 1 186 ? 8.805 28.922 -0.979 1 94 186 GLN B C 1
ATOM 5868 O O . GLN B 1 186 ? 8.797 27.734 -0.67 1 94 186 GLN B O 1
ATOM 5873 N N . GLU B 1 187 ? 9.875 29.672 -0.944 1 94.94 187 GLU B N 1
ATOM 5874 C CA . GLU B 1 187 ? 11.164 29.078 -0.576 1 94.94 187 GLU B CA 1
ATOM 5875 C C . GLU B 1 187 ? 11.273 28.906 0.935 1 94.94 187 GLU B C 1
ATOM 5877 O O . GLU B 1 187 ? 10.906 29.797 1.704 1 94.94 187 GLU B O 1
ATOM 5882 N N . THR B 1 188 ? 11.719 27.75 1.353 1 97.12 188 THR B N 1
ATOM 5883 C CA . THR B 1 188 ? 11.977 27.516 2.768 1 97.12 188 THR B CA 1
ATOM 5884 C C . THR B 1 188 ? 13.43 27.797 3.109 1 97.12 188 THR B C 1
ATOM 5886 O O . THR B 1 188 ? 14.203 28.219 2.248 1 97.12 188 THR B O 1
ATOM 5889 N N . ILE B 1 189 ? 13.742 27.641 4.285 1 96.94 189 ILE B N 1
ATOM 5890 C CA . ILE B 1 189 ? 15.109 27.844 4.742 1 96.94 189 ILE B CA 1
ATOM 5891 C C . ILE B 1 189 ? 16.016 26.75 4.191 1 96.94 189 ILE B C 1
ATOM 5893 O O . ILE B 1 189 ? 17.234 26.922 4.137 1 96.94 189 ILE B O 1
ATOM 5897 N N . PHE B 1 190 ? 15.453 25.625 3.793 1 98.12 190 PHE B N 1
ATOM 5898 C CA . PHE B 1 190 ? 16.219 24.531 3.189 1 98.12 190 PHE B CA 1
ATOM 5899 C C . PHE B 1 190 ? 16.266 24.688 1.674 1 98.12 190 PHE B C 1
ATOM 5901 O O . PHE B 1 190 ? 15.234 24.719 1.008 1 98.12 190 PHE B O 1
ATOM 5908 N N . GLU B 1 191 ? 17.422 24.688 1.127 1 97.12 191 GLU B N 1
ATOM 5909 C CA . GLU B 1 191 ? 17.562 24.703 -0.325 1 97.12 191 GLU B CA 1
ATOM 5910 C C . GLU B 1 191 ? 16.938 23.469 -0.957 1 97.12 191 GLU B C 1
ATOM 5912 O O . GLU B 1 191 ? 17.141 22.344 -0.486 1 97.12 191 GLU B O 1
ATOM 5917 N N . GLY B 1 192 ? 16.016 23.703 -1.938 1 96.69 192 GLY B N 1
ATOM 5918 C CA . GLY B 1 192 ? 15.453 22.578 -2.666 1 96.69 192 GLY B CA 1
ATOM 5919 C C . GLY B 1 192 ? 14.078 22.188 -2.172 1 96.69 192 GLY B C 1
ATOM 5920 O O . GLY B 1 192 ? 13.406 21.359 -2.791 1 96.69 192 GLY B O 1
ATOM 5921 N N . ILE B 1 193 ? 13.711 22.719 -1.101 1 98.31 193 ILE B N 1
ATOM 5922 C CA . ILE B 1 193 ? 12.375 22.438 -0.591 1 98.31 193 ILE B CA 1
ATOM 5923 C C . ILE B 1 193 ? 11.508 23.688 -0.709 1 98.31 193 ILE B C 1
ATOM 5925 O O . ILE B 1 193 ? 11.906 24.766 -0.273 1 98.31 193 ILE B O 1
ATOM 5929 N N . ARG B 1 194 ? 10.336 23.531 -1.304 1 98.25 194 ARG B N 1
ATOM 5930 C CA . ARG B 1 194 ? 9.391 24.625 -1.489 1 98.25 194 ARG B CA 1
ATOM 5931 C C . ARG B 1 194 ? 8.055 24.328 -0.818 1 98.25 194 ARG B C 1
ATOM 5933 O O . ARG B 1 194 ? 7.688 23.156 -0.663 1 98.25 194 ARG B O 1
ATOM 5940 N N . ARG B 1 195 ? 7.379 25.406 -0.458 1 98.06 195 ARG B N 1
ATOM 5941 C CA . ARG B 1 195 ? 6.027 25.266 0.073 1 98.06 195 ARG B CA 1
ATOM 5942 C C . ARG B 1 195 ? 5.004 25.172 -1.054 1 98.06 195 ARG B C 1
ATOM 5944 O O . ARG B 1 195 ? 5.137 25.859 -2.074 1 98.06 195 ARG B O 1
ATOM 5951 N N . VAL B 1 196 ? 4.07 24.203 -0.927 1 98.31 196 VAL B N 1
ATOM 5952 C CA . VAL B 1 196 ? 2.818 24.422 -1.644 1 98.31 196 VAL B CA 1
ATOM 5953 C C . VAL B 1 196 ? 2.078 25.625 -1.046 1 98.31 196 VAL B C 1
ATOM 5955 O O . VAL B 1 196 ? 1.766 25.625 0.148 1 98.31 196 VAL B O 1
ATOM 5958 N N . LEU B 1 197 ? 1.8 26.578 -1.824 1 97.19 197 LEU B N 1
ATOM 5959 C CA . LEU B 1 197 ? 1.283 27.844 -1.304 1 97.19 197 LEU B CA 1
ATOM 5960 C C . LEU B 1 197 ? -0.152 27.688 -0.816 1 97.19 197 LEU B C 1
ATOM 5962 O O . LEU B 1 197 ? -0.863 26.781 -1.251 1 97.19 197 LEU B O 1
ATOM 5966 N N . PRO B 1 198 ? -0.562 28.578 0.073 1 97.38 198 PRO B N 1
ATOM 5967 C CA . PRO B 1 198 ? -1.968 28.562 0.486 1 97.38 198 PRO B CA 1
ATOM 5968 C C . PRO B 1 198 ? -2.93 28.656 -0.695 1 97.38 198 PRO B C 1
ATOM 5970 O O . PRO B 1 198 ? -2.777 29.531 -1.553 1 97.38 198 PRO B O 1
ATOM 5973 N N . GLY B 1 199 ? -3.867 27.703 -0.729 1 97.75 199 GLY B N 1
ATOM 5974 C CA . GLY B 1 199 ? -4.891 27.703 -1.762 1 97.75 199 GLY B CA 1
ATOM 5975 C C . GLY B 1 199 ? -4.438 27.062 -3.059 1 97.75 199 GLY B C 1
ATOM 5976 O O . GLY B 1 199 ? -5.215 26.953 -4.008 1 97.75 199 GLY B O 1
ATOM 5977 N N . GLU B 1 200 ? -3.303 26.547 -3.102 1 97.88 200 GLU B N 1
ATOM 5978 C CA . GLU B 1 200 ? -2.734 26.016 -4.34 1 97.88 200 GLU B CA 1
ATOM 5979 C C . GLU B 1 200 ? -3.068 24.531 -4.516 1 97.88 200 GLU B C 1
ATOM 5981 O O . GLU B 1 200 ? -3.043 23.766 -3.553 1 97.88 200 GLU B O 1
ATOM 5986 N N . THR B 1 201 ? -3.469 24.172 -5.711 1 98.62 201 THR B N 1
ATOM 5987 C CA . THR B 1 201 ? -3.594 22.781 -6.168 1 98.62 201 THR B CA 1
ATOM 5988 C C . THR B 1 201 ? -2.66 22.516 -7.344 1 98.62 201 THR B C 1
ATOM 5990 O O . THR B 1 201 ? -2.666 23.266 -8.328 1 98.62 201 THR B O 1
ATOM 5993 N N . LEU B 1 202 ? -1.889 21.484 -7.191 1 98.5 202 LEU B N 1
ATOM 5994 C CA . LEU B 1 202 ? -0.93 21.094 -8.227 1 98.5 202 LEU B CA 1
ATOM 5995 C C . LEU B 1 202 ? -1.274 19.719 -8.797 1 98.5 202 LEU B C 1
ATOM 5997 O O . LEU B 1 202 ? -1.569 18.797 -8.055 1 98.5 202 LEU B O 1
ATOM 6001 N N . ALA B 1 203 ? -1.344 19.609 -10.016 1 98.31 203 ALA B N 1
ATOM 6002 C CA . ALA B 1 203 ? -1.43 18.312 -10.68 1 98.31 203 ALA B CA 1
ATOM 6003 C C . ALA B 1 203 ? -0.081 17.906 -11.266 1 98.31 203 ALA B C 1
ATOM 6005 O O . ALA B 1 203 ? 0.556 18.688 -11.977 1 98.31 203 ALA B O 1
ATOM 6006 N N . ILE B 1 204 ? 0.321 16.703 -10.945 1 98.19 204 ILE B N 1
ATOM 6007 C CA . ILE B 1 204 ? 1.613 16.188 -11.375 1 98.19 204 ILE B CA 1
ATOM 6008 C C . ILE B 1 204 ? 1.404 15.008 -12.32 1 98.19 204 ILE B C 1
ATOM 6010 O O . ILE B 1 204 ? 0.598 14.117 -12.047 1 98.19 204 ILE B O 1
ATOM 6014 N N . SER B 1 205 ? 1.957 15.031 -13.375 1 95.75 205 SER B N 1
ATOM 6015 C CA . SER B 1 205 ? 1.98 13.938 -14.336 1 95.75 205 SER B CA 1
ATOM 6016 C C . SER B 1 205 ? 3.389 13.703 -14.875 1 95.75 205 SER B C 1
ATOM 6018 O O . SER B 1 205 ? 4.125 14.656 -15.141 1 95.75 205 SER B O 1
ATOM 6020 N N . ASP B 1 206 ? 3.791 12.43 -14.945 1 93.69 206 ASP B N 1
ATOM 6021 C CA . ASP B 1 206 ? 5.09 12.031 -15.477 1 93.69 206 ASP B CA 1
ATOM 6022 C C . ASP B 1 206 ? 6.227 12.75 -14.75 1 93.69 206 ASP B C 1
ATOM 6024 O O . ASP B 1 206 ? 7.168 13.227 -15.383 1 93.69 206 ASP B O 1
ATOM 6028 N N . GLY B 1 207 ? 6.02 13.016 -13.508 1 94.5 207 GLY B N 1
ATOM 6029 C CA . GLY B 1 207 ? 7.09 13.523 -12.664 1 94.5 207 GLY B CA 1
ATOM 6030 C C . GLY B 1 207 ? 7.219 15.031 -12.711 1 94.5 207 GLY B C 1
ATOM 6031 O O . GLY B 1 207 ? 8.219 15.586 -12.258 1 94.5 207 GLY B O 1
ATOM 6032 N N . ALA B 1 208 ? 6.23 15.734 -13.266 1 96.12 208 ALA B N 1
ATOM 6033 C CA . ALA B 1 208 ? 6.297 17.188 -13.383 1 96.12 208 ALA B CA 1
ATOM 6034 C C . ALA B 1 208 ? 4.941 17.828 -13.102 1 96.12 208 ALA B C 1
ATOM 6036 O O . ALA B 1 208 ? 3.898 17.234 -13.391 1 96.12 208 ALA B O 1
ATOM 6037 N N . VAL B 1 209 ? 5.07 19 -12.539 1 96.5 209 VAL B N 1
ATOM 6038 C CA . VAL B 1 209 ? 3.832 19.75 -12.367 1 96.5 209 VAL B CA 1
ATOM 6039 C C . VAL B 1 209 ? 3.312 20.203 -13.734 1 96.5 209 VAL B C 1
ATOM 6041 O O . VAL B 1 209 ? 4.02 20.891 -14.477 1 96.5 209 VAL B O 1
ATOM 6044 N N . VAL B 1 210 ? 2.107 19.875 -14.047 1 96.44 210 VAL B N 1
ATOM 6045 C CA . VAL B 1 210 ? 1.618 20.141 -15.391 1 96.44 210 VAL B CA 1
ATOM 6046 C C . VAL B 1 210 ? 0.438 21.109 -15.336 1 96.44 210 VAL B C 1
ATOM 6048 O O . VAL B 1 210 ? 0.061 21.703 -16.344 1 96.44 210 VAL B O 1
ATOM 6051 N N . GLU B 1 211 ? -0.124 21.172 -14.203 1 95.94 211 GLU B N 1
ATOM 6052 C CA . GLU B 1 211 ? -1.274 22.062 -14.016 1 95.94 211 GLU B CA 1
ATOM 6053 C C . GLU B 1 211 ? -1.285 22.672 -12.617 1 95.94 211 GLU B C 1
ATOM 6055 O O . GLU B 1 211 ? -0.823 22.047 -11.664 1 95.94 211 GLU B O 1
ATOM 6060 N N . ARG B 1 212 ? -1.709 23.922 -12.555 1 96.81 212 ARG B N 1
ATOM 6061 C CA . ARG B 1 212 ? -1.83 24.641 -11.297 1 96.81 212 ARG B CA 1
ATOM 6062 C C . ARG B 1 212 ? -3.16 25.375 -11.211 1 96.81 212 ARG B C 1
ATOM 6064 O O . ARG B 1 212 ? -3.684 25.844 -12.227 1 96.81 212 ARG B O 1
ATOM 6071 N N . HIS B 1 213 ? -3.67 25.328 -10.039 1 96.94 213 HIS B N 1
ATOM 6072 C CA . HIS B 1 213 ? -4.852 26.109 -9.688 1 96.94 213 HIS B CA 1
ATOM 6073 C C . HIS B 1 213 ? -4.711 26.734 -8.297 1 96.94 213 HIS B C 1
ATOM 6075 O O . HIS B 1 213 ? -4.164 26.109 -7.387 1 96.94 213 HIS B O 1
ATOM 6081 N N . ARG B 1 214 ? -5.105 28.016 -8.203 1 95.62 214 ARG B N 1
ATOM 6082 C CA . ARG B 1 214 ? -5.004 28.641 -6.895 1 95.62 214 ARG B CA 1
ATOM 6083 C C . ARG B 1 214 ? -6.32 29.312 -6.508 1 95.62 214 ARG B C 1
ATOM 6085 O O . ARG B 1 214 ? -6.871 30.109 -7.273 1 95.62 214 ARG B O 1
ATOM 6092 N N . GLN B 1 215 ? -6.715 28.938 -5.398 1 94.88 215 GLN B N 1
ATOM 6093 C CA . GLN B 1 215 ? -7.898 29.547 -4.809 1 94.88 215 GLN B CA 1
ATOM 6094 C C . GLN B 1 215 ? -7.508 30.594 -3.771 1 94.88 215 GLN B C 1
ATOM 6096 O O . GLN B 1 215 ? -6.777 30.297 -2.822 1 94.88 215 GLN B O 1
ATOM 6101 N N . ALA B 1 216 ? -8 31.828 -3.934 1 91.56 216 ALA B N 1
ATOM 6102 C CA . ALA B 1 216 ? -7.707 32.906 -2.982 1 91.56 216 ALA B CA 1
ATOM 6103 C C . ALA B 1 216 ? -8.492 32.719 -1.687 1 91.56 216 ALA B C 1
ATOM 6105 O O . ALA B 1 216 ? -9.648 32.281 -1.711 1 91.56 216 ALA B O 1
ATOM 6106 N N . ALA B 1 217 ? -7.785 33.094 -0.632 1 93 217 ALA B N 1
ATOM 6107 C CA . ALA B 1 217 ? -8.453 33.031 0.667 1 93 217 ALA B CA 1
ATOM 6108 C C . ALA B 1 217 ? -9.445 34.156 0.834 1 93 217 ALA B C 1
ATOM 6110 O O . ALA B 1 217 ? -10.469 34.031 1.509 1 93 217 ALA B O 1
ATOM 6111 N N . LEU B 1 218 ? -9.062 35.312 0.182 1 94.38 218 LEU B N 1
ATOM 6112 C CA . LEU B 1 218 ? -9.844 36.531 0.37 1 94.38 218 LEU B CA 1
ATOM 6113 C C . LEU B 1 218 ? -10.617 36.875 -0.896 1 94.38 218 LEU B C 1
ATOM 6115 O O . LEU B 1 218 ? -10.109 36.719 -2.006 1 94.38 218 LEU B O 1
ATOM 6119 N N . PRO B 1 219 ? -11.812 37.344 -0.728 1 91.25 219 PRO B N 1
ATOM 6120 C CA . PRO B 1 219 ? -12.57 37.781 -1.898 1 91.25 219 PRO B CA 1
ATOM 6121 C C . PRO B 1 219 ? -11.961 39.031 -2.553 1 91.25 219 PRO B C 1
ATOM 6123 O O . PRO B 1 219 ? -11.273 39.812 -1.886 1 91.25 219 PRO B O 1
ATOM 6126 N N . GLU B 1 220 ? -12.266 39.25 -3.822 1 88.62 220 GLU B N 1
ATOM 6127 C CA . GLU B 1 220 ? -11.812 40.438 -4.562 1 88.62 220 GLU B CA 1
ATOM 6128 C C . GLU B 1 220 ? -12.703 41.625 -4.27 1 88.62 220 GLU B C 1
ATOM 6130 O O . GLU B 1 220 ? -13.852 41.469 -3.848 1 88.62 220 GLU B O 1
ATOM 6135 N N . GLY B 1 221 ? -12 42.75 -4.48 1 88.75 221 GLY B N 1
ATOM 6136 C CA . GLY B 1 221 ? -12.789 43.969 -4.398 1 88.75 221 GLY B CA 1
ATOM 6137 C C . GLY B 1 221 ? -12.492 44.781 -3.162 1 88.75 221 GLY B C 1
ATOM 6138 O O . GLY B 1 221 ? -11.82 44.312 -2.24 1 88.75 221 GLY B O 1
ATOM 6139 N N . GLY B 1 222 ? -12.945 46 -3.152 1 89.88 222 GLY B N 1
ATOM 6140 C CA . GLY B 1 222 ? -12.797 46.938 -2.039 1 89.88 222 GLY B CA 1
ATOM 6141 C C . GLY B 1 222 ? -13.961 46.875 -1.063 1 89.88 222 GLY B C 1
ATOM 6142 O O . GLY B 1 222 ? -14.82 46 -1.164 1 89.88 222 GLY B O 1
ATOM 6143 N N . PRO B 1 223 ? -13.977 47.844 -0.201 1 93 223 PRO B N 1
ATOM 6144 C CA . PRO B 1 223 ? -15.047 47.844 0.805 1 93 223 PRO B CA 1
ATOM 6145 C C . PRO B 1 223 ? -16.438 48.031 0.192 1 93 223 PRO B C 1
ATOM 6147 O O . PRO B 1 223 ? -16.578 48.719 -0.819 1 93 223 PRO B O 1
ATOM 6150 N N . GLU B 1 224 ? -17.297 47.406 0.787 1 93.88 224 GLU B N 1
ATOM 6151 C CA . GLU B 1 224 ? -18.703 47.594 0.409 1 93.88 224 GLU B CA 1
ATOM 6152 C C . GLU B 1 224 ? -19.438 48.5 1.394 1 93.88 224 GLU B C 1
ATOM 6154 O O . GLU B 1 224 ? -18.984 48.656 2.529 1 93.88 224 GLU B O 1
ATOM 6159 N N . GLU B 1 225 ? -20.516 48.969 0.873 1 91.31 225 GLU B N 1
ATOM 6160 C CA . GLU B 1 225 ? -21.328 49.812 1.76 1 91.31 225 GLU B CA 1
ATOM 6161 C C . GLU B 1 225 ? -22.25 48.938 2.621 1 91.31 225 GLU B C 1
ATOM 6163 O O . GLU B 1 225 ? -22.922 48.062 2.109 1 91.31 225 GLU B O 1
ATOM 6168 N N . THR B 1 226 ? -22.172 49.188 3.936 1 94.31 226 THR B N 1
ATOM 6169 C CA . THR B 1 226 ? -23.047 48.5 4.879 1 94.31 226 THR B CA 1
ATOM 6170 C C . THR B 1 226 ? -23.141 49.25 6.191 1 94.31 226 THR B C 1
ATOM 6172 O O . THR B 1 226 ? -22.266 50.031 6.527 1 94.31 226 THR B O 1
ATOM 6175 N N . SER B 1 227 ? -24.203 49.031 6.883 1 94.38 227 SER B N 1
ATOM 6176 C CA . SER B 1 227 ? -24.359 49.625 8.211 1 94.38 227 SER B CA 1
ATOM 6177 C C . SER B 1 227 ? -23.703 48.781 9.281 1 94.38 227 SER B C 1
ATOM 6179 O O . SER B 1 227 ? -23.5 47.562 9.086 1 94.38 227 SER B O 1
ATOM 6181 N N . GLU B 1 228 ? -23.375 49.375 10.312 1 94.5 228 GLU B N 1
ATOM 6182 C CA . GLU B 1 228 ? -22.766 48.688 11.43 1 94.5 228 GLU B CA 1
ATOM 6183 C C . GLU B 1 228 ? -23.672 47.562 11.945 1 94.5 228 GLU B C 1
ATOM 6185 O O . GLU B 1 228 ? -23.203 46.469 12.219 1 94.5 228 GLU B O 1
ATOM 6190 N N . ALA B 1 229 ? -24.953 47.875 12.008 1 95.75 229 ALA B N 1
ATOM 6191 C CA . ALA B 1 229 ? -25.922 46.875 12.508 1 95.75 229 ALA B CA 1
ATOM 6192 C C . ALA B 1 229 ? -25.984 45.656 11.602 1 95.75 229 ALA B C 1
ATOM 6194 O O . ALA B 1 229 ? -26.031 44.531 12.078 1 95.75 229 ALA B O 1
ATOM 6195 N N . GLU B 1 230 ? -26.016 45.906 10.391 1 96.06 230 GLU B N 1
ATOM 6196 C CA . GLU B 1 230 ? -26.047 44.812 9.422 1 96.06 230 GLU B CA 1
ATOM 6197 C C . GLU B 1 230 ? -24.75 44.031 9.445 1 96.06 230 GLU B C 1
ATOM 6199 O O . GLU B 1 230 ? -24.766 42.781 9.328 1 96.06 230 GLU B O 1
ATOM 6204 N N . ALA B 1 231 ? -23.672 44.688 9.57 1 97.12 231 ALA B N 1
ATOM 6205 C CA . ALA B 1 231 ? -22.375 44.031 9.625 1 97.12 231 ALA B CA 1
ATOM 6206 C C . ALA B 1 231 ? -22.25 43.125 10.852 1 97.12 231 ALA B C 1
ATOM 6208 O O . ALA B 1 231 ? -21.719 42.031 10.773 1 97.12 231 ALA B O 1
ATOM 6209 N N . ILE B 1 232 ? -22.734 43.562 11.977 1 96.88 232 ILE B N 1
ATOM 6210 C CA . ILE B 1 232 ? -22.672 42.812 13.219 1 96.88 232 ILE B CA 1
ATOM 6211 C C . ILE B 1 232 ? -23.516 41.562 13.102 1 96.88 232 ILE B C 1
ATOM 6213 O O . ILE B 1 232 ? -23.109 40.469 13.516 1 96.88 232 ILE B O 1
ATOM 6217 N N . ALA B 1 233 ? -24.656 41.656 12.539 1 96.19 233 ALA B N 1
ATOM 6218 C CA . ALA B 1 233 ? -25.562 40.5 12.359 1 96.19 233 ALA B CA 1
ATOM 6219 C C . ALA B 1 233 ? -24.953 39.469 11.406 1 96.19 233 ALA B C 1
ATOM 6221 O O . ALA B 1 233 ? -25.047 38.281 11.648 1 96.19 233 ALA B O 1
ATOM 6222 N N . ARG B 1 234 ? -24.422 40 10.438 1 96.5 234 ARG B N 1
ATOM 6223 C CA . ARG B 1 234 ? -23.797 39.156 9.43 1 96.5 234 ARG B CA 1
ATOM 6224 C C . ARG B 1 234 ? -22.609 38.375 10.023 1 96.5 234 ARG B C 1
ATOM 6226 O O . ARG B 1 234 ? -22.469 37.188 9.805 1 96.5 234 ARG B O 1
ATOM 6233 N N . PHE B 1 235 ? -21.875 39.062 10.695 1 95.75 235 PHE B N 1
ATOM 6234 C CA . PHE B 1 235 ? -20.75 38.438 11.367 1 95.75 235 PHE B CA 1
ATOM 6235 C C . PHE B 1 235 ? -21.219 37.375 12.352 1 95.75 235 PHE B C 1
ATOM 6237 O O . PHE B 1 235 ? -20.703 36.25 12.367 1 95.75 235 PHE B O 1
ATOM 6244 N N . GLY B 1 236 ? -22.078 37.719 13.211 1 97.19 236 GLY B N 1
ATOM 6245 C CA . GLY B 1 236 ? -22.578 36.781 14.219 1 97.19 236 GLY B CA 1
ATOM 6246 C C . GLY B 1 236 ? -23.078 35.469 13.641 1 97.19 236 GLY B C 1
ATOM 6247 O O . GLY B 1 236 ? -22.766 34.406 14.172 1 97.19 236 GLY B O 1
ATOM 6248 N N . ARG B 1 237 ? -23.781 35.531 12.594 1 96.69 237 ARG B N 1
ATOM 6249 C CA . ARG B 1 237 ? -24.328 34.344 11.945 1 96.69 237 ARG B CA 1
ATOM 6250 C C . ARG B 1 237 ? -23.203 33.469 11.359 1 96.69 237 ARG B C 1
ATOM 6252 O O . ARG B 1 237 ? -23.172 32.25 11.562 1 96.69 237 ARG B O 1
ATOM 6259 N N . ALA B 1 238 ? -22.312 34.125 10.695 1 97.81 238 ALA B N 1
ATOM 6260 C CA . ALA B 1 238 ? -21.203 33.406 10.047 1 97.81 238 ALA B CA 1
ATOM 6261 C C . ALA B 1 238 ? -20.281 32.781 11.078 1 97.81 238 ALA B C 1
ATOM 6263 O O . ALA B 1 238 ? -19.812 31.656 10.891 1 97.81 238 ALA B O 1
ATOM 6264 N N . PHE B 1 239 ? -20.109 33.5 12.117 1 97.69 239 PHE B N 1
ATOM 6265 C CA . PHE B 1 239 ? -19.172 33.031 13.133 1 97.69 239 PHE B CA 1
ATOM 6266 C C . PHE B 1 239 ? -19.75 31.859 13.914 1 97.69 239 PHE B C 1
ATOM 6268 O O . PHE B 1 239 ? -19.047 30.891 14.203 1 97.69 239 PHE B O 1
ATOM 6275 N N . ALA B 1 240 ? -20.938 31.891 14.289 1 97.06 240 ALA B N 1
ATOM 6276 C CA . ALA B 1 240 ? -21.594 30.781 14.977 1 97.06 240 ALA B CA 1
ATOM 6277 C C . ALA B 1 240 ? -21.578 29.516 14.133 1 97.06 240 ALA B C 1
ATOM 6279 O O . ALA B 1 240 ? -21.328 28.422 14.648 1 97.06 240 ALA B O 1
ATOM 6280 N N . GLU B 1 241 ? -21.812 29.656 12.945 1 97.19 241 GLU B N 1
ATOM 6281 C CA . GLU B 1 241 ? -21.766 28.531 12.031 1 97.19 241 GLU B CA 1
ATOM 6282 C C . GLU B 1 241 ? -20.359 27.953 11.93 1 97.19 241 GLU B C 1
ATOM 6284 O O . GLU B 1 241 ? -20.172 26.734 11.93 1 97.19 241 GLU B O 1
ATOM 6289 N N . ALA B 1 242 ? -19.422 28.828 11.797 1 98 242 ALA B N 1
ATOM 6290 C CA . ALA B 1 242 ? -18.031 28.391 11.711 1 98 242 ALA B CA 1
ATOM 6291 C C . ALA B 1 242 ? -17.625 27.578 12.938 1 98 242 ALA B C 1
ATOM 6293 O O . ALA B 1 242 ? -16.984 26.531 12.82 1 98 242 ALA B O 1
ATOM 6294 N N . VAL B 1 243 ? -17.969 28.031 14.109 1 97.88 243 VAL B N 1
ATOM 6295 C CA . VAL B 1 243 ? -17.594 27.344 15.344 1 97.88 243 VAL B CA 1
ATOM 6296 C C . VAL B 1 243 ? -18.312 26 15.414 1 97.88 243 VAL B C 1
ATOM 6298 O O . VAL B 1 243 ? -17.719 25 15.852 1 97.88 243 VAL B O 1
ATOM 6301 N N . GLU B 1 244 ? -19.531 25.953 15.008 1 96.94 244 GLU B N 1
ATOM 6302 C CA . GLU B 1 244 ? -20.281 24.703 14.969 1 96.94 244 GLU B CA 1
ATOM 6303 C C . GLU B 1 244 ? -19.562 23.672 14.086 1 96.94 244 GLU B C 1
ATOM 6305 O O . GLU B 1 244 ? -19.391 22.531 14.484 1 96.94 244 GLU B O 1
ATOM 6310 N N . PHE B 1 245 ? -19.156 24.094 12.945 1 97 245 PHE B N 1
ATOM 6311 C CA . PHE B 1 245 ? -18.453 23.219 12 1 97 245 PHE B CA 1
ATOM 6312 C C . PHE B 1 245 ? -17.125 22.734 12.57 1 97 245 PHE B C 1
ATOM 6314 O O . PHE B 1 245 ? -16.766 21.578 12.422 1 97 245 PHE B O 1
ATOM 6321 N N . HIS B 1 246 ? -16.453 23.578 13.258 1 97.44 246 HIS B N 1
ATOM 6322 C CA . HIS B 1 246 ? -15.117 23.266 13.773 1 97.44 246 HIS B CA 1
ATOM 6323 C C . HIS B 1 246 ? -15.188 22.359 14.992 1 97.44 246 HIS B C 1
ATOM 6325 O O . HIS B 1 246 ? -14.172 21.797 15.422 1 97.44 246 HIS B O 1
ATOM 6331 N N . GLN B 1 247 ? -16.375 22.141 15.57 1 95.56 247 GLN B N 1
ATOM 6332 C CA . GLN B 1 247 ? -16.547 21.266 16.734 1 95.56 247 GLN B CA 1
ATOM 6333 C C . GLN B 1 247 ? -16.875 19.844 16.312 1 95.56 247 GLN B C 1
ATOM 6335 O O . GLN B 1 247 ? -16.984 18.953 17.156 1 95.56 247 GLN B O 1
ATOM 6340 N N . ARG B 1 248 ? -16.953 19.547 15.102 1 92.38 248 ARG B N 1
ATOM 6341 C CA . ARG B 1 248 ? -17.266 18.203 14.617 1 92.38 248 ARG B CA 1
ATOM 6342 C C . ARG B 1 248 ? -16.109 17.234 14.883 1 92.38 248 ARG B C 1
ATOM 6344 O O . ARG B 1 248 ? -15.031 17.375 14.297 1 92.38 248 ARG B O 1
ATOM 6351 N N . ALA B 1 249 ? -16.297 16.266 15.766 1 89.94 249 ALA B N 1
ATOM 6352 C CA . ALA B 1 249 ? -15.281 15.289 16.141 1 89.94 249 ALA B CA 1
ATOM 6353 C C . ALA B 1 249 ? -15.898 14.109 16.891 1 89.94 249 ALA B C 1
ATOM 6355 O O . ALA B 1 249 ? -16.891 14.273 17.609 1 89.94 249 ALA B O 1
ATOM 6356 N N . ASP B 1 250 ? -15.289 12.891 16.734 1 85.81 250 ASP B N 1
ATOM 6357 C CA . ASP B 1 250 ? -15.695 11.703 17.469 1 85.81 250 ASP B CA 1
ATOM 6358 C C . ASP B 1 250 ? -14.836 11.508 18.719 1 85.81 250 ASP B C 1
ATOM 6360 O O . ASP B 1 250 ? -14.836 10.43 19.328 1 85.81 250 ASP B O 1
ATOM 6364 N N . VAL B 1 251 ? -14.055 12.492 18.984 1 88.44 251 VAL B N 1
ATOM 6365 C CA . VAL B 1 251 ? -13.164 12.484 20.141 1 88.44 251 VAL B CA 1
ATOM 6366 C C . VAL B 1 251 ? -13.359 13.766 20.953 1 88.44 251 VAL B C 1
ATOM 6368 O O . VAL B 1 251 ? -13.953 14.734 20.469 1 88.44 251 VAL B O 1
ATOM 6371 N N . PRO B 1 252 ? -12.922 13.867 22.234 1 91.06 252 PRO B N 1
ATOM 6372 C CA . PRO B 1 252 ? -13.039 15.078 23.047 1 91.06 252 PRO B CA 1
ATOM 6373 C C . PRO B 1 252 ? -12.25 16.25 22.469 1 91.06 252 PRO B C 1
ATOM 6375 O O . PRO B 1 252 ? -11.18 16.062 21.891 1 91.06 252 PRO B O 1
ATOM 6378 N N . TYR B 1 253 ? -12.867 17.453 22.625 1 94.62 253 TYR B N 1
ATOM 6379 C CA . TYR B 1 253 ? -12.211 18.672 22.172 1 94.62 253 TYR B CA 1
ATOM 6380 C C . TYR B 1 253 ? -12.312 19.766 23.219 1 94.62 253 TYR B C 1
ATOM 6382 O O . TYR B 1 253 ? -13.148 19.703 24.125 1 94.62 253 TYR B O 1
ATOM 6390 N N . GLY B 1 254 ? -11.531 20.75 23.156 1 97.38 254 GLY B N 1
ATOM 6391 C CA . GLY B 1 254 ? -11.477 21.938 24 1 97.38 254 GLY B CA 1
ATOM 6392 C C . GLY B 1 254 ? -11.016 23.172 23.25 1 97.38 254 GLY B C 1
ATOM 6393 O O . GLY B 1 254 ? -11.234 23.281 22.031 1 97.38 254 GLY B O 1
ATOM 6394 N N . MET B 1 255 ? -10.594 24.125 24 1 97.81 255 MET B N 1
ATOM 6395 C CA . MET B 1 255 ? -10.109 25.328 23.344 1 97.81 255 MET B CA 1
ATOM 6396 C C . MET B 1 255 ? -9.023 26.016 24.156 1 97.81 255 MET B C 1
ATOM 6398 O O . MET B 1 255 ? -8.898 25.766 25.359 1 97.81 255 MET B O 1
ATOM 6402 N N . PHE B 1 256 ? -8.227 26.797 23.516 1 96.81 256 PHE B N 1
ATOM 6403 C CA . PHE B 1 256 ? -7.254 27.656 24.188 1 96.81 256 PHE B CA 1
ATOM 6404 C C . PHE B 1 256 ? -7.852 29.031 24.469 1 96.81 256 PHE B C 1
ATOM 6406 O O . PHE B 1 256 ? -8.336 29.703 23.562 1 96.81 256 PHE B O 1
ATOM 6413 N N . LEU B 1 257 ? -7.828 29.391 25.703 1 94.56 257 LEU B N 1
ATOM 6414 C CA . LEU B 1 257 ? -8.422 30.656 26.156 1 94.56 257 LEU B CA 1
ATOM 6415 C C . LEU B 1 257 ? -7.34 31.625 26.609 1 94.56 257 LEU B C 1
ATOM 6417 O O . LEU B 1 257 ? -6.465 31.266 27.406 1 94.56 257 LEU B O 1
ATOM 6421 N N . SER B 1 258 ? -7.422 32.781 25.984 1 89.25 258 SER B N 1
ATOM 6422 C CA . SER B 1 258 ? -6.582 33.875 26.438 1 89.25 258 SER B CA 1
ATOM 6423 C C . SER B 1 258 ? -7.418 35.031 27 1 89.25 258 SER B C 1
ATOM 6425 O O . SER B 1 258 ? -8.633 34.875 27.156 1 89.25 258 SER B O 1
ATOM 6427 N N . GLY B 1 259 ? -6.859 36.062 27.422 1 82.38 259 GLY B N 1
ATOM 6428 C CA . GLY B 1 259 ? -7.582 37.219 27.875 1 82.38 259 GLY B CA 1
ATOM 6429 C C . GLY B 1 259 ? -8.039 38.125 26.75 1 82.38 259 GLY B C 1
ATOM 6430 O O . GLY B 1 259 ? -8.594 39.219 27 1 82.38 259 GLY B O 1
ATOM 6431 N N . GLY B 1 260 ? -7.945 37.656 25.531 1 87.81 260 GLY B N 1
ATOM 6432 C CA . GLY B 1 260 ? -8.25 38.5 24.391 1 87.81 260 GLY B CA 1
ATOM 6433 C C . GLY B 1 260 ? -9.656 38.281 23.859 1 87.81 260 GLY B C 1
ATOM 6434 O O . GLY B 1 260 ? -10.352 37.344 24.281 1 87.81 260 GLY B O 1
ATOM 6435 N N . THR B 1 261 ? -10.031 39.125 22.953 1 93.06 261 THR B N 1
ATOM 6436 C CA . THR B 1 261 ? -11.391 39.156 22.422 1 93.06 261 THR B CA 1
ATOM 6437 C C . THR B 1 261 ? -11.641 37.969 21.516 1 93.06 261 THR B C 1
ATOM 6439 O O . THR B 1 261 ? -12.742 37.406 21.5 1 93.06 261 THR B O 1
ATOM 6442 N N . ASP B 1 262 ? -10.633 37.562 20.797 1 94.56 262 ASP B N 1
ATOM 6443 C CA . ASP B 1 262 ? -10.836 36.5 19.828 1 94.56 262 ASP B CA 1
ATOM 6444 C C . ASP B 1 262 ? -11.211 35.188 20.531 1 94.56 262 ASP B C 1
ATOM 6446 O O . ASP B 1 262 ? -12.195 34.531 20.172 1 94.56 262 ASP B O 1
ATOM 6450 N N . SER B 1 263 ? -10.375 34.812 21.531 1 94.75 263 SER B N 1
ATOM 6451 C CA . SER B 1 263 ? -10.648 33.594 22.25 1 94.75 263 SER B CA 1
ATOM 6452 C C . SER B 1 263 ? -11.953 33.688 23.031 1 94.75 263 SER B C 1
ATOM 6454 O O . SER B 1 263 ? -12.672 32.688 23.188 1 94.75 263 SER B O 1
ATOM 6456 N N . ALA B 1 264 ? -12.273 34.844 23.484 1 95.5 264 ALA B N 1
ATOM 6457 C CA . ALA B 1 264 ? -13.547 35.031 24.188 1 95.5 264 ALA B CA 1
ATOM 6458 C C . ALA B 1 264 ? -14.719 34.781 23.25 1 95.5 264 ALA B C 1
ATOM 6460 O O . ALA B 1 264 ? -15.734 34.219 23.641 1 95.5 264 ALA B O 1
ATOM 6461 N N . ALA B 1 265 ? -14.594 35.281 22.062 1 97.44 265 ALA B N 1
ATOM 6462 C CA . ALA B 1 265 ? -15.648 35.062 21.078 1 97.44 265 ALA B CA 1
ATOM 6463 C C . ALA B 1 265 ? -15.844 33.562 20.812 1 97.44 265 ALA B C 1
ATOM 6465 O O . ALA B 1 265 ? -16.984 33.094 20.719 1 97.44 265 ALA B O 1
ATOM 6466 N N . VAL B 1 266 ? -14.75 32.844 20.656 1 97.94 266 VAL B N 1
ATOM 6467 C CA . VAL B 1 266 ? -14.812 31.406 20.422 1 97.94 266 VAL B CA 1
ATOM 6468 C C . VAL B 1 266 ? -15.461 30.703 21.609 1 97.94 266 VAL B C 1
ATOM 6470 O O . VAL B 1 266 ? -16.344 29.859 21.438 1 97.94 266 VAL B O 1
ATOM 6473 N N . LEU B 1 267 ? -15.07 31.078 22.766 1 97.81 267 LEU B N 1
ATOM 6474 C CA . LEU B 1 267 ? -15.625 30.484 23.969 1 97.81 267 LEU B CA 1
ATOM 6475 C C . LEU B 1 267 ? -17.125 30.734 24.047 1 97.81 267 LEU B C 1
ATOM 6477 O O . LEU B 1 267 ? -17.891 29.828 24.375 1 97.81 267 LEU B O 1
ATOM 6481 N N . HIS B 1 268 ? -17.5 31.906 23.781 1 97.19 268 HIS B N 1
ATOM 6482 C CA . HIS B 1 268 ? -18.906 32.25 23.844 1 97.19 268 HIS B CA 1
ATOM 6483 C C . HIS B 1 268 ? -19.719 31.406 22.859 1 97.19 268 HIS B C 1
ATOM 6485 O O . HIS B 1 268 ? -20.75 30.844 23.234 1 97.19 268 HIS B O 1
ATOM 6491 N N . ALA B 1 269 ? -19.25 31.406 21.672 1 97.56 269 ALA B N 1
ATOM 6492 C CA . ALA B 1 269 ? -19.953 30.625 20.656 1 97.56 269 ALA B CA 1
ATOM 6493 C C . ALA B 1 269 ? -20.031 29.156 21.047 1 97.56 269 ALA B C 1
ATOM 6495 O O . ALA B 1 269 ? -21.078 28.516 20.906 1 97.56 269 ALA B O 1
ATOM 6496 N N . MET B 1 270 ? -18.922 28.609 21.547 1 97.62 270 MET B N 1
ATOM 6497 C CA . MET B 1 270 ? -18.891 27.203 21.969 1 97.62 270 MET B CA 1
ATOM 6498 C C . MET B 1 270 ? -19.844 26.969 23.125 1 97.62 270 MET B C 1
ATOM 6500 O O . MET B 1 270 ? -20.531 25.938 23.156 1 97.62 270 MET B O 1
ATOM 6504 N N . SER B 1 271 ? -19.891 27.844 24.016 1 96.94 271 SER B N 1
ATOM 6505 C CA . SER B 1 271 ? -20.734 27.688 25.188 1 96.94 271 SER B CA 1
ATOM 6506 C C . SER B 1 271 ? -22.203 27.656 24.797 1 96.94 271 SER B C 1
ATOM 6508 O O . SER B 1 271 ? -23.016 26.984 25.453 1 96.94 271 SER B O 1
ATOM 6510 N N . ARG B 1 272 ? -22.562 28.328 23.797 1 94.69 272 ARG B N 1
ATOM 6511 C CA . ARG B 1 272 ? -23.938 28.344 23.328 1 94.69 272 ARG B CA 1
ATOM 6512 C C . ARG B 1 272 ? -24.281 27.078 22.578 1 94.69 272 ARG B C 1
ATOM 6514 O O . ARG B 1 272 ? -25.453 26.672 22.531 1 94.69 272 ARG B O 1
ATOM 6521 N N . LEU B 1 273 ? -23.266 26.469 22.016 1 93.94 273 LEU B N 1
ATOM 6522 C CA . LEU B 1 273 ? -23.484 25.328 21.125 1 93.94 273 LEU B CA 1
ATOM 6523 C C . LEU B 1 273 ? -23.375 24.016 21.891 1 93.94 273 LEU B C 1
ATOM 6525 O O . LEU B 1 273 ? -23.828 22.984 21.422 1 93.94 273 LEU B O 1
ATOM 6529 N N . ASN B 1 274 ? -22.781 24.109 23.062 1 93.94 274 ASN B N 1
ATOM 6530 C CA . ASN B 1 274 ? -22.547 22.875 23.812 1 93.94 274 ASN B CA 1
ATOM 6531 C C . ASN B 1 274 ? -23.391 22.828 25.078 1 93.94 274 ASN B C 1
ATOM 6533 O O . ASN B 1 274 ? -23.578 23.844 25.734 1 93.94 274 ASN B O 1
ATOM 6537 N N . GLU B 1 275 ? -23.828 21.562 25.391 1 88.31 275 GLU B N 1
ATOM 6538 C CA . GLU B 1 275 ? -24.578 21.375 26.625 1 88.31 275 GLU B CA 1
ATOM 6539 C C . GLU B 1 275 ? -23.656 21.25 27.828 1 88.31 275 GLU B C 1
ATOM 6541 O O . GLU B 1 275 ? -23.953 21.766 28.906 1 88.31 275 GLU B O 1
ATOM 6546 N N . ARG B 1 276 ? -22.609 20.578 27.531 1 91.12 276 ARG B N 1
ATOM 6547 C CA . ARG B 1 276 ? -21.625 20.422 28.594 1 91.12 276 ARG B CA 1
ATOM 6548 C C . ARG B 1 276 ? -20.656 21.609 28.625 1 91.12 276 ARG B C 1
ATOM 6550 O O . ARG B 1 276 ? -20.422 22.25 27.609 1 91.12 276 ARG B O 1
ATOM 6557 N N . PRO B 1 277 ? -20.062 21.875 29.766 1 94.5 277 PRO B N 1
ATOM 6558 C CA . PRO B 1 277 ? -19.094 22.969 29.859 1 94.5 277 PRO B CA 1
ATOM 6559 C C . PRO B 1 277 ? -17.922 22.797 28.891 1 94.5 277 PRO B C 1
ATOM 6561 O O . PRO B 1 277 ? -17.375 21.688 28.766 1 94.5 277 PRO B O 1
ATOM 6564 N N . VAL B 1 278 ? -17.578 23.891 28.328 1 95.62 278 VAL B N 1
ATOM 6565 C CA . VAL B 1 278 ? -16.453 23.891 27.406 1 95.62 278 VAL B CA 1
ATOM 6566 C C . VAL B 1 278 ? -15.148 23.781 28.188 1 95.62 278 VAL B C 1
ATOM 6568 O O . VAL B 1 278 ? -14.977 24.438 29.219 1 95.62 278 VAL B O 1
ATOM 6571 N N . LEU B 1 279 ? -14.273 22.891 27.797 1 96.56 279 LEU B N 1
ATOM 6572 C CA . LEU B 1 279 ? -12.945 22.797 28.391 1 96.56 279 LEU B CA 1
ATOM 6573 C C . LEU B 1 279 ? -12.016 23.859 27.812 1 96.56 279 LEU B C 1
ATOM 6575 O O . LEU B 1 279 ? -11.695 23.828 26.625 1 96.56 279 LEU B O 1
ATOM 6579 N N . ALA B 1 280 ? -11.602 24.766 28.656 1 97.25 280 ALA B N 1
ATOM 6580 C CA . ALA B 1 280 ? -10.758 25.875 28.203 1 97.25 280 ALA B CA 1
ATOM 6581 C C . ALA B 1 280 ? -9.398 25.859 28.906 1 97.25 280 ALA B C 1
ATOM 6583 O O . ALA B 1 280 ? -9.328 25.719 30.141 1 97.25 280 ALA B O 1
ATOM 6584 N N . PHE B 1 281 ? -8.328 25.906 28.125 1 95.69 281 PHE B N 1
ATOM 6585 C CA . PHE B 1 281 ? -6.969 25.859 28.672 1 95.69 281 PHE B CA 1
ATOM 6586 C C . PHE B 1 281 ? -6.301 27.234 28.562 1 95.69 281 PHE B C 1
ATOM 6588 O O . PHE B 1 281 ? -6.402 27.891 27.531 1 95.69 281 PHE B O 1
ATOM 6595 N N . THR B 1 282 ? -5.684 27.641 29.594 1 93.38 282 THR B N 1
ATOM 6596 C CA . THR B 1 282 ? -4.93 28.891 29.625 1 93.38 282 THR B CA 1
ATOM 6597 C C . THR B 1 282 ? -3.545 28.672 30.234 1 93.38 282 THR B C 1
ATOM 6599 O O . THR B 1 282 ? -3.406 27.969 31.234 1 93.38 282 THR B O 1
ATOM 6602 N N . ALA B 1 283 ? -2.6 29.156 29.562 1 89.5 283 ALA B N 1
ATOM 6603 C CA . ALA B 1 283 ? -1.243 29.078 30.094 1 89.5 283 ALA B CA 1
ATOM 6604 C C . ALA B 1 283 ? -0.831 30.391 30.734 1 89.5 283 ALA B C 1
ATOM 6606 O O . ALA B 1 283 ? -1.2 31.469 30.266 1 89.5 283 ALA B O 1
ATOM 6607 N N . GLY B 1 284 ? -0.222 30.281 31.859 1 85.69 284 GLY B N 1
ATOM 6608 C CA . GLY B 1 284 ? 0.374 31.422 32.531 1 85.69 284 GLY B CA 1
ATOM 6609 C C . GLY B 1 284 ? 1.785 31.156 33.031 1 85.69 284 GLY B C 1
ATOM 6610 O O . GLY B 1 284 ? 2.229 30.016 33.062 1 85.69 284 GLY B O 1
ATOM 6611 N N . PHE B 1 285 ? 2.465 32.219 33.25 1 80.75 285 PHE B N 1
ATOM 6612 C CA . PHE B 1 285 ? 3.842 32.125 33.719 1 80.75 285 PHE B CA 1
ATOM 6613 C C . PHE B 1 285 ? 3.973 32.656 35.125 1 80.75 285 PHE B C 1
ATOM 6615 O O . PHE B 1 285 ? 3.152 33.438 35.594 1 80.75 285 PHE B O 1
ATOM 6622 N N . ASP B 1 286 ? 4.754 31.984 35.969 1 67.5 286 ASP B N 1
ATOM 6623 C CA . ASP B 1 286 ? 4.934 32.281 37.375 1 67.5 286 ASP B CA 1
ATOM 6624 C C . ASP B 1 286 ? 5.355 33.75 37.594 1 67.5 286 ASP B C 1
ATOM 6626 O O . ASP B 1 286 ? 5.023 34.344 38.594 1 67.5 286 ASP B O 1
ATOM 6630 N N . THR B 1 287 ? 6.246 34.094 36.812 1 59.72 287 THR B N 1
ATOM 6631 C CA . THR B 1 287 ? 6.781 35.469 36.938 1 59.72 287 THR B CA 1
ATOM 6632 C C . THR B 1 287 ? 6.266 36.344 35.812 1 59.72 287 THR B C 1
ATOM 6634 O O . THR B 1 287 ? 6.055 35.875 34.688 1 59.72 287 THR B O 1
ATOM 6637 N N . GLY B 1 288 ? 5.238 37.25 36.188 1 54.62 288 GLY B N 1
ATOM 6638 C CA . GLY B 1 288 ? 4.832 38.188 35.156 1 54.62 288 GLY B CA 1
ATOM 6639 C C . GLY B 1 288 ? 3.543 38.938 35.5 1 54.62 288 GLY B C 1
ATOM 6640 O O . GLY B 1 288 ? 2.859 38.562 36.469 1 54.62 288 GLY B O 1
ATOM 6641 N N . ASP B 1 289 ? 3.402 39.906 34.906 1 51.5 289 ASP B N 1
ATOM 6642 C CA . ASP B 1 289 ? 2.277 40.781 35.156 1 51.5 289 ASP B CA 1
ATOM 6643 C C . ASP B 1 289 ? 0.954 40.031 35.156 1 51.5 289 ASP B C 1
ATOM 6645 O O . ASP B 1 289 ? 0.756 39.156 34.312 1 51.5 289 ASP B O 1
ATOM 6649 N N . LYS B 1 290 ? -0.001 39.906 36.281 1 52.03 290 LYS B N 1
ATOM 6650 C CA . LYS B 1 290 ? -1.273 39.344 36.75 1 52.03 290 LYS B CA 1
ATOM 6651 C C . LYS B 1 290 ? -2.275 39.219 35.625 1 52.03 290 LYS B C 1
ATOM 6653 O O . LYS B 1 290 ? -3.299 38.562 35.75 1 52.03 290 LYS B O 1
ATOM 6658 N N . ASP B 1 291 ? -2.408 39.719 34.625 1 57.56 291 ASP B N 1
ATOM 6659 C CA . ASP B 1 291 ? -3.703 40.312 34.344 1 57.56 291 ASP B CA 1
ATOM 6660 C C . ASP B 1 291 ? -4.492 39.438 33.344 1 57.56 291 ASP B C 1
ATOM 6662 O O . ASP B 1 291 ? -5.715 39.312 33.469 1 57.56 291 ASP B O 1
ATOM 6666 N N . GLU B 1 292 ? -3.686 38.5 32.469 1 67.94 292 GLU B N 1
ATOM 6667 C CA . GLU B 1 292 ? -4.598 37.969 31.453 1 67.94 292 GLU B CA 1
ATOM 6668 C C . GLU B 1 292 ? -5.328 36.719 31.969 1 67.94 292 GLU B C 1
ATOM 6670 O O . GLU B 1 292 ? -6.41 36.375 31.484 1 67.94 292 GLU B O 1
ATOM 6675 N N . ARG B 1 293 ? -4.723 36.125 33.094 1 76.38 293 ARG B N 1
ATOM 6676 C CA . ARG B 1 293 ? -5.316 34.906 33.625 1 76.38 293 ARG B CA 1
ATOM 6677 C C . ARG B 1 293 ? -6.621 35.219 34.375 1 76.38 293 ARG B C 1
ATOM 6679 O O . ARG B 1 293 ? -7.586 34.469 34.281 1 76.38 293 ARG B O 1
ATOM 6686 N N . GLU B 1 294 ? -6.473 36.281 34.969 1 80.88 294 GLU B N 1
ATOM 6687 C CA . GLU B 1 294 ? -7.68 36.625 35.719 1 80.88 294 GLU B CA 1
ATOM 6688 C C . GLU B 1 294 ? -8.828 37 34.781 1 80.88 294 GLU B C 1
ATOM 6690 O O . GLU B 1 294 ? -9.984 36.625 35.031 1 80.88 294 GLU B O 1
ATOM 6695 N N . GLN B 1 295 ? -8.445 37.688 33.844 1 84.06 295 GLN B N 1
ATOM 6696 C CA . GLN B 1 295 ? -9.453 38 32.844 1 84.06 295 GLN B CA 1
ATOM 6697 C C . GLN B 1 295 ? -9.984 36.75 32.156 1 84.06 295 GLN B C 1
ATOM 6699 O O . GLN B 1 295 ? -11.195 36.625 31.953 1 84.06 295 GLN B O 1
ATOM 6704 N N . ALA B 1 296 ? -9.102 35.875 31.812 1 88.75 296 ALA B N 1
ATOM 6705 C CA . ALA B 1 296 ? -9.508 34.625 31.188 1 88.75 296 ALA B CA 1
ATOM 6706 C C . ALA B 1 296 ? -10.398 33.812 32.125 1 88.75 296 ALA B C 1
ATOM 6708 O O . ALA B 1 296 ? -11.383 33.219 31.688 1 88.75 296 ALA B O 1
ATOM 6709 N N . ALA B 1 297 ? -10.039 33.844 33.344 1 91.06 297 ALA B N 1
ATOM 6710 C CA . ALA B 1 297 ? -10.828 33.125 34.312 1 91.06 297 ALA B CA 1
ATOM 6711 C C . ALA B 1 297 ? -12.227 33.719 34.438 1 91.06 297 ALA B C 1
ATOM 6713 O O . ALA B 1 297 ? -13.211 32.969 34.594 1 91.06 297 ALA B O 1
ATOM 6714 N N . ALA B 1 298 ? -12.273 34.969 34.438 1 91.12 298 ALA B N 1
ATOM 6715 C CA . ALA B 1 298 ? -13.562 35.656 34.562 1 91.12 298 ALA B CA 1
ATOM 6716 C C . ALA B 1 298 ? -14.445 35.344 33.344 1 91.12 298 ALA B C 1
ATOM 6718 O O . ALA B 1 298 ? -15.648 35.094 33.5 1 91.12 298 ALA B O 1
ATOM 6719 N N . VAL B 1 299 ? -13.844 35.406 32.25 1 92.62 299 VAL B N 1
ATOM 6720 C CA . VAL B 1 299 ? -14.555 35.125 31.016 1 92.62 299 VAL B CA 1
ATOM 6721 C C . VAL B 1 299 ? -15.031 33.656 31.016 1 92.62 299 VAL B C 1
ATOM 6723 O O . VAL B 1 299 ? -16.172 33.375 30.625 1 92.62 299 VAL B O 1
ATOM 6726 N N . ALA B 1 300 ? -14.188 32.75 31.469 1 94.69 300 ALA B N 1
ATOM 6727 C CA . ALA B 1 300 ? -14.539 31.344 31.547 1 94.69 300 ALA B CA 1
ATOM 6728 C C . ALA B 1 300 ? -15.719 31.125 32.5 1 94.69 300 ALA B C 1
ATOM 6730 O O . ALA B 1 300 ? -16.656 30.391 32.188 1 94.69 300 ALA B O 1
ATOM 6731 N N . ARG B 1 301 ? -15.695 31.797 33.562 1 95.5 301 ARG B N 1
ATOM 6732 C CA . ARG B 1 301 ? -16.766 31.703 34.531 1 95.5 301 ARG B CA 1
ATOM 6733 C C . ARG B 1 301 ? -18.078 32.219 33.969 1 95.5 301 ARG B C 1
ATOM 6735 O O . ARG B 1 301 ? -19.141 31.609 34.156 1 95.5 301 ARG B O 1
ATOM 6742 N N . ALA B 1 302 ? -17.953 33.281 33.375 1 95.06 302 ALA B N 1
ATOM 6743 C CA . ALA B 1 302 ? -19.141 33.906 32.781 1 95.06 302 ALA B CA 1
ATOM 6744 C C . ALA B 1 302 ? -19.781 33 31.75 1 95.06 302 ALA B C 1
ATOM 6746 O O . ALA B 1 302 ? -21 32.969 31.594 1 95.06 302 ALA B O 1
ATOM 6747 N N . ALA B 1 303 ? -18.984 32.219 31.094 1 94.44 303 ALA B N 1
ATOM 6748 C CA . ALA B 1 303 ? -19.469 31.328 30.031 1 94.44 303 ALA B CA 1
ATOM 6749 C C . ALA B 1 303 ? -19.844 29.953 30.594 1 94.44 303 ALA B C 1
ATOM 6751 O O . ALA B 1 303 ? -20.359 29.109 29.875 1 94.44 303 ALA B O 1
ATOM 6752 N N . GLY B 1 304 ? -19.516 29.703 31.844 1 94.31 304 GLY B N 1
ATOM 6753 C CA . GLY B 1 304 ? -19.766 28.406 32.438 1 94.31 304 GLY B CA 1
ATOM 6754 C C . GLY B 1 304 ? -18.812 27.328 31.969 1 94.31 304 GLY B C 1
ATOM 6755 O O . GLY B 1 304 ? -19.156 26.141 31.953 1 94.31 304 GLY B O 1
ATOM 6756 N N . ALA B 1 305 ? -17.625 27.672 31.688 1 95.56 305 ALA B N 1
ATOM 6757 C CA . ALA B 1 305 ? -16.641 26.734 31.141 1 95.56 305 ALA B CA 1
ATOM 6758 C C . ALA B 1 305 ? -15.852 26.062 32.25 1 95.56 305 ALA B C 1
ATOM 6760 O O . ALA B 1 305 ? -15.766 26.578 33.375 1 95.56 305 ALA B O 1
ATOM 6761 N N . ARG B 1 306 ? -15.359 24.828 31.969 1 95.75 306 ARG B N 1
ATOM 6762 C CA . ARG B 1 306 ? -14.328 24.219 32.781 1 95.75 306 ARG B CA 1
ATOM 6763 C C . ARG B 1 306 ? -12.945 24.766 32.438 1 95.75 306 ARG B C 1
ATOM 6765 O O . ARG B 1 306 ? -12.398 24.438 31.375 1 95.75 306 ARG B O 1
ATOM 6772 N N . HIS B 1 307 ? -12.438 25.547 33.312 1 94.94 307 HIS B N 1
ATOM 6773 C CA . HIS B 1 307 ? -11.211 26.281 33.031 1 94.94 307 HIS B CA 1
ATOM 6774 C C . HIS B 1 307 ? -10 25.578 33.656 1 94.94 307 HIS B C 1
ATOM 6776 O O . HIS B 1 307 ? -9.953 25.328 34.844 1 94.94 307 HIS B O 1
ATOM 6782 N N . VAL B 1 308 ? -9.008 25.156 32.812 1 94.31 308 VAL B N 1
ATOM 6783 C CA . VAL B 1 308 ? -7.75 24.547 33.25 1 94.31 308 VAL B CA 1
ATOM 6784 C C . VAL B 1 308 ? -6.609 25.562 33.094 1 94.31 308 VAL B C 1
ATOM 6786 O O . VAL B 1 308 ? -6.316 26 31.984 1 94.31 308 VAL B O 1
ATOM 6789 N N . ARG B 1 309 ? -6.012 25.844 34.188 1 92.25 309 ARG B N 1
ATOM 6790 C CA . ARG B 1 309 ? -4.91 26.797 34.188 1 92.25 309 ARG B CA 1
ATOM 6791 C C . ARG B 1 309 ? -3.568 26.078 34.344 1 92.25 309 ARG B C 1
ATOM 6793 O O . ARG B 1 309 ? -3.396 25.234 35.219 1 92.25 309 ARG B O 1
ATOM 6800 N N . LEU B 1 310 ? -2.717 26.406 33.406 1 90.56 310 LEU B N 1
ATOM 6801 C CA . LEU B 1 310 ? -1.366 25.859 33.469 1 90.56 310 LEU B CA 1
ATOM 6802 C C . LEU B 1 310 ? -0.354 26.938 33.844 1 90.56 310 LEU B C 1
ATOM 6804 O O . LEU B 1 310 ? -0.333 28.016 33.219 1 90.56 310 LEU B O 1
ATOM 6808 N N . GLU B 1 311 ? 0.392 26.609 34.812 1 89 311 GLU B N 1
ATOM 6809 C CA . GLU B 1 311 ? 1.497 27.484 35.188 1 89 311 GLU B CA 1
ATOM 6810 C C . GLU B 1 311 ? 2.834 26.922 34.719 1 89 311 GLU B C 1
ATOM 6812 O O . GLU B 1 311 ? 3.197 25.797 35.062 1 89 311 GLU B O 1
ATOM 6817 N N . VAL B 1 312 ? 3.479 27.656 33.938 1 90.56 312 VAL B N 1
ATOM 6818 C CA . VAL B 1 312 ? 4.766 27.219 33.375 1 90.56 312 VAL B CA 1
ATOM 6819 C C . VAL B 1 312 ? 5.895 27.969 34.094 1 90.56 312 VAL B C 1
ATOM 6821 O O . VAL B 1 312 ? 5.902 29.203 34.156 1 90.56 312 VAL B O 1
ATOM 6824 N N . SER B 1 313 ? 6.852 27.172 34.594 1 90.94 313 SER B N 1
ATOM 6825 C CA . SER B 1 313 ? 7.969 27.766 35.312 1 90.94 313 SER B CA 1
ATOM 6826 C C . SER B 1 313 ? 9.156 28.016 34.375 1 90.94 313 SER B C 1
ATOM 6828 O O . SER B 1 313 ? 9.258 27.391 33.312 1 90.94 313 SER B O 1
ATOM 6830 N N . GLU B 1 314 ? 9.922 28.828 34.875 1 91.69 314 GLU B N 1
ATOM 6831 C CA . GLU B 1 314 ? 11.164 29.078 34.125 1 91.69 314 GLU B CA 1
ATOM 6832 C C . GLU B 1 314 ? 11.961 27.781 33.969 1 91.69 314 GLU B C 1
ATOM 6834 O O . GLU B 1 314 ? 12.492 27.516 32.875 1 91.69 314 GLU B O 1
ATOM 6839 N N . ALA B 1 315 ? 12.047 26.984 34.969 1 92.88 315 ALA B N 1
ATOM 6840 C CA . ALA B 1 315 ? 12.797 25.734 34.938 1 92.88 315 ALA B CA 1
ATOM 6841 C C . ALA B 1 315 ? 12.234 24.781 33.875 1 92.88 315 ALA B C 1
ATOM 6843 O O . ALA B 1 315 ? 12.992 24.094 33.188 1 92.88 315 ALA B O 1
ATOM 6844 N N . GLU B 1 316 ? 11 24.75 33.781 1 93.44 316 GLU B N 1
ATOM 6845 C CA . GLU B 1 316 ? 10.359 23.906 32.781 1 93.44 316 GLU B CA 1
ATOM 6846 C C . GLU B 1 316 ? 10.68 24.375 31.359 1 93.44 316 GLU B C 1
ATOM 6848 O O . GLU B 1 316 ? 10.867 23.562 30.453 1 93.44 316 GLU B O 1
ATOM 6853 N N . VAL B 1 317 ? 10.703 25.641 31.219 1 93 317 VAL B N 1
ATOM 6854 C CA . VAL B 1 317 ? 11 26.188 29.906 1 93 317 VAL B CA 1
ATOM 6855 C C . VAL B 1 317 ? 12.43 25.828 29.5 1 93 317 VAL B C 1
ATOM 6857 O O . VAL B 1 317 ? 12.664 25.359 28.375 1 93 317 VAL B O 1
ATOM 6860 N N . TRP B 1 318 ? 13.383 26.016 30.391 1 94.38 318 TRP B N 1
ATOM 6861 C CA . TRP B 1 318 ? 14.766 25.672 30.078 1 94.38 318 TRP B CA 1
ATOM 6862 C C . TRP B 1 318 ? 14.906 24.188 29.781 1 94.38 318 TRP B C 1
ATOM 6864 O O . TRP B 1 318 ? 15.703 23.797 28.938 1 94.38 318 TRP B O 1
ATOM 6874 N N . ARG B 1 319 ? 14.156 23.375 30.438 1 95.19 319 ARG B N 1
ATOM 6875 C CA . ARG B 1 319 ? 14.227 21.922 30.281 1 95.19 319 ARG B CA 1
ATOM 6876 C C . ARG B 1 319 ? 13.695 21.484 28.938 1 95.19 319 ARG B C 1
ATOM 6878 O O . ARG B 1 319 ? 14.266 20.594 28.297 1 95.19 319 ARG B O 1
ATOM 6885 N N . HIS B 1 320 ? 12.688 22.141 28.422 1 96 320 HIS B N 1
ATOM 6886 C CA . HIS B 1 320 ? 11.977 21.594 27.281 1 96 320 HIS B CA 1
ATOM 6887 C C . HIS B 1 320 ? 12.227 22.438 26.031 1 96 320 HIS B C 1
ATOM 6889 O O . HIS B 1 320 ? 11.805 22.062 24.938 1 96 320 HIS B O 1
ATOM 6895 N N . LEU B 1 321 ? 12.914 23.5 26.125 1 96.25 321 LEU B N 1
ATOM 6896 C CA . LEU B 1 321 ? 13.102 24.438 25.016 1 96.25 321 LEU B CA 1
ATOM 6897 C C . LEU B 1 321 ? 13.742 23.734 23.828 1 96.25 321 LEU B C 1
ATOM 6899 O O . LEU B 1 321 ? 13.391 24 22.672 1 96.25 321 LEU B O 1
ATOM 6903 N N . PRO B 1 322 ? 14.742 22.812 24.016 1 96.56 322 PRO B N 1
ATOM 6904 C CA . PRO B 1 322 ? 15.289 22.094 22.859 1 96.56 322 PRO B CA 1
ATOM 6905 C C . PRO B 1 322 ? 14.234 21.297 22.109 1 96.56 322 PRO B C 1
ATOM 6907 O O . PRO B 1 322 ? 14.242 21.266 20.875 1 96.56 322 PRO B O 1
ATOM 6910 N N . GLU B 1 323 ? 13.344 20.703 22.812 1 95.56 323 GLU B N 1
ATOM 6911 C CA . GLU B 1 323 ? 12.25 19.953 22.188 1 95.56 323 GLU B CA 1
ATOM 6912 C C . GLU B 1 323 ? 11.289 20.891 21.469 1 95.56 323 GLU B C 1
ATOM 6914 O O . GLU B 1 323 ? 10.805 20.578 20.375 1 95.56 323 GLU B O 1
ATOM 6919 N N . ILE B 1 324 ? 11.062 22.031 22.094 1 97.19 324 ILE B N 1
ATOM 6920 C CA . ILE B 1 324 ? 10.133 23 21.547 1 97.19 324 ILE B CA 1
ATOM 6921 C C . ILE B 1 324 ? 10.664 23.547 20.234 1 97.19 324 ILE B C 1
ATOM 6923 O O . ILE B 1 324 ? 9.953 23.531 19.219 1 97.19 324 ILE B O 1
ATOM 6927 N N . VAL B 1 325 ? 11.867 23.938 20.203 1 97.19 325 VAL B N 1
ATOM 6928 C CA . VAL B 1 325 ? 12.484 24.469 19 1 97.19 325 VAL B CA 1
ATOM 6929 C C . VAL B 1 325 ? 12.656 23.344 17.969 1 97.19 325 VAL B C 1
ATOM 6931 O O . VAL B 1 325 ? 12.523 23.578 16.766 1 97.19 325 VAL B O 1
ATOM 6934 N N . GLY B 1 326 ? 12.906 22.156 18.453 1 96.12 326 GLY B N 1
ATOM 6935 C CA . GLY B 1 326 ? 13.047 21 17.578 1 96.12 326 GLY B CA 1
ATOM 6936 C C . GLY B 1 326 ? 11.797 20.688 16.781 1 96.12 326 GLY B C 1
ATOM 6937 O O . GLY B 1 326 ? 11.867 20.141 15.688 1 96.12 326 GLY B O 1
ATOM 6938 N N . ALA B 1 327 ? 10.703 21.125 17.266 1 95.69 327 ALA B N 1
ATOM 6939 C CA . ALA B 1 327 ? 9.445 20.891 16.562 1 95.69 327 ALA B CA 1
ATOM 6940 C C . ALA B 1 327 ? 9.273 21.844 15.398 1 95.69 327 ALA B C 1
ATOM 6942 O O . ALA B 1 327 ? 8.469 21.609 14.492 1 95.69 327 ALA B O 1
ATOM 6943 N N . MET B 1 328 ? 9.992 22.859 15.406 1 97.88 328 MET B N 1
ATOM 6944 C CA . MET B 1 328 ? 9.852 23.922 14.406 1 97.88 328 MET B CA 1
ATOM 6945 C C . MET B 1 328 ? 10.82 23.719 13.25 1 97.88 328 MET B C 1
ATOM 6947 O O . MET B 1 328 ? 11.688 24.562 13.008 1 97.88 328 MET B O 1
ATOM 6951 N N . ASP B 1 329 ? 10.609 22.688 12.453 1 97.56 329 ASP B N 1
ATOM 6952 C CA . ASP B 1 329 ? 11.492 22.375 11.336 1 97.56 329 ASP B CA 1
ATOM 6953 C C . ASP B 1 329 ? 11.492 23.516 10.305 1 97.56 329 ASP B C 1
ATOM 6955 O O . ASP B 1 329 ? 12.547 23.922 9.82 1 97.56 329 ASP B O 1
ATOM 6959 N N . ASP B 1 330 ? 10.305 23.906 9.828 1 98.06 330 ASP B N 1
ATOM 6960 C CA . ASP B 1 330 ? 10.172 25.219 9.211 1 98.06 330 ASP B CA 1
ATOM 6961 C C . ASP B 1 330 ? 10.141 26.328 10.266 1 98.06 330 ASP B C 1
ATOM 6963 O O . ASP B 1 330 ? 9.18 26.422 11.039 1 98.06 330 ASP B O 1
ATOM 6967 N N . PRO B 1 331 ? 11.227 27.062 10.344 1 97.56 331 PRO B N 1
ATOM 6968 C CA . PRO B 1 331 ? 11.438 27.844 11.57 1 97.56 331 PRO B CA 1
ATOM 6969 C C . PRO B 1 331 ? 10.539 29.078 11.641 1 97.56 331 PRO B C 1
ATOM 6971 O O . PRO B 1 331 ? 10.32 29.75 10.633 1 97.56 331 PRO B O 1
ATOM 6974 N N . ALA B 1 332 ? 10.047 29.375 12.789 1 97.31 332 ALA B N 1
ATOM 6975 C CA . ALA B 1 332 ? 9.422 30.609 13.258 1 97.31 332 ALA B CA 1
ATOM 6976 C C . ALA B 1 332 ? 9.859 30.938 14.688 1 97.31 332 ALA B C 1
ATOM 6978 O O . ALA B 1 332 ? 9.5 30.234 15.633 1 97.31 332 ALA B O 1
ATOM 6979 N N . ALA B 1 333 ? 10.609 31.969 14.875 1 96.06 333 ALA B N 1
ATOM 6980 C CA . ALA B 1 333 ? 11.164 32.312 16.172 1 96.06 333 ALA B CA 1
ATOM 6981 C C . ALA B 1 333 ? 10.211 33.219 16.953 1 96.06 333 ALA B C 1
ATOM 6983 O O . ALA B 1 333 ? 10.609 34.281 17.453 1 96.06 333 ALA B O 1
ATOM 6984 N N . ASP B 1 334 ? 8.984 32.844 17.031 1 93.5 334 ASP B N 1
ATOM 6985 C CA . ASP B 1 334 ? 7.941 33.438 17.844 1 93.5 334 ASP B CA 1
ATOM 6986 C C . ASP B 1 334 ? 7.945 32.875 19.266 1 93.5 334 ASP B C 1
ATOM 6988 O O . ASP B 1 334 ? 7.828 31.672 19.453 1 93.5 334 ASP B O 1
ATOM 6992 N N . TYR B 1 335 ? 8.023 33.812 20.266 1 91.31 335 TYR B N 1
ATOM 6993 C CA . TYR B 1 335 ? 8.047 33.344 21.656 1 91.31 335 TYR B CA 1
ATOM 6994 C C . TYR B 1 335 ? 6.816 32.531 21.984 1 91.31 335 TYR B C 1
ATOM 6996 O O . TYR B 1 335 ? 6.855 31.672 22.875 1 91.31 335 TYR B O 1
ATOM 7004 N N . ALA B 1 336 ? 5.859 32.719 21.219 1 92.38 336 ALA B N 1
ATOM 7005 C CA . ALA B 1 336 ? 4.578 32.062 21.531 1 92.38 336 ALA B CA 1
ATOM 7006 C C . ALA B 1 336 ? 4.645 30.562 21.312 1 92.38 336 ALA B C 1
ATOM 7008 O O . ALA B 1 336 ? 3.754 29.828 21.75 1 92.38 336 ALA B O 1
ATOM 7009 N N . ILE B 1 337 ? 5.754 30.016 20.703 1 95.69 337 ILE B N 1
ATOM 7010 C CA . ILE B 1 337 ? 5.906 28.578 20.531 1 95.69 337 ILE B CA 1
ATOM 7011 C C . ILE B 1 337 ? 6.035 27.906 21.906 1 95.69 337 ILE B C 1
ATOM 7013 O O . ILE B 1 337 ? 5.648 26.75 22.062 1 95.69 337 ILE B O 1
ATOM 7017 N N . VAL B 1 338 ? 6.535 28.656 22.891 1 95.38 338 VAL B N 1
ATOM 7018 C CA . VAL B 1 338 ? 6.801 28.094 24.219 1 95.38 338 VAL B CA 1
ATOM 7019 C C . VAL B 1 338 ? 5.484 27.797 24.922 1 95.38 338 VAL B C 1
ATOM 7021 O O . VAL B 1 338 ? 5.188 26.641 25.25 1 95.38 338 VAL B O 1
ATOM 7024 N N . PRO B 1 339 ? 4.645 28.812 25.141 1 94.44 339 PRO B N 1
ATOM 7025 C CA . PRO B 1 339 ? 3.387 28.5 25.828 1 94.44 339 PRO B CA 1
ATOM 7026 C C . PRO B 1 339 ? 2.498 27.562 25.016 1 94.44 339 PRO B C 1
ATOM 7028 O O . PRO B 1 339 ? 1.793 26.719 25.578 1 94.44 339 PRO B O 1
ATOM 7031 N N . THR B 1 340 ? 2.506 27.688 23.703 1 95.69 340 THR B N 1
ATOM 7032 C CA . THR B 1 340 ? 1.668 26.859 22.844 1 95.69 340 THR B CA 1
ATOM 7033 C C . THR B 1 340 ? 2.053 25.391 22.984 1 95.69 340 THR B C 1
ATOM 7035 O O . THR B 1 340 ? 1.185 24.516 23.062 1 95.69 340 THR B O 1
ATOM 7038 N N . TRP B 1 341 ? 3.336 25.094 22.969 1 96.75 341 TRP B N 1
ATOM 7039 C CA . TRP B 1 341 ? 3.838 23.734 23.125 1 96.75 341 TRP B CA 1
ATOM 7040 C C . TRP B 1 341 ? 3.408 23.141 24.453 1 96.75 341 TRP B C 1
ATOM 7042 O O . TRP B 1 341 ? 2.943 22 24.516 1 96.75 341 TRP B O 1
ATOM 7052 N N . PHE B 1 342 ? 3.51 23.938 25.547 1 96.56 342 PHE B N 1
ATOM 7053 C CA . PHE B 1 342 ? 3.129 23.469 26.859 1 96.56 342 PHE B CA 1
ATOM 7054 C C . PHE B 1 342 ? 1.623 23.25 26.953 1 96.56 342 PHE B C 1
ATOM 7056 O O . PHE B 1 342 ? 1.165 22.281 27.562 1 96.56 342 PHE B O 1
ATOM 7063 N N . LEU B 1 343 ? 0.9 24.172 26.344 1 96.38 343 LEU B N 1
ATOM 7064 C CA . LEU B 1 343 ? -0.552 24.031 26.328 1 96.38 343 LEU B CA 1
ATOM 7065 C C . LEU B 1 343 ? -0.958 22.75 25.609 1 96.38 343 LEU B C 1
ATOM 7067 O O . LEU B 1 343 ? -1.852 22.031 26.062 1 96.38 343 LEU B O 1
ATOM 7071 N N . ALA B 1 344 ? -0.287 22.516 24.516 1 96.5 344 ALA B N 1
ATOM 7072 C CA . ALA B 1 344 ? -0.582 21.312 23.75 1 96.5 344 ALA B CA 1
ATOM 7073 C C . ALA B 1 344 ? -0.266 20.047 24.547 1 96.5 344 ALA B C 1
ATOM 7075 O O . ALA B 1 344 ? -1.047 19.094 24.547 1 96.5 344 ALA B O 1
ATOM 7076 N N . ARG B 1 345 ? 0.865 20.031 25.156 1 97.19 345 ARG B N 1
ATOM 7077 C CA . ARG B 1 345 ? 1.265 18.906 25.984 1 97.19 345 ARG B CA 1
ATOM 7078 C C . ARG B 1 345 ? 0.216 18.625 27.047 1 97.19 345 ARG B C 1
ATOM 7080 O O . ARG B 1 345 ? -0.13 17.469 27.297 1 97.19 345 ARG B O 1
ATOM 7087 N N . ARG B 1 346 ? -0.279 19.688 27.609 1 96.44 346 ARG B N 1
ATOM 7088 C CA . ARG B 1 346 ? -1.288 19.516 28.656 1 96.44 346 ARG B CA 1
ATOM 7089 C C . ARG B 1 346 ? -2.619 19.062 28.062 1 96.44 346 ARG B C 1
ATOM 7091 O O . ARG B 1 346 ? -3.309 18.234 28.641 1 96.44 346 ARG B O 1
ATOM 7098 N N . ALA B 1 347 ? -3.01 19.703 27.031 1 96.75 347 ALA B N 1
ATOM 7099 C CA . ALA B 1 347 ? -4.293 19.422 26.406 1 96.75 347 ALA B CA 1
ATOM 7100 C C . ALA B 1 347 ? -4.387 17.969 25.984 1 96.75 347 ALA B C 1
ATOM 7102 O O . ALA B 1 347 ? -5.449 17.344 26.078 1 96.75 347 ALA B O 1
ATOM 7103 N N . ARG B 1 348 ? -3.25 17.375 25.5 1 95.19 348 ARG B N 1
ATOM 7104 C CA . ARG B 1 348 ? -3.221 16.016 24.969 1 95.19 348 ARG B CA 1
ATOM 7105 C C . ARG B 1 348 ? -3.668 15.016 26.031 1 95.19 348 ARG B C 1
ATOM 7107 O O . ARG B 1 348 ? -4.156 13.93 25.703 1 95.19 348 ARG B O 1
ATOM 7114 N N . GLU B 1 349 ? -3.557 15.406 27.266 1 96.44 349 GLU B N 1
ATOM 7115 C CA . GLU B 1 349 ? -3.939 14.523 28.359 1 96.44 349 GLU B CA 1
ATOM 7116 C C . GLU B 1 349 ? -5.449 14.32 28.406 1 96.44 349 GLU B C 1
ATOM 7118 O O . GLU B 1 349 ? -5.934 13.336 28.969 1 96.44 349 GLU B O 1
ATOM 7123 N N . GLU B 1 350 ? -6.141 15.273 27.734 1 95.38 350 GLU B N 1
ATOM 7124 C CA . GLU B 1 350 ? -7.59 15.211 27.922 1 95.38 350 GLU B CA 1
ATOM 7125 C C . GLU B 1 350 ? -8.32 15.25 26.578 1 95.38 350 GLU B C 1
ATOM 7127 O O . GLU B 1 350 ? -9.422 14.719 26.453 1 95.38 350 GLU B O 1
ATOM 7132 N N . VAL B 1 351 ? -7.699 15.953 25.672 1 96.06 351 VAL B N 1
ATOM 7133 C CA . VAL B 1 351 ? -8.414 16.141 24.422 1 96.06 351 VAL B CA 1
ATOM 7134 C C . VAL B 1 351 ? -7.484 15.852 23.25 1 96.06 351 VAL B C 1
ATOM 7136 O O . VAL B 1 351 ? -6.262 15.82 23.406 1 96.06 351 VAL B O 1
ATOM 7139 N N . LYS B 1 352 ? -8.016 15.672 22.031 1 95 352 LYS B N 1
ATOM 7140 C CA . LYS B 1 352 ? -7.246 15.469 20.797 1 95 352 LYS B CA 1
ATOM 7141 C C . LYS B 1 352 ? -7.41 16.656 19.844 1 95 352 LYS B C 1
ATOM 7143 O O . LYS B 1 352 ? -6.66 16.781 18.875 1 95 352 LYS B O 1
ATOM 7148 N N . VAL B 1 353 ? -8.438 17.531 20.172 1 96.38 353 VAL B N 1
ATOM 7149 C CA . VAL B 1 353 ? -8.719 18.688 19.328 1 96.38 353 VAL B CA 1
ATOM 7150 C C . VAL B 1 353 ? -8.852 19.938 20.188 1 96.38 353 VAL B C 1
ATOM 7152 O O . VAL B 1 353 ? -9.43 19.906 21.281 1 96.38 353 VAL B O 1
ATOM 7155 N N . VAL B 1 354 ? -8.297 21 19.688 1 98 354 VAL B N 1
ATOM 7156 C CA . VAL B 1 354 ? -8.453 22.281 20.391 1 98 354 VAL B CA 1
ATOM 7157 C C . VAL B 1 354 ? -8.805 23.375 19.391 1 98 354 VAL B C 1
ATOM 7159 O O . VAL B 1 354 ? -8.273 23.406 18.281 1 98 354 VAL B O 1
ATOM 7162 N N . LEU B 1 355 ? -9.773 24.172 19.734 1 98.12 355 LEU B N 1
ATOM 7163 C CA . LEU B 1 355 ? -10.078 25.359 18.969 1 98.12 355 LEU B CA 1
ATOM 7164 C C . LEU B 1 355 ? -9.281 26.562 19.469 1 98.12 355 LEU B C 1
ATOM 7166 O O . LEU B 1 355 ? -9.008 26.656 20.672 1 98.12 355 LEU B O 1
ATOM 7170 N N . SER B 1 356 ? -8.891 27.422 18.562 1 97.19 356 SER B N 1
ATOM 7171 C CA . SER B 1 356 ? -8.102 28.609 18.891 1 97.19 356 SER B CA 1
ATOM 7172 C C . SER B 1 356 ? -8.648 29.844 18.203 1 97.19 356 SER B C 1
ATOM 7174 O O . SER B 1 356 ? -9.352 29.75 17.188 1 97.19 356 SER B O 1
ATOM 7176 N N . GLY B 1 357 ? -8.352 31 18.797 1 96.06 357 GLY B N 1
ATOM 7177 C CA . GLY B 1 357 ? -8.805 32.281 18.25 1 96.06 357 GLY B CA 1
ATOM 7178 C C . GLY B 1 357 ? -7.871 32.844 17.188 1 96.06 357 GLY B C 1
ATOM 7179 O O . GLY B 1 357 ? -8.055 33.969 16.734 1 96.06 357 GLY B O 1
ATOM 7180 N N . GLU B 1 358 ? -6.926 32.094 16.75 1 95.12 358 GLU B N 1
ATOM 7181 C CA . GLU B 1 358 ? -6.008 32.531 15.703 1 95.12 358 GLU B CA 1
ATOM 7182 C C . GLU B 1 358 ? -6.758 32.969 14.445 1 95.12 358 GLU B C 1
ATOM 7184 O O . GLU B 1 358 ? -7.746 32.312 14.062 1 95.12 358 GLU B O 1
ATOM 7189 N N . GLY B 1 359 ? -6.297 34.031 13.797 1 95.88 359 GLY B N 1
ATOM 7190 C CA . GLY B 1 359 ? -6.902 34.531 12.57 1 95.88 359 GLY B CA 1
ATOM 7191 C C . GLY B 1 359 ? -7.797 35.719 12.789 1 95.88 359 GLY B C 1
ATOM 7192 O O . GLY B 1 359 ? -8.086 36.469 11.852 1 95.88 359 GLY B O 1
ATOM 7193 N N . GLY B 1 360 ? -8.195 35.969 14.039 1 95.62 360 GLY B N 1
ATOM 7194 C CA . GLY B 1 360 ? -9.094 37.094 14.352 1 95.62 360 GLY B CA 1
ATOM 7195 C C . GLY B 1 360 ? -8.477 38.438 14.07 1 95.62 360 GLY B C 1
ATOM 7196 O O . GLY B 1 360 ? -9.141 39.312 13.516 1 95.62 360 GLY B O 1
ATOM 7197 N N . ASP B 1 361 ? -7.238 38.625 14.445 1 95.12 361 ASP B N 1
ATOM 7198 C CA . ASP B 1 361 ? -6.547 39.875 14.242 1 95.12 361 ASP B CA 1
ATOM 7199 C C . ASP B 1 361 ? -6.355 40.188 12.758 1 95.12 361 ASP B C 1
ATOM 7201 O O . ASP B 1 361 ? -6.477 41.312 12.328 1 95.12 361 ASP B O 1
ATOM 7205 N N . GLU B 1 362 ? -6.047 39.219 12.047 1 95.12 362 GLU B N 1
ATOM 7206 C CA . GLU B 1 362 ? -5.785 39.406 10.617 1 95.12 362 GLU B CA 1
ATOM 7207 C C . GLU B 1 362 ? -7.062 39.75 9.859 1 95.12 362 GLU B C 1
ATOM 7209 O O . GLU B 1 362 ? -7.047 40.594 8.969 1 95.12 362 GLU B O 1
ATOM 7214 N N . ILE B 1 363 ? -8.125 39.125 10.25 1 95.62 363 ILE B N 1
ATOM 7215 C CA . ILE B 1 363 ? -9.391 39.312 9.539 1 95.62 363 ILE B CA 1
ATOM 7216 C C . ILE B 1 363 ? -10.047 40.625 9.961 1 95.62 363 ILE B C 1
ATOM 7218 O O . ILE B 1 363 ? -10.625 41.312 9.133 1 95.62 363 ILE B O 1
ATOM 7222 N N . LEU B 1 364 ? -9.891 41.031 11.242 1 96.56 364 LEU B N 1
ATOM 7223 C CA . LEU B 1 364 ? -10.664 42.156 11.773 1 96.56 364 LEU B CA 1
ATOM 7224 C C . LEU B 1 364 ? -9.75 43.312 12.18 1 96.56 364 LEU B C 1
ATOM 7226 O O . LEU B 1 364 ? -10.172 44.219 12.898 1 96.56 364 LEU B O 1
ATOM 7230 N N . ALA B 1 365 ? -8.477 43.25 11.742 1 94.62 365 ALA B N 1
ATOM 7231 C CA . ALA B 1 365 ? -7.516 44.344 11.922 1 94.62 365 ALA B CA 1
ATOM 7232 C C . ALA B 1 365 ? -7.238 44.594 13.406 1 94.62 365 ALA B C 1
ATOM 7234 O O . ALA B 1 365 ? -7.414 45.719 13.898 1 94.62 365 ALA B O 1
ATOM 7235 N N . GLY B 1 366 ? -6.676 43.625 13.984 1 91 366 GLY B N 1
ATOM 7236 C CA . GLY B 1 366 ? -6.445 43.688 15.422 1 91 366 GLY B CA 1
ATOM 7237 C C . GLY B 1 366 ? -5.059 44.219 15.773 1 91 366 GLY B C 1
ATOM 7238 O O . GLY B 1 366 ? -4.812 44.594 16.922 1 91 366 GLY B O 1
ATOM 7239 N N . TYR B 1 367 ? -4.168 44.312 14.883 1 86.62 367 TYR B N 1
ATOM 7240 C CA . TYR B 1 367 ? -2.791 44.688 15.195 1 86.62 367 TYR B CA 1
ATOM 7241 C C . TYR B 1 367 ? -2.588 46.188 15.109 1 86.62 367 TYR B C 1
ATOM 7243 O O . TYR B 1 367 ? -3.178 46.844 14.258 1 86.62 367 TYR B O 1
ATOM 7251 N N . GLY B 1 368 ? -1.695 46.625 15.961 1 84 368 GLY B N 1
ATOM 7252 C CA . GLY B 1 368 ? -1.318 48.031 15.898 1 84 368 GLY B CA 1
ATOM 7253 C C . GLY B 1 368 ? -0.727 48.438 14.562 1 84 368 GLY B C 1
ATOM 7254 O O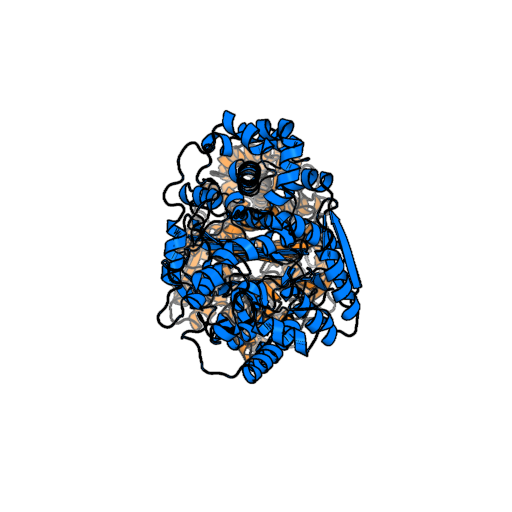 . GLY B 1 368 ? -0.945 49.531 14.094 1 84 368 GLY B O 1
ATOM 7255 N N . ARG B 1 369 ? -0.02 47.594 13.984 1 82.94 369 ARG B N 1
ATOM 7256 C CA . ARG B 1 369 ? 0.604 47.906 12.703 1 82.94 369 ARG B CA 1
ATOM 7257 C C . ARG B 1 369 ? -0.448 48.125 11.617 1 82.94 369 ARG B C 1
ATOM 7259 O O . ARG B 1 369 ? -0.223 48.844 10.656 1 82.94 369 ARG B O 1
ATOM 7266 N N . HIS B 1 370 ? -1.539 47.5 11.75 1 85.12 370 HIS B N 1
ATOM 7267 C CA . HIS B 1 370 ? -2.631 47.75 10.812 1 85.12 370 HIS B CA 1
ATOM 7268 C C . HIS B 1 370 ? -3.133 49.188 10.914 1 85.12 370 HIS B C 1
ATOM 7270 O O . HIS B 1 370 ? -3.365 49.844 9.898 1 85.12 370 HIS B O 1
ATOM 7276 N N . ARG B 1 371 ? -3.225 49.562 12.07 1 82.38 371 ARG B N 1
ATOM 7277 C CA . ARG B 1 371 ? -3.67 50.938 12.32 1 82.38 371 ARG B CA 1
ATOM 7278 C C . ARG B 1 371 ? -2.656 51.969 11.797 1 82.38 371 ARG B C 1
ATOM 7280 O O . ARG B 1 371 ? -3.033 52.969 11.234 1 82.38 371 ARG B O 1
ATOM 7287 N N . SER B 1 372 ? -1.45 51.594 12.016 1 81.12 372 SER B N 1
ATOM 7288 C CA . SER B 1 372 ? -0.386 52.5 11.562 1 81.12 372 SER B CA 1
ATOM 7289 C C . SER B 1 372 ? -0.349 52.562 10.039 1 81.12 372 SER B C 1
ATOM 7291 O O . SER B 1 372 ? 0.011 53.594 9.477 1 81.12 372 SER B O 1
ATOM 7293 N N . ALA B 1 373 ? -0.67 51.562 9.43 1 79.75 373 ALA B N 1
ATOM 7294 C CA . ALA B 1 373 ? -0.624 51.5 7.973 1 79.75 373 ALA B CA 1
ATOM 7295 C C . ALA B 1 373 ? -1.713 52.375 7.348 1 79.75 373 ALA B C 1
ATOM 7297 O O . ALA B 1 373 ? -1.616 52.75 6.18 1 79.75 373 ALA B O 1
ATOM 7298 N N . MET B 1 374 ? -2.654 52.625 8.094 1 77.06 374 MET B N 1
ATOM 7299 C CA . MET B 1 374 ? -3.762 53.438 7.605 1 77.06 374 MET B CA 1
ATOM 7300 C C . MET B 1 374 ? -3.32 54.875 7.379 1 77.06 374 MET B C 1
ATOM 7302 O O . MET B 1 374 ? -3.904 55.562 6.559 1 77.06 374 MET B O 1
ATOM 7306 N N . ARG B 1 375 ? -2.24 55.219 8.094 1 73.69 375 ARG B N 1
ATOM 7307 C CA . ARG B 1 375 ? -1.812 56.594 8.07 1 73.69 375 ARG B CA 1
ATOM 7308 C C . ARG B 1 375 ? -0.761 56.844 6.988 1 73.69 375 ARG B C 1
ATOM 7310 O O . ARG B 1 375 ? 0.08 55.969 6.738 1 73.69 375 ARG B O 1
ATOM 7317 N N . PRO B 1 376 ? -0.895 58.031 6.258 1 62.66 376 PRO B N 1
ATOM 7318 C CA . PRO B 1 376 ? 0.172 58.375 5.316 1 62.66 376 PRO B CA 1
ATOM 7319 C C . PRO B 1 376 ? 1.521 58.562 6 1 62.66 376 PRO B C 1
ATOM 7321 O O . PRO B 1 376 ? 1.571 58.812 7.207 1 62.66 376 PRO B O 1
ATOM 7324 N N . TRP B 1 377 ? 2.625 58.344 5.281 1 60.62 377 TRP B N 1
ATOM 7325 C CA . TRP B 1 377 ? 3.971 58.406 5.848 1 60.62 377 TRP B CA 1
ATOM 7326 C C . TRP B 1 377 ? 4.215 59.719 6.57 1 60.62 377 TRP B C 1
ATOM 7328 O O . TRP B 1 377 ? 4.926 59.75 7.578 1 60.62 377 TRP B O 1
ATOM 7338 N N . TRP B 1 378 ? 3.645 60.719 6.02 1 56.78 378 TRP B N 1
ATOM 7339 C CA . TRP B 1 378 ? 3.926 62.031 6.574 1 56.78 378 TRP B CA 1
ATOM 7340 C C . TRP B 1 378 ? 3.15 62.281 7.867 1 56.78 378 TRP B C 1
ATOM 7342 O O . TRP B 1 378 ? 3.432 63.219 8.609 1 56.78 378 TRP B O 1
ATOM 7352 N N . LEU B 1 379 ? 2.307 61.469 8.023 1 56.22 379 LEU B N 1
ATOM 7353 C CA . LEU B 1 379 ? 1.554 61.594 9.266 1 56.22 379 LEU B CA 1
ATOM 7354 C C . LEU B 1 379 ? 1.895 60.469 10.219 1 56.22 379 LEU B C 1
ATOM 7356 O O . LEU B 1 379 ? 1.049 60.031 11.008 1 56.22 379 LEU B O 1
ATOM 7360 N N . GLY B 1 380 ? 3.092 59.875 9.945 1 55.78 380 GLY B N 1
ATOM 7361 C CA . GLY B 1 380 ? 3.551 58.906 10.922 1 55.78 380 GLY B CA 1
ATOM 7362 C C . GLY B 1 380 ? 3.297 57.469 10.492 1 55.78 380 GLY B C 1
ATOM 7363 O O . GLY B 1 380 ? 3.467 56.531 11.289 1 55.78 380 GLY B O 1
ATOM 7364 N N . GLY B 1 381 ? 2.809 57.406 9.281 1 56.53 381 GLY B N 1
ATOM 7365 C CA . GLY B 1 381 ? 2.625 56.062 8.781 1 56.53 381 GLY B CA 1
ATOM 7366 C C . GLY B 1 381 ? 3.93 55.312 8.594 1 56.53 381 GLY B C 1
ATOM 7367 O O . GLY B 1 381 ? 4.938 55.906 8.203 1 56.53 381 GLY B O 1
ATOM 7368 N N . LYS B 1 382 ? 4.031 54.094 9.281 1 63.22 382 LYS B N 1
ATOM 7369 C CA . LYS B 1 382 ? 5.242 53.281 9.195 1 63.22 382 LYS B CA 1
ATOM 7370 C C . LYS B 1 382 ? 4.996 52 8.391 1 63.22 382 LYS B C 1
ATOM 7372 O O . LYS B 1 382 ? 3.902 51.438 8.445 1 63.22 382 LYS B O 1
ATOM 7377 N N . ALA B 1 383 ? 5.918 51.844 7.527 1 65.25 383 ALA B N 1
ATOM 7378 C CA . ALA B 1 383 ? 5.867 50.594 6.762 1 65.25 383 ALA B CA 1
ATOM 7379 C C . ALA B 1 383 ? 5.938 49.375 7.684 1 65.25 383 ALA B C 1
ATOM 7381 O O . ALA B 1 383 ? 6.617 49.406 8.711 1 65.25 383 ALA B O 1
ATOM 7382 N N . MET B 1 384 ? 5.125 48.469 7.395 1 70.12 384 MET B N 1
ATOM 7383 C CA . MET B 1 384 ? 5.141 47.25 8.172 1 70.12 384 MET B CA 1
ATOM 7384 C C . MET B 1 384 ? 6.523 46.594 8.133 1 70.12 384 MET B C 1
ATOM 7386 O O . MET B 1 384 ? 7.121 46.469 7.062 1 70.12 384 MET B O 1
ATOM 7390 N N . ARG B 1 385 ? 7.062 46.312 9.242 1 67.38 385 ARG B N 1
ATOM 7391 C CA . ARG B 1 385 ? 8.32 45.594 9.398 1 67.38 385 ARG B CA 1
ATOM 7392 C C . ARG B 1 385 ? 9.453 46.281 8.656 1 67.38 385 ARG B C 1
ATOM 7394 O O . ARG B 1 385 ? 10.18 45.656 7.887 1 67.38 385 ARG B O 1
ATOM 7401 N N . ALA B 1 386 ? 9.531 47.531 8.852 1 69.19 386 ALA B N 1
ATOM 7402 C CA . ALA B 1 386 ? 10.547 48.375 8.227 1 69.19 386 ALA B CA 1
ATOM 7403 C C . ALA B 1 386 ? 11.906 48.188 8.891 1 69.19 386 ALA B C 1
ATOM 7405 O O . ALA B 1 386 ? 12.938 48.469 8.289 1 69.19 386 ALA B O 1
ATOM 7406 N N . HIS B 1 387 ? 11.805 47.688 10.117 1 79 387 HIS B N 1
ATOM 7407 C CA . HIS B 1 387 ? 13.055 47.469 10.844 1 79 387 HIS B CA 1
ATOM 7408 C C . HIS B 1 387 ? 13.188 46.031 11.289 1 79 387 HIS B C 1
ATOM 7410 O O . HIS B 1 387 ? 12.203 45.375 11.672 1 79 387 HIS B O 1
ATOM 7416 N N . GLY B 1 388 ? 14.406 45.656 11.25 1 84.44 388 GLY B N 1
ATOM 7417 C CA . GLY B 1 388 ? 14.703 44.281 11.68 1 84.44 388 GLY B CA 1
ATOM 7418 C C . GLY B 1 388 ? 15.094 44.188 13.141 1 84.44 388 GLY B C 1
ATOM 7419 O O . GLY B 1 388 ? 15.461 45.188 13.75 1 84.44 388 GLY B O 1
ATOM 7420 N N . THR B 1 389 ? 15.062 43.031 13.641 1 86.31 389 THR B N 1
ATOM 7421 C CA . THR B 1 389 ? 15.328 42.75 15.055 1 86.31 389 THR B CA 1
ATOM 7422 C C . THR B 1 389 ? 16.75 43.156 15.414 1 86.31 389 THR B C 1
ATOM 7424 O O . THR B 1 389 ? 17 43.656 16.531 1 86.31 389 THR B O 1
ATOM 7427 N N . PHE B 1 390 ? 17.656 43 14.586 1 88.12 390 PHE B N 1
ATOM 7428 C CA . PHE B 1 390 ? 19.062 43.219 14.914 1 88.12 390 PHE B CA 1
ATOM 7429 C C . PHE B 1 390 ? 19.531 44.562 14.391 1 88.12 390 PHE B C 1
ATOM 7431 O O . PHE B 1 390 ? 20.719 44.875 14.43 1 88.12 390 PHE B O 1
ATOM 7438 N N . ASP B 1 391 ? 18.469 45.219 13.883 1 83.69 391 ASP B N 1
ATOM 7439 C CA . ASP B 1 391 ? 18.844 46.562 13.43 1 83.69 391 ASP B CA 1
ATOM 7440 C C . ASP B 1 391 ? 19.453 47.375 14.57 1 83.69 391 ASP B C 1
ATOM 7442 O O . ASP B 1 391 ? 18.922 47.406 15.688 1 83.69 391 ASP B O 1
ATOM 7446 N N . ARG B 1 392 ? 20.516 48 14.391 1 83 392 ARG B N 1
ATOM 7447 C CA . ARG B 1 392 ? 21.188 48.906 15.312 1 83 392 ARG B CA 1
ATOM 7448 C C . ARG B 1 392 ? 21.844 48.125 16.453 1 83 392 ARG B C 1
ATOM 7450 O O . ARG B 1 392 ? 22.219 48.719 17.469 1 83 392 ARG B O 1
ATOM 7457 N N . LEU B 1 393 ? 21.828 46.844 16.297 1 87.62 393 LEU B N 1
ATOM 7458 C CA . LEU B 1 393 ? 22.578 46 17.234 1 87.62 393 LEU B CA 1
ATOM 7459 C C . LEU B 1 393 ? 23.875 45.5 16.609 1 87.62 393 LEU B C 1
ATOM 7461 O O . LEU B 1 393 ? 23.906 45.188 15.422 1 87.62 393 LEU B O 1
ATOM 7465 N N . ASP B 1 394 ? 24.953 45.719 17.156 1 87.25 394 ASP B N 1
ATOM 7466 C CA . ASP B 1 394 ? 26.266 45.312 16.641 1 87.25 394 ASP B CA 1
ATOM 7467 C C . ASP B 1 394 ? 26.625 43.906 17.078 1 87.25 394 ASP B C 1
ATOM 7469 O O . ASP B 1 394 ? 27.672 43.688 17.703 1 87.25 394 ASP B O 1
ATOM 7473 N N . VAL B 1 395 ? 25.719 43 16.656 1 91.44 395 VAL B N 1
ATOM 7474 C CA . VAL B 1 395 ? 25.922 41.625 17.094 1 91.44 395 VAL B CA 1
ATOM 7475 C C . VAL B 1 395 ? 26.219 40.719 15.898 1 91.44 395 VAL B C 1
ATOM 7477 O O . VAL B 1 395 ? 27.094 39.875 15.961 1 91.44 395 VAL B O 1
ATOM 7480 N N . LEU B 1 396 ? 25.547 41 14.758 1 90.31 396 LEU B N 1
ATOM 7481 C CA . LEU B 1 396 ? 25.75 40.156 13.57 1 90.31 396 LEU B CA 1
ATOM 7482 C C . LEU B 1 396 ? 27 40.594 12.812 1 90.31 396 LEU B C 1
ATOM 7484 O O . LEU B 1 396 ? 27.328 41.781 12.758 1 90.31 396 LEU B O 1
ATOM 7488 N N . ARG B 1 397 ? 27.609 39.562 12.211 1 88.19 397 ARG B N 1
ATOM 7489 C CA . ARG B 1 397 ? 28.844 39.844 11.492 1 88.19 397 ARG B CA 1
ATOM 7490 C C . ARG B 1 397 ? 28.594 40.656 10.242 1 88.19 397 ARG B C 1
ATOM 7492 O O . ARG B 1 397 ? 29.312 41.625 9.953 1 88.19 397 ARG B O 1
ATOM 7499 N N . ASP B 1 398 ? 27.562 40.219 9.477 1 85 398 ASP B N 1
ATOM 7500 C CA . ASP B 1 398 ? 27.188 40.875 8.242 1 85 398 ASP B CA 1
ATOM 7501 C C . ASP B 1 398 ? 25.766 41.438 8.32 1 85 398 ASP B C 1
ATOM 7503 O O . ASP B 1 398 ? 24.859 40.75 8.797 1 85 398 ASP B O 1
ATOM 7507 N N . PRO B 1 399 ? 25.766 42.594 7.934 1 78.88 399 PRO B N 1
ATOM 7508 C CA . PRO B 1 399 ? 24.391 43.125 7.93 1 78.88 399 PRO B CA 1
ATOM 7509 C C . PRO B 1 399 ? 23.469 42.344 7.008 1 78.88 399 PRO B C 1
ATOM 7511 O O . PRO B 1 399 ? 23.828 42.031 5.867 1 78.88 399 PRO B O 1
ATOM 7514 N N . PRO B 1 400 ? 22.469 41.906 7.621 1 73.81 400 PRO B N 1
ATOM 7515 C CA . PRO B 1 400 ? 21.531 41.156 6.789 1 73.81 400 PRO B CA 1
ATOM 7516 C C . PRO B 1 400 ? 20.953 41.969 5.641 1 73.81 400 PRO B C 1
ATOM 7518 O O . PRO B 1 400 ? 20.172 42.906 5.867 1 73.81 400 PRO B O 1
ATOM 7521 N N . ARG B 1 401 ? 21.547 41.594 4.43 1 72.5 401 ARG B N 1
ATOM 7522 C CA . ARG B 1 401 ? 21.094 42.281 3.234 1 72.5 401 ARG B CA 1
ATOM 7523 C C . ARG B 1 401 ? 19.891 41.594 2.605 1 72.5 401 ARG B C 1
ATOM 7525 O O . ARG B 1 401 ? 19.703 40.375 2.809 1 72.5 401 ARG B O 1
ATOM 7532 N N . LEU B 1 402 ? 18.766 42.094 2.195 1 74.62 402 LEU B N 1
ATOM 7533 C CA . LEU B 1 402 ? 17.703 41.594 1.311 1 74.62 402 LEU B CA 1
ATOM 7534 C C . LEU B 1 402 ? 16.625 40.844 2.1 1 74.62 402 LEU B C 1
ATOM 7536 O O . LEU B 1 402 ? 15.812 40.156 1.519 1 74.62 402 LEU B O 1
ATOM 7540 N N . TRP B 1 403 ? 16.828 40.969 3.451 1 77.19 403 TRP B N 1
ATOM 7541 C CA . TRP B 1 403 ? 15.898 40.25 4.301 1 77.19 403 TRP B CA 1
ATOM 7542 C C . TRP B 1 403 ? 14.469 40.719 4.07 1 77.19 403 TRP B C 1
ATOM 7544 O O . TRP B 1 403 ? 13.516 40 4.402 1 77.19 403 TRP B O 1
ATOM 7554 N N . ARG B 1 404 ? 14.312 41.75 3.314 1 78.56 404 ARG B N 1
ATOM 7555 C CA . ARG B 1 404 ? 12.984 42.312 3.129 1 78.56 404 ARG B CA 1
ATOM 7556 C C . ARG B 1 404 ? 12.398 41.938 1.777 1 78.56 404 ARG B C 1
ATOM 7558 O O . ARG B 1 404 ? 11.219 42.156 1.517 1 78.56 404 ARG B O 1
ATOM 7565 N N . ASP B 1 405 ? 13.18 41.344 0.917 1 75 405 ASP B N 1
ATOM 7566 C CA . ASP B 1 405 ? 12.75 41.094 -0.456 1 75 405 ASP B CA 1
ATOM 7567 C C . ASP B 1 405 ? 11.484 40.25 -0.493 1 75 405 ASP B C 1
ATOM 7569 O O . ASP B 1 405 ? 10.531 40.594 -1.207 1 75 405 ASP B O 1
ATOM 7573 N N . GLY B 1 406 ? 11.508 39.25 0.213 1 74.12 406 GLY B N 1
ATOM 7574 C CA . GLY B 1 406 ? 10.328 38.406 0.245 1 74.12 406 GLY B CA 1
ATOM 7575 C C . GLY B 1 406 ? 9.102 39.094 0.794 1 74.12 406 GLY B C 1
ATOM 7576 O O . GLY B 1 406 ? 7.996 38.906 0.275 1 74.12 406 GLY B O 1
ATOM 7577 N N . PHE B 1 407 ? 9.375 39.875 1.691 1 77 407 PHE B N 1
ATOM 7578 C CA . PHE B 1 407 ? 8.297 40.625 2.322 1 77 407 PHE B CA 1
ATOM 7579 C C . PHE B 1 407 ? 7.738 41.656 1.372 1 77 407 PHE B C 1
ATOM 7581 O O . PHE B 1 407 ? 6.523 41.875 1.302 1 77 407 PHE B O 1
ATOM 7588 N N . GLU B 1 408 ? 8.586 42.281 0.716 1 79.69 408 GLU B N 1
ATOM 7589 C CA . GLU B 1 408 ? 8.164 43.281 -0.242 1 79.69 408 GLU B CA 1
ATOM 7590 C C . GLU B 1 408 ? 7.379 42.688 -1.396 1 79.69 408 GLU B C 1
ATOM 7592 O O . GLU B 1 408 ? 6.43 43.281 -1.901 1 79.69 408 GLU B O 1
ATOM 7597 N N . ALA B 1 409 ? 7.785 41.562 -1.769 1 75.19 409 ALA B N 1
ATOM 7598 C CA . ALA B 1 409 ? 7.051 40.844 -2.814 1 75.19 409 ALA B CA 1
ATOM 7599 C C . ALA B 1 409 ? 5.633 40.531 -2.359 1 75.19 409 ALA B C 1
ATOM 7601 O O . ALA B 1 409 ? 4.68 40.656 -3.125 1 75.19 409 ALA B O 1
ATOM 7602 N N . ALA B 1 410 ? 5.539 40.125 -1.209 1 76.06 410 ALA B N 1
ATOM 7603 C CA . ALA B 1 410 ? 4.227 39.812 -0.646 1 76.06 410 ALA B CA 1
ATOM 7604 C C . ALA B 1 410 ? 3.375 41.062 -0.53 1 76.06 410 ALA B C 1
ATOM 7606 O O . ALA B 1 410 ? 2.162 41.031 -0.748 1 76.06 410 ALA B O 1
ATOM 7607 N N . GLU B 1 411 ? 3.996 42.062 -0.193 1 79 411 GLU B N 1
ATOM 7608 C CA . GLU B 1 411 ? 3.314 43.344 -0.054 1 79 411 GLU B CA 1
ATOM 7609 C C . GLU B 1 411 ? 2.732 43.812 -1.387 1 79 411 GLU B C 1
ATOM 7611 O O . GLU B 1 411 ? 1.593 44.281 -1.444 1 79 411 GLU B O 1
ATOM 7616 N N . THR B 1 412 ? 3.529 43.625 -2.352 1 75.75 412 THR B N 1
ATOM 7617 C CA . THR B 1 412 ? 3.092 44.031 -3.684 1 75.75 412 THR B CA 1
ATOM 7618 C C . THR B 1 412 ? 1.923 43.156 -4.148 1 75.75 412 THR B C 1
ATOM 7620 O O . THR B 1 412 ? 0.954 43.656 -4.719 1 75.75 412 THR B O 1
ATOM 7623 N N . ALA B 1 413 ? 2.02 41.969 -3.826 1 76.19 413 ALA B N 1
ATOM 7624 C CA . ALA B 1 413 ? 0.974 41.031 -4.234 1 76.19 413 ALA B CA 1
ATOM 7625 C C . ALA B 1 413 ? -0.324 41.312 -3.479 1 76.19 413 ALA B C 1
ATOM 7627 O O . ALA B 1 413 ? -1.416 41.094 -4.008 1 76.19 413 ALA B O 1
ATOM 7628 N N . ALA B 1 414 ? -0.198 41.781 -2.334 1 79.81 414 ALA B N 1
ATOM 7629 C CA . ALA B 1 414 ? -1.351 42 -1.465 1 79.81 414 ALA B CA 1
ATOM 7630 C C . ALA B 1 414 ? -2.07 43.281 -1.821 1 79.81 414 ALA B C 1
ATOM 7632 O O . ALA B 1 414 ? -3.246 43.469 -1.493 1 79.81 414 ALA B O 1
ATOM 7633 N N . ALA B 1 415 ? -1.302 44.094 -2.508 1 76.88 415 ALA B N 1
ATOM 7634 C CA . ALA B 1 415 ? -1.873 45.406 -2.848 1 76.88 415 ALA B CA 1
ATOM 7635 C C . ALA B 1 415 ? -2.66 45.344 -4.152 1 76.88 415 ALA B C 1
ATOM 7637 O O . ALA B 1 415 ? -2.311 46 -5.133 1 76.88 415 ALA B O 1
ATOM 7638 N N . THR B 1 416 ? -3.678 44.719 -4.121 1 80.44 416 THR B N 1
ATOM 7639 C CA . THR B 1 416 ? -4.531 44.594 -5.293 1 80.44 416 THR B CA 1
ATOM 7640 C C . THR B 1 416 ? -5.402 45.812 -5.484 1 80.44 416 THR B C 1
ATOM 7642 O O . THR B 1 416 ? -5.785 46.469 -4.508 1 80.44 416 THR B O 1
ATOM 7645 N N . PRO B 1 417 ? -5.754 46.031 -6.691 1 80.38 417 PRO B N 1
ATOM 7646 C CA . PRO B 1 417 ? -6.598 47.219 -6.938 1 80.38 417 PRO B CA 1
ATOM 7647 C C . PRO B 1 417 ? -7.918 47.156 -6.176 1 80.38 417 PRO B C 1
ATOM 7649 O O . PRO B 1 417 ? -8.531 46.094 -6.074 1 80.38 417 PRO B O 1
ATOM 7652 N N . GLY B 1 418 ? -8.156 48.219 -5.59 1 86.69 418 GLY B N 1
ATOM 7653 C CA . GLY B 1 418 ? -9.422 48.312 -4.883 1 86.69 418 GLY B CA 1
ATOM 7654 C C . GLY B 1 418 ? -9.273 48.188 -3.379 1 86.69 418 GLY B C 1
ATOM 7655 O O . GLY B 1 418 ? -10.148 48.656 -2.629 1 86.69 418 GLY B O 1
ATOM 7656 N N . ARG B 1 419 ? -8.258 47.688 -2.945 1 89.06 419 ARG B N 1
ATOM 7657 C CA . ARG B 1 419 ? -8.031 47.562 -1.511 1 89.06 419 ARG B CA 1
ATOM 7658 C C . ARG B 1 419 ? -7.586 48.875 -0.89 1 89.06 419 ARG B C 1
ATOM 7660 O O . ARG B 1 419 ? -6.828 49.625 -1.502 1 89.06 419 ARG B O 1
ATOM 7667 N N . THR B 1 420 ? -8.172 49.125 0.218 1 92.06 420 THR B N 1
ATOM 7668 C CA . THR B 1 420 ? -7.637 50.219 1.013 1 92.06 420 THR B CA 1
ATOM 7669 C C . THR B 1 420 ? -6.254 49.875 1.558 1 92.06 420 THR B C 1
ATOM 7671 O O . THR B 1 420 ? -5.809 48.719 1.458 1 92.06 420 THR B O 1
ATOM 7674 N N . ARG B 1 421 ? -5.617 50.875 2.123 1 90.31 421 ARG B N 1
ATOM 7675 C CA . ARG B 1 421 ? -4.316 50.625 2.742 1 90.31 421 ARG B CA 1
ATOM 7676 C C . ARG B 1 421 ? -4.422 49.625 3.885 1 90.31 421 ARG B C 1
ATOM 7678 O O . ARG B 1 421 ? -3.525 48.812 4.082 1 90.31 421 ARG B O 1
ATOM 7685 N N . LEU B 1 422 ? -5.492 49.719 4.621 1 92.25 422 LEU B N 1
ATOM 7686 C CA . LEU B 1 422 ? -5.727 48.781 5.711 1 92.25 422 LEU B CA 1
ATOM 7687 C C . LEU B 1 422 ? -5.898 47.375 5.176 1 92.25 422 LEU B C 1
ATOM 7689 O O . LEU B 1 422 ? -5.281 46.438 5.684 1 92.25 422 LEU B O 1
ATOM 7693 N N . MET B 1 423 ? -6.727 47.281 4.16 1 93.31 423 MET B N 1
ATOM 7694 C CA . MET B 1 423 ? -6.98 45.969 3.557 1 93.31 423 MET B CA 1
ATOM 7695 C C . MET B 1 423 ? -5.695 45.375 3.002 1 93.31 423 MET B C 1
ATOM 7697 O O . MET B 1 423 ? -5.465 44.156 3.125 1 93.31 423 MET B O 1
ATOM 7701 N N . ALA B 1 424 ? -4.91 46.188 2.441 1 91.56 424 ALA B N 1
ATOM 7702 C CA . ALA B 1 424 ? -3.645 45.719 1.883 1 91.56 424 ALA B CA 1
ATOM 7703 C C . ALA B 1 424 ? -2.717 45.188 2.98 1 91.56 424 ALA B C 1
ATOM 7705 O O . ALA B 1 424 ? -2.037 44.188 2.803 1 91.56 424 ALA B O 1
ATOM 7706 N N . ALA B 1 425 ? -2.713 45.875 4.066 1 91.75 425 ALA B N 1
ATOM 7707 C CA . ALA B 1 425 ? -1.887 45.469 5.195 1 91.75 425 ALA B CA 1
ATOM 7708 C C . ALA B 1 425 ? -2.371 44.125 5.77 1 91.75 425 ALA B C 1
ATOM 7710 O O . ALA B 1 425 ? -1.563 43.25 6.102 1 91.75 425 ALA B O 1
ATOM 7711 N N . GLN B 1 426 ? -3.635 44.031 5.934 1 94.12 426 GLN B N 1
ATOM 7712 C CA . GLN B 1 426 ? -4.223 42.781 6.414 1 94.12 426 GLN B CA 1
ATOM 7713 C C . GLN B 1 426 ? -3.932 41.625 5.453 1 94.12 426 GLN B C 1
ATOM 7715 O O . GLN B 1 426 ? -3.564 40.531 5.883 1 94.12 426 GLN B O 1
ATOM 7720 N N . ALA B 1 427 ? -4.152 41.938 4.191 1 93.69 427 ALA B N 1
ATOM 7721 C CA . ALA B 1 427 ? -3.934 40.938 3.162 1 93.69 427 ALA B CA 1
ATOM 7722 C C . ALA B 1 427 ? -2.486 40.438 3.172 1 93.69 427 ALA B C 1
ATOM 7724 O O . ALA B 1 427 ? -2.221 39.281 2.938 1 93.69 427 ALA B O 1
ATOM 7725 N N . LEU B 1 428 ? -1.619 41.312 3.438 1 91.38 428 LEU B N 1
ATOM 7726 C CA . LEU B 1 428 ? -0.205 40.969 3.504 1 91.38 428 LEU B CA 1
ATOM 7727 C C . LEU B 1 428 ? 0.063 40 4.652 1 91.38 428 LEU B C 1
ATOM 7729 O O . LEU B 1 428 ? 0.76 39 4.48 1 91.38 428 LEU B O 1
ATOM 7733 N N . ASP B 1 429 ? -0.494 40.25 5.785 1 93.5 429 ASP B N 1
ATOM 7734 C CA . ASP B 1 429 ? -0.328 39.375 6.941 1 93.5 429 ASP B CA 1
ATOM 7735 C C . ASP B 1 429 ? -0.944 38 6.68 1 93.5 429 ASP B C 1
ATOM 7737 O O . ASP B 1 429 ? -0.388 37 7.082 1 93.5 429 ASP B O 1
ATOM 7741 N N . ILE B 1 430 ? -2.062 38.031 6.055 1 94.69 430 ILE B N 1
ATOM 7742 C CA . ILE B 1 430 ? -2.779 36.812 5.789 1 94.69 430 ILE B CA 1
ATOM 7743 C C . ILE B 1 430 ? -2.014 35.969 4.766 1 94.69 430 ILE B C 1
ATOM 7745 O O . ILE B 1 430 ? -1.987 34.75 4.844 1 94.69 430 ILE B O 1
ATOM 7749 N N . ALA B 1 431 ? -1.366 36.625 3.895 1 90.62 431 ALA B N 1
ATOM 7750 C CA . ALA B 1 431 ? -0.658 35.906 2.818 1 90.62 431 ALA B CA 1
ATOM 7751 C C . ALA B 1 431 ? 0.679 35.375 3.307 1 90.62 431 ALA B C 1
ATOM 7753 O O . ALA B 1 431 ? 1.145 34.344 2.824 1 90.62 431 ALA B O 1
ATOM 7754 N N . ASP B 1 432 ? 1.263 36 4.254 1 89.19 432 ASP B N 1
ATOM 7755 C CA . ASP B 1 432 ? 2.65 35.625 4.504 1 89.19 432 ASP B CA 1
ATOM 7756 C C . ASP B 1 432 ? 2.877 35.312 5.984 1 89.19 432 ASP B C 1
ATOM 7758 O O . ASP B 1 432 ? 3.15 34.188 6.352 1 89.19 432 ASP B O 1
ATOM 7762 N N . TRP B 1 433 ? 2.604 36.25 6.867 1 92.56 433 TRP B N 1
ATOM 7763 C CA . TRP B 1 433 ? 2.865 36.094 8.297 1 92.56 433 TRP B CA 1
ATOM 7764 C C . TRP B 1 433 ? 1.984 35 8.891 1 92.56 433 TRP B C 1
ATOM 7766 O O . TRP B 1 433 ? 2.465 34.156 9.641 1 92.56 433 TRP B O 1
ATOM 7776 N N . LEU B 1 434 ? 0.779 34.969 8.57 1 96 434 LEU B N 1
ATOM 7777 C CA . LEU B 1 434 ? -0.196 34.062 9.141 1 96 434 LEU B CA 1
ATOM 7778 C C . LEU B 1 434 ? 0.173 32.625 8.828 1 96 434 LEU B C 1
ATOM 7780 O O . LEU B 1 434 ? 0.331 31.797 9.734 1 96 434 LEU B O 1
ATOM 7784 N N . PRO B 1 435 ? 0.377 32.25 7.539 1 96.88 435 PRO B N 1
ATOM 7785 C CA . PRO B 1 435 ? 0.668 30.844 7.234 1 96.88 435 PRO B CA 1
ATOM 7786 C C . PRO B 1 435 ? 2.098 30.453 7.602 1 96.88 435 PRO B C 1
ATOM 7788 O O . PRO B 1 435 ? 2.367 29.266 7.859 1 96.88 435 PRO B O 1
ATOM 7791 N N . ASN B 1 436 ? 3.045 31.391 7.695 1 96.44 436 ASN B N 1
ATOM 7792 C CA . ASN B 1 436 ? 4.457 31.047 7.805 1 96.44 436 ASN B CA 1
ATOM 7793 C C . ASN B 1 436 ? 4.977 31.25 9.227 1 96.44 436 ASN B C 1
ATOM 7795 O O . ASN B 1 436 ? 6.121 30.906 9.531 1 96.44 436 ASN B O 1
ATOM 7799 N N . ASP B 1 437 ? 4.121 31.781 10.086 1 96.81 437 ASP B N 1
ATOM 7800 C CA . ASP B 1 437 ? 4.504 31.953 11.484 1 96.81 437 ASP B CA 1
ATOM 7801 C C . ASP B 1 437 ? 3.414 31.438 12.422 1 96.81 437 ASP B C 1
ATOM 7803 O O . ASP B 1 437 ? 3.516 30.344 12.961 1 96.81 437 ASP B O 1
ATOM 7807 N N . LEU B 1 438 ? 2.305 32.125 12.438 1 97 438 LEU B N 1
ATOM 7808 C CA . LEU B 1 438 ? 1.27 31.844 13.43 1 97 438 LEU B CA 1
ATOM 7809 C C . LEU B 1 438 ? 0.69 30.453 13.242 1 97 438 LEU B C 1
ATOM 7811 O O . LEU B 1 438 ? 0.631 29.672 14.195 1 97 438 LEU B O 1
ATOM 7815 N N . LEU B 1 439 ? 0.238 30.172 12.023 1 98.06 439 LEU B N 1
ATOM 7816 C CA . LEU B 1 439 ? -0.383 28.875 11.766 1 98.06 439 LEU B CA 1
ATOM 7817 C C . LEU B 1 439 ? 0.659 27.766 11.781 1 98.06 439 LEU B C 1
ATOM 7819 O O . LEU B 1 439 ? 0.367 26.641 12.195 1 98.06 439 LEU B O 1
ATOM 7823 N N . LEU B 1 440 ? 1.821 28.062 11.297 1 97.88 440 LEU B N 1
ATOM 7824 C CA . LEU B 1 440 ? 2.916 27.094 11.344 1 97.88 440 LEU B CA 1
ATOM 7825 C C . LEU B 1 440 ? 3.256 26.734 12.789 1 97.88 440 LEU B C 1
ATOM 7827 O O . LEU B 1 440 ? 3.406 25.547 13.109 1 97.88 440 LEU B O 1
ATOM 7831 N N . LYS B 1 441 ? 3.371 27.734 13.609 1 97.5 441 LYS B N 1
ATOM 7832 C CA . LYS B 1 441 ? 3.615 27.531 15.031 1 97.5 441 LYS B CA 1
ATOM 7833 C C . LYS B 1 441 ? 2.531 26.656 15.656 1 97.5 441 LYS B C 1
ATOM 7835 O O . LYS B 1 441 ? 2.832 25.719 16.406 1 97.5 441 LYS B O 1
ATOM 7840 N N . LEU B 1 442 ? 1.355 27.016 15.352 1 97.31 442 LEU B N 1
ATOM 7841 C CA . LEU B 1 442 ? 0.234 26.266 15.906 1 97.31 442 LEU B CA 1
ATOM 7842 C C . LEU B 1 442 ? 0.292 24.812 15.477 1 97.31 442 LEU B C 1
ATOM 7844 O O . LEU B 1 442 ? 0.142 23.906 16.312 1 97.31 442 LEU B O 1
ATOM 7848 N N . ASP B 1 443 ? 0.522 24.578 14.242 1 97.38 443 ASP B N 1
ATOM 7849 C CA . ASP B 1 443 ? 0.574 23.234 13.695 1 97.38 443 ASP B CA 1
ATOM 7850 C C . ASP B 1 443 ? 1.714 22.438 14.32 1 97.38 443 ASP B C 1
ATOM 7852 O O . ASP B 1 443 ? 1.505 21.312 14.797 1 97.38 443 ASP B O 1
ATOM 7856 N N . ARG B 1 444 ? 2.887 22.984 14.352 1 97.88 444 ARG B N 1
ATOM 7857 C CA . ARG B 1 444 ? 4.07 22.25 14.789 1 97.88 444 ARG B CA 1
ATOM 7858 C C . ARG B 1 444 ? 4.008 21.938 16.281 1 97.88 444 ARG B C 1
ATOM 7860 O O . ARG B 1 444 ? 4.285 20.812 16.703 1 97.88 444 ARG B O 1
ATOM 7867 N N . CYS B 1 445 ? 3.646 22.922 17.062 1 97.56 445 CYS B N 1
ATOM 7868 C CA . CYS B 1 445 ? 3.611 22.734 18.516 1 97.56 445 CYS B CA 1
ATOM 7869 C C . CYS B 1 445 ? 2.523 21.75 18.906 1 97.56 445 CYS B C 1
ATOM 7871 O O . CYS B 1 445 ? 2.736 20.891 19.766 1 97.56 445 CYS B O 1
ATOM 7873 N N . LEU B 1 446 ? 1.426 21.875 18.266 1 97.5 446 LEU B N 1
ATOM 7874 C CA . LEU B 1 446 ? 0.331 20.969 18.578 1 97.5 446 LEU B CA 1
ATOM 7875 C C . LEU B 1 446 ? 0.63 19.562 18.094 1 97.5 446 LEU B C 1
ATOM 7877 O O . LEU B 1 446 ? 0.449 18.578 18.828 1 97.5 446 LEU B O 1
ATOM 7881 N N . MET B 1 447 ? 1.163 19.438 16.891 1 96.5 447 MET B N 1
ATOM 7882 C CA . MET B 1 447 ? 1.387 18.141 16.281 1 96.5 447 MET B CA 1
ATOM 7883 C C . MET B 1 447 ? 2.566 17.422 16.938 1 96.5 447 MET B C 1
ATOM 7885 O O . MET B 1 447 ? 2.676 16.203 16.875 1 96.5 447 MET B O 1
ATOM 7889 N N . ALA B 1 448 ? 3.424 18.172 17.578 1 96.06 448 ALA B N 1
ATOM 7890 C CA . ALA B 1 448 ? 4.484 17.547 18.359 1 96.06 448 ALA B CA 1
ATOM 7891 C C . ALA B 1 448 ? 3.906 16.656 19.453 1 96.06 448 ALA B C 1
ATOM 7893 O O . ALA B 1 448 ? 4.582 15.75 19.953 1 96.06 448 ALA B O 1
ATOM 7894 N N . HIS B 1 449 ? 2.645 16.906 19.812 1 95.38 449 HIS B N 1
ATOM 7895 C CA . HIS B 1 449 ? 2.014 16.156 20.891 1 95.38 449 HIS B CA 1
ATOM 7896 C C . HIS B 1 449 ? 0.774 15.414 20.406 1 95.38 449 HIS B C 1
ATOM 7898 O O . HIS B 1 449 ? -0.021 14.922 21.203 1 95.38 449 HIS B O 1
ATOM 7904 N N . GLY B 1 450 ? 0.574 15.43 19.094 1 93.88 450 GLY B N 1
ATOM 7905 C CA . GLY B 1 450 ? -0.563 14.727 18.531 1 93.88 450 GLY B CA 1
ATOM 7906 C C . GLY B 1 450 ? -1.892 15.383 18.844 1 93.88 450 GLY B C 1
ATOM 7907 O O . GLY B 1 450 ? -2.875 14.703 19.141 1 93.88 450 GLY B O 1
ATOM 7908 N N . VAL B 1 451 ? -1.911 16.703 18.828 1 95.94 451 VAL B N 1
ATOM 7909 C CA . VAL B 1 451 ? -3.131 17.469 19.047 1 95.94 451 VAL B CA 1
ATOM 7910 C C . VAL B 1 451 ? -3.469 18.266 17.781 1 95.94 451 VAL B C 1
ATOM 7912 O O . VAL B 1 451 ? -2.584 18.859 17.156 1 95.94 451 VAL B O 1
ATOM 7915 N N . GLU B 1 452 ? -4.738 18.25 17.453 1 97 452 GLU B N 1
ATOM 7916 C CA . GLU B 1 452 ? -5.18 19 16.281 1 97 452 GLU B CA 1
ATOM 7917 C C . GLU B 1 452 ? -5.711 20.375 16.672 1 97 452 GLU B C 1
ATOM 7919 O O . GLU B 1 452 ? -6.551 20.5 17.562 1 97 452 GLU B O 1
ATOM 7924 N N . GLY B 1 453 ? -5.191 21.375 15.992 1 97.75 453 GLY B N 1
ATOM 7925 C CA . GLY B 1 453 ? -5.672 22.734 16.203 1 97.75 453 GLY B CA 1
ATOM 7926 C C . GLY B 1 453 ? -6.629 23.203 15.133 1 97.75 453 GLY B C 1
ATOM 7927 O O . GLY B 1 453 ? -6.367 23.016 13.938 1 97.75 453 GLY B O 1
ATOM 7928 N N . ARG B 1 454 ? -7.758 23.797 15.562 1 98.06 454 ARG B N 1
ATOM 7929 C CA . ARG B 1 454 ? -8.742 24.328 14.633 1 98.06 454 ARG B CA 1
ATOM 7930 C C . ARG B 1 454 ? -8.969 25.828 14.867 1 98.06 454 ARG B C 1
ATOM 7932 O O . ARG B 1 454 ? -8.961 26.281 16.016 1 98.06 454 ARG B O 1
ATOM 7939 N N . VAL B 1 455 ? -9.164 26.625 13.766 1 98.56 455 VAL B N 1
ATOM 7940 C CA . VAL B 1 455 ? -9.172 28.078 13.844 1 98.56 455 VAL B CA 1
ATOM 7941 C C . VAL B 1 455 ? -10.43 28.625 13.156 1 98.56 455 VAL B C 1
ATOM 7943 O O . VAL B 1 455 ? -10.359 29.094 12.023 1 98.56 455 VAL B O 1
ATOM 7946 N N . PRO B 1 456 ? -11.477 28.844 13.898 1 98.31 456 PRO B N 1
ATOM 7947 C CA . PRO B 1 456 ? -12.773 29.188 13.297 1 98.31 456 PRO B CA 1
ATOM 7948 C C . PRO B 1 456 ? -12.766 30.547 12.633 1 98.31 456 PRO B C 1
ATOM 7950 O O . PRO B 1 456 ? -13.523 30.797 11.695 1 98.31 456 PRO B O 1
ATOM 7953 N N . PHE B 1 457 ? -11.945 31.5 13.023 1 98.31 457 PHE B N 1
ATOM 7954 C CA . PHE B 1 457 ? -11.891 32.812 12.422 1 98.31 457 PHE B CA 1
ATOM 7955 C C . PHE B 1 457 ? -11.438 32.75 10.969 1 98.31 457 PHE B C 1
ATOM 7957 O O . PHE B 1 457 ? -11.719 33.625 10.172 1 98.31 457 PHE B O 1
ATOM 7964 N N . LEU B 1 458 ? -10.727 31.719 10.664 1 98.19 458 LEU B N 1
ATOM 7965 C CA . LEU B 1 458 ? -10.234 31.531 9.305 1 98.19 458 LEU B CA 1
ATOM 7966 C C . LEU B 1 458 ? -11.141 30.578 8.523 1 98.19 458 LEU B C 1
ATOM 7968 O O . LEU B 1 458 ? -10.664 29.625 7.914 1 98.19 458 LEU B O 1
ATOM 7972 N N . ASP B 1 459 ? -12.352 30.812 8.656 1 97.44 459 ASP B N 1
ATOM 7973 C CA . ASP B 1 459 ? -13.391 30.109 7.914 1 97.44 459 ASP B CA 1
ATOM 7974 C C . ASP B 1 459 ? -13.914 30.953 6.754 1 97.44 459 ASP B C 1
ATOM 7976 O O . ASP B 1 459 ? -14.008 32.188 6.871 1 97.44 459 ASP B O 1
ATOM 7980 N N . ARG B 1 460 ? -14.281 30.281 5.742 1 95 460 ARG B N 1
ATOM 7981 C CA . ARG B 1 460 ? -14.758 30.953 4.539 1 95 460 ARG B CA 1
ATOM 7982 C C . ARG B 1 460 ? -15.969 31.828 4.84 1 95 460 ARG B C 1
ATOM 7984 O O . ARG B 1 460 ? -16.078 32.938 4.328 1 95 460 ARG B O 1
ATOM 7991 N N . ALA B 1 461 ? -16.812 31.297 5.59 1 95.56 461 ALA B N 1
ATOM 7992 C CA . ALA B 1 461 ? -18.031 32.031 5.914 1 95.56 461 ALA B CA 1
ATOM 7993 C C . ALA B 1 461 ? -17.703 33.312 6.691 1 95.56 461 ALA B C 1
ATOM 7995 O O . ALA B 1 461 ? -18.328 34.344 6.488 1 95.56 461 ALA B O 1
ATOM 7996 N N . VAL B 1 462 ? -16.75 33.25 7.551 1 98 462 VAL B N 1
ATOM 7997 C CA . VAL B 1 462 ? -16.344 34.406 8.344 1 98 462 VAL B CA 1
ATOM 7998 C C . VAL B 1 462 ? -15.633 35.438 7.445 1 98 462 VAL B C 1
ATOM 8000 O O . VAL B 1 462 ? -15.867 36.656 7.559 1 98 462 VAL B O 1
ATOM 8003 N N . THR B 1 463 ? -14.797 35 6.574 1 96.31 463 THR B N 1
ATOM 8004 C CA . THR B 1 463 ? -14.086 35.875 5.641 1 96.31 463 THR B CA 1
ATOM 8005 C C . THR B 1 463 ? -15.062 36.594 4.727 1 96.31 463 THR B C 1
ATOM 8007 O O . THR B 1 463 ? -14.93 37.812 4.508 1 96.31 463 THR B O 1
ATOM 8010 N N . GLU B 1 464 ? -16.016 35.875 4.262 1 94.38 464 GLU B N 1
ATOM 8011 C CA . GLU B 1 464 ? -17.031 36.5 3.396 1 94.38 464 GLU B CA 1
ATOM 8012 C C . GLU B 1 464 ? -17.828 37.562 4.141 1 94.38 464 GLU B C 1
ATOM 8014 O O . GLU B 1 464 ? -18.203 38.562 3.564 1 94.38 464 GLU B O 1
ATOM 8019 N N . ALA B 1 465 ? -17.969 37.312 5.344 1 96.5 465 ALA B N 1
ATOM 8020 C CA . ALA B 1 465 ? -18.781 38.219 6.156 1 96.5 465 ALA B CA 1
ATOM 8021 C C . ALA B 1 465 ? -18.016 39.469 6.52 1 96.5 465 ALA B C 1
ATOM 8023 O O . ALA B 1 465 ? -18.609 40.562 6.691 1 96.5 465 ALA B O 1
ATOM 8024 N N . CYS B 1 466 ? -16.688 39.438 6.57 1 97.06 466 CYS B N 1
ATOM 8025 C CA . CYS B 1 466 ? -15.969 40.531 7.258 1 97.06 466 CYS B CA 1
ATOM 8026 C C . CYS B 1 466 ? -15 41.219 6.312 1 97.06 466 CYS B C 1
ATOM 8028 O O . CYS B 1 466 ? -14.617 42.375 6.551 1 97.06 466 CYS B O 1
ATOM 8030 N N . TRP B 1 467 ? -14.555 40.625 5.238 1 95.81 467 TRP B N 1
ATOM 8031 C CA . TRP B 1 467 ? -13.406 41.125 4.484 1 95.81 467 TRP B CA 1
ATOM 8032 C C . TRP B 1 467 ? -13.711 42.438 3.818 1 95.81 467 TRP B C 1
ATOM 8034 O O . TRP B 1 467 ? -12.891 43.375 3.857 1 95.81 467 TRP B O 1
ATOM 8044 N N . ARG B 1 468 ? -14.891 42.594 3.293 1 94.62 468 ARG B N 1
ATOM 8045 C CA . ARG B 1 468 ? -15.188 43.781 2.496 1 94.62 468 ARG B CA 1
ATOM 8046 C C . ARG B 1 468 ? -15.914 44.844 3.332 1 94.62 468 ARG B C 1
ATOM 8048 O O . ARG B 1 468 ? -16.547 45.75 2.785 1 94.62 468 ARG B O 1
ATOM 8055 N N . LEU B 1 469 ? -15.758 44.75 4.598 1 97.12 469 LEU B N 1
ATOM 8056 C CA . LEU B 1 469 ? -16.297 45.781 5.473 1 97.12 469 LEU B CA 1
ATOM 8057 C C . LEU B 1 469 ? -15.523 47.062 5.32 1 97.12 469 LEU B C 1
ATOM 8059 O O . LEU B 1 469 ? -14.312 47.062 5.078 1 97.12 469 LEU B O 1
ATOM 8063 N N . PRO B 1 470 ? -16.188 48.188 5.531 1 94.62 470 PRO B N 1
ATOM 8064 C CA . PRO B 1 470 ? -15.453 49.469 5.574 1 94.62 470 PRO B CA 1
ATOM 8065 C C . PRO B 1 470 ? -14.406 49.5 6.684 1 94.62 470 PRO B C 1
ATOM 8067 O O . PRO B 1 470 ? -14.625 48.969 7.766 1 94.62 470 PRO B O 1
ATOM 8070 N N . ASP B 1 471 ? -13.336 50.312 6.418 1 94.12 471 ASP B N 1
ATOM 8071 C CA . ASP B 1 471 ? -12.234 50.406 7.379 1 94.12 471 ASP B CA 1
ATOM 8072 C C . ASP B 1 471 ? -12.742 50.844 8.75 1 94.12 471 ASP B C 1
ATOM 8074 O O . ASP B 1 471 ? -12.25 50.375 9.781 1 94.12 471 ASP B O 1
ATOM 8078 N N . GLY B 1 472 ? -13.688 51.656 8.688 1 93.56 472 GLY B N 1
ATOM 8079 C CA . GLY B 1 472 ? -14.219 52.219 9.922 1 93.56 472 GLY B CA 1
ATOM 8080 C C . GLY B 1 472 ? -14.914 51.188 10.789 1 93.56 472 GLY B C 1
ATOM 8081 O O . GLY B 1 472 ? -15.133 51.406 11.977 1 93.56 472 GLY B O 1
ATOM 8082 N N . LEU B 1 473 ? -15.312 50.062 10.258 1 94.81 473 LEU B N 1
ATOM 8083 C CA . LEU B 1 473 ? -15.961 49 11.016 1 94.81 473 LEU B CA 1
ATOM 8084 C C . LEU B 1 473 ? -14.93 48 11.539 1 94.81 473 LEU B C 1
ATOM 8086 O O . LEU B 1 473 ? -15.25 47.156 12.367 1 94.81 473 LEU B O 1
ATOM 8090 N N . LYS B 1 474 ? -13.734 48.188 11.109 1 95.75 474 LYS B N 1
ATOM 8091 C CA . LYS B 1 474 ? -12.656 47.344 11.625 1 95.75 474 LYS B CA 1
ATOM 8092 C C . LYS B 1 474 ? -11.805 48.125 12.641 1 95.75 474 LYS B C 1
ATOM 8094 O O . LYS B 1 474 ? -11.383 47.562 13.648 1 95.75 474 LYS B O 1
ATOM 8099 N N . VAL B 1 475 ? -11.531 49.375 12.242 1 94.25 475 VAL B N 1
ATOM 8100 C CA . VAL B 1 475 ? -10.727 50.219 13.109 1 94.25 475 VAL B CA 1
ATOM 8101 C C . VAL B 1 475 ? -11.453 51.562 13.352 1 94.25 475 VAL B C 1
ATOM 8103 O O . VAL B 1 475 ? -11.891 52.219 12.406 1 94.25 475 VAL B O 1
ATOM 8106 N N . ARG B 1 476 ? -11.539 51.844 14.508 1 89.81 476 ARG B N 1
ATOM 8107 C CA . ARG B 1 476 ? -12.078 53.156 14.875 1 89.81 476 ARG B CA 1
ATOM 8108 C C . ARG B 1 476 ? -11.18 53.844 15.891 1 89.81 476 ARG B C 1
ATOM 8110 O O . ARG B 1 476 ? -10.984 53.344 17 1 89.81 476 ARG B O 1
ATOM 8117 N N . ARG B 1 477 ? -10.656 55.031 15.391 1 82.88 477 ARG B N 1
ATOM 8118 C CA . ARG B 1 477 ? -9.672 55.75 16.203 1 82.88 477 ARG B CA 1
ATOM 8119 C C . ARG B 1 477 ? -8.469 54.844 16.5 1 82.88 477 ARG B C 1
ATOM 8121 O O . ARG B 1 477 ? -7.859 54.281 15.594 1 82.88 477 ARG B O 1
ATOM 8128 N N . GLU B 1 478 ? -8.289 54.5 17.719 1 82.81 478 GLU B N 1
ATOM 8129 C CA . GLU B 1 478 ? -7.109 53.719 18.062 1 82.81 478 GLU B CA 1
ATOM 8130 C C . GLU B 1 478 ? -7.496 52.312 18.516 1 82.81 478 GLU B C 1
ATOM 8132 O O . GLU B 1 478 ? -6.68 51.594 19.078 1 82.81 478 GLU B O 1
ATOM 8137 N N . THR B 1 479 ? -8.711 52.031 18.125 1 89.06 479 THR B N 1
ATOM 8138 C CA . THR B 1 479 ? -9.188 50.719 18.578 1 89.06 479 THR B CA 1
ATOM 8139 C C . THR B 1 479 ? -9.375 49.781 17.391 1 89.06 479 THR B C 1
ATOM 8141 O O . THR B 1 479 ? -10.133 50.062 16.469 1 89.06 479 THR B O 1
ATOM 8144 N N . GLY B 1 480 ? -8.68 48.656 17.406 1 91.94 480 GLY B N 1
ATOM 8145 C CA . GLY B 1 480 ? -8.828 47.625 16.391 1 91.94 480 GLY B CA 1
ATOM 8146 C C . GLY B 1 480 ? -9.945 46.656 16.688 1 91.94 480 GLY B C 1
ATOM 8147 O O . GLY B 1 480 ? -10.508 46.656 17.797 1 91.94 480 GLY B O 1
ATOM 8148 N N . LYS B 1 481 ? -10.398 45.906 15.711 1 95.94 481 LYS B N 1
ATOM 8149 C CA . LYS B 1 481 ? -11.445 44.875 15.82 1 95.94 481 LYS B CA 1
ATOM 8150 C C . LYS B 1 481 ? -12.742 45.5 16.344 1 95.94 481 LYS B C 1
ATOM 8152 O O . LYS B 1 481 ? -13.391 44.906 17.234 1 95.94 481 LYS B O 1
ATOM 8157 N N . TRP B 1 482 ? -13.031 46.562 15.797 1 95.38 482 TRP B N 1
ATOM 8158 C CA . TRP B 1 482 ? -14.188 47.312 16.266 1 95.38 482 TRP B CA 1
ATOM 8159 C C . TRP B 1 482 ? -15.461 46.5 16.172 1 95.38 482 TRP B C 1
ATOM 8161 O O . TRP B 1 482 ? -16.234 46.406 17.125 1 95.38 482 TRP B O 1
ATOM 8171 N N . LEU B 1 483 ? -15.688 45.875 15.086 1 96.56 483 LEU B N 1
ATOM 8172 C CA . LEU B 1 483 ? -16.891 45.094 14.852 1 96.56 483 LEU B CA 1
ATOM 8173 C C . LEU B 1 483 ? -17 43.938 15.859 1 96.56 483 LEU B C 1
ATOM 8175 O O . LEU B 1 483 ? -18.078 43.688 16.375 1 96.56 483 LEU B O 1
ATOM 8179 N N . LEU B 1 484 ? -15.891 43.25 16.094 1 96.75 484 LEU B N 1
ATOM 8180 C CA . LEU B 1 484 ? -15.875 42.125 17.016 1 96.75 484 LEU B CA 1
ATOM 8181 C C . LEU B 1 484 ? -16.188 42.594 18.438 1 96.75 484 LEU B C 1
ATOM 8183 O O . LEU B 1 484 ? -16.938 41.938 19.156 1 96.75 484 LEU B O 1
ATOM 8187 N N . ARG B 1 485 ? -15.602 43.688 18.734 1 96.12 485 ARG B N 1
ATOM 8188 C CA . ARG B 1 485 ? -15.844 44.25 20.062 1 96.12 485 ARG B CA 1
ATOM 8189 C C . ARG B 1 485 ? -17.312 44.656 20.234 1 96.12 485 ARG B C 1
ATOM 8191 O O . ARG B 1 485 ? -17.891 44.438 21.297 1 96.12 485 ARG B O 1
ATOM 8198 N N . GLN B 1 486 ? -17.844 45.219 19.188 1 96.44 486 GLN B N 1
ATOM 8199 C CA . GLN B 1 486 ? -19.266 45.562 19.219 1 96.44 486 GLN B CA 1
ATOM 8200 C C . GLN B 1 486 ? -20.141 44.344 19.359 1 96.44 486 GLN B C 1
ATOM 8202 O O . GLN B 1 486 ? -21.109 44.312 20.125 1 96.44 486 GLN B O 1
ATOM 8207 N N . TRP B 1 487 ? -19.812 43.344 18.625 1 97.31 487 TRP B N 1
ATOM 8208 C CA . TRP B 1 487 ? -20.562 42.094 18.688 1 97.31 487 TRP B CA 1
ATOM 8209 C C . TRP B 1 487 ? -20.484 41.469 20.078 1 97.31 487 TRP B C 1
ATOM 8211 O O . TRP B 1 487 ? -21.5 41 20.609 1 97.31 487 TRP B O 1
ATOM 8221 N N . LEU B 1 488 ? -19.375 41.5 20.703 1 96.62 488 LEU B N 1
ATOM 8222 C CA . LEU B 1 488 ? -19.188 40.938 22.047 1 96.62 488 LEU B CA 1
ATOM 8223 C C . LEU B 1 488 ? -19.938 41.812 23.062 1 96.62 488 LEU B C 1
ATOM 8225 O O . LEU B 1 488 ? -20.484 41.281 24.047 1 96.62 488 LEU B O 1
ATOM 8229 N N . ALA B 1 489 ? -19.875 43.031 22.812 1 95.88 489 ALA B N 1
ATOM 8230 C CA . ALA B 1 489 ? -20.578 43.938 23.719 1 95.88 489 ALA B CA 1
ATOM 8231 C C . ALA B 1 489 ? -22.078 43.594 23.766 1 95.88 489 ALA B C 1
ATOM 8233 O O . ALA B 1 489 ? -22.719 43.719 24.812 1 95.88 489 ALA B O 1
ATOM 8234 N N . GLN B 1 490 ? -22.562 43.188 22.734 1 96 490 GLN B N 1
ATOM 8235 C CA . GLN B 1 490 ? -23.984 42.875 22.625 1 96 490 GLN B CA 1
ATOM 8236 C C . GLN B 1 490 ? -24.266 41.438 23.125 1 96 490 GLN B C 1
ATOM 8238 O O . GLN B 1 490 ? -25.297 41.188 23.734 1 96 490 GLN B O 1
ATOM 8243 N N . ASN B 1 491 ? -23.391 40.531 22.906 1 94.75 491 ASN B N 1
ATOM 8244 C CA . ASN B 1 491 ? -23.703 39.094 23.078 1 94.75 491 ASN B CA 1
ATOM 8245 C C . ASN B 1 491 ? -22.984 38.531 24.297 1 94.75 491 ASN B C 1
ATOM 8247 O O . ASN B 1 491 ? -23.453 37.531 24.891 1 94.75 491 ASN B O 1
ATOM 8251 N N . PHE B 1 492 ? -21.953 39.156 24.641 1 96.25 492 PHE B N 1
ATOM 8252 C CA . PHE B 1 492 ? -21.156 38.656 25.75 1 96.25 492 PHE B CA 1
ATOM 8253 C C . PHE B 1 492 ? -20.453 39.812 26.469 1 96.25 492 PHE B C 1
ATOM 8255 O O . PHE B 1 492 ? -19.234 39.812 26.609 1 96.25 492 PHE B O 1
ATOM 8262 N N . PRO B 1 493 ? -21.141 40.625 26.984 1 94.19 493 PRO B N 1
ATOM 8263 C CA . PRO B 1 493 ? -20.562 41.812 27.609 1 94.19 493 PRO B CA 1
ATOM 8264 C C . PRO B 1 493 ? -19.625 41.5 28.766 1 94.19 493 PRO B C 1
ATOM 8266 O O . PRO B 1 493 ? -18.734 42.281 29.078 1 94.19 493 PRO B O 1
ATOM 8269 N N . ALA B 1 494 ? -19.812 40.375 29.328 1 91.56 494 ALA B N 1
ATOM 8270 C CA . ALA B 1 494 ? -18.984 39.969 30.484 1 91.56 494 ALA B CA 1
ATOM 8271 C C . ALA B 1 494 ? -17.516 39.812 30.078 1 91.56 494 ALA B C 1
ATOM 8273 O O . ALA B 1 494 ? -16.641 39.844 30.938 1 91.56 494 ALA B O 1
ATOM 8274 N N . SER B 1 495 ? -17.266 39.719 28.812 1 91 495 SER B N 1
ATOM 8275 C CA . SER B 1 495 ? -15.883 39.594 28.344 1 91 495 SER B CA 1
ATOM 8276 C C . SER B 1 495 ? -15.188 40.938 28.344 1 91 495 SER B C 1
ATOM 8278 O O . SER B 1 495 ? -13.984 41.031 28.094 1 91 495 SER B O 1
ATOM 8280 N N . GLN B 1 496 ? -15.875 42 28.531 1 91.69 496 GLN B N 1
ATOM 8281 C CA . GLN B 1 496 ? -15.328 43.344 28.562 1 91.69 496 GLN B CA 1
ATOM 8282 C C . GLN B 1 496 ? -14.508 43.625 27.312 1 91.69 496 GLN B C 1
ATOM 8284 O O . GLN B 1 496 ? -13.32 43.969 27.422 1 91.69 496 GLN B O 1
ATOM 8289 N N . PRO B 1 497 ? -15.148 43.656 26.234 1 91.88 497 PRO B N 1
ATOM 8290 C CA . PRO B 1 497 ? -14.406 43.656 24.969 1 91.88 497 PRO B CA 1
ATOM 8291 C C . PRO B 1 497 ? -13.656 44.969 24.75 1 91.88 497 PRO B C 1
ATOM 8293 O O . PRO B 1 497 ? -12.734 45.031 23.922 1 91.88 497 PRO B O 1
ATOM 8296 N N . PHE B 1 498 ? -13.953 46.031 25.422 1 91.44 498 PHE B N 1
ATOM 8297 C CA . PHE B 1 498 ? -13.305 47.312 25.203 1 91.44 498 PHE B CA 1
ATOM 8298 C C . PHE B 1 498 ? -12.297 47.594 26.312 1 91.44 498 PHE B C 1
ATOM 8300 O O . PHE B 1 498 ? -11.703 48.688 26.344 1 91.44 498 PHE B O 1
ATOM 8307 N N . ALA B 1 499 ? -12.148 46.656 27.094 1 81.81 499 ALA B N 1
ATOM 8308 C CA . ALA B 1 499 ? -11.156 46.844 28.156 1 81.81 499 ALA B CA 1
ATOM 8309 C C . ALA B 1 499 ? -9.742 46.812 27.578 1 81.81 499 ALA B C 1
ATOM 8311 O O . ALA B 1 499 ? -9.5 46.188 26.531 1 81.81 499 ALA B O 1
ATOM 8312 N N . LYS B 1 500 ? -8.922 47.531 28.234 1 71.94 500 LYS B N 1
ATOM 8313 C CA . LYS B 1 500 ? -7.535 47.562 27.781 1 71.94 500 LYS B CA 1
ATOM 8314 C C . LYS B 1 500 ? -6.887 46.188 27.859 1 71.94 500 LYS B C 1
ATOM 8316 O O . LYS B 1 500 ? -7.066 45.469 28.859 1 71.94 500 LYS B O 1
ATOM 8321 N N . LYS B 1 501 ? -6.363 45.781 26.656 1 64.62 501 LYS B N 1
ATOM 8322 C CA . LYS B 1 501 ? -5.742 44.469 26.578 1 64.62 501 LYS B CA 1
ATOM 8323 C C . LYS B 1 501 ? -4.562 44.344 27.547 1 64.62 501 LYS B C 1
ATOM 8325 O O . LYS B 1 501 ? -3.719 45.25 27.609 1 64.62 501 LYS B O 1
ATOM 8330 N N . LYS B 1 502 ? -4.754 43.375 28.516 1 57.38 502 LYS B N 1
ATOM 8331 C CA . LYS B 1 502 ? -3.572 43.094 29.328 1 57.38 502 LYS B CA 1
ATOM 8332 C C . LYS B 1 502 ? -2.672 42.062 28.609 1 57.38 502 LYS B C 1
ATOM 8334 O O . LYS B 1 502 ? -3.158 41.125 28.016 1 57.38 502 LYS B O 1
ATOM 8339 N N . GLY B 1 503 ? -1.646 42.469 27.922 1 54.22 503 GLY B N 1
ATOM 8340 C CA . GLY B 1 503 ? -0.755 41.719 27.047 1 54.22 503 GLY B CA 1
ATOM 8341 C C . GLY B 1 503 ? -0.268 40.406 27.672 1 54.22 503 GLY B C 1
ATOM 8342 O O . GLY B 1 503 ? -0.173 40.312 28.891 1 54.22 503 GLY B O 1
ATOM 8343 N N . PHE B 1 504 ? -0.491 39.188 27.016 1 58.69 504 PHE B N 1
ATOM 8344 C CA . PHE B 1 504 ? 0.158 37.938 27.359 1 58.69 504 PHE B CA 1
ATOM 8345 C C . PHE B 1 504 ? 1.617 37.938 26.906 1 58.69 504 PHE B C 1
ATOM 8347 O O . PHE B 1 504 ? 1.911 38.062 25.719 1 58.69 504 PHE B O 1
ATOM 8354 N N . THR B 1 505 ? 2.578 38.25 27.922 1 65.56 505 THR B N 1
ATOM 8355 C CA . THR B 1 505 ? 3.961 38.219 27.453 1 65.56 505 THR B CA 1
ATOM 8356 C C . THR B 1 505 ? 4.746 37.125 28.172 1 65.56 505 THR B C 1
ATOM 8358 O O . THR B 1 505 ? 4.637 36.938 29.375 1 65.56 505 THR B O 1
ATOM 8361 N N . VAL B 1 506 ? 5.367 36.312 27.328 1 78.88 506 VAL B N 1
ATOM 8362 C CA . VAL B 1 506 ? 6.352 35.344 27.828 1 78.88 506 VAL B CA 1
ATOM 8363 C C . VAL B 1 506 ? 7.602 36.094 28.297 1 78.88 506 VAL B C 1
ATOM 8365 O O . VAL B 1 506 ? 8.219 36.844 27.531 1 78.88 506 VAL B O 1
ATOM 8368 N N . PRO B 1 507 ? 7.902 35.969 29.531 1 87.56 507 PRO B N 1
ATOM 8369 C CA . PRO B 1 507 ? 9.062 36.719 30 1 87.56 507 PRO B CA 1
ATOM 8370 C C . PRO B 1 507 ? 10.391 36.094 29.562 1 87.56 507 PRO B C 1
ATOM 8372 O O . PRO B 1 507 ? 11.305 35.969 30.375 1 87.56 507 PRO B O 1
ATOM 8375 N N . MET B 1 508 ? 10.523 35.844 28.359 1 90 508 MET B N 1
ATOM 8376 C CA . MET B 1 508 ? 11.695 35.188 27.812 1 90 508 MET B CA 1
ATOM 8377 C C . MET B 1 508 ? 12.938 36.062 27.953 1 90 508 MET B C 1
ATOM 8379 O O . MET B 1 508 ? 14 35.562 28.344 1 90 508 MET B O 1
ATOM 8383 N N . GLY B 1 509 ? 12.742 37.312 27.641 1 91.38 509 GLY B N 1
ATOM 8384 C CA . GLY B 1 509 ? 13.867 38.219 27.781 1 91.38 509 GLY B CA 1
ATOM 8385 C C . GLY B 1 509 ? 14.453 38.25 29.172 1 91.38 509 GLY B C 1
ATOM 8386 O O . GLY B 1 509 ? 15.68 38.219 29.344 1 91.38 509 GLY B O 1
ATOM 8387 N N . ALA B 1 510 ? 13.594 38.312 30.141 1 91.19 510 ALA B N 1
ATOM 8388 C CA . ALA B 1 510 ? 14.023 38.344 31.531 1 91.19 510 ALA B CA 1
ATOM 8389 C C . ALA B 1 510 ? 14.734 37.062 31.922 1 91.19 510 ALA B C 1
ATOM 8391 O O . ALA B 1 510 ? 15.719 37.062 32.656 1 91.19 510 ALA B O 1
ATOM 8392 N N . TRP B 1 511 ? 14.25 36 31.516 1 92.75 511 TRP B N 1
ATOM 8393 C CA . TRP B 1 511 ? 14.844 34.688 31.828 1 92.75 511 TRP B CA 1
ATOM 8394 C C . TRP B 1 511 ? 16.219 34.562 31.172 1 92.75 511 TRP B C 1
ATOM 8396 O O . TRP B 1 511 ? 17.156 34.031 31.781 1 92.75 511 TRP B O 1
ATOM 8406 N N . ILE B 1 512 ? 16.297 35 30 1 95.19 512 ILE B N 1
ATOM 8407 C CA . ILE B 1 512 ? 17.578 34.969 29.312 1 95.19 512 ILE B CA 1
ATOM 8408 C C . ILE B 1 512 ? 18.594 35.844 30.047 1 95.19 512 ILE B C 1
ATOM 8410 O O . ILE B 1 512 ? 19.734 35.438 30.25 1 95.19 512 ILE B O 1
ATOM 8414 N N . ALA B 1 513 ? 18.094 36.969 30.422 1 94.94 513 ALA B N 1
ATOM 8415 C CA . ALA B 1 513 ? 18.984 37.906 31.141 1 94.94 513 ALA B CA 1
ATOM 8416 C C . ALA B 1 513 ? 19.469 37.281 32.438 1 94.94 513 ALA B C 1
ATOM 8418 O O . ALA B 1 513 ? 20.656 37.406 32.781 1 94.94 513 ALA B O 1
ATOM 8419 N N . SER B 1 514 ? 18.656 36.625 33.156 1 93.25 514 SER B N 1
ATOM 8420 C CA . SER B 1 514 ? 19 36.031 34.438 1 93.25 514 SER B CA 1
ATOM 8421 C C . SER B 1 514 ? 19.984 34.875 34.25 1 93.25 514 SER B C 1
ATOM 8423 O O . SER B 1 514 ? 20.781 34.594 35.156 1 93.25 514 SER B O 1
ATOM 8425 N N . ALA B 1 515 ? 19.984 34.25 33.125 1 94.5 515 ALA B N 1
ATOM 8426 C CA . ALA B 1 515 ? 20.844 33.125 32.875 1 94.5 515 ALA B CA 1
ATOM 8427 C C . ALA B 1 515 ? 21.969 33.469 31.922 1 94.5 515 ALA B C 1
ATOM 8429 O O . ALA B 1 515 ? 22.656 32.594 31.406 1 94.5 515 ALA B O 1
ATOM 8430 N N . ALA B 1 516 ? 22.156 34.656 31.734 1 96 516 ALA B N 1
ATOM 8431 C CA . ALA B 1 516 ? 23.016 35.156 30.672 1 96 516 ALA B CA 1
ATOM 8432 C C . ALA B 1 516 ? 24.422 34.594 30.766 1 96 516 ALA B C 1
ATOM 8434 O O . ALA B 1 516 ? 25 34.156 29.766 1 96 516 ALA B O 1
ATOM 8435 N N . ASP B 1 517 ? 24.984 34.531 31.906 1 94.81 517 ASP B N 1
ATOM 8436 C CA . ASP B 1 517 ? 26.391 34.125 32.094 1 94.81 517 ASP B CA 1
ATOM 8437 C C . ASP B 1 517 ? 26.609 32.656 31.734 1 94.81 517 ASP B C 1
ATOM 8439 O O . ASP B 1 517 ? 27.688 32.281 31.266 1 94.81 517 ASP B O 1
ATOM 8443 N N . ARG B 1 518 ? 25.625 31.906 31.844 1 94.5 518 ARG B N 1
ATOM 8444 C CA . ARG B 1 518 ? 25.734 30.484 31.531 1 94.5 518 ARG B CA 1
ATOM 8445 C C . ARG B 1 518 ? 25.328 30.203 30.094 1 94.5 518 ARG B C 1
ATOM 8447 O O . ARG B 1 518 ? 25.906 29.344 29.422 1 94.5 518 ARG B O 1
ATOM 8454 N N . LEU B 1 519 ? 24.438 30.953 29.609 1 94.75 519 LEU B N 1
ATOM 8455 C CA . LEU B 1 519 ? 23.797 30.672 28.312 1 94.75 519 LEU B CA 1
ATOM 8456 C C . LEU B 1 519 ? 24.609 31.266 27.172 1 94.75 519 LEU B C 1
ATOM 8458 O O . LEU B 1 519 ? 24.766 30.641 26.125 1 94.75 519 LEU B O 1
ATOM 8462 N N . ALA B 1 520 ? 25.078 32.406 27.344 1 96 520 ALA B N 1
ATOM 8463 C CA . ALA B 1 520 ? 25.688 33.156 26.266 1 96 520 ALA B CA 1
ATOM 8464 C C . ALA B 1 520 ? 26.906 32.438 25.688 1 96 520 ALA B C 1
ATOM 8466 O O . ALA B 1 520 ? 27.047 32.344 24.469 1 96 520 ALA B O 1
ATOM 8467 N N . PRO B 1 521 ? 27.781 31.906 26.484 1 95 521 PRO B N 1
ATOM 8468 C CA . PRO B 1 521 ? 28.938 31.203 25.906 1 95 521 PRO B CA 1
ATOM 8469 C C . PRO B 1 521 ? 28.531 29.969 25.109 1 95 521 PRO B C 1
ATOM 8471 O O . PRO B 1 521 ? 29.156 29.656 24.094 1 95 521 PRO B O 1
ATOM 8474 N N . LEU B 1 522 ? 27.562 29.25 25.5 1 95.12 522 LEU B N 1
ATOM 8475 C CA . LEU B 1 522 ? 27.078 28.078 24.797 1 95.12 522 LEU B CA 1
ATOM 8476 C C . LEU B 1 522 ? 26.469 28.453 23.453 1 95.12 522 LEU B C 1
ATOM 8478 O O . LEU B 1 522 ? 26.719 27.781 22.438 1 95.12 522 LEU B O 1
ATOM 8482 N N . VAL B 1 523 ? 25.75 29.531 23.438 1 95.44 523 VAL B N 1
ATOM 8483 C CA . VAL B 1 523 ? 25.109 30 22.203 1 95.44 523 VAL B CA 1
ATOM 8484 C C . VAL B 1 523 ? 26.172 30.531 21.234 1 95.44 523 VAL B C 1
ATOM 8486 O O . VAL B 1 523 ? 26.109 30.281 20.031 1 95.44 523 VAL B O 1
ATOM 8489 N N . ALA B 1 524 ? 27.094 31.234 21.75 1 95.31 524 ALA B N 1
ATOM 8490 C CA . ALA B 1 524 ? 28.172 31.812 20.938 1 95.31 524 ALA B CA 1
ATOM 8491 C C . ALA B 1 524 ? 29 30.719 20.266 1 95.31 524 ALA B C 1
ATOM 8493 O O . ALA B 1 524 ? 29.484 30.891 19.156 1 95.31 524 ALA B O 1
ATOM 8494 N N . ALA B 1 525 ? 29.047 29.594 20.891 1 93.56 525 ALA B N 1
ATOM 8495 C CA . ALA B 1 525 ? 29.906 28.5 20.406 1 93.56 525 ALA B CA 1
ATOM 8496 C C . ALA B 1 525 ? 29.156 27.656 19.375 1 93.56 525 ALA B C 1
ATOM 8498 O O . ALA B 1 525 ? 29.781 26.875 18.656 1 93.56 525 ALA B O 1
ATOM 8499 N N . GLN B 1 526 ? 27.922 27.75 19.297 1 93.69 526 GLN B N 1
ATOM 8500 C CA . GLN B 1 526 ? 27.125 26.953 18.359 1 93.69 526 GLN B CA 1
ATOM 8501 C C . GLN B 1 526 ? 27.453 27.328 16.922 1 93.69 526 GLN B C 1
ATOM 8503 O O . GLN B 1 526 ? 27.422 28.5 16.547 1 93.69 526 GLN B O 1
ATOM 8508 N N . PRO B 1 527 ? 27.719 26.406 16.047 1 93.44 527 PRO B N 1
ATOM 8509 C CA . PRO B 1 527 ? 28.25 26.656 14.703 1 93.44 527 PRO B CA 1
ATOM 8510 C C . PRO B 1 527 ? 27.359 27.578 13.867 1 93.44 527 PRO B C 1
ATOM 8512 O O . PRO B 1 527 ? 27.875 28.422 13.133 1 93.44 527 PRO B O 1
ATOM 8515 N N . GLY B 1 528 ? 26.094 27.359 13.891 1 94.25 528 GLY B N 1
ATOM 8516 C CA . GLY B 1 528 ? 25.203 28.219 13.141 1 94.25 528 GLY B CA 1
ATOM 8517 C C . GLY B 1 528 ? 25.266 29.672 13.57 1 94.25 528 GLY B C 1
ATOM 8518 O O . GLY B 1 528 ? 25.266 30.578 12.734 1 94.25 528 GLY B O 1
ATOM 8519 N N . VAL B 1 529 ? 25.359 29.891 14.852 1 95.75 529 VAL B N 1
ATOM 8520 C CA . VAL B 1 529 ? 25.438 31.234 15.398 1 95.75 529 VAL B CA 1
ATOM 8521 C C . VAL B 1 529 ? 26.828 31.828 15.172 1 95.75 529 VAL B C 1
ATOM 8523 O O . VAL B 1 529 ? 26.953 33 14.828 1 95.75 529 VAL B O 1
ATOM 8526 N N . ALA B 1 530 ? 27.797 30.969 15.367 1 93.88 530 ALA B N 1
ATOM 8527 C CA . ALA B 1 530 ? 29.188 31.406 15.188 1 93.88 530 ALA B CA 1
ATOM 8528 C C . ALA B 1 530 ? 29.406 31.938 13.773 1 93.88 530 ALA B C 1
ATOM 8530 O O . ALA B 1 530 ? 30.219 32.844 13.555 1 93.88 530 ALA B O 1
ATOM 8531 N N . GLU B 1 531 ? 28.672 31.375 12.914 1 93.69 531 GLU B N 1
ATOM 8532 C CA . GLU B 1 531 ? 28.812 31.781 11.516 1 93.69 531 GLU B CA 1
ATOM 8533 C C . GLU B 1 531 ? 28.281 33.188 11.289 1 93.69 531 GLU B C 1
ATOM 8535 O O . GLU B 1 531 ? 28.812 33.906 10.445 1 93.69 531 GLU B O 1
ATOM 8540 N N . ILE B 1 532 ? 27.359 33.625 12.078 1 93.31 532 ILE B N 1
ATOM 8541 C CA . ILE B 1 532 ? 26.656 34.812 11.664 1 93.31 532 ILE B CA 1
ATOM 8542 C C . ILE B 1 532 ? 26.828 35.906 12.719 1 93.31 532 ILE B C 1
ATOM 8544 O O . ILE B 1 532 ? 26.547 37.094 12.469 1 93.31 532 ILE B O 1
ATOM 8548 N N . ALA B 1 533 ? 27.25 35.594 13.992 1 93.56 533 ALA B N 1
ATOM 8549 C CA . ALA B 1 533 ? 27.266 36.562 15.094 1 93.56 533 ALA B CA 1
ATOM 8550 C C . ALA B 1 533 ? 28.672 36.688 15.672 1 93.56 533 ALA B C 1
ATOM 8552 O O . ALA B 1 533 ? 29.453 35.75 15.664 1 93.56 533 ALA B O 1
ATOM 8553 N N . ARG B 1 534 ? 28.922 37.875 16.203 1 94.88 534 ARG B N 1
ATOM 8554 C CA . ARG B 1 534 ? 30.172 38.156 16.922 1 94.88 534 ARG B CA 1
ATOM 8555 C C . ARG B 1 534 ? 30.109 37.594 18.344 1 94.88 534 ARG B C 1
ATOM 8557 O O . ARG B 1 534 ? 29.344 38.094 19.172 1 94.88 534 ARG B O 1
ATOM 8564 N N . PRO B 1 535 ? 31.031 36.719 18.672 1 93 535 PRO B N 1
ATOM 8565 C CA . PRO B 1 535 ? 30.922 36.031 19.969 1 93 535 PRO B CA 1
ATOM 8566 C C . PRO B 1 535 ? 31.047 37 21.156 1 93 535 PRO B C 1
ATOM 8568 O O . PRO B 1 535 ? 30.375 36.812 22.172 1 93 535 PRO B O 1
ATOM 8571 N N . GLU B 1 536 ? 31.875 37.969 21.078 1 91.69 536 GLU B N 1
ATOM 8572 C CA . GLU B 1 536 ? 32.125 38.906 22.188 1 91.69 536 GLU B CA 1
ATOM 8573 C C . GLU B 1 536 ? 30.922 39.781 22.469 1 91.69 536 GLU B C 1
ATOM 8575 O O . GLU B 1 536 ? 30.828 40.406 23.531 1 91.69 536 GLU B O 1
ATOM 8580 N N . ARG B 1 537 ? 30.016 39.812 21.562 1 94.19 537 ARG B N 1
ATOM 8581 C CA . ARG B 1 537 ? 28.844 40.688 21.703 1 94.19 537 ARG B CA 1
ATOM 8582 C C . ARG B 1 537 ? 27.641 39.906 22.234 1 94.19 537 ARG B C 1
ATOM 8584 O O . ARG B 1 537 ? 26.656 40.531 22.641 1 94.19 537 ARG B O 1
ATOM 8591 N N . ILE B 1 538 ? 27.703 38.656 22.359 1 96.19 538 ILE B N 1
ATOM 8592 C CA . ILE B 1 538 ? 26.547 37.844 22.703 1 96.19 538 ILE B CA 1
ATOM 8593 C C . ILE B 1 538 ? 26.266 37.938 24.203 1 96.19 538 ILE B C 1
ATOM 8595 O O . ILE B 1 538 ? 25.109 38.094 24.609 1 96.19 538 ILE B O 1
ATOM 8599 N N . LEU B 1 539 ? 27.328 37.875 25.062 1 96 539 LEU B N 1
ATOM 8600 C CA . LEU B 1 539 ? 27.109 37.969 26.5 1 96 539 LEU B CA 1
ATOM 8601 C C . LEU B 1 539 ? 26.484 39.312 26.875 1 96 539 LEU B C 1
ATOM 8603 O O . LEU B 1 539 ? 25.5 39.375 27.609 1 96 539 LEU B O 1
ATOM 8607 N N . PRO B 1 540 ? 27.047 40.469 26.391 1 94.88 540 PRO B N 1
ATOM 8608 C CA . PRO B 1 540 ? 26.406 41.75 26.672 1 94.88 540 PRO B CA 1
ATOM 8609 C C . PRO B 1 540 ? 24.953 41.781 26.219 1 94.88 540 PRO B C 1
ATOM 8611 O O . PRO B 1 540 ? 24.094 42.344 26.906 1 94.88 540 PRO B O 1
ATOM 8614 N N . LEU B 1 541 ? 24.688 41.281 25.078 1 96.5 541 LEU B N 1
ATOM 8615 C CA . LEU B 1 541 ? 23.328 41.25 24.562 1 96.5 541 LEU B CA 1
ATOM 8616 C C . LEU B 1 541 ? 22.406 40.438 25.5 1 96.5 541 LEU B C 1
ATOM 8618 O O . LEU B 1 541 ? 21.297 40.875 25.797 1 96.5 541 LEU B O 1
ATOM 8622 N N . PHE B 1 542 ? 22.859 39.312 25.953 1 97.12 542 PHE B N 1
ATOM 8623 C CA . PHE B 1 542 ? 22.062 38.438 26.812 1 97.12 542 PHE B CA 1
ATOM 8624 C C . PHE B 1 542 ? 21.828 39.094 28.172 1 97.12 542 PHE B C 1
ATOM 8626 O O . PHE B 1 542 ? 20.75 38.938 28.75 1 97.12 542 PHE B O 1
ATOM 8633 N N . ARG B 1 543 ? 22.797 39.75 28.641 1 96 543 ARG B N 1
ATOM 8634 C CA . ARG B 1 543 ? 22.656 40.469 29.922 1 96 543 ARG B CA 1
ATOM 8635 C C . ARG B 1 543 ? 21.625 41.594 29.812 1 96 543 ARG B C 1
ATOM 8637 O O . ARG B 1 543 ? 20.922 41.875 30.781 1 96 543 ARG B O 1
ATOM 8644 N N . ALA B 1 544 ? 21.5 42.125 28.656 1 95.38 544 ALA B N 1
ATOM 8645 C CA . ALA B 1 544 ? 20.594 43.219 28.422 1 95.38 544 ALA B CA 1
ATOM 8646 C C . ALA B 1 544 ? 19.234 42.75 27.938 1 95.38 544 ALA B C 1
ATOM 8648 O O . ALA B 1 544 ? 18.375 43.531 27.547 1 95.38 544 ALA B O 1
ATOM 8649 N N . ALA B 1 545 ? 19 41.562 27.984 1 92.94 545 ALA B N 1
ATOM 8650 C CA . ALA B 1 545 ? 17.844 40.938 27.328 1 92.94 545 ALA B CA 1
ATOM 8651 C C . ALA B 1 545 ? 16.547 41.344 28.047 1 92.94 545 ALA B C 1
ATOM 8653 O O . ALA B 1 545 ? 15.453 41.125 27.516 1 92.94 545 ALA B O 1
ATOM 8654 N N . GLY B 1 546 ? 16.688 41.906 29.156 1 90.38 546 GLY B N 1
ATOM 8655 C CA . GLY B 1 546 ? 15.508 42.438 29.844 1 90.38 546 GLY B CA 1
ATOM 8656 C C . GLY B 1 546 ? 14.789 43.531 29.078 1 90.38 546 GLY B C 1
ATOM 8657 O O . GLY B 1 546 ? 13.602 43.75 29.297 1 90.38 546 GLY B O 1
ATOM 8658 N N . SER B 1 547 ? 15.516 44.188 28.266 1 89.88 547 SER B N 1
ATOM 8659 C CA . SER B 1 547 ? 14.914 45.188 27.391 1 89.88 547 SER B CA 1
ATOM 8660 C C . SER B 1 547 ? 14.25 44.531 26.188 1 89.88 547 SER B C 1
ATOM 8662 O O . SER B 1 547 ? 14.586 43.406 25.812 1 89.88 547 SER B O 1
ATOM 8664 N N . LYS B 1 548 ? 13.328 45.281 25.562 1 86.56 548 LYS B N 1
ATOM 8665 C CA . LYS B 1 548 ? 12.484 44.719 24.516 1 86.56 548 LYS B CA 1
ATOM 8666 C C . LYS B 1 548 ? 13.312 44.344 23.297 1 86.56 548 LYS B C 1
ATOM 8668 O O . LYS B 1 548 ? 13.281 43.188 22.859 1 86.56 548 LYS B O 1
ATOM 8673 N N . ARG B 1 549 ? 14.062 45.219 22.766 1 89.56 549 ARG B N 1
ATOM 8674 C CA . ARG B 1 549 ? 14.82 45 21.547 1 89.56 549 ARG B CA 1
ATOM 8675 C C . ARG B 1 549 ? 15.891 43.938 21.75 1 89.56 549 ARG B C 1
ATOM 8677 O O . ARG B 1 549 ? 16.016 43 20.938 1 89.56 549 ARG B O 1
ATOM 8684 N N . GLU B 1 550 ? 16.656 44.094 22.734 1 92.62 550 GLU B N 1
ATOM 8685 C CA . GLU B 1 550 ? 17.719 43.125 23.031 1 92.62 550 GLU B CA 1
ATOM 8686 C C . GLU B 1 550 ? 17.156 41.75 23.406 1 92.62 550 GLU B C 1
ATOM 8688 O O . GLU B 1 550 ? 17.75 40.719 23.094 1 92.62 550 GLU B O 1
ATOM 8693 N N . GLY B 1 551 ? 16.047 41.844 24.031 1 93.38 551 GLY B N 1
ATOM 8694 C CA . GLY B 1 551 ? 15.391 40.594 24.375 1 93.38 551 GLY B CA 1
ATOM 8695 C C . GLY B 1 551 ? 15 39.75 23.172 1 93.38 551 GLY B C 1
ATOM 8696 O O . GLY B 1 551 ? 15.203 38.531 23.156 1 93.38 551 GLY B O 1
ATOM 8697 N N . PHE B 1 552 ? 14.461 40.406 22.141 1 92.31 552 PHE B N 1
ATOM 8698 C CA . PHE B 1 552 ? 14.086 39.719 20.906 1 92.31 552 PHE B CA 1
ATOM 8699 C C . PHE B 1 552 ? 15.312 39.188 20.188 1 92.31 552 PHE B C 1
ATOM 8701 O O . PHE B 1 552 ? 15.312 38.062 19.688 1 92.31 552 PHE B O 1
ATOM 8708 N N . ALA B 1 553 ? 16.297 39.969 20.125 1 95 553 ALA B N 1
ATOM 8709 C CA . ALA B 1 553 ? 17.531 39.562 19.438 1 95 553 ALA B CA 1
ATOM 8710 C C . ALA B 1 553 ? 18.172 38.375 20.141 1 95 553 ALA B C 1
ATOM 8712 O O . ALA B 1 553 ? 18.625 37.438 19.484 1 95 553 ALA B O 1
ATOM 8713 N N . ALA B 1 554 ? 18.203 38.438 21.453 1 96.25 554 ALA B N 1
ATOM 8714 C CA . ALA B 1 554 ? 18.781 37.344 22.234 1 96.25 554 ALA B CA 1
ATOM 8715 C C . ALA B 1 554 ? 17.984 36.062 22.031 1 96.25 554 ALA B C 1
ATOM 8717 O O . ALA B 1 554 ? 18.562 34.969 21.875 1 96.25 554 ALA B O 1
ATOM 8718 N N . TRP B 1 555 ? 16.734 36.188 21.969 1 96.5 555 TRP B N 1
ATOM 8719 C CA . TRP B 1 555 ? 15.875 35.062 21.734 1 96.5 555 TRP B CA 1
ATOM 8720 C C . TRP B 1 555 ? 16.109 34.469 20.359 1 96.5 555 TRP B C 1
ATOM 8722 O O . TRP B 1 555 ? 16.203 33.25 20.203 1 96.5 555 TRP B O 1
ATOM 8732 N N . HIS B 1 556 ? 16.203 35.281 19.312 1 96.56 556 HIS B N 1
ATOM 8733 C CA . HIS B 1 556 ? 16.406 34.812 17.953 1 96.56 556 HIS B CA 1
ATOM 8734 C C . HIS B 1 556 ? 17.703 34 17.844 1 96.56 556 HIS B C 1
ATOM 8736 O O . HIS B 1 556 ? 17.734 32.969 17.172 1 96.56 556 HIS B O 1
ATOM 8742 N N . LEU B 1 557 ? 18.719 34.5 18.5 1 97.31 557 LEU B N 1
ATOM 8743 C CA . LEU B 1 557 ? 20 33.781 18.469 1 97.31 557 LEU B CA 1
ATOM 8744 C C . LEU B 1 557 ? 19.906 32.469 19.203 1 97.31 557 LEU B C 1
ATOM 8746 O O . LEU B 1 557 ? 20.438 31.438 18.75 1 97.31 557 LEU B O 1
ATOM 8750 N N . LEU B 1 558 ? 19.25 32.5 20.344 1 97.06 558 LEU B N 1
ATOM 8751 C CA . LEU B 1 558 ? 19.078 31.266 21.125 1 97.06 558 LEU B CA 1
ATOM 8752 C C . LEU B 1 558 ? 18.25 30.234 20.344 1 97.06 558 LEU B C 1
ATOM 8754 O O . LEU B 1 558 ? 18.609 29.062 20.281 1 97.06 558 LEU B O 1
ATOM 8758 N N . PHE B 1 559 ? 17.172 30.703 19.75 1 97.31 559 PHE B N 1
ATOM 8759 C CA . PHE B 1 559 ? 16.312 29.859 18.938 1 97.31 559 PHE B CA 1
ATOM 8760 C C . PHE B 1 559 ? 17.094 29.25 17.781 1 97.31 559 PHE B C 1
ATOM 8762 O O . PHE B 1 559 ? 17.016 28.047 17.547 1 97.31 559 PHE B O 1
ATOM 8769 N N . TYR B 1 560 ? 17.781 30.047 17.047 1 97.62 560 TYR B N 1
ATOM 8770 C CA . TYR B 1 560 ? 18.531 29.609 15.875 1 97.62 560 TYR B CA 1
ATOM 8771 C C . TYR B 1 560 ? 19.609 28.594 16.266 1 97.62 560 TYR B C 1
ATOM 8773 O O . TYR B 1 560 ? 19.859 27.641 15.539 1 97.62 560 TYR B O 1
ATOM 8781 N N . ALA B 1 561 ? 20.281 28.844 17.359 1 97.31 561 ALA B N 1
ATOM 8782 C CA . ALA B 1 561 ? 21.297 27.906 17.828 1 97.31 561 ALA B CA 1
ATOM 8783 C C . ALA B 1 561 ? 20.719 26.516 18.031 1 97.31 561 ALA B C 1
ATOM 8785 O O . ALA B 1 561 ? 21.281 25.531 17.578 1 97.31 561 ALA B O 1
ATOM 8786 N N . LEU B 1 562 ? 19.641 26.484 18.703 1 97.31 562 LEU B N 1
ATOM 8787 C CA . LEU B 1 562 ? 18.984 25.219 18.984 1 97.31 562 LEU B CA 1
ATOM 8788 C C . LEU B 1 562 ? 18.422 24.594 17.703 1 97.31 562 LEU B C 1
ATOM 8790 O O . LEU B 1 562 ? 18.547 23.391 17.5 1 97.31 562 LEU B O 1
ATOM 8794 N N . TRP B 1 563 ? 17.875 25.406 16.875 1 97.62 563 TRP B N 1
ATOM 8795 C CA . TRP B 1 563 ? 17.266 24.969 15.633 1 97.62 563 TRP B CA 1
ATOM 8796 C C . TRP B 1 563 ? 18.328 24.375 14.703 1 97.62 563 TRP B C 1
ATOM 8798 O O . TRP B 1 563 ? 18.125 23.312 14.117 1 97.62 563 TRP B O 1
ATOM 8808 N N . HIS B 1 564 ? 19.391 25.078 14.5 1 97.62 564 HIS B N 1
ATOM 8809 C CA . HIS B 1 564 ? 20.484 24.641 13.648 1 97.62 564 HIS B CA 1
ATOM 8810 C C . HIS B 1 564 ? 21.078 23.312 14.125 1 97.62 564 HIS B C 1
ATOM 8812 O O . HIS B 1 564 ? 21.344 22.422 13.32 1 97.62 564 HIS B O 1
ATOM 8818 N N . ALA B 1 565 ? 21.219 23.219 15.383 1 96.44 565 ALA B N 1
ATOM 8819 C CA . ALA B 1 565 ? 21.734 21.984 15.961 1 96.44 565 ALA B CA 1
ATOM 8820 C C . ALA B 1 565 ? 20.828 20.797 15.648 1 96.44 565 ALA B C 1
ATOM 8822 O O . ALA B 1 565 ? 21.312 19.719 15.281 1 96.44 565 ALA B O 1
ATOM 8823 N N . ARG B 1 566 ? 19.609 21.016 15.664 1 96.69 566 ARG B N 1
ATOM 8824 C CA . ARG B 1 566 ? 18.641 19.938 15.484 1 96.69 566 ARG B CA 1
ATOM 8825 C C . ARG B 1 566 ? 18.438 19.625 14.008 1 96.69 566 ARG B C 1
ATOM 8827 O O . ARG B 1 566 ? 18.422 18.453 13.609 1 96.69 566 ARG B O 1
ATOM 8834 N N . HIS B 1 567 ? 18.312 20.594 13.148 1 96.69 567 HIS B N 1
ATOM 8835 C CA . HIS B 1 567 ? 17.75 20.375 11.82 1 96.69 567 HIS B CA 1
ATOM 8836 C C . HIS B 1 567 ? 18.844 20.422 10.75 1 96.69 567 HIS B C 1
ATOM 8838 O O . HIS B 1 567 ? 18.672 19.875 9.656 1 96.69 567 HIS B O 1
ATOM 8844 N N . VAL B 1 568 ? 19.906 21.078 11.055 1 96.75 568 VAL B N 1
ATOM 8845 C CA . VAL B 1 568 ? 21 21.156 10.102 1 96.75 568 VAL B CA 1
ATOM 8846 C C . VAL B 1 568 ? 22.094 20.156 10.477 1 96.75 568 VAL B C 1
ATOM 8848 O O . VAL B 1 568 ? 22.5 19.344 9.656 1 96.75 568 VAL B O 1
ATOM 8851 N N . GLU B 1 569 ? 22.469 20.188 11.781 1 94.56 569 GLU B N 1
ATOM 8852 C CA . GLU B 1 569 ? 23.5 19.266 12.25 1 94.56 569 GLU B CA 1
ATOM 8853 C C . GLU B 1 569 ? 22.906 17.891 12.57 1 94.56 569 GLU B C 1
ATOM 8855 O O . GLU B 1 569 ? 23.641 16.906 12.711 1 94.56 569 GLU B O 1
ATOM 8860 N N . ARG B 1 570 ? 21.547 17.781 12.695 1 93.31 570 ARG B N 1
ATOM 8861 C CA . ARG B 1 570 ? 20.797 16.547 12.898 1 93.31 570 ARG B CA 1
ATOM 8862 C C . ARG B 1 570 ? 21.172 15.891 14.227 1 93.31 570 ARG B C 1
ATOM 8864 O O . ARG B 1 570 ? 21.359 14.672 14.297 1 93.31 570 ARG B O 1
ATOM 8871 N N . ARG B 1 571 ? 21.281 16.766 15.234 1 92.44 571 ARG B N 1
ATOM 8872 C CA . ARG B 1 571 ? 21.562 16.266 16.578 1 92.44 571 ARG B CA 1
ATOM 8873 C C . ARG B 1 571 ? 20.266 15.867 17.297 1 92.44 571 ARG B C 1
ATOM 8875 O O . ARG B 1 571 ? 19.203 16.453 17.047 1 92.44 571 ARG B O 1
ATOM 8882 N N . ALA B 1 572 ? 20.062 14.914 18.391 1 85.44 572 ALA B N 1
ATOM 8883 C CA . ALA B 1 572 ? 18.891 14.414 19.109 1 85.44 572 ALA B CA 1
ATOM 8884 C C . ALA B 1 572 ? 18.422 15.406 20.172 1 85.44 572 ALA B C 1
ATOM 8886 O O . ALA B 1 572 ? 17.266 15.398 20.562 1 85.44 572 ALA B O 1
ATOM 8887 N N . MET B 1 573 ? 18.953 16.422 20.453 1 81.25 573 MET B N 1
ATOM 8888 C CA . MET B 1 573 ? 18.656 17.484 21.406 1 81.25 573 MET B CA 1
ATOM 8889 C C . MET B 1 573 ? 18.172 16.906 22.734 1 81.25 573 MET B C 1
ATOM 8891 O O . MET B 1 573 ? 17.062 17.25 23.188 1 81.25 573 MET B O 1
ATOM 8895 N N . GLN B 1 574 ? 18.859 16.156 23.438 1 85.88 574 GLN B N 1
ATOM 8896 C CA . GLN B 1 574 ? 18.516 15.547 24.734 1 85.88 574 GLN B CA 1
ATOM 8897 C C . GLN B 1 574 ? 18.891 16.469 25.875 1 85.88 574 GLN B C 1
ATOM 8899 O O . GLN B 1 574 ? 19.828 17.266 25.766 1 85.88 574 GLN B O 1
ATOM 8904 N N . GLY B 1 575 ? 18.078 16.438 26.922 1 88.38 575 GLY B N 1
ATOM 8905 C CA . GLY B 1 575 ? 18.359 17.234 28.109 1 88.38 575 GLY B CA 1
ATOM 8906 C C . GLY B 1 575 ? 17.828 18.656 28.031 1 88.38 575 GLY B C 1
ATOM 8907 O O . GLY B 1 575 ? 17.031 18.969 27.141 1 88.38 575 GLY B O 1
ATOM 8908 N N . ASP B 1 576 ? 18.234 19.547 29.016 1 93 576 ASP B N 1
ATOM 8909 C CA . ASP B 1 576 ? 17.781 20.938 29.031 1 93 576 ASP B CA 1
ATOM 8910 C C . ASP B 1 576 ? 18.609 21.781 28.047 1 93 576 ASP B C 1
ATOM 8912 O O . ASP B 1 576 ? 19.422 21.25 27.297 1 93 576 ASP B O 1
ATOM 8916 N N . VAL B 1 577 ? 18.391 23.047 28.031 1 94.12 577 VAL B N 1
ATOM 8917 C CA . VAL B 1 577 ? 18.969 23.953 27.031 1 94.12 577 VAL B CA 1
ATOM 8918 C C . VAL B 1 577 ? 20.5 23.969 27.172 1 94.12 577 VAL B C 1
ATOM 8920 O O . VAL B 1 577 ? 21.219 23.969 26.172 1 94.12 577 VAL B O 1
ATOM 8923 N N . PHE B 1 578 ? 20.969 23.891 28.391 1 93.19 578 PHE B N 1
ATOM 8924 C CA . PHE B 1 578 ? 22.406 23.984 28.656 1 93.19 578 PHE B CA 1
ATOM 8925 C C . PHE B 1 578 ? 23.109 22.703 28.219 1 93.19 578 PHE B C 1
ATOM 8927 O O . PHE B 1 578 ? 24.172 22.75 27.594 1 93.19 578 PHE B O 1
ATOM 8934 N N . GLU B 1 579 ? 22.516 21.609 28.453 1 92.56 579 GLU B N 1
ATOM 8935 C CA . GLU B 1 579 ? 23.078 20.328 28.047 1 92.56 579 GLU B CA 1
ATOM 8936 C C . GLU B 1 579 ? 23.031 20.156 26.531 1 92.56 579 GLU B C 1
ATOM 8938 O O . GLU B 1 579 ? 23.984 19.672 25.922 1 92.56 579 GLU B O 1
ATOM 8943 N N . ALA B 1 580 ? 21.938 20.578 25.953 1 91.5 580 ALA B N 1
ATOM 8944 C CA . ALA B 1 580 ? 21.734 20.422 24.516 1 91.5 580 ALA B CA 1
ATOM 8945 C C . ALA B 1 580 ? 22.75 21.25 23.719 1 91.5 580 ALA B C 1
ATOM 8947 O O . ALA B 1 580 ? 23.266 20.812 22.688 1 91.5 580 ALA B O 1
ATOM 8948 N N . LEU B 1 581 ? 23.016 22.391 24.219 1 92.81 581 LEU B N 1
ATOM 8949 C CA . LEU B 1 581 ? 23.938 23.281 23.516 1 92.81 581 LEU B CA 1
ATOM 8950 C C . LEU B 1 581 ? 25.391 22.922 23.812 1 92.81 581 LEU B C 1
ATOM 8952 O O . LEU B 1 581 ? 26.281 23.234 23.031 1 92.81 581 LEU B O 1
ATOM 8956 N N . ALA B 1 582 ? 25.547 22.234 24.953 1 91 582 ALA B N 1
ATOM 8957 C CA . ALA B 1 582 ? 26.906 21.844 25.328 1 91 582 ALA B CA 1
ATOM 8958 C C . ALA B 1 582 ? 27.312 20.562 24.609 1 91 582 ALA B C 1
ATOM 8960 O O . ALA B 1 582 ? 28.516 20.312 24.406 1 91 582 ALA B O 1
ATOM 8961 N N . ALA B 1 583 ? 26.266 19.703 24.359 1 81 583 ALA B N 1
ATOM 8962 C CA . ALA B 1 583 ? 26.547 18.406 23.734 1 81 583 ALA B CA 1
ATOM 8963 C C . ALA B 1 583 ? 27.125 18.578 22.328 1 81 583 ALA B C 1
ATOM 8965 O O . ALA B 1 583 ? 26.734 19.5 21.609 1 81 583 ALA B O 1
ATOM 8966 N N . ARG B 1 584 ? 28.344 18.125 22.172 1 68.75 584 ARG B N 1
ATOM 8967 C CA . ARG B 1 584 ? 28.969 18.25 20.859 1 68.75 584 ARG B CA 1
ATOM 8968 C C . ARG B 1 584 ? 28.875 16.938 20.094 1 68.75 584 ARG B C 1
ATOM 8970 O O . ARG B 1 584 ? 28.938 15.859 20.688 1 68.75 584 ARG B O 1
#

Foldseek 3Di:
DKKKKWWQFAAPDFDDPLLQVLLQVQRCLLAVPDKDWDGDGRIIMIMHHQDWWFNPPQDDQADDVQKTKDKDWAQLCQVVLCVVPVDPGPTRDSPRSLRVLCVVPPQCSCVPTWTFMWMWMQRVVVQKIKTWGAQLQLQWKKWFQAVGAIIMISFVLSCCSSVRFAADFDLLQLLLCLFVLFGWAQDFRGPGMGIQFRQKMFITHSRDTDDIDGDHLFDDAAADDDDLVVLLVLLVVLLLVLLVSQPDTPWDEAAEFKLALLNLVSLQSVLVVDPDAGEYEYEDEPDDDPDTVVLRVLSSVLSVHRYHYHYDYLVNCLWCVLVLLLLPLRGGLDPVSRRLLVRLLVVLVGTQEYEYSAPLCLLLVADQLLVLQLDDVVVRRDDPSPGTLCVVPQWWPDDSDCSCVSLVVLLVVLPDPRYHSSLSVSSSCSRTVRNTYVSSSNSRSNSSNNHHYGHSCSISSNSVSGNNHDPCCQDPDSGGSNSSLVSCCVSPCSSVNVDDDPDRDDQQLVSLLVCLVLQLQLLCPQPQLVVITDSVRRSVLSNVSNDDSSVSSNSSSLSVSSNCVCRNVVDPQDTGSNCSSVPD/DKKKKKWQFAAPDFDDPLLQVLLQVQRCLLAVPDKDWDGDGRIIMIMHHQDWWFNPPQDDQADDVQKTKDKDWAQLCQVVLCVVPVDPGPTRDSPGSLRVLCVVPPQCSCVPTWTFMWMWMQRVVVQKIKTWGAQLQLQWKKWFQAVRAIIMISFVLSCCSSVRFAADFDLLQLLLCLFVLFGWDQDFRGPRMGIQFRQKMFIDHSRDTDDIDGDHLFDDAAADDDDLVVLLVLLVVLLLVLLVSQPDTPWDEAAEFKLALLRLVSLQSVLVVDPDAGEYEYEDEPDDDPDTVVLRVLSSVLSVHRYHYHYDYLVNCLWCVLVLLLLPLRGGLDPVSRRLLVRLQVVLVGTQEYEYSAQLCLLLVQDQLLVLQLDDVVVRRDDPSPGTLCVVPQWWPDPSDCSCVSLVVLLVVLPDPRYHSSLSVSSSCSRTVRNTYVSSSNSRSNSSNNHHYGHSCSISSNSVSGNNHDPCCQDPDSGGSNSSLVSCCVSPCSSVNVDDDPDRDDQQLVSLLVCLVLQLQLLCPQVQLVVITDSVRRSVLSNVSNDDSSVSSNSSSLSRSSNCVCRNVVDPQHTGSNCSSVPD

Organism: NCBI:txid207340